Protein AF-0000000077557576 (afdb_homodimer)

Sequence (894 aa):
MRALGQLRPTSQTTLGKMSTVNHVEIIERLDRKVTVTQNYMETTKLAQELATAKNLNENDNPFFVVNISDLIDRFNEWKAKLPRVQPFYAVKCNNDPVILWVLAHLGCGFDCASRAEMDMVLKKKMVKPENIVYANPCKTRSFVHHANQVGVRAMTFDNKEELAKIKEIHGNPHLLLRIGVSDTTAVCQLSTKYGCDPEKDGPKLLKLAKEMGLEVIGIAFHVGSGCRDPVSFRRALKAAKTLFDTGIEYGHNMGVLDIGGGFPGYDSEEITFDEIVNVINPALDEHFPASLNVKIIAEPGRFFATHPVSLVTNITSAVEVSAERITGKAEDAEKPGMMYYMNDGVYGSFNCIFFDHYHPKGAPLFEKKGELVDSTIWGPTCDGLDQVEVQTRLPRMAVGDWLLYHDMGAYTNVAASKFNGFEPPKTYYFVDKTKWALLSDNARFGAMRALGQLRPTSQTTLGKMSTVNHVEIIERLDRKVTVTQNYMETTKLAQELATAKNLNENDNPFFVVNISDLIDRFNEWKAKLPRVQPFYAVKCNNDPVILWVLAHLGCGFDCASRAEMDMVLKKKMVKPENIVYANPCKTRSFVHHANQVGVRAMTFDNKEELAKIKEIHGNPHLLLRIGVSDTTAVCQLSTKYGCDPEKDGPKLLKLAKEMGLEVIGIAFHVGSGCRDPVSFRRALKAAKTLFDTGIEYGHNMGVLDIGGGFPGYDSEEITFDEIVNVINPALDEHFPASLNVKIIAEPGRFFATHPVSLVTNITSAVEVSAERITGKAEDAEKPGMMYYMNDGVYGSFNCIFFDHYHPKGAPLFEKKGELVDSTIWGPTCDGLDQVEVQTRLPRMAVGDWLLYHDMGAYTNVAASKFNGFEPPKTYYFVDKTKWALLSDNARFGA

Nearest PDB structures (foldseek):
  2oo0-assembly1_B  TM=9.712E-01  e=9.604E-51  Homo sapiens
  4zgy-assembly1_A  TM=9.493E-01  e=2.221E-45  Homo sapiens
  1njj-assembly1_B  TM=9.639E-01  e=1.746E-42  Trypanosoma brucei gambiense
  1njj-assembly1_A  TM=9.562E-01  e=6.182E-43  Trypanosoma brucei gambiense
  1njj-assembly2_D  TM=9.560E-01  e=1.329E-42  Trypanosoma brucei gambiense

Secondary structure (DSSP, 8-state):
----------------------S--BTTBTTTTEEEESS---HHHHHHHHHHHHHHTT----EEEEEHHHHHHHHHHHHHH-TTEEEEEEGGG---HHHHHHHHHHT-EEEE-SHHHHHHHHGGG-S-GGGEEE--SS--HHHHHHHHHHT--EEEE-SHHHHHHHHHH-SS-EEEEEE----TT-SB--TTTS-B-TTTTHHHHHHHHHHTTPEEEEEEE---BT---THHHHHHHHHHHHHHHHHHHHT----EEE------SS--SS--HHHHHHHHHHHHHHHS-GGG--EEEE--SHHHHSTTEEEEEEEEEEEEEETHHHH--GGGTTSEEEEEEES--TTTGGGHHHHT------EESS---S-EEEEEEE-SSS-TT-EEEEEEEEEPP-TT-EEEE-S--TTSGGG---GGGPPPPEEEEEEEHHHHHHHHHHHHH--/-------------------------BTTBTTTTEEEESS---HHHHHHHHHHHHHHTT----EEEEEHHHHHHHHHHHHHH-TTEEEEEEGGG---HHHHHHHHHHT-EEEE-SHHHHHHHHGGG-S-GGGEEE--SS--HHHHHHHHHHT--EEEE-SHHHHHHHHHH-SS-EEEEEE----TT-SB--TTTS-B-TTTTHHHHHHHHHHTTPEEEEEEE---BT---THHHHHHHHHHHHHHHHHHHHT----EEE------SS--SS--HHHHHHHHHHHHHHHS-GGG--EEEE--SHHHHSTTEEEEEEEEEEEEEETHHHH--GGGTTSEEEEEEES--TTTGGGHHHHT------EESS---S-EEEEEEE-SSS-TT-EEEEEEEEEPP-TT-EEEE-S--TTSGGG---GGGPPPPEEEEEEEHHHHHHHHHHHHH--

Organism: Bursaphelenchus xylophilus (NCBI:txid6326)

Foldseek 3Di:
DPDDDDPDDPDDDCPDDPDDLPPCPVCVVVVVFAAAAADDDDQLVVVVVVLVVCVVVVHFFKEKEFEVAVLVVLVVVCCVLPVQAAEAAECLFFVPLVSLLLCLLVPHAHEYAFQVSVCSCPPPPSDQLQSYENEHQDYDLVRLLSCQVRVNAHYEHADPVSLVSNLVRHDAHAYAYEAAQEQPQALFHDNVPDHYHLPPCLLVNLLVCVVSVHAHAAYAYAHHAQGLDLVSLLVVLVSRLVSLVSNVVSPHNHAEYESEEHAALADDPRDHNNVNSVSNVVSCCVRPNCVNNHRHYYHYHSNNFFFRMKMKKFWADKDKAQLCVQPVDPVRRPPIEIETEIAAFCLAQLVCCVVRVDQWDKAFSDDDDDFWHWYWYAYDDPDPVGTRGSTDIYGDDDGGTMIMTGRSGTPGRSNHDCPPNRDYHYYHHYYYPVVVVVSVVSVVVVD/DCDDDDPDDDDDDDDDAPDDPDDVDLVDVVPVQAAAAADDDDQLVVVVVVLVVCVVVVHFFKEKEFEVAVLVVLVVVCCVLPVQAAEAAECLFFVPLVSLLLCLLVPHAHEYAFQVSVCSCPPPPSDQLQSYENEHQDYDLVRLLSCQVRVNAHYEHADPVSLVSNLVRHDAHAYAYEAAQEQPQALFHDNVPDHYHLPPCLLVNLLVCVVSVHAHAAYAYAHHAQGLDLVSLLVVLQSRLVSLVSNVVSPHNHAEYESEEHAALADDPRDHNNVNSVRNVVSCCVRPNCVNNHRHYYHYHSNNFFFRMKMKKFWADKDKAQLCQQPVDPVRRPPIEIETEIAAFCLAQLVCCVVRVDQWDKAFSDDDDDFWHWYWYAYDAPDPVGTRGSTDIYGDDDGGTMIMTGRSGTPGRSNHDCPPNRDYHYYHHYYYPVVVVVSVVSVVVVD

Structure (mmCIF, N/CA/C/O backbone):
data_AF-0000000077557576-model_v1
#
loop_
_entity.id
_entity.type
_entity.pdbx_description
1 polymer 'ornithine decarboxylase'
#
loop_
_atom_site.group_PDB
_atom_site.id
_atom_site.type_symbol
_atom_site.label_atom_id
_atom_site.label_alt_id
_atom_site.label_comp_id
_atom_site.label_asym_id
_atom_site.label_entity_id
_atom_site.label_seq_id
_atom_site.pdbx_PDB_ins_code
_atom_site.Cartn_x
_atom_site.Cartn_y
_atom_site.Cartn_z
_atom_site.occupancy
_atom_site.B_iso_or_equiv
_atom_site.auth_seq_id
_atom_site.auth_comp_id
_atom_site.auth_asym_id
_atom_site.auth_atom_id
_atom_site.pdbx_PDB_model_num
ATOM 1 N N . MET A 1 1 ? -69.5 -10.938 -43.312 1 17.66 1 MET A N 1
ATOM 2 C CA . MET A 1 1 ? -68.5 -10.078 -44 1 17.66 1 MET A CA 1
ATOM 3 C C . MET A 1 1 ? -67.938 -9.047 -43.062 1 17.66 1 MET A C 1
ATOM 5 O O . MET A 1 1 ? -66.812 -8.594 -43.25 1 17.66 1 MET A O 1
ATOM 9 N N . ARG A 1 2 ? -68.562 -8.07 -42.312 1 17.7 2 ARG A N 1
ATOM 10 C CA . ARG A 1 2 ? -68.125 -6.703 -42.5 1 17.7 2 ARG A CA 1
ATOM 11 C C . ARG A 1 2 ? -66.75 -6.488 -41.781 1 17.7 2 ARG A C 1
ATOM 13 O O . ARG A 1 2 ? -66.688 -6.602 -40.562 1 17.7 2 ARG A O 1
ATOM 20 N N . ALA A 1 3 ? -65.5 -6.617 -42.406 1 19.47 3 ALA A N 1
ATOM 21 C CA . ALA A 1 3 ? -64 -6.719 -42.344 1 19.47 3 ALA A CA 1
ATOM 22 C C . ALA A 1 3 ? -63.438 -5.559 -41.562 1 19.47 3 ALA A C 1
ATOM 24 O O . ALA A 1 3 ? -62.625 -5.77 -40.625 1 19.47 3 ALA A O 1
ATOM 25 N N . LEU A 1 4 ? -63.281 -4.293 -42.219 1 19.95 4 LEU A N 1
ATOM 26 C CA . LEU A 1 4 ? -61.969 -3.627 -42.281 1 19.95 4 LEU A CA 1
ATOM 27 C C . LEU A 1 4 ? -61.656 -2.928 -40.938 1 19.95 4 LEU A C 1
ATOM 29 O O . LEU A 1 4 ? -62.469 -2.973 -40 1 19.95 4 LEU A O 1
ATOM 33 N N . GLY A 1 5 ? -61.406 -1.481 -40.875 1 19.38 5 GLY A N 1
ATOM 34 C CA . GLY A 1 5 ? -60.188 -0.689 -40.938 1 19.38 5 GLY A CA 1
ATOM 35 C C . GLY A 1 5 ? -59.906 0.035 -39.656 1 19.38 5 GLY A C 1
ATOM 36 O O . GLY A 1 5 ? -58.844 0.661 -39.531 1 19.38 5 GLY A O 1
ATOM 37 N N . GLN A 1 6 ? -60.812 0.302 -38.625 1 20.66 6 GLN A N 1
ATOM 38 C CA . GLN A 1 6 ? -60.781 1.647 -38.062 1 20.66 6 GLN A CA 1
ATOM 39 C C . GLN A 1 6 ? -59.625 1.774 -37.031 1 20.66 6 GLN A C 1
ATOM 41 O O . GLN A 1 6 ? -59.656 1.128 -36 1 20.66 6 GLN A O 1
ATOM 46 N N . LEU A 1 7 ? -58.25 2.146 -37.5 1 21.91 7 LEU A N 1
ATOM 47 C CA . LEU A 1 7 ? -56.906 2.365 -36.938 1 21.91 7 LEU A CA 1
ATOM 48 C C . LEU A 1 7 ? -56.938 3.49 -35.906 1 21.91 7 LEU A C 1
ATOM 50 O O . LEU A 1 7 ? -55.875 3.867 -35.375 1 21.91 7 LEU A O 1
ATOM 54 N N . ARG A 1 8 ? -58.094 4.141 -35.5 1 19.78 8 ARG A N 1
ATOM 55 C CA . ARG A 1 8 ? -57.781 5.551 -35.281 1 19.78 8 ARG A CA 1
ATOM 56 C C . ARG A 1 8 ? -56.812 5.73 -34.156 1 19.78 8 ARG A C 1
ATOM 58 O O . ARG A 1 8 ? -56 6.68 -34.125 1 19.78 8 ARG A O 1
ATOM 65 N N . PRO A 1 9 ? -56.719 5.008 -32.938 1 24.11 9 PRO A N 1
ATOM 66 C CA . PRO A 1 9 ? -56.812 5.996 -31.875 1 24.11 9 PRO A CA 1
ATOM 67 C C . PRO A 1 9 ? -55.5 6.676 -31.562 1 24.11 9 PRO A C 1
ATOM 69 O O . PRO A 1 9 ? -54.531 6.012 -31.188 1 24.11 9 PRO A O 1
ATOM 72 N N . THR A 1 10 ? -54.938 7.664 -32.438 1 24.23 10 THR A N 1
ATOM 73 C CA . THR A 1 10 ? -53.594 8.227 -32.469 1 24.23 10 THR A CA 1
ATOM 74 C C . THR A 1 10 ? -53.281 8.938 -31.141 1 24.23 10 THR A C 1
ATOM 76 O O . THR A 1 10 ? -52.344 9.734 -31.062 1 24.23 10 THR A O 1
ATOM 79 N N . SER A 1 11 ? -54.25 8.68 -30.125 1 19.44 11 SER A N 1
ATOM 80 C CA . SER A 1 11 ? -54.344 9.742 -29.125 1 19.44 11 SER A CA 1
ATOM 81 C C . SER A 1 11 ? -52.938 10.203 -28.703 1 19.44 11 SER A C 1
ATOM 83 O O . SER A 1 11 ? -51.938 9.586 -29.078 1 19.44 11 SER A O 1
ATOM 85 N N . GLN A 1 12 ? -52.719 10.266 -27.406 1 19.16 12 GLN A N 1
ATOM 86 C CA . GLN A 1 12 ? -52.562 11.328 -26.422 1 19.16 12 GLN A CA 1
ATOM 87 C C . GLN A 1 12 ? -51.094 11.656 -26.188 1 19.16 12 GLN A C 1
ATOM 89 O O . GLN A 1 12 ? -50.719 12.82 -26.047 1 19.16 12 GLN A O 1
ATOM 94 N N . THR A 1 13 ? -50.281 10.648 -25.688 1 22.19 13 THR A N 1
ATOM 95 C CA . THR A 1 13 ? -49.656 11.047 -24.438 1 22.19 13 THR A CA 1
ATOM 96 C C . THR A 1 13 ? -48.406 11.898 -24.703 1 22.19 13 THR A C 1
ATOM 98 O O . THR A 1 13 ? -47.438 11.414 -25.266 1 22.19 13 THR A O 1
ATOM 101 N N . THR A 1 14 ? -48.625 13 -25.234 1 19.62 14 THR A N 1
ATOM 102 C CA . THR A 1 14 ? -47.531 13.914 -25.562 1 19.62 14 THR A CA 1
ATOM 103 C C . THR A 1 14 ? -46.531 13.984 -24.422 1 19.62 14 THR A C 1
ATOM 105 O O . THR A 1 14 ? -46.875 14.414 -23.312 1 19.62 14 THR A O 1
ATOM 108 N N . LEU A 1 15 ? -45.75 13 -24.266 1 23.97 15 LEU A N 1
ATOM 109 C CA . LEU A 1 15 ? -44.625 13.031 -23.328 1 23.97 15 LEU A CA 1
ATOM 110 C C . LEU A 1 15 ? -43.875 14.344 -23.453 1 23.97 15 LEU A C 1
ATOM 112 O O . LEU A 1 15 ? -43.125 14.555 -24.406 1 23.97 15 LEU A O 1
ATOM 116 N N . GLY A 1 16 ? -44.688 15.445 -23.406 1 19.92 16 GLY A N 1
ATOM 117 C CA . GLY A 1 16 ? -44.125 16.734 -23.734 1 19.92 16 GLY A CA 1
ATOM 118 C C . GLY A 1 16 ? -42.688 16.891 -23.281 1 19.92 16 GLY A C 1
ATOM 119 O O . GLY A 1 16 ? -42.156 16.016 -22.625 1 19.92 16 GLY A O 1
ATOM 120 N N . LYS A 1 17 ? -42.438 18.062 -22.625 1 23.02 17 LYS A N 1
ATOM 121 C CA . LYS A 1 17 ? -41.562 19.219 -22.734 1 23.02 17 LYS A CA 1
ATOM 122 C C . LYS A 1 17 ? -40.312 19.047 -21.891 1 23.02 17 LYS A C 1
ATOM 124 O O . LYS A 1 17 ? -39.562 20 -21.656 1 23.02 17 LYS A O 1
ATOM 129 N N . MET A 1 18 ? -40.281 18.062 -20.938 1 23.72 18 MET A N 1
ATOM 130 C CA . MET A 1 18 ? -39.375 18.531 -19.906 1 23.72 18 MET A CA 1
ATOM 131 C C . MET A 1 18 ? -38.031 18.938 -20.5 1 23.72 18 MET A C 1
ATOM 133 O O . MET A 1 18 ? -37.25 18.094 -20.969 1 23.72 18 MET A O 1
ATOM 137 N N . SER A 1 19 ? -38 20.047 -21.219 1 22.58 19 SER A N 1
ATOM 138 C CA . SER A 1 19 ? -37 20.75 -22.031 1 22.58 19 SER A CA 1
ATOM 139 C C . SER A 1 19 ? -35.656 20.797 -21.344 1 22.58 19 SER A C 1
ATOM 141 O O . SER A 1 19 ? -34.625 20.406 -21.922 1 22.58 19 SER A O 1
ATOM 143 N N . THR A 1 20 ? -35.469 21.906 -20.578 1 22.12 20 THR A N 1
ATOM 144 C CA . THR A 1 20 ? -34.406 22.891 -20.375 1 22.12 20 THR A CA 1
ATOM 145 C C . THR A 1 20 ? -33.344 22.328 -19.453 1 22.12 20 THR A C 1
ATOM 147 O O . THR A 1 20 ? -33.562 22.203 -18.25 1 22.12 20 THR A O 1
ATOM 150 N N . VAL A 1 21 ? -32.562 21.516 -19.797 1 27.12 21 VAL A N 1
ATOM 151 C CA . VAL A 1 21 ? -31.422 20.859 -19.156 1 27.12 21 VAL A CA 1
ATOM 152 C C . VAL A 1 21 ? -30.469 21.922 -18.609 1 27.12 21 VAL A C 1
ATOM 154 O O . VAL A 1 21 ? -29.672 22.484 -19.359 1 27.12 21 VAL A O 1
ATOM 157 N N . ASN A 1 22 ? -30.969 23.109 -17.906 1 22.44 22 ASN A N 1
ATOM 158 C CA . ASN A 1 22 ? -30.266 24.328 -17.5 1 22.44 22 ASN A CA 1
ATOM 159 C C . ASN A 1 22 ? -28.875 24.016 -16.953 1 22.44 22 ASN A C 1
ATOM 161 O O . ASN A 1 22 ? -28.594 22.875 -16.562 1 22.44 22 ASN A O 1
ATOM 165 N N . HIS A 1 23 ? -27.938 25.062 -16.594 1 23.05 23 HIS A N 1
ATOM 166 C CA . HIS A 1 23 ? -26.609 25.406 -16.109 1 23.05 23 HIS A CA 1
ATOM 167 C C . HIS A 1 23 ? -26.234 24.594 -14.875 1 23.05 23 HIS A C 1
ATOM 169 O O . HIS A 1 23 ? -25.234 24.859 -14.219 1 23.05 23 HIS A O 1
ATOM 175 N N . VAL A 1 24 ? -27.078 23.938 -14.234 1 26.28 24 VAL A N 1
ATOM 176 C CA . VAL A 1 24 ? -27.172 22.797 -13.328 1 26.28 24 VAL A CA 1
ATOM 177 C C . VAL A 1 24 ? -26.359 21.625 -13.891 1 26.28 24 VAL A C 1
ATOM 179 O O . VAL A 1 24 ? -26.375 20.531 -13.328 1 26.28 24 VAL A O 1
ATOM 182 N N . GLU A 1 25 ? -25.672 21.922 -15.031 1 26.38 25 GLU A N 1
ATOM 183 C CA . GLU A 1 25 ? -25.062 20.781 -15.734 1 26.38 25 GLU A CA 1
ATOM 184 C C . GLU A 1 25 ? -23.781 20.328 -15.039 1 26.38 25 GLU A C 1
ATOM 186 O O . GLU A 1 25 ? -23.531 19.125 -14.922 1 26.38 25 GLU A O 1
ATOM 191 N N . ILE A 1 26 ? -22.656 21.281 -14.727 1 25.31 26 ILE A N 1
ATOM 192 C CA . ILE A 1 26 ? -21.375 20.688 -14.367 1 25.31 26 ILE A CA 1
ATOM 193 C C . ILE A 1 26 ? -21.344 20.391 -12.867 1 25.31 26 ILE A C 1
ATOM 195 O O . ILE A 1 26 ? -20.312 20 -12.328 1 25.31 26 ILE A O 1
ATOM 199 N N . ILE A 1 27 ? -22.594 20.375 -12.344 1 29.09 27 ILE A N 1
ATOM 200 C CA . ILE A 1 27 ? -23.891 19.734 -12.547 1 29.09 27 ILE A CA 1
ATOM 201 C C . ILE A 1 27 ? -24.016 19.281 -14 1 29.09 27 ILE A C 1
ATOM 203 O O . ILE A 1 27 ? -24.578 18.219 -14.266 1 29.09 27 ILE A O 1
ATOM 207 N N . GLU A 1 28 ? -22.875 19.781 -14.914 1 31 28 GLU A N 1
ATOM 208 C CA . GLU A 1 28 ? -22.516 18.969 -16.062 1 31 28 GLU A CA 1
ATOM 209 C C . GLU A 1 28 ? -21.375 18 -15.727 1 31 28 GLU A C 1
ATOM 211 O O . GLU A 1 28 ? -21.484 16.797 -15.977 1 31 28 GLU A O 1
ATOM 216 N N . ARG A 1 29 ? -19.844 18.203 -15.945 1 32.72 29 ARG A N 1
ATOM 217 C CA . ARG A 1 29 ? -18.594 17.453 -15.812 1 32.72 29 ARG A CA 1
ATOM 218 C C . ARG A 1 29 ? -18.109 17.453 -14.367 1 32.72 29 ARG A C 1
ATOM 220 O O . ARG A 1 29 ? -17.172 16.719 -14.016 1 32.72 29 ARG A O 1
ATOM 227 N N . LEU A 1 30 ? -17.766 18.078 -13.422 1 39.72 30 LEU A N 1
ATOM 228 C CA . LEU A 1 30 ? -17.812 17.641 -12.023 1 39.72 30 LEU A CA 1
ATOM 229 C C . LEU A 1 30 ? -19.219 17.188 -11.641 1 39.72 30 LEU A C 1
ATOM 231 O O . LEU A 1 30 ? -19.375 16.406 -10.703 1 39.72 30 LEU A O 1
ATOM 235 N N . ASP A 1 31 ? -20.344 17.797 -11.992 1 44.16 31 ASP A N 1
ATOM 236 C CA . ASP A 1 31 ? -21.734 17.484 -11.641 1 44.16 31 ASP A CA 1
ATOM 237 C C . ASP A 1 31 ? -22.078 16.047 -11.992 1 44.16 31 ASP A C 1
ATOM 239 O O . ASP A 1 31 ? -23.062 15.5 -11.5 1 44.16 31 ASP A O 1
ATOM 243 N N . ARG A 1 32 ? -21.547 15.602 -13.062 1 52.28 32 ARG A N 1
ATOM 244 C CA . ARG A 1 32 ? -21.953 14.297 -13.578 1 52.28 32 ARG A CA 1
ATOM 245 C C . ARG A 1 32 ? -21.391 13.172 -12.719 1 52.28 32 ARG A C 1
ATOM 247 O O . ARG A 1 32 ? -21.922 12.062 -12.711 1 52.28 32 ARG A O 1
ATOM 254 N N . LYS A 1 33 ? -20.656 13.836 -11.586 1 76.5 33 LYS A N 1
ATOM 255 C CA . LYS A 1 33 ? -20.094 12.797 -10.734 1 76.5 33 LYS A CA 1
ATOM 256 C C . LYS A 1 33 ? -20.875 12.656 -9.438 1 76.5 33 LYS A C 1
ATOM 258 O O . LYS A 1 33 ? -20.953 11.57 -8.852 1 76.5 33 LYS A O 1
ATOM 263 N N . VAL A 1 34 ? -21.672 13.953 -9.086 1 88.31 34 VAL A N 1
ATOM 264 C CA . VAL A 1 34 ? -22.375 13.961 -7.812 1 88.31 34 VAL A CA 1
ATOM 265 C C . VAL A 1 34 ? -23.875 13.781 -8.047 1 88.31 34 VAL A C 1
ATOM 267 O O . VAL A 1 34 ? -24.453 14.453 -8.898 1 88.31 34 VAL A O 1
ATOM 270 N N . THR A 1 35 ? -24.469 12.922 -7.391 1 91.81 35 THR A N 1
ATOM 271 C CA . THR A 1 35 ? -25.906 12.703 -7.438 1 91.81 35 THR A CA 1
ATOM 272 C C . THR A 1 35 ? -26.625 13.516 -6.355 1 91.81 35 THR A C 1
ATOM 274 O O . THR A 1 35 ? -26.312 13.383 -5.168 1 91.81 35 THR A O 1
ATOM 277 N N . VAL A 1 36 ? -27.609 14.367 -6.785 1 92.56 36 VAL A N 1
ATOM 278 C CA . VAL A 1 36 ? -28.359 15.195 -5.852 1 92.56 36 VAL A CA 1
ATOM 279 C C . VAL A 1 36 ? -29.703 14.539 -5.547 1 92.56 36 VAL A C 1
ATOM 281 O O . VAL A 1 36 ? -30.5 14.266 -6.461 1 92.56 36 VAL A O 1
ATOM 284 N N . THR A 1 37 ? -29.953 14.273 -4.281 1 93.25 37 THR A N 1
ATOM 285 C CA . THR A 1 37 ? -31.219 13.703 -3.85 1 93.25 37 THR A CA 1
ATOM 286 C C . THR A 1 37 ? -32.156 14.789 -3.35 1 93.25 37 THR A C 1
ATOM 288 O O . THR A 1 37 ? -31.719 15.852 -2.91 1 93.25 37 THR A O 1
ATOM 291 N N . GLN A 1 38 ? -33.438 14.508 -3.447 1 93.56 38 GLN A N 1
ATOM 292 C CA . GLN A 1 38 ? -34.438 15.484 -3.002 1 93.56 38 GLN A CA 1
ATOM 293 C C . GLN A 1 38 ? -34.312 15.734 -1.501 1 93.56 38 GLN A C 1
ATOM 295 O O . GLN A 1 38 ? -34.406 16.875 -1.046 1 93.56 38 GLN A O 1
ATOM 300 N N . ASN A 1 39 ? -34.219 14.609 -0.784 1 94.75 39 ASN A N 1
ATOM 301 C CA . ASN A 1 39 ? -34.062 14.672 0.666 1 94.75 39 ASN A CA 1
ATOM 302 C C . ASN A 1 39 ? -32.812 13.93 1.122 1 94.75 39 ASN A C 1
ATOM 304 O O . ASN A 1 39 ? -32.188 13.195 0.344 1 94.75 39 ASN A O 1
ATOM 308 N N . TYR A 1 40 ? -32.5 14.273 2.32 1 95.69 40 TYR A N 1
ATOM 309 C CA . TYR A 1 40 ? -31.359 13.547 2.91 1 95.69 40 TYR A CA 1
ATOM 310 C C . TYR A 1 40 ? -31.641 12.047 2.943 1 95.69 40 TYR A C 1
ATOM 312 O O . TYR A 1 40 ? -32.781 11.625 3.238 1 95.69 40 TYR A O 1
ATOM 320 N N . MET A 1 41 ? -30.625 11.305 2.541 1 95.44 41 MET A N 1
ATOM 321 C CA . MET A 1 41 ? -30.672 9.844 2.643 1 95.44 41 MET A CA 1
ATOM 322 C C . MET A 1 41 ? -29.453 9.312 3.406 1 95.44 41 MET A C 1
ATOM 324 O O . MET A 1 41 ? -28.328 9.75 3.17 1 95.44 41 MET A O 1
ATOM 328 N N . GLU A 1 42 ? -29.781 8.391 4.289 1 97.25 42 GLU A N 1
ATOM 329 C CA . GLU A 1 42 ? -28.688 7.738 5.012 1 97.25 42 GLU A CA 1
ATOM 330 C C . GLU A 1 42 ? -27.797 6.934 4.062 1 97.25 42 GLU A C 1
ATOM 332 O O . GLU A 1 42 ? -28.281 6.383 3.07 1 97.25 42 GLU A O 1
ATOM 337 N N . THR A 1 43 ? -26.531 6.871 4.434 1 97.56 43 THR A N 1
ATOM 338 C CA . THR A 1 43 ? -25.531 6.242 3.582 1 97.56 43 THR A CA 1
ATOM 339 C C . THR A 1 43 ? -25.922 4.797 3.271 1 97.56 43 THR A C 1
ATOM 341 O O . THR A 1 43 ? -25.703 4.32 2.156 1 97.56 43 THR A O 1
ATOM 344 N N . THR A 1 44 ? -26.438 4.086 4.23 1 98.38 44 THR A N 1
ATOM 345 C CA . THR A 1 44 ? -26.844 2.701 4.023 1 98.38 44 THR A CA 1
ATOM 346 C C . THR A 1 44 ? -27.875 2.602 2.902 1 98.38 44 THR A C 1
ATOM 348 O O . THR A 1 44 ? -27.797 1.714 2.051 1 98.38 44 THR A O 1
ATOM 351 N N . LYS A 1 45 ? -28.797 3.461 2.951 1 97.88 45 LYS A N 1
ATOM 352 C CA . LYS A 1 45 ? -29.828 3.459 1.925 1 97.88 45 LYS A CA 1
ATOM 353 C C . LYS A 1 45 ? -29.25 3.779 0.552 1 97.88 45 LYS A C 1
ATOM 355 O O . LYS A 1 45 ? -29.625 3.172 -0.45 1 97.88 45 LYS A O 1
ATOM 360 N N . LEU A 1 46 ? -28.391 4.762 0.484 1 97.06 46 LEU A N 1
ATOM 361 C CA . LEU A 1 46 ? -27.703 5.102 -0.758 1 97.06 46 LEU A CA 1
ATOM 362 C C . LEU A 1 46 ? -26.953 3.896 -1.302 1 97.06 46 LEU A C 1
ATOM 364 O O . LEU A 1 46 ? -27.016 3.6 -2.496 1 97.06 46 LEU A O 1
ATOM 368 N N . ALA A 1 47 ? -26.25 3.205 -0.419 1 98.19 47 ALA A N 1
ATOM 369 C CA . ALA A 1 47 ? -25.484 2.016 -0.786 1 98.19 47 ALA A CA 1
ATOM 370 C C . ALA A 1 47 ? -26.406 0.919 -1.323 1 98.19 47 ALA A C 1
ATOM 372 O O . ALA A 1 47 ? -26.078 0.243 -2.299 1 98.19 47 ALA A O 1
ATOM 373 N N . GLN A 1 48 ? -27.516 0.737 -0.657 1 98.25 48 GLN A N 1
ATOM 374 C CA . GLN A 1 48 ? -28.484 -0.28 -1.082 1 98.25 48 GLN A CA 1
ATOM 375 C C . GLN A 1 48 ? -29 0.013 -2.484 1 98.25 48 GLN A C 1
ATOM 377 O O . GLN A 1 48 ? -29.125 -0.896 -3.309 1 98.25 48 GLN A O 1
ATOM 382 N N . GLU A 1 49 ? -29.297 1.23 -2.721 1 96.38 49 GLU A N 1
ATOM 383 C CA . GLU A 1 49 ? -29.781 1.618 -4.043 1 96.38 49 GLU A CA 1
ATOM 384 C C . GLU A 1 49 ? -28.734 1.36 -5.117 1 96.38 49 GLU A C 1
ATOM 386 O O . GLU A 1 49 ? -29.047 0.821 -6.18 1 96.38 49 GLU A O 1
ATOM 391 N N . LEU A 1 50 ? -27.562 1.739 -4.84 1 96.75 50 LEU A N 1
ATOM 392 C CA . LEU A 1 50 ? -26.469 1.547 -5.793 1 96.75 50 LEU A CA 1
ATOM 393 C C . LEU A 1 50 ? -26.203 0.062 -6.023 1 96.75 50 LEU A C 1
ATOM 395 O O . LEU A 1 50 ? -26.016 -0.369 -7.164 1 96.75 50 LEU A O 1
ATOM 399 N N . ALA A 1 51 ? -26.141 -0.67 -4.969 1 97.5 51 ALA A N 1
ATOM 400 C CA . ALA A 1 51 ? -25.906 -2.107 -5.074 1 97.5 51 ALA A CA 1
ATOM 401 C C . ALA A 1 51 ? -27 -2.781 -5.898 1 97.5 51 ALA A C 1
ATOM 403 O O . ALA A 1 51 ? -26.719 -3.678 -6.695 1 97.5 51 ALA A O 1
ATOM 404 N N . THR A 1 52 ? -28.234 -2.393 -5.656 1 97.12 52 THR A N 1
ATOM 405 C CA . THR A 1 52 ? -29.359 -2.932 -6.426 1 97.12 52 THR A CA 1
ATOM 406 C C . THR A 1 52 ? -29.172 -2.637 -7.914 1 97.12 52 THR A C 1
ATOM 408 O O . THR A 1 52 ? -29.375 -3.516 -8.758 1 97.12 52 THR A O 1
ATOM 411 N N . ALA A 1 53 ? -28.812 -1.42 -8.211 1 95.56 53 ALA A N 1
ATOM 412 C CA . ALA A 1 53 ? -28.562 -1.041 -9.594 1 95.56 53 ALA A CA 1
ATOM 413 C C . ALA A 1 53 ? -27.422 -1.868 -10.188 1 95.56 53 ALA A C 1
ATOM 415 O O . ALA A 1 53 ? -27.484 -2.285 -11.344 1 95.56 53 ALA A O 1
ATOM 416 N N . LYS A 1 54 ? -26.406 -2.092 -9.453 1 94.56 54 LYS A N 1
ATOM 417 C CA . LYS A 1 54 ? -25.25 -2.875 -9.898 1 94.56 54 LYS A CA 1
ATOM 418 C C . LYS A 1 54 ? -25.641 -4.328 -10.148 1 94.56 54 LYS A C 1
ATOM 420 O O . LYS A 1 54 ? -25.203 -4.934 -11.133 1 94.56 54 LYS A O 1
ATOM 425 N N . ASN A 1 55 ? -26.453 -4.828 -9.258 1 93.81 55 ASN A N 1
ATOM 426 C CA . ASN A 1 55 ? -26.938 -6.184 -9.469 1 93.81 55 ASN A CA 1
ATOM 427 C C . ASN A 1 55 ? -27.688 -6.305 -10.797 1 93.81 55 ASN A C 1
ATOM 429 O O . ASN A 1 55 ? -27.5 -7.273 -11.531 1 93.81 55 ASN A O 1
ATOM 433 N N . LEU A 1 56 ? -28.5 -5.355 -11.086 1 93.19 56 LEU A N 1
ATOM 434 C CA . LEU A 1 56 ? -29.297 -5.363 -12.312 1 93.19 56 LEU A CA 1
ATOM 435 C C . LEU A 1 56 ? -28.391 -5.34 -13.539 1 93.19 56 LEU A C 1
ATOM 437 O O . LEU A 1 56 ? -28.75 -5.863 -14.594 1 93.19 56 LEU A O 1
ATOM 441 N N . ASN A 1 57 ? -27.25 -4.828 -13.406 1 92.12 57 ASN A N 1
ATOM 442 C CA . ASN A 1 57 ? -26.312 -4.703 -14.523 1 92.12 57 ASN A CA 1
ATOM 443 C C . ASN A 1 57 ? -25.203 -5.746 -14.438 1 92.12 57 ASN A C 1
ATOM 445 O O . ASN A 1 57 ? -24.172 -5.613 -15.102 1 92.12 57 ASN A O 1
ATOM 449 N N . GLU A 1 58 ? -25.281 -6.699 -13.531 1 89.62 58 GLU A N 1
ATOM 450 C CA . GLU A 1 58 ? -24.312 -7.777 -13.344 1 89.62 58 GLU A CA 1
ATOM 451 C C . GLU A 1 58 ? -22.922 -7.227 -13.086 1 89.62 58 GLU A C 1
ATOM 453 O O . GLU A 1 58 ? -21.938 -7.699 -13.664 1 89.62 58 GLU A O 1
ATOM 458 N N . ASN A 1 59 ? -22.922 -6.141 -12.367 1 92.38 59 ASN A N 1
ATOM 459 C CA . ASN A 1 59 ? -21.688 -5.5 -11.938 1 92.38 59 ASN A CA 1
ATOM 460 C C . ASN A 1 59 ? -21.391 -5.766 -10.461 1 92.38 59 ASN A C 1
ATOM 462 O O . ASN A 1 59 ? -22.078 -5.238 -9.586 1 92.38 59 ASN A O 1
ATOM 466 N N . ASP A 1 60 ? -20.375 -6.488 -10.188 1 92.69 60 ASP A N 1
ATOM 467 C CA . ASP A 1 60 ? -20.078 -6.871 -8.812 1 92.69 60 ASP A CA 1
ATOM 468 C C . ASP A 1 60 ? -18.891 -6.094 -8.266 1 92.69 60 ASP A C 1
ATOM 470 O O . ASP A 1 60 ? -18.344 -6.438 -7.211 1 92.69 60 ASP A O 1
ATOM 474 N N . ASN A 1 61 ? -18.469 -5.066 -8.945 1 94.81 61 ASN A N 1
ATOM 475 C CA . ASN A 1 61 ? -17.328 -4.289 -8.492 1 94.81 61 ASN A CA 1
ATOM 476 C C . ASN A 1 61 ? -17.625 -3.578 -7.172 1 94.81 61 ASN A C 1
ATOM 478 O O . ASN A 1 61 ? -18.734 -3.078 -6.969 1 94.81 61 ASN A O 1
ATOM 482 N N . PRO A 1 62 ? -16.641 -3.598 -6.27 1 97.62 62 PRO A N 1
ATOM 483 C CA . PRO A 1 62 ? -16.828 -2.812 -5.047 1 97.62 62 PRO A CA 1
ATOM 484 C C . PRO A 1 62 ? -16.922 -1.312 -5.316 1 97.62 62 PRO A C 1
ATOM 486 O O . PRO A 1 62 ? -16.562 -0.854 -6.406 1 97.62 62 PRO A O 1
ATOM 489 N N . PHE A 1 63 ? -17.422 -0.562 -4.316 1 97.81 63 PHE A N 1
ATOM 490 C CA . PHE A 1 63 ? -17.547 0.875 -4.531 1 97.81 63 PHE A CA 1
ATOM 491 C C . PHE A 1 63 ? -17.578 1.622 -3.205 1 97.81 63 PHE A C 1
ATOM 493 O O . PHE A 1 63 ? -17.969 1.058 -2.18 1 97.81 63 PHE A O 1
ATOM 500 N N . PHE A 1 64 ? -17.156 2.881 -3.273 1 98.44 64 PHE A N 1
ATOM 501 C CA . PHE A 1 64 ? -17.297 3.814 -2.162 1 98.44 64 PHE A CA 1
ATOM 502 C C . PHE A 1 64 ? -18.562 4.66 -2.326 1 98.44 64 PHE A C 1
ATOM 504 O O . PHE A 1 64 ? -18.938 5.004 -3.447 1 98.44 64 PHE A O 1
ATOM 511 N N . VAL A 1 65 ? -19.141 4.945 -1.203 1 98.06 65 VAL A N 1
ATOM 512 C CA . VAL A 1 65 ? -20.219 5.938 -1.136 1 98.06 65 VAL A CA 1
ATOM 513 C C . VAL A 1 65 ? -19.766 7.129 -0.294 1 98.06 65 VAL A C 1
ATOM 515 O O . VAL A 1 65 ? -19.406 6.969 0.875 1 98.06 65 VAL A O 1
ATOM 518 N N . VAL A 1 66 ? -19.766 8.25 -0.906 1 98.19 66 VAL A N 1
ATOM 519 C CA . VAL A 1 66 ? -19.453 9.477 -0.181 1 98.19 66 VAL A CA 1
ATOM 520 C C . VAL A 1 66 ? -20.734 10.273 0.042 1 98.19 66 VAL A C 1
ATOM 522 O O . VAL A 1 66 ? -21.375 10.719 -0.917 1 98.19 66 VAL A O 1
ATOM 525 N N . ASN A 1 67 ? -21.094 10.43 1.256 1 98.12 67 ASN A N 1
ATOM 526 C CA . ASN A 1 67 ? -22.219 11.281 1.634 1 98.12 67 ASN A CA 1
ATOM 527 C C . ASN A 1 67 ? -21.781 12.711 1.921 1 98.12 67 ASN A C 1
ATOM 529 O O . ASN A 1 67 ? -21.422 13.039 3.055 1 98.12 67 ASN A O 1
ATOM 533 N N . ILE A 1 68 ? -21.891 13.516 0.973 1 97.25 68 ILE A N 1
ATOM 534 C CA . ILE A 1 68 ? -21.406 14.891 1.035 1 97.25 68 ILE A CA 1
ATOM 535 C C . ILE A 1 68 ? -22.219 15.672 2.072 1 97.25 68 ILE A C 1
ATOM 537 O O . ILE A 1 68 ? -21.688 16.547 2.752 1 97.25 68 ILE A O 1
ATOM 541 N N . SER A 1 69 ? -23.469 15.344 2.26 1 97.44 69 SER A N 1
ATOM 542 C CA . SER A 1 69 ? -24.297 16 3.279 1 97.44 69 SER A CA 1
ATOM 543 C C . SER A 1 69 ? -23.688 15.828 4.668 1 97.44 69 SER A C 1
ATOM 545 O O . SER A 1 69 ? -23.656 16.766 5.461 1 97.44 69 SER A O 1
ATOM 547 N N . ASP A 1 70 ? -23.203 14.664 4.906 1 97.88 70 ASP A N 1
ATOM 548 C CA . ASP A 1 70 ? -22.547 14.398 6.184 1 97.88 70 ASP A CA 1
ATOM 549 C C . ASP A 1 70 ? -21.266 15.203 6.324 1 97.88 70 ASP A C 1
ATOM 551 O O . ASP A 1 70 ? -20.906 15.641 7.422 1 97.88 70 ASP A O 1
ATOM 555 N N . LEU A 1 71 ? -20.547 15.359 5.262 1 98 71 LEU A N 1
ATOM 556 C CA . LEU A 1 71 ? -19.328 16.156 5.262 1 98 71 LEU A CA 1
ATOM 557 C C . LEU A 1 71 ? -19.609 17.609 5.609 1 98 71 LEU A C 1
ATOM 559 O O . LEU A 1 71 ? -18.906 18.203 6.414 1 98 71 LEU A O 1
ATOM 563 N N . ILE A 1 72 ? -20.625 18.156 5.047 1 97.38 72 ILE A N 1
ATOM 564 C CA . ILE A 1 72 ? -21.031 19.531 5.312 1 97.38 72 ILE A CA 1
ATOM 565 C C . ILE A 1 72 ? -21.438 19.672 6.777 1 97.38 72 ILE A C 1
ATOM 567 O O . ILE A 1 72 ? -21.094 20.656 7.434 1 97.38 72 ILE A O 1
ATOM 571 N N . ASP A 1 73 ? -22.125 18.641 7.254 1 97.38 73 ASP A N 1
ATOM 572 C CA . ASP A 1 73 ? -22.516 18.656 8.656 1 97.38 73 ASP A CA 1
ATOM 573 C C . ASP A 1 73 ? -21.297 18.672 9.57 1 97.38 73 ASP A C 1
ATOM 575 O O . ASP A 1 73 ? -21.297 19.344 10.602 1 97.38 73 ASP A O 1
ATOM 579 N N . ARG A 1 74 ? -20.297 17.953 9.227 1 98 74 ARG A N 1
ATOM 580 C CA . ARG A 1 74 ? -19.062 17.922 10.008 1 98 74 ARG A CA 1
ATOM 581 C C . ARG A 1 74 ? -18.391 19.297 10.016 1 98 74 ARG A C 1
ATOM 583 O O . ARG A 1 74 ? -17.859 19.734 11.039 1 98 74 ARG A O 1
ATOM 590 N N . PHE A 1 75 ? -18.406 19.938 8.906 1 97.88 75 PHE A N 1
ATOM 591 C CA . PHE A 1 75 ? -17.844 21.266 8.828 1 97.88 75 PHE A CA 1
ATOM 592 C C . PHE A 1 75 ? -18.594 22.234 9.742 1 97.88 75 PHE A C 1
ATOM 594 O O . PHE A 1 75 ? -17.969 23.016 10.461 1 97.88 75 PHE A O 1
ATOM 601 N N . ASN A 1 76 ? -19.859 22.125 9.695 1 97.5 76 ASN A N 1
ATOM 602 C CA . ASN A 1 76 ? -20.688 22.984 10.555 1 97.5 76 ASN A CA 1
ATOM 603 C C . ASN A 1 76 ? -20.422 22.703 12.031 1 97.5 76 ASN A C 1
ATOM 605 O O . ASN A 1 76 ? -20.375 23.641 12.836 1 97.5 76 ASN A O 1
ATOM 609 N N . GLU A 1 77 ? -20.266 21.484 12.305 1 98.12 77 GLU A N 1
ATOM 610 C CA . GLU A 1 77 ? -19.938 21.109 13.688 1 98.12 77 GLU A CA 1
ATOM 611 C C . GLU A 1 77 ? -18.609 21.703 14.125 1 98.12 77 GLU A C 1
ATOM 613 O O . GLU A 1 77 ? -18.484 22.234 15.234 1 98.12 77 GLU A O 1
ATOM 618 N N . TRP A 1 78 ? -17.625 21.625 13.305 1 98.62 78 TRP A N 1
ATOM 619 C CA . TRP A 1 78 ? -16.312 22.188 13.594 1 98.62 78 TRP A CA 1
ATOM 620 C C . TRP A 1 78 ? -16.422 23.688 13.883 1 98.62 78 TRP A C 1
ATOM 622 O O . TRP A 1 78 ? -15.922 24.172 14.898 1 98.62 78 TRP A O 1
ATOM 632 N N . LYS A 1 79 ? -17.125 24.375 13.047 1 97.88 79 LYS A N 1
ATOM 633 C CA . LYS A 1 79 ? -17.266 25.828 13.172 1 97.88 79 LYS A CA 1
ATOM 634 C C . LYS A 1 79 ? -17.969 26.203 14.469 1 97.88 79 LYS A C 1
ATOM 636 O O . LYS A 1 79 ? -17.625 27.188 15.109 1 97.88 79 LYS A O 1
ATOM 641 N N . ALA A 1 80 ? -18.859 25.406 14.781 1 98.44 80 ALA A N 1
ATOM 642 C CA . ALA A 1 80 ? -19.625 25.688 15.984 1 98.44 80 ALA A CA 1
ATOM 643 C C . ALA A 1 80 ? -18.797 25.438 17.25 1 98.44 80 ALA A C 1
ATOM 645 O O . ALA A 1 80 ? -18.891 26.188 18.219 1 98.44 80 ALA A O 1
ATOM 646 N N . LYS A 1 81 ? -17.984 24.438 17.25 1 98.56 81 LYS A N 1
ATOM 647 C CA . LYS A 1 81 ? -17.328 23.984 18.469 1 98.56 81 LYS A CA 1
ATOM 648 C C . LYS A 1 81 ? -15.922 24.562 18.594 1 98.56 81 LYS A C 1
ATOM 650 O O . LYS A 1 81 ? -15.406 24.734 19.703 1 98.56 81 LYS A O 1
ATOM 655 N N . LEU A 1 82 ? -15.344 24.859 17.5 1 98.56 82 LEU A N 1
ATOM 656 C CA . LEU A 1 82 ? -14.031 25.5 17.453 1 98.56 82 LEU A CA 1
ATOM 657 C C . LEU A 1 82 ? -14.062 26.75 16.562 1 98.56 82 LEU A C 1
ATOM 659 O O . LEU A 1 82 ? -13.344 26.812 15.57 1 98.56 82 LEU A O 1
ATOM 663 N N . PRO A 1 83 ? -14.758 27.734 16.969 1 97.75 83 PRO A N 1
ATOM 664 C CA . PRO A 1 83 ? -14.992 28.891 16.094 1 97.75 83 PRO A CA 1
ATOM 665 C C . PRO A 1 83 ? -13.734 29.703 15.836 1 97.75 83 PRO A C 1
ATOM 667 O O . PRO A 1 83 ? -13.641 30.406 14.82 1 97.75 83 PRO A O 1
ATOM 670 N N . ARG A 1 84 ? -12.719 29.578 16.672 1 98.31 84 ARG A N 1
ATOM 671 C CA . ARG A 1 84 ? -11.508 30.375 16.516 1 98.31 84 ARG A CA 1
ATOM 672 C C . ARG A 1 84 ? -10.469 29.625 15.688 1 98.31 84 ARG A C 1
ATOM 674 O O . ARG A 1 84 ? -9.414 30.188 15.367 1 98.31 84 ARG A O 1
ATOM 681 N N . VAL A 1 85 ? -10.742 28.422 15.414 1 98.81 85 VAL A N 1
ATOM 682 C CA . VAL A 1 85 ? -9.75 27.578 14.758 1 98.81 85 VAL A CA 1
ATOM 683 C C . VAL A 1 85 ? -10.172 27.297 13.32 1 98.81 85 VAL A C 1
ATOM 685 O O . VAL A 1 85 ? -11.156 26.594 13.078 1 98.81 85 VAL A O 1
ATOM 688 N N . GLN A 1 86 ? -9.469 27.797 12.367 1 98.62 86 GLN A N 1
ATOM 689 C CA . GLN A 1 86 ? -9.742 27.516 10.961 1 98.62 86 GLN A CA 1
ATOM 690 C C . GLN A 1 86 ? -9.18 26.156 10.562 1 98.62 86 GLN A C 1
ATOM 692 O O . GLN A 1 86 ? -8.008 25.859 10.805 1 98.62 86 GLN A O 1
ATOM 697 N N . PRO A 1 87 ? -10 25.328 9.969 1 98.75 87 PRO A N 1
ATOM 698 C CA . PRO A 1 87 ? -9.477 24.016 9.555 1 98.75 87 PRO A CA 1
ATOM 699 C C . PRO A 1 87 ? -8.656 24.094 8.266 1 98.75 87 PRO A C 1
ATOM 701 O O . PRO A 1 87 ? -9.125 24.641 7.262 1 98.75 87 PRO A O 1
ATOM 704 N N . PHE A 1 88 ? -7.5 23.641 8.281 1 98.81 88 PHE A N 1
ATOM 705 C CA . PHE A 1 88 ? -6.66 23.281 7.145 1 98.81 88 PHE A CA 1
ATOM 706 C C . PHE A 1 88 ? -6.602 21.766 6.965 1 98.81 88 PHE A C 1
ATOM 708 O O . PHE A 1 88 ? -5.754 21.094 7.559 1 98.81 88 PHE A O 1
ATOM 715 N N . TYR A 1 89 ? -7.438 21.312 6.109 1 98.75 89 TYR A N 1
ATOM 716 C CA . TYR A 1 89 ? -7.637 19.875 5.934 1 98.75 89 TYR A CA 1
ATOM 717 C C . TYR A 1 89 ? -6.344 19.188 5.496 1 98.75 89 TYR A C 1
ATOM 719 O O . TYR A 1 89 ? -5.672 19.656 4.57 1 98.75 89 TYR A O 1
ATOM 727 N N . ALA A 1 90 ? -5.984 18.078 6.246 1 98.19 90 ALA A N 1
ATOM 728 C CA . ALA A 1 90 ? -4.82 17.281 5.863 1 98.19 90 ALA A CA 1
ATOM 729 C C . ALA A 1 90 ? -5.113 16.453 4.621 1 98.19 90 ALA A C 1
ATOM 731 O O . ALA A 1 90 ? -5.762 15.406 4.707 1 98.19 90 ALA A O 1
ATOM 732 N N . VAL A 1 91 ? -4.492 16.75 3.512 1 97.94 91 VAL A N 1
ATOM 733 C CA . VAL A 1 91 ? -4.801 16.141 2.223 1 97.94 91 VAL A CA 1
ATOM 734 C C . VAL A 1 91 ? -4.434 14.656 2.25 1 97.94 91 VAL A C 1
ATOM 736 O O . VAL A 1 91 ? -5.105 13.828 1.621 1 97.94 91 VAL A O 1
ATOM 739 N N . LYS A 1 92 ? -3.451 14.281 3.031 1 96.25 92 LYS A N 1
ATOM 740 C CA . LYS A 1 92 ? -2.943 12.914 3.084 1 96.25 92 LYS A CA 1
ATOM 741 C C . LYS A 1 92 ? -4.012 11.953 3.594 1 96.25 92 LYS A C 1
ATOM 743 O O . LYS A 1 92 ? -3.91 10.742 3.389 1 96.25 92 LYS A O 1
ATOM 748 N N . CYS A 1 93 ? -4.949 12.453 4.324 1 97.31 93 CYS A N 1
ATOM 749 C CA . CYS A 1 93 ? -5.969 11.617 4.949 1 97.31 93 CYS A CA 1
ATOM 750 C C . CYS A 1 93 ? -6.883 10.992 3.896 1 97.31 93 CYS A C 1
ATOM 752 O O . CYS A 1 93 ? -7.207 9.805 3.975 1 97.31 93 CYS A O 1
ATOM 754 N N . ASN A 1 94 ? -7.309 11.719 3.033 1 98.25 94 ASN A N 1
ATOM 755 C CA . ASN A 1 94 ? -8.141 11.391 1.881 1 98.25 94 ASN A CA 1
ATOM 756 C C . ASN A 1 94 ? -8.07 12.477 0.81 1 98.25 94 ASN A C 1
ATOM 758 O O . ASN A 1 94 ? -8.555 13.594 1.014 1 98.25 94 ASN A O 1
ATOM 762 N N . ASN A 1 95 ? -7.504 12.195 -0.323 1 97.31 95 ASN A N 1
ATOM 763 C CA . ASN A 1 95 ? -7.246 13.211 -1.34 1 97.31 95 ASN A CA 1
ATOM 764 C C . ASN A 1 95 ? -8.289 13.164 -2.457 1 97.31 95 ASN A C 1
ATOM 766 O O . ASN A 1 95 ? -8 13.547 -3.592 1 97.31 95 ASN A O 1
ATOM 770 N N . ASP A 1 96 ? -9.445 12.578 -2.154 1 96.12 96 ASP A N 1
ATOM 771 C CA . ASP A 1 96 ? -10.531 12.57 -3.129 1 96.12 96 ASP A CA 1
ATOM 772 C C . ASP A 1 96 ? -10.836 13.977 -3.629 1 96.12 96 ASP A C 1
ATOM 774 O O . ASP A 1 96 ? -11.047 14.891 -2.828 1 96.12 96 ASP A O 1
ATOM 778 N N . PRO A 1 97 ? -10.93 14.156 -4.91 1 93.62 97 PRO A N 1
ATOM 779 C CA . PRO A 1 97 ? -11.062 15.508 -5.453 1 93.62 97 PRO A CA 1
ATOM 780 C C . PRO A 1 97 ? -12.383 16.172 -5.066 1 93.62 97 PRO A C 1
ATOM 782 O O . PRO A 1 97 ? -12.445 17.391 -4.902 1 93.62 97 PRO A O 1
ATOM 785 N N . VAL A 1 98 ? -13.445 15.391 -4.914 1 94.31 98 VAL A N 1
ATOM 786 C CA . VAL A 1 98 ? -14.742 15.961 -4.559 1 94.31 98 VAL A CA 1
ATOM 787 C C . VAL A 1 98 ? -14.727 16.406 -3.098 1 94.31 98 VAL A C 1
ATOM 789 O O . VAL A 1 98 ? -15.242 17.469 -2.764 1 94.31 98 VAL A O 1
ATOM 792 N N . ILE A 1 99 ? -14.148 15.648 -2.242 1 96.38 99 ILE A N 1
ATOM 793 C CA . ILE A 1 99 ? -14.008 16.016 -0.836 1 96.38 99 ILE A CA 1
ATOM 794 C C . ILE A 1 99 ? -13.188 17.297 -0.714 1 96.38 99 ILE A C 1
ATOM 796 O O . ILE A 1 99 ? -13.586 18.219 -0.007 1 96.38 99 ILE A O 1
ATOM 800 N N . LEU A 1 100 ? -12.086 17.359 -1.454 1 96.69 100 LEU A N 1
ATOM 801 C CA . LEU A 1 100 ? -11.234 18.531 -1.423 1 96.69 100 LEU A CA 1
ATOM 802 C C . LEU A 1 100 ? -11.992 19.766 -1.92 1 96.69 100 LEU A C 1
ATOM 804 O O . LEU A 1 100 ? -11.914 20.844 -1.315 1 96.69 100 LEU A O 1
ATOM 808 N N . TRP A 1 101 ? -12.75 19.562 -2.938 1 93.69 101 TRP A N 1
ATOM 809 C CA . TRP A 1 101 ? -13.508 20.656 -3.523 1 93.69 101 TRP A CA 1
ATOM 810 C C . TRP A 1 101 ? -14.562 21.172 -2.551 1 93.69 101 TRP A C 1
ATOM 812 O O . TRP A 1 101 ? -14.711 22.375 -2.359 1 93.69 101 TRP A O 1
ATOM 822 N N . VAL A 1 102 ? -15.289 20.297 -1.943 1 94.62 102 VAL A N 1
ATOM 823 C CA . VAL A 1 102 ? -16.344 20.672 -1.004 1 94.62 102 VAL A CA 1
ATOM 824 C C . VAL A 1 102 ? -15.734 21.438 0.17 1 94.62 102 VAL A C 1
ATOM 826 O O . VAL A 1 102 ? -16.234 22.516 0.542 1 94.62 102 VAL A O 1
ATOM 829 N N . LEU A 1 103 ? -14.695 20.969 0.699 1 97 103 LEU A N 1
ATOM 830 C CA . LEU A 1 103 ? -14.07 21.594 1.86 1 97 103 LEU A CA 1
ATOM 831 C C . LEU A 1 103 ? -13.5 22.953 1.499 1 97 103 LEU A C 1
ATOM 833 O O . LEU A 1 103 ? -13.602 23.906 2.281 1 97 103 LEU A O 1
ATOM 837 N N . ALA A 1 104 ? -12.898 23.047 0.36 1 95.31 104 ALA A N 1
ATOM 838 C CA . ALA A 1 104 ? -12.406 24.328 -0.106 1 95.31 104 ALA A CA 1
ATOM 839 C C . ALA A 1 104 ? -13.539 25.359 -0.193 1 95.31 104 ALA A C 1
ATOM 841 O O . ALA A 1 104 ? -13.391 26.5 0.255 1 95.31 104 ALA A O 1
ATOM 842 N N . HIS A 1 105 ? -14.602 24.938 -0.704 1 92.12 105 HIS A N 1
ATOM 843 C CA . HIS A 1 105 ? -15.742 25.812 -0.911 1 92.12 105 HIS A CA 1
ATOM 844 C C . HIS A 1 105 ? -16.375 26.234 0.417 1 92.12 105 HIS A C 1
ATOM 846 O O . HIS A 1 105 ? -16.984 27.281 0.515 1 92.12 105 HIS A O 1
ATOM 852 N N . LEU A 1 106 ? -16.203 25.391 1.33 1 94.75 106 LEU A N 1
ATOM 853 C CA . LEU A 1 106 ? -16.75 25.703 2.65 1 94.75 106 LEU A CA 1
ATOM 854 C C . LEU A 1 106 ? -15.805 26.625 3.416 1 94.75 106 LEU A C 1
ATOM 856 O O . LEU A 1 106 ? -16.172 27.156 4.465 1 94.75 106 LEU A O 1
ATOM 860 N N . GLY A 1 107 ? -14.516 26.781 2.904 1 94.56 107 GLY A N 1
ATOM 861 C CA . GLY A 1 107 ? -13.633 27.75 3.518 1 94.56 107 GLY A CA 1
ATOM 862 C C . GLY A 1 107 ? -12.422 27.109 4.188 1 94.56 107 GLY A C 1
ATOM 863 O O . GLY A 1 107 ? -11.641 27.797 4.852 1 94.56 107 GLY A O 1
ATOM 864 N N . CYS A 1 108 ? -12.195 25.891 3.973 1 97.31 108 CYS A N 1
ATOM 865 C CA . CYS A 1 108 ? -11.023 25.219 4.531 1 97.31 108 CYS A CA 1
ATOM 866 C C . CYS A 1 108 ? -9.758 25.641 3.781 1 97.31 108 CYS A C 1
ATOM 868 O O . CYS A 1 108 ? -9.812 25.938 2.588 1 97.31 108 CYS A O 1
ATOM 870 N N . GLY A 1 109 ? -8.656 25.734 4.516 1 98.25 109 GLY A N 1
ATOM 871 C CA . GLY A 1 109 ? -7.348 25.594 3.904 1 98.25 109 GLY A CA 1
ATOM 872 C C . GLY A 1 109 ? -6.875 24.156 3.822 1 98.25 109 GLY A C 1
ATOM 873 O O . GLY A 1 109 ? -7.641 23.219 4.098 1 98.25 109 GLY A O 1
ATOM 874 N N . PHE A 1 110 ? -5.598 24.062 3.395 1 98.69 110 PHE A N 1
ATOM 875 C CA . PHE A 1 110 ? -5.129 22.703 3.199 1 98.69 110 PHE A CA 1
ATOM 876 C C . PHE A 1 110 ? -3.707 22.531 3.719 1 98.69 110 PHE A C 1
ATOM 878 O O . PHE A 1 110 ? -2.867 23.422 3.545 1 98.69 110 PHE A O 1
ATOM 885 N N . ASP A 1 111 ? -3.541 21.484 4.438 1 98.31 111 ASP A N 1
ATOM 886 C CA . ASP A 1 111 ? -2.234 20.984 4.84 1 98.31 111 ASP A CA 1
ATOM 887 C C . ASP A 1 111 ? -1.697 19.969 3.822 1 98.31 111 ASP A C 1
ATOM 889 O O . ASP A 1 111 ? -2.299 18.922 3.605 1 98.31 111 ASP A O 1
ATOM 893 N N . CYS A 1 112 ? -0.578 20.297 3.189 1 98 112 CYS A N 1
ATOM 894 C CA . CYS A 1 112 ? -0.018 19.469 2.117 1 98 112 CYS A CA 1
ATOM 895 C C . CYS A 1 112 ? 1.378 18.984 2.479 1 98 112 CYS A C 1
ATOM 897 O O . CYS A 1 112 ? 2.154 19.703 3.102 1 98 112 CYS A O 1
ATOM 899 N N . ALA A 1 113 ? 1.679 17.812 2 1 95.19 113 ALA A N 1
ATOM 900 C CA . ALA A 1 113 ? 2.961 17.203 2.348 1 95.19 113 ALA A CA 1
ATOM 901 C C . ALA A 1 113 ? 3.9 17.172 1.146 1 95.19 113 ALA A C 1
ATOM 903 O O . ALA A 1 113 ? 5.105 16.969 1.297 1 95.19 113 ALA A O 1
ATOM 904 N N . SER A 1 114 ? 3.402 17.422 -0.034 1 96.38 114 SER A N 1
ATOM 905 C CA . SER A 1 114 ? 4.195 17.203 -1.238 1 96.38 114 SER A CA 1
ATOM 906 C C . SER A 1 114 ? 3.76 18.141 -2.363 1 96.38 114 SER A C 1
ATOM 908 O O . SER A 1 114 ? 2.744 18.828 -2.246 1 96.38 114 SER A O 1
ATOM 910 N N . ARG A 1 115 ? 4.586 18.109 -3.389 1 95.94 115 ARG A N 1
ATOM 911 C CA . ARG A 1 115 ? 4.262 18.828 -4.613 1 95.94 115 ARG A CA 1
ATOM 912 C C . ARG A 1 115 ? 2.91 18.391 -5.168 1 95.94 115 ARG A C 1
ATOM 914 O O . ARG A 1 115 ? 2.08 19.234 -5.523 1 95.94 115 ARG A O 1
ATOM 921 N N . ALA A 1 116 ? 2.719 17.141 -5.246 1 96.25 116 ALA A N 1
ATOM 922 C CA . ALA A 1 116 ? 1.49 16.609 -5.828 1 96.25 116 ALA A CA 1
ATOM 923 C C . ALA A 1 116 ? 0.264 17.078 -5.051 1 96.25 116 ALA A C 1
ATOM 925 O O . ALA A 1 116 ? -0.752 17.438 -5.645 1 96.25 116 ALA A O 1
ATOM 926 N N . GLU A 1 117 ? 0.334 17.062 -3.791 1 97.25 117 GLU A N 1
ATOM 927 C CA . GLU A 1 117 ? -0.799 17.5 -2.977 1 97.25 117 GLU A CA 1
ATOM 928 C C . GLU A 1 117 ? -1.069 18.984 -3.154 1 97.25 117 GLU A C 1
ATOM 930 O O . GLU A 1 117 ? -2.225 19.406 -3.236 1 97.25 117 GLU A O 1
ATOM 935 N N . MET A 1 118 ? 0.006 19.797 -3.172 1 97.88 118 MET A N 1
ATOM 936 C CA . MET A 1 118 ? -0.184 21.219 -3.436 1 97.88 118 MET A CA 1
ATOM 937 C C . MET A 1 118 ? -0.873 21.438 -4.777 1 97.88 118 MET A C 1
ATOM 939 O O . MET A 1 118 ? -1.821 22.219 -4.875 1 97.88 118 MET A O 1
ATOM 943 N N . ASP A 1 119 ? -0.435 20.656 -5.73 1 96.88 119 ASP A N 1
ATOM 944 C CA . ASP A 1 119 ? -1.001 20.797 -7.066 1 96.88 119 ASP A CA 1
ATOM 945 C C . ASP A 1 119 ? -2.477 20.406 -7.082 1 96.88 119 ASP A C 1
ATOM 947 O O . ASP A 1 119 ? -3.283 21.031 -7.773 1 96.88 119 ASP A O 1
ATOM 951 N N . MET A 1 120 ? -2.83 19.438 -6.348 1 95.69 120 MET A N 1
ATOM 952 C CA . MET A 1 120 ? -4.207 18.953 -6.297 1 95.69 120 MET A CA 1
ATOM 953 C C . MET A 1 120 ? -5.148 20.047 -5.816 1 95.69 120 MET A C 1
ATOM 955 O O . MET A 1 120 ? -6.254 20.203 -6.34 1 95.69 120 MET A O 1
ATOM 959 N N . VAL A 1 121 ? -4.691 20.797 -4.832 1 96.5 121 VAL A N 1
ATOM 960 C CA . VAL A 1 121 ? -5.609 21.766 -4.227 1 96.5 121 VAL A CA 1
ATOM 961 C C . VAL A 1 121 ? -5.477 23.109 -4.914 1 96.5 121 VAL A C 1
ATOM 963 O O . VAL A 1 121 ? -6.336 23.984 -4.762 1 96.5 121 VAL A O 1
ATOM 966 N N . LEU A 1 122 ? -4.414 23.297 -5.656 1 96.12 122 LEU A N 1
ATOM 967 C CA . LEU A 1 122 ? -4.254 24.531 -6.422 1 96.12 122 LEU A CA 1
ATOM 968 C C . LEU A 1 122 ? -4.961 24.438 -7.77 1 96.12 122 LEU A C 1
ATOM 970 O O . LEU A 1 122 ? -5.211 25.453 -8.422 1 96.12 122 LEU A O 1
ATOM 974 N N . LYS A 1 123 ? -5.195 23.203 -8.117 1 88.62 123 LYS A N 1
ATOM 975 C CA . LYS A 1 123 ? -5.809 22.969 -9.422 1 88.62 123 LYS A CA 1
ATOM 976 C C . LYS A 1 123 ? -7.117 23.734 -9.57 1 88.62 123 LYS A C 1
ATOM 978 O O . LYS A 1 123 ? -7.898 23.828 -8.617 1 88.62 123 LYS A O 1
ATOM 983 N N . LYS A 1 124 ? -7.355 24.328 -10.734 1 77.81 124 LYS A N 1
ATOM 984 C CA . LYS A 1 124 ? -8.555 25.078 -11.086 1 77.81 124 LYS A CA 1
ATOM 985 C C . LYS A 1 124 ? -8.828 26.188 -10.062 1 77.81 124 LYS A C 1
ATOM 987 O O . LYS A 1 124 ? -9.984 26.5 -9.773 1 77.81 124 LYS A O 1
ATOM 992 N N . LYS A 1 125 ? -7.801 26.562 -9.398 1 81.19 125 LYS A N 1
ATOM 993 C CA . LYS A 1 125 ? -7.855 27.672 -8.445 1 81.19 125 LYS A CA 1
ATOM 994 C C . LYS A 1 125 ? -8.828 27.359 -7.309 1 81.19 125 LYS A C 1
ATOM 996 O O . LYS A 1 125 ? -9.578 28.234 -6.879 1 81.19 125 LYS A O 1
ATOM 1001 N N . MET A 1 126 ? -8.875 26.156 -6.883 1 86.38 126 MET A N 1
ATOM 1002 C CA . MET A 1 126 ? -9.75 25.734 -5.801 1 86.38 126 MET A CA 1
ATOM 1003 C C . MET A 1 126 ? -9.469 26.516 -4.52 1 86.38 126 MET A C 1
ATOM 1005 O O . MET A 1 126 ? -10.391 26.875 -3.787 1 86.38 126 MET A O 1
ATOM 1009 N N . VAL A 1 127 ? -8.18 26.75 -4.27 1 93.44 127 VAL A N 1
ATOM 1010 C CA . VAL A 1 127 ? -7.773 27.516 -3.09 1 93.44 127 VAL A CA 1
ATOM 1011 C C . VAL A 1 127 ? -6.602 28.422 -3.438 1 93.44 127 VAL A C 1
ATOM 1013 O O . VAL A 1 127 ? -5.875 28.172 -4.402 1 93.44 127 VAL A O 1
ATOM 1016 N N . LYS A 1 128 ? -6.531 29.484 -2.711 1 96.12 128 LYS A N 1
ATOM 1017 C CA . LYS A 1 128 ? -5.383 30.375 -2.855 1 96.12 128 LYS A CA 1
ATOM 1018 C C . LYS A 1 128 ? -4.156 29.812 -2.137 1 96.12 128 LYS A C 1
ATOM 1020 O O . LYS A 1 128 ? -4.285 29.141 -1.11 1 96.12 128 LYS A O 1
ATOM 1025 N N . PRO A 1 129 ? -2.939 30.125 -2.678 1 97.56 129 PRO A N 1
ATOM 1026 C CA . PRO A 1 129 ? -1.714 29.609 -2.064 1 97.56 129 PRO A CA 1
ATOM 1027 C C . PRO A 1 129 ? -1.576 30 -0.596 1 97.56 129 PRO A C 1
ATOM 1029 O O . PRO A 1 129 ? -0.98 29.266 0.194 1 97.56 129 PRO A O 1
ATOM 1032 N N . GLU A 1 130 ? -2.184 31.125 -0.215 1 97 130 GLU A N 1
ATOM 1033 C CA . GLU A 1 130 ? -2.08 31.594 1.159 1 97 130 GLU A CA 1
ATOM 1034 C C . GLU A 1 130 ? -2.836 30.688 2.121 1 97 130 GLU A C 1
ATOM 1036 O O . GLU A 1 130 ? -2.643 30.766 3.336 1 97 130 GLU A O 1
ATOM 1041 N N . ASN A 1 131 ? -3.727 29.875 1.554 1 97.88 131 ASN A N 1
ATOM 1042 C CA . ASN A 1 131 ? -4.492 28.938 2.369 1 97.88 131 ASN A CA 1
ATOM 1043 C C . ASN A 1 131 ? -3.914 27.531 2.301 1 97.88 131 ASN A C 1
ATOM 1045 O O . ASN A 1 131 ? -4.637 26.547 2.49 1 97.88 131 ASN A O 1
ATOM 1049 N N . ILE A 1 132 ? -2.617 27.453 2.006 1 98.56 132 ILE A N 1
ATOM 1050 C CA . ILE A 1 132 ? -1.908 26.188 1.975 1 98.56 132 ILE A CA 1
ATOM 1051 C C . ILE A 1 132 ? -0.708 26.234 2.918 1 98.56 132 ILE A C 1
ATOM 1053 O O . ILE A 1 132 ? 0.023 27.234 2.945 1 98.56 132 ILE A O 1
ATOM 1057 N N . VAL A 1 133 ? -0.572 25.266 3.713 1 98.69 133 VAL A N 1
ATOM 1058 C CA . VAL A 1 133 ? 0.652 25.062 4.48 1 98.69 133 VAL A CA 1
ATOM 1059 C C . VAL A 1 133 ? 1.394 23.828 3.943 1 98.69 133 VAL A C 1
ATOM 1061 O O . VAL A 1 133 ? 0.824 22.75 3.854 1 98.69 133 VAL A O 1
ATOM 1064 N N . TYR A 1 134 ? 2.613 24.047 3.453 1 98.31 134 TYR A N 1
ATOM 1065 C CA . TYR A 1 134 ? 3.486 22.922 3.131 1 98.31 134 TYR A CA 1
ATOM 1066 C C . TYR A 1 134 ? 4.121 22.344 4.391 1 98.31 134 TYR A C 1
ATOM 1068 O O . TYR A 1 134 ? 5.164 22.812 4.84 1 98.31 134 TYR A O 1
ATOM 1076 N N . ALA A 1 135 ? 3.576 21.25 4.859 1 96.88 135 ALA A N 1
ATOM 1077 C CA . ALA A 1 135 ? 3.742 20.891 6.266 1 96.88 135 ALA A CA 1
ATOM 1078 C C . ALA A 1 135 ? 4.773 19.781 6.43 1 96.88 135 ALA A C 1
ATOM 1080 O O . ALA A 1 135 ? 4.977 19.281 7.535 1 96.88 135 ALA A O 1
ATOM 1081 N N . ASN A 1 136 ? 5.484 19.344 5.418 1 96.12 136 ASN A N 1
ATOM 1082 C CA . ASN A 1 136 ? 6.57 18.375 5.57 1 96.12 136 ASN A CA 1
ATOM 1083 C C . ASN A 1 136 ? 7.82 19.031 6.156 1 96.12 136 ASN A C 1
ATOM 1085 O O . ASN A 1 136 ? 8.414 19.906 5.531 1 96.12 136 ASN A O 1
ATOM 1089 N N . PRO A 1 137 ? 8.258 18.594 7.32 1 95.81 137 PRO A N 1
ATOM 1090 C CA . PRO A 1 137 ? 9.398 19.266 7.945 1 95.81 137 PRO A CA 1
ATOM 1091 C C . PRO A 1 137 ? 10.719 18.969 7.246 1 95.81 137 PRO A C 1
ATOM 1093 O O . PRO A 1 137 ? 11.719 19.672 7.469 1 95.81 137 PRO A O 1
ATOM 1096 N N . CYS A 1 138 ? 10.781 17.891 6.516 1 95.62 138 CYS A N 1
ATOM 1097 C CA . CYS A 1 138 ? 11.953 17.516 5.727 1 95.62 138 CYS A CA 1
ATOM 1098 C C . CYS A 1 138 ? 11.594 17.391 4.25 1 95.62 138 CYS A C 1
ATOM 1100 O O . CYS A 1 138 ? 11.258 16.297 3.781 1 95.62 138 CYS A O 1
ATOM 1102 N N . LYS A 1 139 ? 11.781 18.469 3.557 1 95.62 139 LYS A N 1
ATOM 1103 C CA . LYS A 1 139 ? 11.219 18.609 2.219 1 95.62 139 LYS A CA 1
ATOM 1104 C C . LYS A 1 139 ? 12.242 18.266 1.147 1 95.62 139 LYS A C 1
ATOM 1106 O O . LYS A 1 139 ? 13.445 18.438 1.355 1 95.62 139 LYS A O 1
ATOM 1111 N N . THR A 1 140 ? 11.719 17.781 0.083 1 92.44 140 THR A N 1
ATOM 1112 C CA . THR A 1 140 ? 12.523 17.625 -1.122 1 92.44 140 THR A CA 1
ATOM 1113 C C . THR A 1 140 ? 12.836 18.969 -1.758 1 92.44 140 THR A C 1
ATOM 1115 O O . THR A 1 140 ? 11.953 19.828 -1.86 1 92.44 140 THR A O 1
ATOM 1118 N N . ARG A 1 141 ? 14.055 19.141 -2.195 1 93.19 141 ARG A N 1
ATOM 1119 C CA . ARG A 1 141 ? 14.492 20.422 -2.756 1 93.19 141 ARG A CA 1
ATOM 1120 C C . ARG A 1 141 ? 13.57 20.859 -3.887 1 93.19 141 ARG A C 1
ATOM 1122 O O . ARG A 1 141 ? 13.117 22.016 -3.91 1 93.19 141 ARG A O 1
ATOM 1129 N N . SER A 1 142 ? 13.281 19.953 -4.773 1 92.25 142 SER A N 1
ATOM 1130 C CA . SER A 1 142 ? 12.469 20.312 -5.93 1 92.25 142 SER A CA 1
ATOM 1131 C C . SER A 1 142 ? 11.055 20.703 -5.512 1 92.25 142 SER A C 1
ATOM 1133 O O . SER A 1 142 ? 10.406 21.5 -6.184 1 92.25 142 SER A O 1
ATOM 1135 N N . PHE A 1 143 ? 10.617 20.172 -4.418 1 95.56 143 PHE A N 1
ATOM 1136 C CA . PHE A 1 143 ? 9.289 20.516 -3.938 1 95.56 143 PHE A CA 1
ATOM 1137 C C . PHE A 1 143 ? 9.281 21.906 -3.318 1 95.56 143 PHE A C 1
ATOM 1139 O O . PHE A 1 143 ? 8.289 22.625 -3.42 1 95.56 143 PHE A O 1
ATOM 1146 N N . VAL A 1 144 ? 10.391 22.297 -2.699 1 96.81 144 VAL A N 1
ATOM 1147 C CA . VAL A 1 144 ? 10.523 23.656 -2.172 1 96.81 144 VAL A CA 1
ATOM 1148 C C . VAL A 1 144 ? 10.547 24.656 -3.322 1 96.81 144 VAL A C 1
ATOM 1150 O O . VAL A 1 144 ? 9.898 25.703 -3.256 1 96.81 144 VAL A O 1
ATOM 1153 N N . HIS A 1 145 ? 11.266 24.266 -4.359 1 96.44 145 HIS A N 1
ATOM 1154 C CA . HIS A 1 145 ? 11.273 25.094 -5.559 1 96.44 145 HIS A CA 1
ATOM 1155 C C . HIS A 1 145 ? 9.867 25.281 -6.113 1 96.44 145 HIS A C 1
ATOM 1157 O O . HIS A 1 145 ? 9.477 26.391 -6.477 1 96.44 145 HIS A O 1
ATOM 1163 N N . HIS A 1 146 ? 9.188 24.234 -6.117 1 96.81 146 HIS A N 1
ATOM 1164 C CA . HIS A 1 146 ? 7.82 24.266 -6.629 1 96.81 146 HIS A CA 1
ATOM 1165 C C . HIS A 1 146 ? 6.926 25.156 -5.762 1 96.81 146 HIS A C 1
ATOM 1167 O O . HIS A 1 146 ? 6.133 25.938 -6.281 1 96.81 146 HIS A O 1
ATOM 1173 N N . ALA A 1 147 ? 7.02 25 -4.484 1 98.19 147 ALA A N 1
ATOM 1174 C CA . ALA A 1 147 ? 6.258 25.828 -3.564 1 98.19 147 ALA A CA 1
ATOM 1175 C C . ALA A 1 147 ? 6.5 27.312 -3.842 1 98.19 147 ALA A C 1
ATOM 1177 O O . ALA A 1 147 ? 5.559 28.109 -3.875 1 98.19 147 ALA A O 1
ATOM 1178 N N . ASN A 1 148 ? 7.738 27.641 -4.051 1 98.38 148 ASN A N 1
ATOM 1179 C CA . ASN A 1 148 ? 8.102 29.016 -4.395 1 98.38 148 ASN A CA 1
ATOM 1180 C C . ASN A 1 148 ? 7.43 29.469 -5.691 1 98.38 148 ASN A C 1
ATOM 1182 O O . ASN A 1 148 ? 6.875 30.562 -5.762 1 98.38 148 ASN A O 1
ATOM 1186 N N . GLN A 1 149 ? 7.418 28.594 -6.652 1 97.88 149 GLN A N 1
ATOM 1187 C CA . GLN A 1 149 ? 6.898 28.922 -7.977 1 97.88 149 GLN A CA 1
ATOM 1188 C C . GLN A 1 149 ? 5.387 29.141 -7.938 1 97.88 149 GLN A C 1
ATOM 1190 O O . GLN A 1 149 ? 4.859 30 -8.641 1 97.88 149 GLN A O 1
ATOM 1195 N N . VAL A 1 150 ? 4.73 28.406 -7.109 1 97.25 150 VAL A N 1
ATOM 1196 C CA . VAL A 1 150 ? 3.271 28.453 -7.141 1 97.25 150 VAL A CA 1
ATOM 1197 C C . VAL A 1 150 ? 2.768 29.406 -6.051 1 97.25 150 VAL A C 1
ATOM 1199 O O . VAL A 1 150 ? 1.559 29.578 -5.883 1 97.25 150 VAL A O 1
ATOM 1202 N N . GLY A 1 151 ? 3.633 29.906 -5.219 1 97.81 151 GLY A N 1
ATOM 1203 C CA . GLY A 1 151 ? 3.281 30.969 -4.285 1 97.81 151 GLY A CA 1
ATOM 1204 C C . GLY A 1 151 ? 2.938 30.453 -2.902 1 97.81 151 GLY A C 1
ATOM 1205 O O . GLY A 1 151 ? 2.395 31.188 -2.076 1 97.81 151 GLY A O 1
ATOM 1206 N N . VAL A 1 152 ? 3.203 29.25 -2.631 1 98.5 152 VAL A N 1
ATOM 1207 C CA . VAL A 1 152 ? 3.014 28.719 -1.286 1 98.5 152 VAL A CA 1
ATOM 1208 C C . VAL A 1 152 ? 4.176 29.141 -0.392 1 98.5 152 VAL A C 1
ATOM 1210 O O . VAL A 1 152 ? 5.316 28.734 -0.61 1 98.5 152 VAL A O 1
ATOM 1213 N N . ARG A 1 153 ? 3.861 29.891 0.629 1 98.38 153 ARG A N 1
ATOM 1214 C CA . ARG A 1 153 ? 4.93 30.469 1.434 1 98.38 153 ARG A CA 1
ATOM 1215 C C . ARG A 1 153 ? 4.996 29.812 2.811 1 98.38 153 ARG A C 1
ATOM 1217 O O . ARG A 1 153 ? 6.078 29.672 3.381 1 98.38 153 ARG A O 1
ATOM 1224 N N . ALA A 1 154 ? 3.846 29.516 3.355 1 98.56 154 ALA A N 1
ATOM 1225 C CA . ALA A 1 154 ? 3.82 28.906 4.688 1 98.56 154 ALA A CA 1
ATOM 1226 C C . ALA A 1 154 ? 4.383 27.484 4.66 1 98.56 154 ALA A C 1
ATOM 1228 O O . ALA A 1 154 ? 3.904 26.641 3.908 1 98.56 154 ALA A O 1
ATOM 1229 N N . MET A 1 155 ? 5.441 27.266 5.441 1 98.12 155 MET A N 1
ATOM 1230 C CA . MET A 1 155 ? 6.078 25.953 5.484 1 98.12 155 MET A CA 1
ATOM 1231 C C . MET A 1 155 ? 6.574 25.625 6.891 1 98.12 155 MET A C 1
ATOM 1233 O O . MET A 1 155 ? 7.02 26.531 7.613 1 98.12 155 MET A O 1
ATOM 1237 N N . THR A 1 156 ? 6.602 24.359 7.219 1 98.44 156 THR A N 1
ATOM 1238 C CA . THR A 1 156 ? 7.117 23.953 8.523 1 98.44 156 THR A CA 1
ATOM 1239 C C . THR A 1 156 ? 8.602 23.609 8.438 1 98.44 156 THR A C 1
ATOM 1241 O O . THR A 1 156 ? 9.117 23.312 7.355 1 98.44 156 THR A O 1
ATOM 1244 N N . PHE A 1 157 ? 9.281 23.703 9.531 1 98.19 157 PHE A N 1
ATOM 1245 C CA . PHE A 1 157 ? 10.648 23.234 9.734 1 98.19 157 PHE A CA 1
ATOM 1246 C C . PHE A 1 157 ? 10.875 22.812 11.188 1 98.19 157 PHE A C 1
ATOM 1248 O O . PHE A 1 157 ? 10.141 23.25 12.078 1 98.19 157 PHE A O 1
ATOM 1255 N N . ASP A 1 158 ? 11.891 21.938 11.453 1 97.75 158 ASP A N 1
ATOM 1256 C CA . ASP A 1 158 ? 12.141 21.547 12.844 1 97.75 158 ASP A CA 1
ATOM 1257 C C . ASP A 1 158 ? 13.625 21.297 13.078 1 97.75 158 ASP A C 1
ATOM 1259 O O . ASP A 1 158 ? 14.008 20.703 14.094 1 97.75 158 ASP A O 1
ATOM 1263 N N . ASN A 1 159 ? 14.469 21.719 12.086 1 95.88 159 ASN A N 1
ATOM 1264 C CA . ASN A 1 159 ? 15.914 21.531 12.227 1 95.88 159 ASN A CA 1
ATOM 1265 C C . ASN A 1 159 ? 16.688 22.562 11.398 1 95.88 159 ASN A C 1
ATOM 1267 O O . ASN A 1 159 ? 16.125 23.219 10.531 1 95.88 159 ASN A O 1
ATOM 1271 N N . LYS A 1 160 ? 17.953 22.688 11.75 1 96.56 160 LYS A N 1
ATOM 1272 C CA . LYS A 1 160 ? 18.766 23.719 11.133 1 96.56 160 LYS A CA 1
ATOM 1273 C C . LYS A 1 160 ? 19.047 23.422 9.664 1 96.56 160 LYS A C 1
ATOM 1275 O O . LYS A 1 160 ? 19.156 24.328 8.844 1 96.56 160 LYS A O 1
ATOM 1280 N N . GLU A 1 161 ? 19.094 22.156 9.289 1 94.88 161 GLU A N 1
ATOM 1281 C CA . GLU A 1 161 ? 19.344 21.781 7.898 1 94.88 161 GLU A CA 1
ATOM 1282 C C . GLU A 1 161 ? 18.203 22.203 6.988 1 94.88 161 GLU A C 1
ATOM 1284 O O . GLU A 1 161 ? 18.422 22.656 5.867 1 94.88 161 GLU A O 1
ATOM 1289 N N . GLU A 1 162 ? 17.047 22.047 7.496 1 96.81 162 GLU A N 1
ATOM 1290 C CA . GLU A 1 162 ? 15.875 22.453 6.727 1 96.81 162 GLU A CA 1
ATOM 1291 C C . GLU A 1 162 ? 15.844 23.969 6.539 1 96.81 162 GLU A C 1
ATOM 1293 O O . GLU A 1 162 ? 15.477 24.469 5.469 1 96.81 162 GLU A O 1
ATOM 1298 N N . LEU A 1 163 ? 16.234 24.703 7.57 1 97.31 163 LEU A N 1
ATOM 1299 C CA . LEU A 1 163 ? 16.328 26.156 7.461 1 97.31 163 LEU A CA 1
ATOM 1300 C C . LEU A 1 163 ? 17.281 26.562 6.332 1 97.31 163 LEU A C 1
ATOM 1302 O O . LEU A 1 163 ? 16.938 27.422 5.508 1 97.31 163 LEU A O 1
ATOM 1306 N N . ALA A 1 164 ? 18.391 25.922 6.367 1 96.38 164 ALA A N 1
ATOM 1307 C CA . ALA A 1 164 ? 19.391 26.234 5.352 1 96.38 164 ALA A CA 1
ATOM 1308 C C . ALA A 1 164 ? 18.859 25.922 3.951 1 96.38 164 ALA A C 1
ATOM 1310 O O . ALA A 1 164 ? 19.078 26.703 3.018 1 96.38 164 ALA A O 1
ATOM 1311 N N . LYS A 1 165 ? 18.203 24.859 3.803 1 95.38 165 LYS A N 1
ATOM 1312 C CA . LYS A 1 165 ? 17.641 24.438 2.525 1 95.38 165 LYS A CA 1
ATOM 1313 C C . LYS A 1 165 ? 16.594 25.422 2.031 1 95.38 165 LYS A C 1
ATOM 1315 O O . LYS A 1 165 ? 16.609 25.828 0.868 1 95.38 165 LYS A O 1
ATOM 1320 N N . ILE A 1 166 ? 15.727 25.797 2.898 1 97.38 166 ILE A N 1
ATOM 1321 C CA . ILE A 1 166 ? 14.656 26.719 2.539 1 97.38 166 ILE A CA 1
ATOM 1322 C C . ILE A 1 166 ? 15.25 28.078 2.164 1 97.38 166 ILE A C 1
ATOM 1324 O O . ILE A 1 166 ? 14.844 28.688 1.173 1 97.38 166 ILE A O 1
ATOM 1328 N N . LYS A 1 167 ? 16.203 28.547 2.938 1 97.81 167 LYS A N 1
ATOM 1329 C CA . LYS A 1 167 ? 16.859 29.828 2.666 1 97.81 167 LYS A CA 1
ATOM 1330 C C . LYS A 1 167 ? 17.469 29.844 1.267 1 97.81 167 LYS A C 1
ATOM 1332 O O . LYS A 1 167 ? 17.375 30.844 0.555 1 97.81 167 LYS A O 1
ATOM 1337 N N . GLU A 1 168 ? 18.016 28.75 0.953 1 96.38 168 GLU A N 1
ATOM 1338 C CA . GLU A 1 168 ? 18.703 28.641 -0.328 1 96.38 168 GLU A CA 1
ATOM 1339 C C . GLU A 1 168 ? 17.719 28.656 -1.491 1 96.38 168 GLU A C 1
ATOM 1341 O O . GLU A 1 168 ? 18.031 29.172 -2.57 1 96.38 168 GLU A O 1
ATOM 1346 N N . ILE A 1 169 ? 16.531 28.219 -1.315 1 96.25 169 ILE A N 1
ATOM 1347 C CA . ILE A 1 169 ? 15.703 27.859 -2.461 1 96.25 169 ILE A CA 1
ATOM 1348 C C . ILE A 1 169 ? 14.5 28.797 -2.541 1 96.25 169 ILE A C 1
ATOM 1350 O O . ILE A 1 169 ? 14.117 29.234 -3.629 1 96.25 169 ILE A O 1
ATOM 1354 N N . HIS A 1 170 ? 13.883 29.125 -1.476 1 97.81 170 HIS A N 1
ATOM 1355 C CA . HIS A 1 170 ? 12.625 29.875 -1.473 1 97.81 170 HIS A CA 1
ATOM 1356 C C . HIS A 1 170 ? 12.867 31.359 -1.288 1 97.81 170 HIS A C 1
ATOM 1358 O O . HIS A 1 170 ? 13.594 31.766 -0.381 1 97.81 170 HIS A O 1
ATOM 1364 N N . GLY A 1 171 ? 12.188 32.188 -2.021 1 97.38 171 GLY A N 1
ATOM 1365 C CA . GLY A 1 171 ? 12.445 33.625 -2.047 1 97.38 171 GLY A CA 1
ATO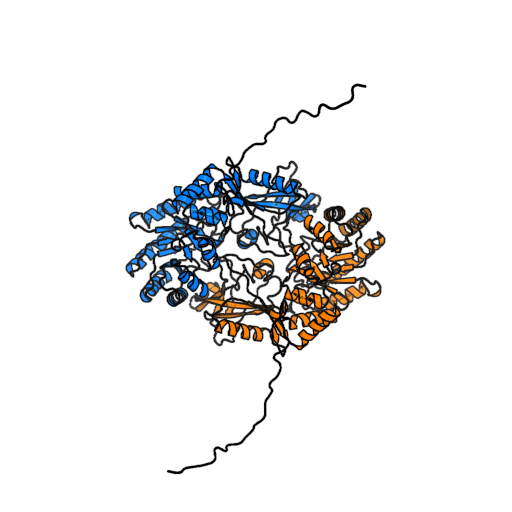M 1366 C C . GLY A 1 171 ? 11.812 34.375 -0.884 1 97.38 171 GLY A C 1
ATOM 1367 O O . GLY A 1 171 ? 12.312 35.406 -0.455 1 97.38 171 GLY A O 1
ATOM 1368 N N . ASN A 1 172 ? 10.672 33.938 -0.45 1 97.25 172 ASN A N 1
ATOM 1369 C CA . ASN A 1 172 ? 9.945 34.625 0.625 1 97.25 172 ASN A CA 1
ATOM 1370 C C . ASN A 1 172 ? 9.164 33.625 1.48 1 97.25 172 ASN A C 1
ATOM 1372 O O . ASN A 1 172 ? 7.938 33.688 1.556 1 97.25 172 ASN A O 1
ATOM 1376 N N . PRO A 1 173 ? 9.844 32.812 2.221 1 98.06 173 PRO A N 1
ATOM 1377 C CA . PRO A 1 173 ? 9.164 31.797 3.039 1 98.06 173 PRO A CA 1
ATOM 1378 C C . PRO A 1 173 ? 8.586 32.375 4.324 1 98.06 173 PRO A C 1
ATOM 1380 O O . PRO A 1 173 ? 9.156 33.312 4.902 1 98.06 173 PRO A O 1
ATOM 1383 N N . HIS A 1 174 ? 7.434 31.906 4.75 1 98.38 174 HIS A N 1
ATOM 1384 C CA . HIS A 1 174 ? 6.824 32.125 6.059 1 98.38 174 HIS A CA 1
ATOM 1385 C C . HIS A 1 174 ? 6.867 30.844 6.891 1 98.38 174 HIS A C 1
ATOM 1387 O O . HIS A 1 174 ? 6.059 29.938 6.688 1 98.38 174 HIS A O 1
ATOM 1393 N N . LEU A 1 175 ? 7.719 30.828 7.883 1 98.75 175 LEU A N 1
ATOM 1394 C CA . LEU A 1 175 ? 8.094 29.562 8.484 1 98.75 175 LEU A CA 1
ATOM 1395 C C . LEU A 1 175 ? 7.293 29.297 9.758 1 98.75 175 LEU A C 1
ATOM 1397 O O . LEU A 1 175 ? 7.039 30.234 10.531 1 98.75 175 LEU A O 1
ATOM 1401 N N . LEU A 1 176 ? 6.863 28.094 9.93 1 98.88 176 LEU A N 1
ATOM 1402 C CA . LEU A 1 176 ? 6.266 27.578 11.156 1 98.88 176 LEU A CA 1
ATOM 1403 C C . LEU A 1 176 ? 7.191 26.578 11.836 1 98.88 176 LEU A C 1
ATOM 1405 O O . LEU A 1 176 ? 7.555 25.562 11.234 1 98.88 176 LEU A O 1
ATOM 1409 N N . LEU A 1 177 ? 7.555 26.844 13.055 1 98.88 177 LEU A N 1
ATOM 1410 C CA . LEU A 1 177 ? 8.398 25.906 13.797 1 98.88 177 LEU A CA 1
ATOM 1411 C C . LEU A 1 177 ? 7.574 24.734 14.32 1 98.88 177 LEU A C 1
ATOM 1413 O O . LEU A 1 177 ? 6.645 24.922 15.109 1 98.88 177 LEU A O 1
ATOM 1417 N N . ARG A 1 178 ? 7.906 23.562 13.836 1 98.25 178 ARG A N 1
ATOM 1418 C CA . ARG A 1 178 ? 7.242 22.344 14.273 1 98.25 178 ARG A CA 1
ATOM 1419 C C . ARG A 1 178 ? 7.902 21.781 15.523 1 98.25 178 ARG A C 1
ATOM 1421 O O . ARG A 1 178 ? 9.094 21.453 15.516 1 98.25 178 ARG A O 1
ATOM 1428 N N . ILE A 1 179 ? 7.125 21.625 16.578 1 97.19 179 ILE A N 1
ATOM 1429 C CA . ILE A 1 179 ? 7.68 21.125 17.828 1 97.19 179 ILE A CA 1
ATOM 1430 C C . ILE A 1 179 ? 7.129 19.719 18.109 1 97.19 179 ILE A C 1
ATOM 1432 O O . ILE A 1 179 ? 6.059 19.359 17.609 1 97.19 179 ILE A O 1
ATOM 1436 N N . GLY A 1 180 ? 7.914 18.969 18.812 1 92.12 180 GLY A N 1
ATOM 1437 C CA . GLY A 1 180 ? 7.496 17.625 19.203 1 92.12 180 GLY A CA 1
ATOM 1438 C C . GLY A 1 180 ? 6.691 17.594 20.484 1 92.12 180 GLY A C 1
ATOM 1439 O O . GLY A 1 180 ? 7.012 18.312 21.438 1 92.12 180 GLY A O 1
ATOM 1440 N N . VAL A 1 181 ? 5.566 16.922 20.359 1 85.06 181 VAL A N 1
ATOM 1441 C CA . VAL A 1 181 ? 4.734 16.672 21.547 1 85.06 181 VAL A CA 1
ATOM 1442 C C . VAL A 1 181 ? 4.449 15.188 21.672 1 85.06 181 VAL A C 1
ATOM 1444 O O . VAL A 1 181 ? 4.105 14.523 20.688 1 85.06 181 VAL A O 1
ATOM 1447 N N . SER A 1 182 ? 4.922 14.648 22.75 1 72.44 182 SER A N 1
ATOM 1448 C CA . SER A 1 182 ? 4.766 13.203 22.891 1 72.44 182 SER A CA 1
ATOM 1449 C C . SER A 1 182 ? 3.385 12.852 23.422 1 72.44 182 SER A C 1
ATOM 1451 O O . SER A 1 182 ? 2.908 13.453 24.391 1 72.44 182 SER A O 1
ATOM 1453 N N . ASP A 1 183 ? 2.654 12.18 22.641 1 70.69 183 ASP A N 1
ATOM 1454 C CA . ASP A 1 183 ? 1.477 11.453 23.094 1 70.69 183 ASP A CA 1
ATOM 1455 C C . ASP A 1 183 ? 1.625 9.953 22.844 1 70.69 183 ASP A C 1
ATOM 1457 O O . ASP A 1 183 ? 1.379 9.477 21.734 1 70.69 183 ASP A O 1
ATOM 1461 N N . THR A 1 184 ? 1.866 9.273 23.922 1 72.31 184 THR A N 1
ATOM 1462 C CA . THR A 1 184 ? 2.145 7.844 23.781 1 72.31 184 THR A CA 1
ATOM 1463 C C . THR A 1 184 ? 0.86 7.066 23.516 1 72.31 184 THR A C 1
ATOM 1465 O O . THR A 1 184 ? 0.906 5.898 23.125 1 72.31 184 THR A O 1
ATOM 1468 N N . THR A 1 185 ? -0.277 7.801 23.578 1 70.12 185 THR A N 1
ATOM 1469 C CA . THR A 1 185 ? -1.544 7.109 23.359 1 70.12 185 THR A CA 1
ATOM 1470 C C . THR A 1 185 ? -1.949 7.16 21.891 1 70.12 185 THR A C 1
ATOM 1472 O O . THR A 1 185 ? -2.844 6.43 21.469 1 70.12 185 THR A O 1
ATOM 1475 N N . ALA A 1 186 ? -1.263 7.98 21.172 1 75.25 186 ALA A N 1
ATOM 1476 C CA . ALA A 1 186 ? -1.65 8.148 19.781 1 75.25 186 ALA A CA 1
ATOM 1477 C C . ALA A 1 186 ? -1.42 6.863 18.984 1 75.25 186 ALA A C 1
ATOM 1479 O O . ALA A 1 186 ? -0.419 6.176 19.188 1 75.25 186 ALA A O 1
ATOM 1480 N N . VAL A 1 187 ? -2.391 6.582 18.109 1 69.31 187 VAL A N 1
ATOM 1481 C CA . VAL A 1 187 ? -2.287 5.422 17.234 1 69.31 187 VAL A CA 1
ATOM 1482 C C . VAL A 1 187 ? -1.048 5.555 16.359 1 69.31 187 VAL A C 1
ATOM 1484 O O . VAL A 1 187 ? -0.302 4.594 16.172 1 69.31 187 VAL A O 1
ATOM 1487 N N . CYS A 1 188 ? -0.892 6.719 15.82 1 75.25 188 CYS A N 1
ATOM 1488 C CA . CYS A 1 188 ? 0.272 7.039 15.008 1 75.25 188 CYS A CA 1
ATOM 1489 C C . CYS A 1 188 ? 1.082 8.172 15.625 1 75.25 188 CYS A C 1
ATOM 1491 O O . CYS A 1 188 ? 0.698 9.336 15.539 1 75.25 188 CYS A O 1
ATOM 1493 N N . GLN A 1 189 ? 2.248 7.777 16.172 1 75.81 189 GLN A N 1
ATOM 1494 C CA . GLN A 1 189 ? 3.129 8.75 16.812 1 75.81 189 GLN A CA 1
ATOM 1495 C C . GLN A 1 189 ? 4.02 9.438 15.781 1 75.81 189 GLN A C 1
ATOM 1497 O O . GLN A 1 189 ? 4.645 8.781 14.953 1 75.81 189 GLN A O 1
ATOM 1502 N N . LEU A 1 190 ? 4.035 10.688 15.859 1 77.56 190 LEU A N 1
ATOM 1503 C CA . LEU A 1 190 ? 4.746 11.477 14.859 1 77.56 190 LEU A CA 1
ATOM 1504 C C . LEU A 1 190 ? 6.035 12.055 15.438 1 77.56 190 LEU A C 1
ATOM 1506 O O . LEU A 1 190 ? 6.934 12.453 14.688 1 77.56 190 LEU A O 1
ATOM 1510 N N . SER A 1 191 ? 6.172 12.07 16.703 1 75.75 191 SER A N 1
ATOM 1511 C CA . SER A 1 191 ? 7.273 12.797 17.328 1 75.75 191 SER A CA 1
ATOM 1512 C C . SER A 1 191 ? 8.586 12.023 17.203 1 75.75 191 SER A C 1
ATOM 1514 O O . SER A 1 191 ? 9.664 12.586 17.422 1 75.75 191 SER A O 1
ATOM 1516 N N . THR A 1 192 ? 8.445 10.859 16.797 1 80.25 192 THR A N 1
ATOM 1517 C CA . THR A 1 192 ? 9.656 10.078 16.578 1 80.25 192 THR A CA 1
ATOM 1518 C C . THR A 1 192 ? 10.359 10.523 15.297 1 80.25 192 THR A C 1
ATOM 1520 O O . THR A 1 192 ? 11.594 10.477 15.211 1 80.25 192 THR A O 1
ATOM 1523 N N . LYS A 1 193 ? 9.609 10.977 14.414 1 89.5 193 LYS A N 1
ATOM 1524 C CA . LYS A 1 193 ? 10.125 11.312 13.086 1 89.5 193 LYS A CA 1
ATOM 1525 C C . LYS A 1 193 ? 10.352 12.812 12.945 1 89.5 193 LYS A C 1
ATOM 1527 O O . LYS A 1 193 ? 11.328 13.242 12.328 1 89.5 193 LYS A O 1
ATOM 1532 N N . TYR A 1 194 ? 9.375 13.594 13.555 1 93.31 194 TYR A N 1
ATOM 1533 C CA . TYR A 1 194 ? 9.398 15.031 13.328 1 93.31 194 TYR A CA 1
ATOM 1534 C C . TYR A 1 194 ? 9.195 15.789 14.633 1 93.31 194 TYR A C 1
ATOM 1536 O O . TYR A 1 194 ? 8.719 15.234 15.625 1 93.31 194 TYR A O 1
ATOM 1544 N N . GLY A 1 195 ? 9.562 17.094 14.586 1 94.56 195 GLY A N 1
ATOM 1545 C CA . GLY A 1 195 ? 9.344 18 15.703 1 94.56 195 GLY A CA 1
ATOM 1546 C C . GLY A 1 195 ? 10.562 18.172 16.594 1 94.56 195 GLY A C 1
ATOM 1547 O O . GLY A 1 195 ? 11.094 17.188 17.109 1 94.56 195 GLY A O 1
ATOM 1548 N N . CYS A 1 196 ? 10.977 19.344 16.828 1 94.62 196 CYS A N 1
ATOM 1549 C CA . CYS A 1 196 ? 12.117 19.609 17.703 1 94.62 196 CYS A CA 1
ATOM 1550 C C . CYS A 1 196 ? 11.688 19.688 19.156 1 94.62 196 CYS A C 1
ATOM 1552 O O . CYS A 1 196 ? 10.508 19.906 19.453 1 94.62 196 CYS A O 1
ATOM 1554 N N . ASP A 1 197 ? 12.602 19.5 20 1 92.88 197 ASP A N 1
ATOM 1555 C CA . ASP A 1 197 ? 12.352 19.719 21.422 1 92.88 197 ASP A CA 1
ATOM 1556 C C . ASP A 1 197 ? 12.023 21.172 21.719 1 92.88 197 ASP A C 1
ATOM 1558 O O . ASP A 1 197 ? 12.836 22.062 21.453 1 92.88 197 ASP A O 1
ATOM 1562 N N . PRO A 1 198 ? 10.883 21.422 22.281 1 96 198 PRO A N 1
ATOM 1563 C CA . PRO A 1 198 ? 10.453 22.812 22.438 1 96 198 PRO A CA 1
ATOM 1564 C C . PRO A 1 198 ? 11.336 23.578 23.422 1 96 198 PRO A C 1
ATOM 1566 O O . PRO A 1 198 ? 11.453 24.812 23.328 1 96 198 PRO A O 1
ATOM 1569 N N . GLU A 1 199 ? 11.922 22.922 24.359 1 95 199 GLU A N 1
ATOM 1570 C CA . GLU A 1 199 ? 12.695 23.609 25.391 1 95 199 GLU A CA 1
ATOM 1571 C C . GLU A 1 199 ? 14.156 23.75 24.984 1 95 199 GLU A C 1
ATOM 1573 O O . GLU A 1 199 ? 14.742 24.828 25.109 1 95 199 GLU A O 1
ATOM 1578 N N . LYS A 1 200 ? 14.672 22.719 24.422 1 92.94 200 LYS A N 1
ATOM 1579 C CA . LYS A 1 200 ? 16.109 22.703 24.141 1 92.94 200 LYS A CA 1
ATOM 1580 C C . LYS A 1 200 ? 16.406 23.266 22.75 1 92.94 200 LYS A C 1
ATOM 1582 O O . LYS A 1 200 ? 17.312 24.094 22.609 1 92.94 200 LYS A O 1
ATOM 1587 N N . ASP A 1 201 ? 15.664 22.891 21.781 1 95.12 201 ASP A N 1
ATOM 1588 C CA . ASP A 1 201 ? 16.016 23.188 20.406 1 95.12 201 ASP A CA 1
ATOM 1589 C C . ASP A 1 201 ? 15.18 24.344 19.859 1 95.12 201 ASP A C 1
ATOM 1591 O O . ASP A 1 201 ? 15.641 25.109 19.016 1 95.12 201 ASP A O 1
ATOM 1595 N N . GLY A 1 202 ? 14.016 24.516 20.344 1 97.81 202 GLY A N 1
ATOM 1596 C CA . GLY A 1 202 ? 13.102 25.547 19.844 1 97.81 202 GLY A CA 1
ATOM 1597 C C . GLY A 1 202 ? 13.703 26.938 19.844 1 97.81 202 GLY A C 1
ATOM 1598 O O . GLY A 1 202 ? 13.82 27.562 18.797 1 97.81 202 GLY A O 1
ATOM 1599 N N . PRO A 1 203 ? 14.125 27.344 21 1 98.5 203 PRO A N 1
ATOM 1600 C CA . PRO A 1 203 ? 14.719 28.672 21.078 1 98.5 203 PRO A CA 1
ATOM 1601 C C . PRO A 1 203 ? 15.953 28.828 20.188 1 98.5 203 PRO A C 1
ATOM 1603 O O . PRO A 1 203 ? 16.141 29.875 19.562 1 98.5 203 PRO A O 1
ATOM 1606 N N . LYS A 1 204 ? 16.719 27.781 20.078 1 98.25 204 LYS A N 1
ATOM 1607 C CA . LYS A 1 204 ? 17.922 27.828 19.25 1 98.25 204 LYS A CA 1
ATOM 1608 C C . LYS A 1 204 ? 17.562 28 17.766 1 98.25 204 LYS A C 1
ATOM 1610 O O . LYS A 1 204 ? 18.219 28.734 17.047 1 98.25 204 LYS A O 1
ATOM 1615 N N . LEU A 1 205 ? 16.578 27.328 17.391 1 98.5 205 LEU A N 1
ATOM 1616 C CA . LEU A 1 205 ? 16.156 27.375 15.992 1 98.5 205 LEU A CA 1
ATOM 1617 C C . LEU A 1 205 ? 15.539 28.734 15.656 1 98.5 205 LEU A C 1
ATOM 1619 O O . LEU A 1 205 ? 15.75 29.266 14.555 1 98.5 205 LEU A O 1
ATOM 1623 N N . LEU A 1 206 ? 14.797 29.281 16.578 1 98.81 206 LEU A N 1
ATOM 1624 C CA . LEU A 1 206 ? 14.227 30.609 16.375 1 98.81 206 LEU A CA 1
ATOM 1625 C C . LEU A 1 206 ? 15.328 31.656 16.25 1 98.81 206 LEU A C 1
ATOM 1627 O O . LEU A 1 206 ? 15.258 32.531 15.383 1 98.81 206 LEU A O 1
ATOM 1631 N N . LYS A 1 207 ? 16.297 31.516 17.078 1 98.69 207 LYS A N 1
ATOM 1632 C CA . LYS A 1 207 ? 17.438 32.438 17 1 98.69 207 LYS A CA 1
ATOM 1633 C C . LYS A 1 207 ? 18.172 32.312 15.68 1 98.69 207 LYS A C 1
ATOM 1635 O O . LYS A 1 207 ? 18.484 33.312 15.031 1 98.69 207 LYS A O 1
ATOM 1640 N N . LEU A 1 208 ? 18.406 31.109 15.328 1 98.5 208 LEU A N 1
ATOM 1641 C CA . LEU A 1 208 ? 19.125 30.844 14.086 1 98.5 208 LEU A CA 1
ATOM 1642 C C . LEU A 1 208 ? 18.375 31.391 12.891 1 98.5 208 LEU A C 1
ATOM 1644 O O . LEU A 1 208 ? 18.969 31.969 11.977 1 98.5 208 LEU A O 1
ATOM 1648 N N . ALA A 1 209 ? 17.094 31.172 12.875 1 98.69 209 ALA A N 1
ATOM 1649 C CA . ALA A 1 209 ? 16.281 31.688 11.789 1 98.69 209 ALA A CA 1
ATOM 1650 C C . ALA A 1 209 ? 16.406 33.188 11.664 1 98.69 209 ALA A C 1
ATOM 1652 O O . ALA A 1 209 ? 16.547 33.719 10.555 1 98.69 209 ALA A O 1
ATOM 1653 N N . LYS A 1 210 ? 16.391 33.875 12.773 1 98.31 210 LYS A N 1
ATOM 1654 C CA . LYS A 1 210 ? 16.531 35.312 12.773 1 98.31 210 LYS A CA 1
ATOM 1655 C C . LYS A 1 210 ? 17.906 35.719 12.227 1 98.31 210 LYS A C 1
ATOM 1657 O O . LYS A 1 210 ? 17.984 36.656 11.406 1 98.31 210 LYS A O 1
ATOM 1662 N N . GLU A 1 211 ? 18.875 35.031 12.648 1 98.19 211 GLU A N 1
ATOM 1663 C CA . GLU A 1 211 ? 20.234 35.312 12.195 1 98.19 211 GLU A CA 1
ATOM 1664 C C . GLU A 1 211 ? 20.375 35.094 10.688 1 98.19 211 GLU A C 1
ATOM 1666 O O . GLU A 1 211 ? 21.141 35.781 10.023 1 98.19 211 GLU A O 1
ATOM 1671 N N . MET A 1 212 ? 19.609 34.25 10.18 1 97.88 212 MET A N 1
ATOM 1672 C CA . MET A 1 212 ? 19.656 33.906 8.766 1 97.88 212 MET A CA 1
ATOM 1673 C C . MET A 1 212 ? 18.766 34.812 7.945 1 97.88 212 MET A C 1
ATOM 1675 O O . MET A 1 212 ? 18.719 34.719 6.719 1 97.88 212 MET A O 1
ATOM 1679 N N . GLY A 1 213 ? 18 35.656 8.602 1 97.56 213 GLY A N 1
ATOM 1680 C CA . GLY A 1 213 ? 17.078 36.562 7.922 1 97.56 213 GLY A CA 1
ATOM 1681 C C . GLY A 1 213 ? 15.797 35.875 7.48 1 97.56 213 GLY A C 1
ATOM 1682 O O . GLY A 1 213 ? 15.133 36.344 6.547 1 97.56 213 GLY A O 1
ATOM 1683 N N . LEU A 1 214 ? 15.492 34.781 8.055 1 98.19 214 LEU A N 1
ATOM 1684 C CA . LEU A 1 214 ? 14.258 34.062 7.762 1 98.19 214 LEU A CA 1
ATOM 1685 C C . LEU A 1 214 ? 13.172 34.438 8.766 1 98.19 214 LEU A C 1
ATOM 1687 O O . LEU A 1 214 ? 13.445 34.562 9.961 1 98.19 214 LEU A O 1
ATOM 1691 N N . GLU A 1 215 ? 12 34.594 8.32 1 97.25 215 GLU A N 1
ATOM 1692 C CA . GLU A 1 215 ? 10.898 34.969 9.188 1 97.25 215 GLU A CA 1
ATOM 1693 C C . GLU A 1 215 ? 10.117 33.75 9.68 1 97.25 215 GLU A C 1
ATOM 1695 O O . GLU A 1 215 ? 9.562 33 8.883 1 97.25 215 GLU A O 1
ATOM 1700 N N . VAL A 1 216 ? 10.094 33.625 10.945 1 98.75 216 VAL A N 1
ATOM 1701 C CA . VAL A 1 216 ? 9.211 32.625 11.562 1 98.75 216 VAL A CA 1
ATOM 1702 C C . VAL A 1 216 ? 7.906 33.312 11.984 1 98.75 216 VAL A C 1
ATOM 1704 O O . VAL A 1 216 ? 7.918 34.281 12.75 1 98.75 216 VAL A O 1
ATOM 1707 N N . ILE A 1 217 ? 6.801 32.75 11.461 1 98.75 217 ILE A N 1
ATOM 1708 C CA . ILE A 1 217 ? 5.539 33.469 11.672 1 98.75 217 ILE A CA 1
ATOM 1709 C C . ILE A 1 217 ? 4.727 32.75 12.75 1 98.75 217 ILE A C 1
ATOM 1711 O O . ILE A 1 217 ? 3.672 33.25 13.164 1 98.75 217 ILE A O 1
ATOM 1715 N N . GLY A 1 218 ? 5.223 31.578 13.156 1 98.81 218 GLY A N 1
ATOM 1716 C CA . GLY A 1 218 ? 4.422 30.906 14.172 1 98.81 218 GLY A CA 1
ATOM 1717 C C . GLY A 1 218 ? 4.996 29.562 14.586 1 98.81 218 GLY A C 1
ATOM 1718 O O . GLY A 1 218 ? 6.16 29.266 14.312 1 98.81 218 GLY A O 1
ATOM 1719 N N . ILE A 1 219 ? 4.141 28.812 15.422 1 98.81 219 ILE A N 1
ATOM 1720 C CA . ILE A 1 219 ? 4.469 27.5 15.977 1 98.81 219 ILE A CA 1
ATOM 1721 C C . ILE A 1 219 ? 3.428 26.484 15.547 1 98.81 219 ILE A C 1
ATOM 1723 O O . ILE A 1 219 ? 2.234 26.781 15.492 1 98.81 219 ILE A O 1
ATOM 1727 N N . ALA A 1 220 ? 3.949 25.328 15.148 1 98.56 220 ALA A N 1
ATOM 1728 C CA . ALA A 1 220 ? 3.078 24.219 14.789 1 98.56 220 ALA A CA 1
ATOM 1729 C C . ALA A 1 220 ? 3.367 23 15.656 1 98.56 220 ALA A C 1
ATOM 1731 O O . ALA A 1 220 ? 4.52 22.734 16 1 98.56 220 ALA A O 1
ATOM 1732 N N . PHE A 1 221 ? 2.301 22.234 16 1 96.62 221 PHE A N 1
ATOM 1733 C CA . PHE A 1 221 ? 2.492 20.938 16.641 1 96.62 221 PHE A CA 1
ATOM 1734 C C . PHE A 1 221 ? 1.443 19.953 16.172 1 96.62 221 PHE A C 1
ATOM 1736 O O . PHE A 1 221 ? 0.489 20.312 15.484 1 96.62 221 PHE A O 1
ATOM 1743 N N . HIS A 1 222 ? 1.682 18.688 16.406 1 93.25 222 HIS A N 1
ATOM 1744 C CA . HIS A 1 222 ? 0.762 17.594 16.109 1 93.25 222 HIS A CA 1
ATOM 1745 C C . HIS A 1 222 ? 0.823 16.531 17.203 1 93.25 222 HIS A C 1
ATOM 1747 O O . HIS A 1 222 ? 1.892 15.977 17.484 1 93.25 222 HIS A O 1
ATOM 1753 N N . VAL A 1 223 ? -0.286 16.234 17.75 1 90.81 223 VAL A N 1
ATOM 1754 C CA . VAL A 1 223 ? -0.303 15.336 18.891 1 90.81 223 VAL A CA 1
ATOM 1755 C C . VAL A 1 223 ? -0.331 13.883 18.422 1 90.81 223 VAL A C 1
ATOM 1757 O O . VAL A 1 223 ? -0.212 12.961 19.234 1 90.81 223 VAL A O 1
ATOM 1760 N N . GLY A 1 224 ? -0.477 13.664 17.203 1 87.75 224 GLY A N 1
ATOM 1761 C CA . GLY A 1 224 ? -0.556 12.32 16.641 1 87.75 224 GLY A CA 1
ATOM 1762 C C . GLY A 1 224 ? -1.949 11.953 16.172 1 87.75 224 GLY A C 1
ATOM 1763 O O . GLY A 1 224 ? -2.943 12.445 16.703 1 87.75 224 GLY A O 1
ATOM 1764 N N . SER A 1 225 ? -1.987 11.07 15.18 1 85.88 225 SER A N 1
ATOM 1765 C CA . SER A 1 225 ? -3.273 10.609 14.672 1 85.88 225 SER A CA 1
ATOM 1766 C C . SER A 1 225 ? -3.926 9.625 15.641 1 85.88 225 SER A C 1
ATOM 1768 O O . SER A 1 225 ? -3.264 8.727 16.156 1 85.88 225 SER A O 1
ATOM 1770 N N . GLY A 1 226 ? -5.117 9.844 15.938 1 80.38 226 GLY A N 1
ATOM 1771 C CA . GLY A 1 226 ? -5.832 8.984 16.875 1 80.38 226 GLY A CA 1
ATOM 1772 C C . GLY A 1 226 ? -5.438 9.219 18.312 1 80.38 226 GLY A C 1
ATOM 1773 O O . GLY A 1 226 ? -5.211 8.266 19.062 1 80.38 226 GLY A O 1
ATOM 1774 N N . CYS A 1 227 ? -5.25 10.406 18.578 1 81.75 227 CYS A N 1
ATOM 1775 C CA . CYS A 1 227 ? -4.91 10.797 19.938 1 81.75 227 CYS A CA 1
ATOM 1776 C C . CYS A 1 227 ? -6.039 10.445 20.906 1 81.75 227 CYS A C 1
ATOM 1778 O O . CYS A 1 227 ? -7.211 10.695 20.625 1 81.75 227 CYS A O 1
ATOM 1780 N N . ARG A 1 228 ? -5.699 9.891 22.078 1 83.06 228 ARG A N 1
ATOM 1781 C CA . ARG A 1 228 ? -6.707 9.5 23.062 1 83.06 228 ARG A CA 1
ATOM 1782 C C . ARG A 1 228 ? -6.504 10.234 24.375 1 83.06 228 ARG A C 1
ATOM 1784 O O . ARG A 1 228 ? -7.203 9.969 25.359 1 83.06 228 ARG A O 1
ATOM 1791 N N . ASP A 1 229 ? -5.551 11.211 24.359 1 87.25 229 ASP A N 1
ATOM 1792 C CA . ASP A 1 229 ? -5.277 12.023 25.531 1 87.25 229 ASP A CA 1
ATOM 1793 C C . ASP A 1 229 ? -5.367 13.516 25.203 1 87.25 229 ASP A C 1
ATOM 1795 O O . ASP A 1 229 ? -4.367 14.141 24.844 1 87.25 229 ASP A O 1
ATOM 1799 N N . PRO A 1 230 ? -6.48 14.078 25.516 1 87.69 230 PRO A N 1
ATOM 1800 C CA . PRO A 1 230 ? -6.664 15.492 25.172 1 87.69 230 PRO A CA 1
ATOM 1801 C C . PRO A 1 230 ? -5.715 16.422 25.922 1 87.69 230 PRO A C 1
ATOM 1803 O O . PRO A 1 230 ? -5.469 17.547 25.5 1 87.69 230 PRO A O 1
ATOM 1806 N N . VAL A 1 231 ? -5.16 15.953 27 1 89.94 231 VAL A N 1
ATOM 1807 C CA . VAL A 1 231 ? -4.27 16.781 27.812 1 89.94 231 VAL A CA 1
ATOM 1808 C C . VAL A 1 231 ? 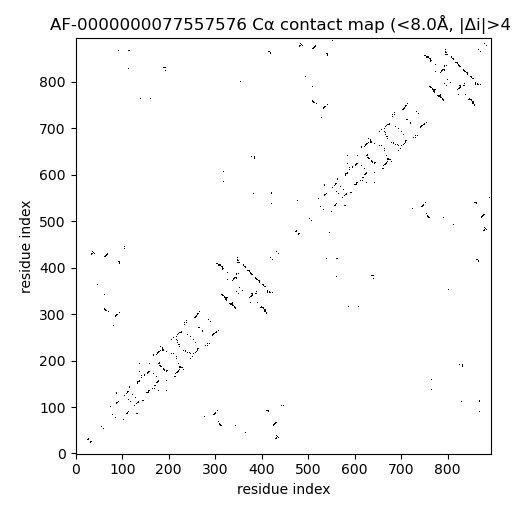-2.992 17.078 27.031 1 89.94 231 VAL A C 1
ATOM 1810 O O . VAL A 1 231 ? -2.309 18.078 27.312 1 89.94 231 VAL A O 1
ATOM 1813 N N . SER A 1 232 ? -2.73 16.266 26.094 1 91.38 232 SER A N 1
ATOM 1814 C CA . SER A 1 232 ? -1.578 16.5 25.234 1 91.38 232 SER A CA 1
ATOM 1815 C C . SER A 1 232 ? -1.709 17.828 24.484 1 91.38 232 SER A C 1
ATOM 1817 O O . SER A 1 232 ? -0.714 18.516 24.266 1 91.38 232 SER A O 1
ATOM 1819 N N . PHE A 1 233 ? -2.941 18.219 24.203 1 94.44 233 PHE A N 1
ATOM 1820 C CA . PHE A 1 233 ? -3.17 19.5 23.547 1 94.44 233 PHE A CA 1
ATOM 1821 C C . PHE A 1 233 ? -2.822 20.656 24.484 1 94.44 233 PHE A C 1
ATOM 1823 O O . PHE A 1 233 ? -2.203 21.625 24.062 1 94.44 233 PHE A O 1
ATOM 1830 N N . ARG A 1 234 ? -3.201 20.516 25.672 1 94.88 234 ARG A N 1
ATOM 1831 C CA . ARG A 1 234 ? -2.939 21.562 26.641 1 94.88 234 ARG A CA 1
ATOM 1832 C C . ARG A 1 234 ? -1.44 21.766 26.844 1 94.88 234 ARG A C 1
ATOM 1834 O O . ARG A 1 234 ? -0.96 22.906 26.859 1 94.88 234 ARG A O 1
ATOM 1841 N N . ARG A 1 235 ? -0.78 20.672 26.984 1 93.94 235 ARG A N 1
ATOM 1842 C CA . ARG A 1 235 ? 0.667 20.75 27.156 1 93.94 235 ARG A CA 1
ATOM 1843 C C . ARG A 1 235 ? 1.333 21.375 25.938 1 93.94 235 ARG A C 1
ATOM 1845 O O . ARG A 1 235 ? 2.234 22.203 26.078 1 93.94 235 ARG A O 1
ATOM 1852 N N . ALA A 1 236 ? 0.898 21 24.812 1 95.81 236 ALA A N 1
ATOM 1853 C CA . ALA A 1 236 ? 1.462 21.516 23.578 1 95.81 236 ALA A CA 1
ATOM 1854 C C . ALA A 1 236 ? 1.184 23 23.422 1 95.81 236 ALA A C 1
ATOM 1856 O O . ALA A 1 236 ? 2.049 23.766 22.969 1 95.81 236 ALA A O 1
ATOM 1857 N N . LEU A 1 237 ? 0.018 23.422 23.797 1 97.81 237 LEU A N 1
ATOM 1858 C CA . LEU A 1 237 ? -0.363 24.828 23.703 1 97.81 237 LEU A CA 1
ATOM 1859 C C . LEU A 1 237 ? 0.487 25.688 24.641 1 97.81 237 LEU A C 1
ATOM 1861 O O . LEU A 1 237 ? 0.898 26.797 24.266 1 97.81 237 LEU A O 1
ATOM 1865 N N . LYS A 1 238 ? 0.738 25.172 25.766 1 97.44 238 LYS A N 1
ATOM 1866 C CA . LYS A 1 238 ? 1.601 25.875 26.703 1 97.44 238 LYS A CA 1
ATOM 1867 C C . LYS A 1 238 ? 3.016 26.016 26.141 1 97.44 238 LYS A C 1
ATOM 1869 O O . LYS A 1 238 ? 3.602 27.109 26.203 1 97.44 238 LYS A O 1
ATOM 1874 N N . ALA A 1 239 ? 3.529 24.953 25.656 1 97 239 ALA A N 1
ATOM 1875 C CA . ALA A 1 239 ? 4.863 24.984 25.062 1 97 239 ALA A CA 1
ATOM 1876 C C . ALA A 1 239 ? 4.91 25.953 23.875 1 97 239 ALA A C 1
ATOM 1878 O O . ALA A 1 239 ? 5.883 26.703 23.719 1 97 239 ALA A O 1
ATOM 1879 N N . ALA A 1 240 ? 3.891 25.922 23.094 1 98.5 240 ALA A N 1
ATOM 1880 C CA . ALA A 1 240 ? 3.807 26.797 21.938 1 98.5 240 ALA A CA 1
ATOM 1881 C C . ALA A 1 240 ? 3.805 28.266 22.359 1 98.5 240 ALA A C 1
ATOM 1883 O O . ALA A 1 240 ? 4.457 29.109 21.734 1 98.5 240 ALA A O 1
ATOM 1884 N N . LYS A 1 241 ? 3.066 28.578 23.406 1 98.62 241 LYS A N 1
ATOM 1885 C CA . LYS A 1 241 ? 2.998 29.953 23.906 1 98.62 241 LYS A CA 1
ATOM 1886 C C . LYS A 1 241 ? 4.371 30.453 24.344 1 98.62 241 LYS A C 1
ATOM 1888 O O . LYS A 1 241 ? 4.758 31.578 24.047 1 98.62 241 LYS A O 1
ATOM 1893 N N . THR A 1 242 ? 5.043 29.609 25.016 1 98.38 242 THR A N 1
ATOM 1894 C CA . THR A 1 242 ? 6.387 29.969 25.453 1 98.38 242 THR A CA 1
ATOM 1895 C C . THR A 1 242 ? 7.285 30.297 24.266 1 98.38 242 THR A C 1
ATOM 1897 O O . THR A 1 242 ? 8 31.297 24.266 1 98.38 242 THR A O 1
ATOM 1900 N N . LEU A 1 243 ? 7.203 29.484 23.281 1 98.62 243 LEU A N 1
ATOM 1901 C CA . LEU A 1 243 ? 8.031 29.688 22.094 1 98.62 243 LEU A CA 1
ATOM 1902 C C . LEU A 1 243 ? 7.543 30.891 21.297 1 98.62 243 LEU A C 1
ATOM 1904 O O . LEU A 1 243 ? 8.344 31.609 20.688 1 98.62 243 LEU A O 1
ATOM 1908 N N . PHE A 1 244 ? 6.262 31.094 21.297 1 98.38 244 PHE A N 1
ATOM 1909 C CA . PHE A 1 244 ? 5.699 32.281 20.656 1 98.38 244 PHE A CA 1
ATOM 1910 C C . PHE A 1 244 ? 6.305 33.562 21.25 1 98.38 244 PHE A C 1
ATOM 1912 O O . PHE A 1 244 ? 6.73 34.438 20.5 1 98.38 244 PHE A O 1
ATOM 1919 N N . ASP A 1 245 ? 6.379 33.625 22.531 1 98.38 245 ASP A N 1
ATOM 1920 C CA . ASP A 1 245 ? 6.957 34.781 23.234 1 98.38 245 ASP A CA 1
ATOM 1921 C C . ASP A 1 245 ? 8.445 34.906 22.922 1 98.38 245 ASP A C 1
ATOM 1923 O O . ASP A 1 245 ? 8.938 36 22.688 1 98.38 245 ASP A O 1
ATOM 1927 N N . THR A 1 246 ? 9.109 33.812 22.875 1 98.56 246 THR A N 1
ATOM 1928 C CA . THR A 1 246 ? 10.531 33.812 22.531 1 98.56 246 THR A CA 1
ATOM 1929 C C . THR A 1 246 ? 10.742 34.344 21.125 1 98.56 246 THR A C 1
ATOM 1931 O O . THR A 1 246 ? 11.68 35.094 20.891 1 98.56 246 THR A O 1
ATOM 1934 N N . GLY A 1 247 ? 9.914 33.906 20.219 1 98.62 247 GLY A N 1
ATOM 1935 C CA . GLY A 1 247 ? 10 34.406 18.859 1 98.62 247 GLY A CA 1
ATOM 1936 C C . GLY A 1 247 ? 9.828 35.906 18.75 1 98.62 247 GLY A C 1
ATOM 1937 O O . GLY A 1 247 ? 10.586 36.562 18.047 1 98.62 247 GLY A O 1
ATOM 1938 N N . ILE A 1 248 ? 8.875 36.406 19.453 1 98.19 248 ILE A N 1
ATOM 1939 C CA . ILE A 1 248 ? 8.633 37.844 19.484 1 98.19 248 ILE A CA 1
ATOM 1940 C C . ILE A 1 248 ? 9.859 38.562 20.031 1 98.19 248 ILE A C 1
ATOM 1942 O O . ILE A 1 248 ? 10.297 39.594 19.484 1 98.19 248 ILE A O 1
ATOM 1946 N N . GLU A 1 249 ? 10.367 38.031 21.062 1 98.25 249 GLU A N 1
ATOM 1947 C CA . GLU A 1 249 ? 11.555 38.625 21.672 1 98.25 249 GLU A CA 1
ATOM 1948 C C . GLU A 1 249 ? 12.711 38.688 20.688 1 98.25 249 GLU A C 1
ATOM 1950 O O . GLU A 1 249 ? 13.5 39.625 20.703 1 98.25 249 GLU A O 1
ATOM 1955 N N . TYR A 1 250 ? 12.844 37.656 19.875 1 98.25 250 TYR A N 1
ATOM 1956 C CA . TYR A 1 250 ? 13.945 37.562 18.922 1 98.25 250 TYR A CA 1
ATOM 1957 C C . TYR A 1 250 ? 13.656 38.406 17.688 1 98.25 250 TYR A C 1
ATOM 1959 O O . TYR A 1 250 ? 14.523 38.594 16.828 1 98.25 250 TYR A O 1
ATOM 1967 N N . GLY A 1 251 ? 12.406 38.969 17.547 1 98.06 251 GLY A N 1
ATOM 1968 C CA . GLY A 1 251 ? 12.086 39.906 16.484 1 98.06 251 GLY A CA 1
ATOM 1969 C C . GLY A 1 251 ? 11.273 39.281 15.359 1 98.06 251 GLY A C 1
ATOM 1970 O O . GLY A 1 251 ? 11.109 39.875 14.297 1 98.06 251 GLY A O 1
ATOM 1971 N N . HIS A 1 252 ? 10.812 38.094 15.516 1 98.5 252 HIS A N 1
ATOM 1972 C CA . HIS A 1 252 ? 9.922 37.469 14.531 1 98.5 252 HIS A CA 1
ATOM 1973 C C . HIS A 1 252 ? 8.508 38.031 14.641 1 98.5 252 HIS A C 1
ATOM 1975 O O . HIS A 1 252 ? 8.086 38.438 15.719 1 98.5 252 HIS A O 1
ATOM 1981 N N . ASN A 1 253 ? 7.805 38.094 13.562 1 97.31 253 ASN A N 1
ATOM 1982 C CA . ASN A 1 253 ? 6.395 38.469 13.547 1 97.31 253 ASN A CA 1
ATOM 1983 C C . ASN A 1 253 ? 5.488 37.25 13.75 1 97.31 253 ASN A C 1
ATOM 1985 O O . ASN A 1 253 ? 4.801 36.812 12.82 1 97.31 253 ASN A O 1
ATOM 1989 N N . MET A 1 254 ? 5.402 36.844 14.992 1 98.38 254 MET A N 1
ATOM 1990 C CA . MET A 1 254 ? 4.621 35.656 15.336 1 98.38 254 MET A CA 1
ATOM 1991 C C . MET A 1 254 ? 3.127 35.969 15.234 1 98.38 254 MET A C 1
ATOM 1993 O O . MET A 1 254 ? 2.621 36.875 15.875 1 98.38 254 MET A O 1
ATOM 1997 N N . GLY A 1 255 ? 2.406 35.188 14.398 1 98.5 255 GLY A N 1
ATOM 1998 C CA . GLY A 1 255 ? 0.992 35.469 14.234 1 98.5 255 GLY A CA 1
ATOM 1999 C C . GLY A 1 255 ? 0.165 34.25 13.883 1 98.5 255 GLY A C 1
ATOM 2000 O O . GLY A 1 255 ? -1.056 34.344 13.734 1 98.5 255 GLY A O 1
ATOM 2001 N N . VAL A 1 256 ? 0.794 33.062 13.781 1 98.81 256 VAL A N 1
ATOM 2002 C CA . VAL A 1 256 ? 0.068 31.859 13.375 1 98.81 256 VAL A CA 1
ATOM 2003 C C . VAL A 1 256 ? 0.349 30.734 14.359 1 98.81 256 VAL A C 1
ATOM 2005 O O . VAL A 1 256 ? 1.501 30.5 14.734 1 98.81 256 VAL A O 1
ATOM 2008 N N . LEU A 1 257 ? -0.684 30.094 14.836 1 98.88 257 LEU A N 1
ATOM 2009 C CA . LEU A 1 257 ? -0.603 28.875 15.641 1 98.88 257 LEU A CA 1
ATOM 2010 C C . LEU A 1 257 ? -1.308 27.719 14.938 1 98.88 257 LEU A C 1
ATOM 2012 O O . LEU A 1 257 ? -2.504 27.797 14.648 1 98.88 257 LEU A O 1
ATOM 2016 N N . ASP A 1 258 ? -0.55 26.703 14.602 1 98.81 258 ASP A N 1
ATOM 2017 C CA . ASP A 1 258 ? -1.118 25.484 14.047 1 98.81 258 ASP A CA 1
ATOM 2018 C C . ASP A 1 258 ? -1.214 24.391 15.117 1 98.81 258 ASP A C 1
ATOM 2020 O O . ASP A 1 258 ? -0.194 23.859 15.562 1 98.81 258 ASP A O 1
ATOM 2024 N N . ILE A 1 259 ? -2.443 24.016 15.398 1 98.19 259 ILE A N 1
ATOM 2025 C CA . ILE A 1 259 ? -2.598 23.094 16.516 1 98.19 259 ILE A CA 1
ATOM 2026 C C . ILE A 1 259 ? -2.691 21.656 16 1 98.19 259 ILE A C 1
ATOM 2028 O O . ILE A 1 259 ? -3.09 20.75 16.734 1 98.19 259 ILE A O 1
ATOM 2032 N N . GLY A 1 260 ? -2.434 21.438 14.75 1 96.69 260 GLY A N 1
ATOM 2033 C CA . GLY A 1 260 ? -2.229 20.109 14.18 1 96.69 260 GLY A CA 1
ATOM 2034 C C . GLY A 1 260 ? -3.504 19.297 14.094 1 96.69 260 GLY A C 1
ATOM 2035 O O . GLY A 1 260 ? -4.574 19.828 13.805 1 96.69 260 GLY A O 1
ATOM 2036 N N . GLY A 1 261 ? -3.277 17.922 14.062 1 94.81 261 GLY A N 1
ATOM 2037 C CA . GLY A 1 261 ? -4.375 16.984 13.984 1 94.81 261 GLY A CA 1
ATOM 2038 C C . GLY A 1 261 ? -4.57 16.172 15.258 1 94.81 261 GLY A C 1
ATOM 2039 O O . GLY A 1 261 ? -4.211 16.641 16.344 1 94.81 261 GLY A O 1
ATOM 2040 N N . GLY A 1 262 ? -5.297 15.055 15.055 1 92.5 262 GLY A N 1
ATOM 2041 C CA . GLY A 1 262 ? -5.574 14.172 16.172 1 92.5 262 GLY A CA 1
ATOM 2042 C C . GLY A 1 262 ? -7.039 14.148 16.562 1 92.5 262 GLY A C 1
ATOM 2043 O O . GLY A 1 262 ? -7.414 13.508 17.547 1 92.5 262 GLY A O 1
ATOM 2044 N N . PHE A 1 263 ? -7.836 14.789 15.797 1 95.81 263 PHE A N 1
ATOM 2045 C CA . PHE A 1 263 ? -9.273 14.828 16.047 1 95.81 263 PHE A CA 1
ATOM 2046 C C . PHE A 1 263 ? -9.945 13.555 15.562 1 95.81 263 PHE A C 1
ATOM 2048 O O . PHE A 1 263 ? -9.648 13.07 14.469 1 95.81 263 PHE A O 1
ATOM 2055 N N . PRO A 1 264 ? -10.797 12.992 16.391 1 94.88 264 PRO A N 1
ATOM 2056 C CA . PRO A 1 264 ? -11.375 11.703 16.016 1 94.88 264 PRO A CA 1
ATOM 2057 C C . PRO A 1 264 ? -12.344 11.805 14.844 1 94.88 264 PRO A C 1
ATOM 2059 O O . PRO A 1 264 ? -13.039 12.812 14.695 1 94.88 264 PRO A O 1
ATOM 2062 N N . GLY A 1 265 ? -12.391 10.75 14.086 1 94.5 265 GLY A N 1
ATOM 2063 C CA . GLY A 1 265 ? -13.312 10.68 12.961 1 94.5 265 GLY A CA 1
ATOM 2064 C C . GLY A 1 265 ? -14.742 10.391 13.375 1 94.5 265 GLY A C 1
ATOM 2065 O O . GLY A 1 265 ? -15.68 10.664 12.617 1 94.5 265 GLY A O 1
ATOM 2066 N N . TYR A 1 266 ? -14.922 9.773 14.422 1 91.31 266 TYR A N 1
ATOM 2067 C CA . TYR A 1 266 ? -16.203 9.492 15.062 1 91.31 266 TYR A CA 1
ATOM 2068 C C . TYR A 1 266 ? -16.047 9.391 16.578 1 91.31 266 TYR A C 1
ATOM 2070 O O . TYR A 1 266 ? -14.938 9.219 17.078 1 91.31 266 TYR A O 1
ATOM 2078 N N . ASP A 1 267 ? -17.172 9.531 17.266 1 90.12 267 ASP A N 1
ATOM 2079 C CA . ASP A 1 267 ? -17.156 9.414 18.719 1 90.12 267 ASP A CA 1
ATOM 2080 C C . ASP A 1 267 ? -17.109 7.953 19.156 1 90.12 267 ASP A C 1
ATOM 2082 O O . ASP A 1 267 ? -17.922 7.141 18.703 1 90.12 267 ASP A O 1
ATOM 2086 N N . SER A 1 268 ? -16.031 7.715 19.859 1 86.25 268 SER A N 1
ATOM 2087 C CA . SER A 1 268 ? -15.898 6.379 20.438 1 86.25 268 SER A CA 1
ATOM 2088 C C . SER A 1 268 ? -15.93 6.422 21.953 1 86.25 268 SER A C 1
ATOM 2090 O O . SER A 1 268 ? -16.094 7.492 22.547 1 86.25 268 SER A O 1
ATOM 2092 N N . GLU A 1 269 ? -15.836 5.234 22.547 1 76.75 269 GLU A N 1
ATOM 2093 C CA . GLU A 1 269 ? -15.773 5.152 24 1 76.75 269 GLU A CA 1
ATOM 2094 C C . GLU A 1 269 ? -14.453 5.715 24.531 1 76.75 269 GLU A C 1
ATOM 2096 O O . GLU A 1 269 ? -14.398 6.234 25.641 1 76.75 269 GLU A O 1
ATOM 2101 N N . GLU A 1 270 ? -13.516 5.711 23.734 1 83.88 270 GLU A N 1
ATOM 2102 C CA . GLU A 1 270 ? -12.18 6.113 24.172 1 83.88 270 GLU A CA 1
ATOM 2103 C C . GLU A 1 270 ? -12.023 7.629 24.141 1 83.88 270 GLU A C 1
ATOM 2105 O O . GLU A 1 270 ? -11.367 8.211 25 1 83.88 270 GLU A O 1
ATOM 2110 N N . ILE A 1 271 ? -12.672 8.281 23.172 1 89.94 271 ILE A N 1
ATOM 2111 C CA . ILE A 1 271 ? -12.477 9.719 23 1 89.94 271 ILE A CA 1
ATOM 2112 C C . ILE A 1 271 ? -13.586 10.281 22.109 1 89.94 271 ILE A C 1
ATOM 2114 O O . ILE A 1 271 ? -14.008 9.633 21.156 1 89.94 271 ILE A O 1
ATOM 2118 N N . THR A 1 272 ? -14.078 11.398 22.469 1 94.5 272 THR A N 1
ATOM 2119 C CA . THR A 1 272 ? -15.031 12.125 21.641 1 94.5 272 THR A CA 1
ATOM 2120 C C . THR A 1 272 ? -14.461 13.477 21.219 1 94.5 272 THR A C 1
ATOM 2122 O O . THR A 1 272 ? -13.516 13.977 21.844 1 94.5 272 THR A O 1
ATOM 2125 N N . PHE A 1 273 ? -15.07 14.023 20.188 1 96.75 273 PHE A N 1
ATOM 2126 C CA . PHE A 1 273 ? -14.672 15.359 19.75 1 96.75 273 PHE A CA 1
ATOM 2127 C C . PHE A 1 273 ? -14.922 16.391 20.828 1 96.75 273 PHE A C 1
ATOM 2129 O O . PHE A 1 273 ? -14.086 17.266 21.062 1 96.75 273 PHE A O 1
ATOM 2136 N N . ASP A 1 274 ? -15.945 16.219 21.516 1 96.94 274 ASP A N 1
ATOM 2137 C CA . ASP A 1 274 ? -16.297 17.156 22.578 1 96.94 274 ASP A CA 1
ATOM 2138 C C . ASP A 1 274 ? -15.258 17.156 23.688 1 96.94 274 ASP A C 1
ATOM 2140 O O . ASP A 1 274 ? -14.945 18.203 24.266 1 96.94 274 ASP A O 1
ATOM 2144 N N . GLU A 1 275 ? -14.773 16.047 23.984 1 95.88 275 GLU A N 1
ATOM 2145 C CA . GLU A 1 275 ? -13.742 15.953 25.016 1 95.88 275 GLU A CA 1
ATOM 2146 C C . GLU A 1 275 ? -12.5 16.734 24.625 1 95.88 275 GLU A C 1
ATOM 2148 O O . GLU A 1 275 ? -11.875 17.391 25.484 1 95.88 275 GLU A O 1
ATOM 2153 N N . ILE A 1 276 ? -12.164 16.734 23.406 1 95.94 276 ILE A N 1
ATOM 2154 C CA . ILE A 1 276 ? -10.992 17.438 22.906 1 95.94 276 ILE A CA 1
ATOM 2155 C C . ILE A 1 276 ? -11.266 18.953 22.906 1 95.94 276 ILE A C 1
ATOM 2157 O O . ILE A 1 276 ? -10.438 19.734 23.359 1 95.94 276 ILE A O 1
ATOM 2161 N N . VAL A 1 277 ? -12.422 19.297 22.453 1 97.62 277 VAL A N 1
ATOM 2162 C CA . VAL A 1 277 ? -12.836 20.688 22.359 1 97.62 277 VAL A CA 1
ATOM 2163 C C . VAL A 1 277 ? -12.836 21.328 23.75 1 97.62 277 VAL A C 1
ATOM 2165 O O . VAL A 1 277 ? -12.414 22.469 23.906 1 97.62 277 VAL A O 1
ATOM 2168 N N . ASN A 1 278 ? -13.211 20.516 24.703 1 97.31 278 ASN A N 1
ATOM 2169 C CA . ASN A 1 278 ? -13.328 21.016 26.062 1 97.31 278 ASN A CA 1
ATOM 2170 C C . ASN A 1 278 ? -11.961 21.25 26.688 1 97.31 278 ASN A C 1
ATOM 2172 O O . ASN A 1 278 ? -11.844 21.969 27.688 1 97.31 278 ASN A O 1
ATOM 2176 N N . VAL A 1 279 ? -10.984 20.719 26.094 1 96.62 279 VAL A N 1
ATOM 2177 C CA . VAL A 1 279 ? -9.625 20.969 26.562 1 96.62 279 VAL A CA 1
ATOM 2178 C C . VAL A 1 279 ? -8.992 22.109 25.766 1 96.62 279 VAL A C 1
ATOM 2180 O O . VAL A 1 279 ? -8.336 22.984 26.328 1 96.62 279 VAL A O 1
ATOM 2183 N N . ILE A 1 280 ? -9.25 22.156 24.516 1 97.81 280 ILE A N 1
ATOM 2184 C CA . ILE A 1 280 ? -8.594 23.094 23.609 1 97.81 280 ILE A CA 1
ATOM 2185 C C . ILE A 1 280 ? -9.094 24.516 23.875 1 97.81 280 ILE A C 1
ATOM 2187 O O . ILE A 1 280 ? -8.297 25.438 24 1 97.81 280 ILE A O 1
ATOM 2191 N N . ASN A 1 281 ? -10.383 24.672 23.969 1 98.25 281 ASN A N 1
ATOM 2192 C CA . ASN A 1 281 ? -10.945 26.016 24.062 1 98.25 281 ASN A CA 1
ATOM 2193 C C . ASN A 1 281 ? -10.445 26.75 25.297 1 98.25 281 ASN A C 1
ATOM 2195 O O . ASN A 1 281 ? -9.922 27.859 25.203 1 98.25 281 ASN A O 1
ATOM 2199 N N . PRO A 1 282 ? -10.5 26.109 26.469 1 98.06 282 PRO A N 1
ATOM 2200 C CA . PRO A 1 282 ? -9.953 26.797 27.641 1 98.06 282 PRO A CA 1
ATOM 2201 C C . PRO A 1 282 ? -8.445 27.047 27.531 1 98.06 282 PRO A C 1
ATOM 2203 O O . PRO A 1 282 ? -7.949 28.078 28 1 98.06 282 PRO A O 1
ATOM 2206 N N . ALA A 1 283 ? -7.754 26.141 27.016 1 98 283 ALA A N 1
ATOM 2207 C CA . ALA A 1 283 ? -6.309 26.297 26.859 1 98 283 ALA A CA 1
ATOM 2208 C C . ALA A 1 283 ? -5.992 27.469 25.922 1 98 283 ALA A C 1
ATOM 2210 O O . ALA A 1 283 ? -5.043 28.219 26.156 1 98 283 ALA A O 1
ATOM 2211 N N . LEU A 1 284 ? -6.758 27.594 24.859 1 98.56 284 LEU A N 1
ATOM 2212 C CA . LEU A 1 284 ? -6.594 28.734 23.953 1 98.56 284 LEU A CA 1
ATOM 2213 C C . LEU A 1 284 ? -6.895 30.047 24.672 1 98.56 284 LEU A C 1
ATOM 2215 O O . LEU A 1 284 ? -6.188 31.031 24.484 1 98.56 284 LEU A O 1
ATOM 2219 N N . ASP A 1 285 ? -7.918 30.047 25.453 1 98.31 285 ASP A N 1
ATOM 2220 C CA . ASP A 1 285 ? -8.258 31.25 26.203 1 98.31 285 ASP A CA 1
ATOM 2221 C C . ASP A 1 285 ? -7.125 31.641 27.156 1 98.31 285 ASP A C 1
ATOM 2223 O O . ASP A 1 285 ? -6.852 32.812 27.344 1 98.31 285 ASP A O 1
ATOM 2227 N N . GLU A 1 286 ? -6.555 30.656 27.656 1 98.12 286 GLU A N 1
ATOM 2228 C CA . GLU A 1 286 ? -5.5 30.875 28.641 1 98.12 286 GLU A CA 1
ATOM 2229 C C . GLU A 1 286 ? -4.207 31.328 27.953 1 98.12 286 GLU A C 1
ATOM 2231 O O . GLU A 1 286 ? -3.584 32.312 28.391 1 98.12 286 GLU A O 1
ATOM 2236 N N . HIS A 1 287 ? -3.812 30.719 26.922 1 98.38 287 HIS A N 1
ATOM 2237 C CA . HIS A 1 287 ? -2.471 30.906 26.375 1 98.38 287 HIS A CA 1
ATOM 2238 C C . HIS A 1 287 ? -2.5 31.797 25.141 1 98.38 287 HIS A C 1
ATOM 2240 O O . HIS A 1 287 ? -1.522 32.5 24.828 1 98.38 287 HIS A O 1
ATOM 2246 N N . PHE A 1 288 ? -3.6 31.75 24.453 1 98.62 288 PHE A N 1
ATOM 2247 C CA . PHE A 1 288 ? -3.754 32.531 23.234 1 98.62 288 PHE A CA 1
ATOM 2248 C C . PHE A 1 288 ? -5.109 33.25 23.203 1 98.62 288 PHE A C 1
ATOM 2250 O O . PHE A 1 288 ? -5.906 33.031 22.297 1 98.62 288 PHE A O 1
ATOM 2257 N N . PRO A 1 289 ? -5.309 34.031 24.109 1 97.94 289 PRO A N 1
ATOM 2258 C CA . PRO A 1 289 ? -6.594 34.75 24.094 1 97.94 289 PRO A CA 1
ATOM 2259 C C . PRO A 1 289 ? -6.832 35.531 22.812 1 97.94 289 PRO A C 1
ATOM 2261 O O . PRO A 1 289 ? -5.879 35.906 22.125 1 97.94 289 PRO A O 1
ATOM 2264 N N . ALA A 1 290 ? -8.062 35.844 22.5 1 96.69 290 ALA A N 1
ATOM 2265 C CA . ALA A 1 290 ? -8.453 36.5 21.266 1 96.69 290 ALA A CA 1
ATOM 2266 C C . ALA A 1 290 ? -7.77 37.844 21.109 1 96.69 290 ALA A C 1
ATOM 2268 O O . ALA A 1 290 ? -7.484 38.281 19.984 1 96.69 290 ALA A O 1
ATOM 2269 N N . SER A 1 291 ? -7.426 38.438 22.141 1 96.31 291 SER A N 1
ATOM 2270 C CA . SER A 1 291 ? -6.84 39.781 22.125 1 96.31 291 SER A CA 1
ATOM 2271 C C . SER A 1 291 ? -5.449 39.75 21.5 1 96.31 291 SER A C 1
ATOM 2273 O O . SER A 1 291 ? -4.953 40.812 21.078 1 96.31 291 SER A O 1
ATOM 2275 N N . LEU A 1 292 ? -4.812 38.625 21.422 1 96.31 292 LEU A N 1
ATOM 2276 C CA . LEU A 1 292 ? -3.482 38.531 20.844 1 96.31 292 LEU A CA 1
ATOM 2277 C C . LEU A 1 292 ? -3.559 38.562 19.312 1 96.31 292 LEU A C 1
ATOM 2279 O O . LEU A 1 292 ? -2.541 38.719 18.641 1 96.31 292 LEU A O 1
ATOM 2283 N N . ASN A 1 293 ? -4.766 38.312 18.75 1 96.38 293 ASN A N 1
ATOM 2284 C CA . ASN A 1 293 ? -5.004 38.375 17.312 1 96.38 293 ASN A CA 1
ATOM 2285 C C . ASN A 1 293 ? -4.133 37.344 16.562 1 96.38 293 ASN A C 1
ATOM 2287 O O . ASN A 1 293 ? -3.518 37.688 15.547 1 96.38 293 ASN A O 1
ATOM 2291 N N . VAL A 1 294 ? -3.959 36.25 17.156 1 98.38 294 VAL A N 1
ATOM 2292 C CA . VAL A 1 294 ? -3.229 35.125 16.547 1 98.38 294 VAL A CA 1
ATOM 2293 C C . VAL A 1 294 ? -4.176 34.312 15.672 1 98.38 294 VAL A C 1
ATOM 2295 O O . VAL A 1 294 ? -5.293 34 16.094 1 98.38 294 VAL A O 1
ATOM 2298 N N . LYS A 1 295 ? -3.785 34.125 14.406 1 98.56 295 LYS A N 1
ATOM 2299 C CA . LYS A 1 295 ? -4.52 33.188 13.555 1 98.56 295 LYS A CA 1
ATOM 2300 C C . LYS A 1 295 ? -4.289 31.734 13.992 1 98.56 295 LYS A C 1
ATOM 2302 O O . LYS A 1 295 ? -3.15 31.25 14.008 1 98.56 295 LYS A O 1
ATOM 2307 N N . ILE A 1 296 ? -5.344 31.047 14.352 1 98.81 296 ILE A N 1
ATOM 2308 C CA . ILE A 1 296 ? -5.227 29.672 14.812 1 98.81 296 ILE A CA 1
ATOM 2309 C C . ILE A 1 296 ? -5.777 28.719 13.75 1 98.81 296 ILE A C 1
ATOM 2311 O O . ILE A 1 296 ? -6.895 28.906 13.266 1 98.81 296 ILE A O 1
ATOM 2315 N N . ILE A 1 297 ? -4.965 27.719 13.336 1 98.81 297 ILE A N 1
ATOM 2316 C CA . ILE A 1 297 ? -5.391 26.734 12.359 1 98.81 297 ILE A CA 1
ATOM 2317 C C . ILE A 1 297 ? -5.195 25.328 12.93 1 98.81 297 ILE A C 1
ATOM 2319 O O . ILE A 1 297 ? -4.527 25.141 13.945 1 98.81 297 ILE A O 1
ATOM 2323 N N . ALA A 1 298 ? -5.863 24.328 12.359 1 98.69 298 ALA A N 1
ATOM 2324 C CA . ALA A 1 298 ? -5.73 22.906 12.68 1 98.69 298 ALA A CA 1
ATOM 2325 C C . ALA A 1 298 ? -5.668 22.062 11.406 1 98.69 298 ALA A C 1
ATOM 2327 O O . ALA A 1 298 ? -5.828 22.578 10.305 1 98.69 298 ALA A O 1
ATOM 2328 N N . GLU A 1 299 ? -5.344 20.781 11.617 1 98.06 299 GLU A N 1
ATOM 2329 C CA . GLU A 1 299 ? -5.203 19.859 10.484 1 98.06 299 GLU A CA 1
ATOM 2330 C C . GLU A 1 299 ? -6.16 18.688 10.609 1 98.06 299 GLU A C 1
ATOM 2332 O O . GLU A 1 299 ? -5.734 17.531 10.594 1 98.06 299 GLU A O 1
ATOM 2337 N N . PRO A 1 300 ? -7.465 18.922 10.656 1 98.31 300 PRO A N 1
ATOM 2338 C CA . PRO A 1 300 ? -8.422 17.844 10.875 1 98.31 300 PRO A CA 1
ATOM 2339 C C . PRO A 1 300 ? -8.602 16.953 9.648 1 98.31 300 PRO A C 1
ATOM 2341 O O . PRO A 1 300 ? -9.438 17.234 8.789 1 98.31 300 PRO A O 1
ATOM 2344 N N . GLY A 1 301 ? -7.895 15.852 9.602 1 97.62 301 GLY A N 1
ATOM 2345 C CA . GLY A 1 301 ? -8.07 14.859 8.562 1 97.62 301 GLY A CA 1
ATOM 2346 C C . GLY A 1 301 ? -9.195 13.875 8.852 1 97.62 301 GLY A C 1
ATOM 2347 O O . GLY A 1 301 ? -10.305 14.031 8.336 1 97.62 301 GLY A O 1
ATOM 2348 N N . ARG A 1 302 ? -8.969 13.016 9.906 1 97.06 302 ARG A N 1
ATOM 2349 C CA . ARG A 1 302 ? -9.938 11.984 10.273 1 97.06 302 ARG A CA 1
ATOM 2350 C C . ARG A 1 302 ? -11.305 12.594 10.57 1 97.06 302 ARG A C 1
ATOM 2352 O O . ARG A 1 302 ? -12.336 12.008 10.234 1 97.06 302 ARG A O 1
ATOM 2359 N N . PHE A 1 303 ? -11.289 13.742 11.219 1 97.69 303 PHE A N 1
ATOM 2360 C CA . PHE A 1 303 ? -12.547 14.359 11.625 1 97.69 303 PHE A CA 1
ATOM 2361 C C . PHE A 1 303 ? -13.469 14.547 10.43 1 97.69 303 PHE A C 1
ATOM 2363 O O . PHE A 1 303 ? -14.664 14.25 10.508 1 97.69 303 PHE A O 1
ATOM 2370 N N . PHE A 1 304 ? -12.898 14.961 9.328 1 98.56 304 PHE A N 1
ATOM 2371 C CA . PHE A 1 304 ? -13.719 15.289 8.172 1 98.56 304 PHE A CA 1
ATOM 2372 C C . PHE A 1 304 ? -13.945 14.055 7.305 1 98.56 304 PHE A C 1
ATOM 2374 O O . PHE A 1 304 ? -15.047 13.844 6.789 1 98.56 304 PHE A O 1
ATOM 2381 N N . ALA A 1 305 ? -12.961 13.234 7.172 1 98.12 305 ALA A N 1
ATOM 2382 C CA . ALA A 1 305 ? -12.961 12.281 6.066 1 98.12 305 ALA A CA 1
ATOM 2383 C C . ALA A 1 305 ? -13.578 10.945 6.488 1 98.12 305 ALA A C 1
ATOM 2385 O O . ALA A 1 305 ? -14.109 10.211 5.656 1 98.12 305 ALA A O 1
ATOM 2386 N N . THR A 1 306 ? -13.555 10.57 7.723 1 97.75 306 THR A N 1
ATOM 2387 C CA . THR A 1 306 ? -13.836 9.203 8.156 1 97.75 306 THR A CA 1
ATOM 2388 C C . THR A 1 306 ? -15.305 8.852 7.914 1 97.75 306 THR A C 1
ATOM 2390 O O . THR A 1 306 ? -15.617 8.039 7.039 1 97.75 306 THR A O 1
ATOM 2393 N N . HIS A 1 307 ? -16.188 9.539 8.508 1 97.12 307 HIS A N 1
ATOM 2394 C CA . HIS A 1 307 ? -17.594 9.156 8.641 1 97.12 307 HIS A CA 1
ATOM 2395 C C . HIS A 1 307 ? -18.328 9.305 7.32 1 97.12 307 HIS A C 1
ATOM 2397 O O . HIS A 1 307 ? -19.172 8.461 6.973 1 97.12 307 HIS A O 1
ATOM 2403 N N . PRO A 1 308 ? -18.016 10.289 6.508 1 98.12 308 PRO A N 1
ATOM 2404 C CA . PRO A 1 308 ? -18.812 10.523 5.301 1 98.12 308 PRO A CA 1
ATOM 2405 C C . PRO A 1 308 ? -18.594 9.453 4.234 1 98.12 308 PRO A C 1
ATOM 2407 O O . PRO A 1 308 ? -19.328 9.406 3.242 1 98.12 308 PRO A O 1
ATOM 2410 N N . VAL A 1 309 ? -17.672 8.641 4.387 1 98.44 309 VAL A N 1
ATOM 2411 C CA . VAL A 1 309 ? -17.297 7.688 3.342 1 98.44 309 VAL A CA 1
ATOM 2412 C C . VAL A 1 309 ? -17.531 6.262 3.844 1 98.44 309 VAL A C 1
ATOM 2414 O O . VAL A 1 309 ? -17.062 5.898 4.926 1 98.44 309 VAL A O 1
ATOM 2417 N N . SER A 1 310 ? -18.219 5.469 3.088 1 98.69 310 SER A N 1
ATOM 2418 C CA . SER A 1 310 ? -18.406 4.043 3.348 1 98.69 310 SER A CA 1
ATOM 2419 C C . SER A 1 310 ? -17.969 3.203 2.15 1 98.69 310 SER A C 1
ATOM 2421 O O . SER A 1 310 ? -17.953 3.691 1.019 1 98.69 310 SER A O 1
ATOM 2423 N N . LEU A 1 311 ? -17.578 2 2.445 1 98.88 311 LEU A N 1
ATOM 2424 C CA . LEU A 1 311 ? -17.141 1.055 1.423 1 98.88 311 LEU A CA 1
ATOM 2425 C C . LEU A 1 311 ? -18.094 -0.126 1.332 1 98.88 311 LEU A C 1
ATOM 2427 O O . LEU A 1 311 ? -18.531 -0.66 2.355 1 98.88 311 LEU A O 1
ATOM 2431 N N . VAL A 1 312 ? -18.453 -0.481 0.103 1 98.81 312 VAL A N 1
ATOM 2432 C CA . VAL A 1 312 ? -19.297 -1.639 -0.159 1 98.81 312 VAL A CA 1
ATOM 2433 C C . VAL A 1 312 ? -18.547 -2.648 -1.02 1 98.81 312 VAL A C 1
ATOM 2435 O O . VAL A 1 312 ? -17.984 -2.293 -2.059 1 98.81 312 VAL A O 1
ATOM 2438 N N . THR A 1 313 ? -18.469 -3.859 -0.55 1 98.62 313 THR A N 1
ATOM 2439 C CA . THR A 1 313 ? -17.781 -4.926 -1.265 1 98.62 313 THR A CA 1
ATOM 2440 C C . THR A 1 313 ? -18.734 -6.074 -1.581 1 98.62 313 THR A C 1
ATOM 2442 O O . THR A 1 313 ? -19.844 -6.129 -1.051 1 98.62 313 THR A O 1
ATOM 2445 N N . ASN A 1 314 ? -18.25 -6.914 -2.471 1 97.69 314 ASN A N 1
ATOM 2446 C CA . ASN A 1 314 ? -19.062 -8.039 -2.93 1 97.69 314 ASN A CA 1
ATOM 2447 C C . ASN A 1 314 ? -18.375 -9.375 -2.629 1 97.69 314 ASN A C 1
ATOM 2449 O O . ASN A 1 314 ? -17.172 -9.516 -2.814 1 97.69 314 ASN A O 1
ATOM 2453 N N . ILE A 1 315 ? -19.203 -10.344 -2.15 1 97.69 315 ILE A N 1
ATOM 2454 C CA . ILE A 1 315 ? -18.656 -11.672 -1.884 1 97.69 315 ILE A CA 1
ATOM 2455 C C . ILE A 1 315 ? -18.469 -12.422 -3.199 1 97.69 315 ILE A C 1
ATOM 2457 O O . ILE A 1 315 ? -19.438 -12.656 -3.936 1 97.69 315 ILE A O 1
ATOM 2461 N N . THR A 1 316 ? -17.234 -12.812 -3.447 1 96.06 316 THR A N 1
ATOM 2462 C CA . THR A 1 316 ? -16.906 -13.484 -4.699 1 96.06 316 THR A CA 1
ATOM 2463 C C . THR A 1 316 ? -16.875 -15 -4.504 1 96.06 316 THR A C 1
ATOM 2465 O O . THR A 1 316 ? -17 -15.758 -5.465 1 96.06 316 THR A O 1
ATOM 2468 N N . SER A 1 317 ? -16.609 -15.406 -3.289 1 97 317 SER A N 1
ATOM 2469 C CA . SER A 1 317 ? -16.594 -16.828 -2.955 1 97 317 SER A CA 1
ATOM 2470 C C . SER A 1 317 ? -17.016 -17.062 -1.509 1 97 317 SER A C 1
ATOM 2472 O O . SER A 1 317 ? -16.766 -16.219 -0.641 1 97 317 SER A O 1
ATOM 2474 N N . ALA A 1 318 ? -17.688 -18.141 -1.272 1 96.75 318 ALA A N 1
ATOM 2475 C CA . ALA A 1 318 ? -18.125 -18.594 0.041 1 96.75 318 ALA A CA 1
ATOM 2476 C C . ALA A 1 318 ? -17.844 -20.078 0.223 1 96.75 318 ALA A C 1
ATOM 2478 O O . ALA A 1 318 ? -18.422 -20.922 -0.469 1 96.75 318 ALA A O 1
ATOM 2479 N N . VAL A 1 319 ? -16.969 -20.375 1.195 1 95.44 319 VAL A N 1
ATOM 2480 C CA . VAL A 1 319 ? -16.516 -21.75 1.362 1 95.44 319 VAL A CA 1
ATOM 2481 C C . VAL A 1 319 ? -16.812 -22.219 2.783 1 95.44 319 VAL A C 1
ATOM 2483 O O . VAL A 1 319 ? -16.406 -21.562 3.756 1 95.44 319 VAL A O 1
ATOM 2486 N N . GLU A 1 320 ? -17.484 -23.344 2.898 1 93.81 320 GLU A N 1
ATOM 2487 C CA . GLU A 1 320 ? -17.734 -23.922 4.211 1 93.81 320 GLU A CA 1
ATOM 2488 C C . GLU A 1 320 ? -16.531 -24.719 4.707 1 93.81 320 GLU A C 1
ATOM 2490 O O . GLU A 1 320 ? -15.93 -25.484 3.955 1 93.81 320 GLU A O 1
ATOM 2495 N N . VAL A 1 321 ? -16.141 -24.422 5.922 1 92.94 321 VAL A N 1
ATOM 2496 C CA . VAL A 1 321 ? -15.031 -25.109 6.586 1 92.94 321 VAL A CA 1
ATOM 2497 C C . VAL A 1 321 ? -15.43 -25.438 8.023 1 92.94 321 VAL A C 1
ATOM 2499 O O . VAL A 1 321 ? -16.516 -25.094 8.469 1 92.94 321 VAL A O 1
ATOM 2502 N N . SER A 1 322 ? -14.508 -26.219 8.664 1 92.69 322 SER A N 1
ATOM 2503 C CA . SER A 1 322 ? -14.711 -26.391 10.102 1 92.69 322 SER A CA 1
ATOM 2504 C C . SER A 1 322 ? -14.508 -25.078 10.852 1 92.69 322 SER A C 1
ATOM 2506 O O . SER A 1 322 ? -13.594 -24.312 10.547 1 92.69 322 SER A O 1
ATOM 2508 N N . ALA A 1 323 ? -15.352 -24.875 11.844 1 95.69 323 ALA A N 1
ATOM 2509 C CA . ALA A 1 323 ? -15.211 -23.672 12.648 1 95.69 323 ALA A CA 1
ATOM 2510 C C . ALA A 1 323 ? -13.859 -23.625 13.352 1 95.69 323 ALA A C 1
ATOM 2512 O O . ALA A 1 323 ? -13.367 -22.562 13.703 1 95.69 323 ALA A O 1
ATOM 2513 N N . GLU A 1 324 ? -13.273 -24.75 13.516 1 93.56 324 GLU A N 1
ATOM 2514 C CA . GLU A 1 324 ? -11.953 -24.828 14.117 1 93.56 324 GLU A CA 1
ATOM 2515 C C . GLU A 1 324 ? -10.922 -24.031 13.32 1 93.56 324 GLU A C 1
ATOM 2517 O O . GLU A 1 324 ? -10.016 -23.438 13.898 1 93.56 324 GLU A O 1
ATOM 2522 N N . ARG A 1 325 ? -11.102 -24 12.07 1 90.94 325 ARG A N 1
ATOM 2523 C CA . ARG A 1 325 ? -10.188 -23.266 11.188 1 90.94 325 ARG A CA 1
ATOM 2524 C C . ARG A 1 325 ? -10.258 -21.766 11.438 1 90.94 325 ARG A C 1
ATOM 2526 O O . ARG A 1 325 ? -9.305 -21.047 11.156 1 90.94 325 ARG A O 1
ATOM 2533 N N . ILE A 1 326 ? -11.32 -21.328 11.961 1 94.69 326 ILE A N 1
ATOM 2534 C CA . ILE A 1 326 ? -11.562 -19.906 12.164 1 94.69 326 ILE A CA 1
ATOM 2535 C C . ILE A 1 326 ? -11.219 -19.531 13.609 1 94.69 326 ILE A C 1
ATOM 2537 O O . ILE A 1 326 ? -10.492 -18.562 13.852 1 94.69 326 ILE A O 1
ATOM 2541 N N . THR A 1 327 ? -11.609 -20.375 14.57 1 95.25 327 THR A N 1
ATOM 2542 C CA . THR A 1 327 ? -11.523 -20.031 15.984 1 95.25 327 THR A CA 1
ATOM 2543 C C . THR A 1 327 ? -10.211 -20.516 16.578 1 95.25 327 THR A C 1
ATOM 2545 O O . THR A 1 327 ? -9.789 -20.062 17.641 1 95.25 327 THR A O 1
ATOM 2548 N N . GLY A 1 328 ? -9.625 -21.516 15.992 1 91.25 328 GLY A N 1
ATOM 2549 C CA . GLY A 1 328 ? -8.43 -22.141 16.531 1 91.25 328 GLY A CA 1
ATOM 2550 C C . GLY A 1 328 ? -8.711 -23.062 17.703 1 91.25 328 GLY A C 1
ATOM 2551 O O . GLY A 1 328 ? -7.781 -23.531 18.375 1 91.25 328 GLY A O 1
ATOM 2552 N N . LYS A 1 329 ? -9.992 -23.328 17.922 1 94.62 329 LYS A N 1
ATOM 2553 C CA . LYS A 1 329 ? -10.375 -24.156 19.062 1 94.62 329 LYS A CA 1
ATOM 2554 C C . LYS A 1 329 ? -10.789 -25.562 18.625 1 94.62 329 LYS A C 1
ATOM 2556 O O . LYS A 1 329 ? -11.695 -25.703 17.797 1 94.62 329 LYS A O 1
ATOM 2561 N N . ALA A 1 330 ? -10.242 -26.547 19.172 1 93 330 ALA A N 1
ATOM 2562 C CA . ALA A 1 330 ? -10.5 -27.938 18.828 1 93 330 ALA A CA 1
ATOM 2563 C C . ALA A 1 330 ? -11.961 -28.297 19.047 1 93 330 ALA A C 1
ATOM 2565 O O . ALA A 1 330 ? -12.531 -29.109 18.312 1 93 330 ALA A O 1
ATOM 2566 N N . GLU A 1 331 ? -12.586 -27.703 20 1 95 331 GLU A N 1
ATOM 2567 C CA . GLU A 1 331 ? -13.977 -28 20.344 1 95 331 GLU A CA 1
ATOM 2568 C C . GLU A 1 331 ? -14.93 -27.609 19.219 1 95 331 GLU A C 1
ATOM 2570 O O . GLU A 1 331 ? -16.078 -28.047 19.188 1 95 331 GLU A O 1
ATOM 2575 N N . ASP A 1 332 ? -14.398 -26.781 18.312 1 95.12 332 ASP A N 1
ATOM 2576 C CA . ASP A 1 332 ? -15.25 -26.281 17.234 1 95.12 332 ASP A CA 1
ATOM 2577 C C . ASP A 1 332 ? -15.078 -27.109 15.961 1 95.12 332 ASP A C 1
ATOM 2579 O O . ASP A 1 332 ? -15.578 -26.75 14.898 1 95.12 332 ASP A O 1
ATOM 2583 N N . ALA A 1 333 ? -14.461 -28.219 16.031 1 92.25 333 ALA A N 1
ATOM 2584 C CA . ALA A 1 333 ? -14.094 -29.031 14.867 1 92.25 333 ALA A CA 1
ATOM 2585 C C . ALA A 1 333 ? -15.336 -29.531 14.133 1 92.25 333 ALA A C 1
ATOM 2587 O O . ALA A 1 333 ? -15.328 -29.672 12.914 1 92.25 333 ALA A O 1
ATOM 2588 N N . GLU A 1 334 ? -16.422 -29.766 14.867 1 93 334 GLU A N 1
ATOM 2589 C CA . GLU A 1 334 ? -17.609 -30.344 14.25 1 93 334 GLU A CA 1
ATOM 2590 C C . GLU A 1 334 ? -18.641 -29.266 13.898 1 93 334 GLU A C 1
ATOM 2592 O O . GLU A 1 334 ? -19.703 -29.562 13.344 1 93 334 GLU A O 1
ATOM 2597 N N . LYS A 1 335 ? -18.312 -28.047 14.219 1 94.88 335 LYS A N 1
ATOM 2598 C CA . LYS A 1 335 ? -19.203 -26.938 13.891 1 94.88 335 LYS A CA 1
ATOM 2599 C C . LYS A 1 335 ? -18.844 -26.312 12.547 1 94.88 335 LYS A C 1
ATOM 2601 O O . LYS A 1 335 ? -17.656 -26.25 12.188 1 94.88 335 LYS A O 1
ATOM 2606 N N . PRO A 1 336 ? -19.875 -25.891 11.906 1 94.69 336 PRO A N 1
ATOM 2607 C CA . PRO A 1 336 ? -19.578 -25.266 10.609 1 94.69 336 PRO A CA 1
ATOM 2608 C C . PRO A 1 336 ? -19.031 -23.844 10.742 1 94.69 336 PRO A C 1
ATOM 2610 O O . PRO A 1 336 ? -19.453 -23.109 11.625 1 94.69 336 PRO A O 1
ATOM 2613 N N . GLY A 1 337 ? -18.094 -23.578 9.922 1 96.44 337 GLY A N 1
ATOM 2614 C CA . GLY A 1 337 ? -17.578 -22.234 9.711 1 96.44 337 GLY A CA 1
ATOM 2615 C C . GLY A 1 337 ? -17.594 -21.828 8.25 1 96.44 337 GLY A C 1
ATOM 2616 O O . GLY A 1 337 ? -17.844 -22.641 7.367 1 96.44 337 GLY A O 1
ATOM 2617 N N . MET A 1 338 ? -17.438 -20.484 8.062 1 97 338 MET A N 1
ATOM 2618 C CA . MET A 1 338 ? -17.453 -19.984 6.688 1 97 338 MET A CA 1
ATOM 2619 C C . MET A 1 338 ? -16.219 -19.125 6.406 1 97 338 MET A C 1
ATOM 2621 O O . MET A 1 338 ? -15.82 -18.312 7.246 1 97 338 MET A O 1
ATOM 2625 N N . MET A 1 339 ? -15.609 -19.359 5.289 1 97.5 339 MET A N 1
ATOM 2626 C CA . MET A 1 339 ? -14.633 -18.438 4.711 1 97.5 339 MET A CA 1
ATOM 2627 C C . MET A 1 339 ? -15.234 -17.672 3.537 1 97.5 339 MET A C 1
ATOM 2629 O O . MET A 1 339 ? -15.656 -18.281 2.545 1 97.5 339 MET A O 1
ATOM 2633 N N . TYR A 1 340 ? -15.289 -16.375 3.711 1 98.12 340 TYR A N 1
ATOM 2634 C CA . TYR A 1 340 ? -15.773 -15.523 2.633 1 98.12 340 TYR A CA 1
ATOM 2635 C C . TYR A 1 340 ? -14.625 -14.773 1.97 1 98.12 340 TYR A C 1
ATOM 2637 O O . TYR A 1 340 ? -13.711 -14.305 2.648 1 98.12 340 TYR A O 1
ATOM 2645 N N . TYR A 1 341 ? -14.68 -14.75 0.694 1 98.06 341 TYR A N 1
ATOM 2646 C CA . TYR A 1 341 ? -13.766 -13.961 -0.119 1 98.06 341 TYR A CA 1
ATOM 2647 C C . TYR A 1 341 ? -14.492 -12.797 -0.791 1 98.06 341 TYR A C 1
ATOM 2649 O O . TYR A 1 341 ? -15.562 -12.984 -1.37 1 98.06 341 TYR A O 1
ATOM 2657 N N . MET A 1 342 ? -13.867 -11.633 -0.66 1 97.81 342 MET A N 1
ATOM 2658 C CA . MET A 1 342 ? -14.492 -10.469 -1.277 1 97.81 342 MET A CA 1
ATOM 2659 C C . MET A 1 342 ? -13.516 -9.75 -2.197 1 97.81 342 MET A C 1
ATOM 2661 O O . MET A 1 342 ? -12.367 -10.172 -2.338 1 97.81 342 MET A O 1
ATOM 2665 N N . ASN A 1 343 ? -14 -8.734 -2.869 1 97.31 343 ASN A N 1
ATOM 2666 C CA . ASN A 1 343 ? -13.266 -8.188 -4.008 1 97.31 343 ASN A CA 1
ATOM 2667 C C . ASN A 1 343 ? -12.539 -6.898 -3.639 1 97.31 343 ASN A C 1
ATOM 2669 O O . ASN A 1 343 ? -12.297 -6.055 -4.5 1 97.31 343 ASN A O 1
ATOM 2673 N N . ASP A 1 344 ? -12.234 -6.598 -2.42 1 98.06 344 ASP A N 1
ATOM 2674 C CA . ASP A 1 344 ? -11.281 -5.625 -1.888 1 98.06 344 ASP A CA 1
ATOM 2675 C C . ASP A 1 344 ? -10.609 -6.152 -0.624 1 98.06 344 ASP A C 1
ATOM 2677 O O . ASP A 1 344 ? -11.164 -7.004 0.073 1 98.06 344 ASP A O 1
ATOM 2681 N N . GLY A 1 345 ? -9.359 -5.703 -0.373 1 98.19 345 GLY A N 1
ATOM 2682 C CA . GLY A 1 345 ? -8.617 -6.281 0.735 1 98.19 345 GLY A CA 1
ATOM 2683 C C . GLY A 1 345 ? -7.543 -5.363 1.278 1 98.19 345 GLY A C 1
ATOM 2684 O O . GLY A 1 345 ? -7.621 -4.145 1.12 1 98.19 345 GLY A O 1
ATOM 2685 N N . VAL A 1 346 ? -6.562 -5.965 1.95 1 97.69 346 VAL A N 1
ATOM 2686 C CA . VAL A 1 346 ? -5.59 -5.211 2.73 1 97.69 346 VAL A CA 1
ATOM 2687 C C . VAL A 1 346 ? -4.598 -4.523 1.793 1 97.69 346 VAL A C 1
ATOM 2689 O O . VAL A 1 346 ? -3.887 -3.602 2.197 1 97.69 346 VAL A O 1
ATOM 2692 N N . TYR A 1 347 ? -4.516 -4.953 0.521 1 97.44 347 TYR A N 1
ATOM 2693 C CA . TYR A 1 347 ? -3.676 -4.27 -0.452 1 97.44 347 TYR A CA 1
ATOM 2694 C C . TYR A 1 347 ? -4.43 -3.123 -1.117 1 97.44 347 TYR A C 1
ATOM 2696 O O . TYR A 1 347 ? -3.834 -2.303 -1.817 1 97.44 347 TYR A O 1
ATOM 2704 N N . GLY A 1 348 ? -5.742 -3.113 -0.961 1 97.81 348 GLY A N 1
ATOM 2705 C CA . GLY A 1 348 ? -6.602 -2.037 -1.428 1 97.81 348 GLY A CA 1
ATOM 2706 C C . GLY A 1 348 ? -7.055 -1.11 -0.315 1 97.81 348 GLY A C 1
ATOM 2707 O O . GLY A 1 348 ? -6.227 -0.562 0.419 1 97.81 348 GLY A O 1
ATOM 2708 N N . SER A 1 349 ? -8.391 -1.048 -0.141 1 98.44 349 SER A N 1
ATOM 2709 C CA . SER A 1 349 ? -8.977 -0.076 0.772 1 98.44 349 SER A CA 1
ATOM 2710 C C . SER A 1 349 ? -8.727 -0.456 2.227 1 98.44 349 SER A C 1
ATOM 2712 O O . SER A 1 349 ? -8.82 0.387 3.121 1 98.44 349 SER A O 1
ATOM 2714 N N . PHE A 1 350 ? -8.43 -1.681 2.512 1 98.44 350 PHE A N 1
ATOM 2715 C CA . PHE A 1 350 ? -8.289 -2.141 3.887 1 98.44 350 PHE A CA 1
ATOM 2716 C C . PHE A 1 350 ? -6.824 -2.1 4.32 1 98.44 350 PHE A C 1
ATOM 2718 O O . PHE A 1 350 ? -6.441 -2.75 5.293 1 98.44 350 PHE A O 1
ATOM 2725 N N . ASN A 1 351 ? -6.027 -1.354 3.59 1 97.31 351 ASN A N 1
ATOM 2726 C CA . ASN A 1 351 ? -4.633 -1.149 3.975 1 97.31 351 ASN A CA 1
ATOM 2727 C C . ASN A 1 351 ? -4.52 -0.529 5.363 1 97.31 351 ASN A C 1
ATOM 2729 O O . ASN A 1 351 ? -3.486 -0.652 6.023 1 97.31 351 ASN A O 1
ATOM 2733 N N . CYS A 1 352 ? -5.543 0.126 5.852 1 95.69 352 CYS A N 1
ATOM 2734 C CA . CYS A 1 352 ? -5.59 0.782 7.156 1 95.69 352 CYS A CA 1
ATOM 2735 C C . CYS A 1 352 ? -5.375 -0.223 8.281 1 95.69 352 CYS A C 1
ATOM 2737 O O . CYS A 1 352 ? -4.949 0.147 9.375 1 95.69 352 CYS A O 1
ATOM 2739 N N . ILE A 1 353 ? -5.602 -1.472 8.016 1 95.81 353 ILE A N 1
ATOM 2740 C CA . ILE A 1 353 ? -5.383 -2.512 9.016 1 95.81 353 ILE A CA 1
ATOM 2741 C C . ILE A 1 353 ? -3.9 -2.586 9.367 1 95.81 353 ILE A C 1
ATOM 2743 O O . ILE A 1 353 ? -3.541 -2.695 10.547 1 95.81 353 ILE A O 1
ATOM 2747 N N . PHE A 1 354 ? -3.064 -2.41 8.359 1 91.75 354 PHE A N 1
ATOM 2748 C CA . PHE A 1 354 ? -1.627 -2.521 8.578 1 91.75 354 PHE A CA 1
ATOM 2749 C C . PHE A 1 354 ? -1.019 -1.158 8.883 1 91.75 354 PHE A C 1
ATOM 2751 O O . PHE A 1 354 ? -0.189 -1.03 9.789 1 91.75 354 PHE A O 1
ATOM 2758 N N . PHE A 1 355 ? -1.481 -0.148 8.195 1 91.38 355 PHE A N 1
ATOM 2759 C CA . PHE A 1 355 ? -0.806 1.142 8.273 1 91.38 355 PHE A CA 1
ATOM 2760 C C . PHE A 1 355 ? -1.381 1.983 9.406 1 91.38 355 PHE A C 1
ATOM 2762 O O . PHE A 1 355 ? -0.676 2.805 10 1 91.38 355 PHE A O 1
ATOM 2769 N N . ASP A 1 356 ? -2.67 1.766 9.727 1 90.56 356 ASP A N 1
ATOM 2770 C CA . ASP A 1 356 ? -3.324 2.615 10.719 1 90.56 356 ASP A CA 1
ATOM 2771 C C . ASP A 1 356 ? -3.787 1.801 11.922 1 90.56 356 ASP A C 1
ATOM 2773 O O . ASP A 1 356 ? -4.293 2.357 12.898 1 90.56 356 ASP A O 1
ATOM 2777 N N . HIS A 1 357 ? -3.691 0.51 11.875 1 89.5 357 HIS A N 1
ATOM 2778 C CA . HIS A 1 357 ? -4.164 -0.383 12.93 1 89.5 357 HIS A CA 1
ATOM 2779 C C . HIS A 1 357 ? -5.656 -0.194 13.18 1 89.5 357 HIS A C 1
ATOM 2781 O O . HIS A 1 357 ? -6.105 -0.233 14.328 1 89.5 357 HIS A O 1
ATOM 2787 N N . TYR A 1 358 ? -6.301 0.201 12.156 1 92.38 358 TYR A N 1
ATOM 2788 C CA . TYR A 1 358 ? -7.758 0.299 12.148 1 92.38 358 TYR A CA 1
ATOM 2789 C C . TYR A 1 358 ? -8.391 -0.986 11.625 1 92.38 358 TYR A C 1
ATOM 2791 O O . TYR A 1 358 ? -8.039 -1.461 10.547 1 92.38 358 TYR A O 1
ATOM 2799 N N . HIS A 1 359 ? -9.312 -1.608 12.359 1 95.25 359 HIS A N 1
ATOM 2800 C CA . HIS A 1 359 ? -9.938 -2.875 12 1 95.25 359 HIS A CA 1
ATOM 2801 C C . HIS A 1 359 ? -11.43 -2.699 11.758 1 95.25 359 HIS A C 1
ATOM 2803 O O . HIS A 1 359 ? -12.242 -2.916 12.656 1 95.25 359 HIS A O 1
ATOM 2809 N N . PRO A 1 360 ? -11.781 -2.387 10.508 1 96.56 360 PRO A N 1
ATOM 2810 C CA . PRO A 1 360 ? -13.203 -2.197 10.203 1 96.56 360 PRO A CA 1
ATOM 2811 C C . PRO A 1 360 ? -14.016 -3.484 10.336 1 96.56 360 PRO A C 1
ATOM 2813 O O . PRO A 1 360 ? -13.492 -4.574 10.102 1 96.56 360 PRO A O 1
ATOM 2816 N N . LYS A 1 361 ? -15.234 -3.326 10.703 1 97 361 LYS A N 1
ATOM 2817 C CA . LYS A 1 361 ? -16.156 -4.449 10.773 1 97 361 LYS A CA 1
ATOM 2818 C C . LYS A 1 361 ? -17.297 -4.285 9.773 1 97 361 LYS A C 1
ATOM 2820 O O . LYS A 1 361 ? -17.969 -3.248 9.75 1 97 361 LYS A O 1
ATOM 2825 N N . GLY A 1 362 ? -17.438 -5.289 9 1 97.12 362 GLY A N 1
ATOM 2826 C CA . GLY A 1 362 ? -18.484 -5.27 7.984 1 97.12 362 GLY A CA 1
ATOM 2827 C C . GLY A 1 362 ? -19.781 -5.887 8.453 1 97.12 362 GLY A C 1
ATOM 2828 O O . GLY A 1 362 ? -19.828 -6.57 9.477 1 97.12 362 GLY A O 1
ATOM 2829 N N . ALA A 1 363 ? -20.859 -5.547 7.742 1 97.69 363 ALA A N 1
ATOM 2830 C CA . ALA A 1 363 ? -22.188 -6.145 7.906 1 97.69 363 ALA A CA 1
ATOM 2831 C C . ALA A 1 363 ? -22.875 -6.34 6.555 1 97.69 363 ALA A C 1
ATOM 2833 O O . ALA A 1 363 ? -22.516 -5.684 5.574 1 97.69 363 ALA A O 1
ATOM 2834 N N . PRO A 1 364 ? -23.828 -7.336 6.543 1 98.5 364 PRO A N 1
ATOM 2835 C CA . PRO A 1 364 ? -24.594 -7.445 5.297 1 98.5 364 PRO A CA 1
ATOM 2836 C C . PRO A 1 364 ? -25.266 -6.137 4.902 1 98.5 364 PRO A C 1
ATOM 2838 O O . PRO A 1 364 ? -25.891 -5.484 5.742 1 98.5 364 PRO A O 1
ATOM 2841 N N . LEU A 1 365 ? -25.078 -5.762 3.668 1 98.62 365 LEU A N 1
ATOM 2842 C CA . LEU A 1 365 ? -25.719 -4.535 3.203 1 98.62 365 LEU A CA 1
ATOM 2843 C C . LEU A 1 365 ? -27.234 -4.656 3.273 1 98.62 365 LEU A C 1
ATOM 2845 O O . LEU A 1 365 ? -27.922 -3.697 3.639 1 98.62 365 LEU A O 1
ATOM 2849 N N . PHE A 1 366 ? -27.688 -5.793 2.814 1 98 366 PHE A N 1
ATOM 2850 C CA . PHE A 1 366 ? -29.109 -6.113 2.908 1 98 366 PHE A CA 1
ATOM 2851 C C . PHE A 1 366 ? -29.359 -7.062 4.07 1 98 366 PHE A C 1
ATOM 2853 O O . PHE A 1 366 ? -28.641 -8.031 4.266 1 98 366 PHE A O 1
ATOM 2860 N N . GLU A 1 367 ? -30.375 -6.812 4.773 1 93.81 367 GLU A N 1
ATOM 2861 C CA . GLU A 1 367 ? -30.688 -7.617 5.953 1 93.81 367 GLU A CA 1
ATOM 2862 C C . GLU A 1 367 ? -30.828 -9.094 5.586 1 93.81 367 GLU A C 1
ATOM 2864 O O . GLU A 1 367 ? -31.469 -9.43 4.586 1 93.81 367 GLU A O 1
ATOM 2869 N N . LYS A 1 368 ? -30.109 -9.867 6.379 1 92.5 368 LYS A N 1
ATOM 2870 C CA . LYS A 1 368 ? -30.203 -11.312 6.234 1 92.5 368 LYS A CA 1
ATOM 2871 C C . LYS A 1 368 ? -30.594 -11.977 7.547 1 92.5 368 LYS A C 1
ATOM 2873 O O . LYS A 1 368 ? -30.094 -11.617 8.609 1 92.5 368 LYS A O 1
ATOM 2878 N N . LYS A 1 369 ? -31.547 -12.828 7.461 1 88.19 369 LYS A N 1
ATOM 2879 C CA . LYS A 1 369 ? -32 -13.562 8.641 1 88.19 369 LYS A CA 1
ATOM 2880 C C . LYS A 1 369 ? -31.25 -14.883 8.789 1 88.19 369 LYS A C 1
ATOM 2882 O O . LYS A 1 369 ? -30.703 -15.406 7.816 1 88.19 369 LYS A O 1
ATOM 2887 N N . GLY A 1 370 ? -31.094 -15.32 10.031 1 88.5 370 GLY A N 1
ATOM 2888 C CA . GLY A 1 370 ? -30.5 -16.625 10.266 1 88.5 370 GLY A CA 1
ATOM 2889 C C . GLY A 1 370 ? -29.469 -16.609 11.383 1 88.5 370 GLY A C 1
ATOM 2890 O O . GLY A 1 370 ? -29.125 -15.555 11.906 1 88.5 370 GLY A O 1
ATOM 2891 N N . GLU A 1 371 ? -29.062 -17.797 11.688 1 92.31 371 GLU A N 1
ATOM 2892 C CA . GLU A 1 371 ? -28.062 -17.984 12.734 1 92.31 371 GLU A CA 1
ATOM 2893 C C . GLU A 1 371 ? -26.688 -17.469 12.281 1 92.31 371 GLU A C 1
ATOM 2895 O O . GLU A 1 371 ? -26.312 -17.625 11.117 1 92.31 371 GLU A O 1
ATOM 2900 N N . LEU A 1 372 ? -26.047 -16.891 13.227 1 96.06 372 LEU A N 1
ATOM 2901 C CA . LEU A 1 372 ? -24.703 -16.406 12.945 1 96.06 372 LEU A CA 1
ATOM 2902 C C . LEU A 1 372 ? -23.703 -17.562 12.961 1 96.06 372 LEU A C 1
ATOM 2904 O O . LEU A 1 372 ? -23.797 -18.469 13.789 1 96.06 372 LEU A O 1
ATOM 2908 N N . VAL A 1 373 ? -22.875 -17.5 12.055 1 96.62 373 VAL A N 1
ATOM 2909 C CA . VAL A 1 373 ? -21.859 -18.531 11.93 1 96.62 373 VAL A CA 1
ATOM 2910 C C . VAL A 1 373 ? -20.469 -17.891 12.039 1 96.62 373 VAL A C 1
ATOM 2912 O O . VAL A 1 373 ? -20.25 -16.781 11.57 1 96.62 373 VAL A O 1
ATOM 2915 N N . ASP A 1 374 ? -19.516 -18.656 12.688 1 97.75 374 ASP A N 1
ATOM 2916 C CA . ASP A 1 374 ? -18.125 -18.203 12.734 1 97.75 374 ASP A CA 1
ATOM 2917 C C . ASP A 1 374 ? -17.547 -18.078 11.32 1 97.75 374 ASP A C 1
ATOM 2919 O O . ASP A 1 374 ? -17.609 -19.016 10.531 1 97.75 374 ASP A O 1
ATOM 2923 N N . SER A 1 375 ? -17 -16.875 11.055 1 98 375 SER A N 1
ATOM 2924 C CA . SER A 1 375 ? -16.578 -16.594 9.68 1 98 375 SER A CA 1
ATOM 2925 C C . SER A 1 375 ? -15.258 -15.82 9.648 1 98 375 SER A C 1
ATOM 2927 O O . SER A 1 375 ? -14.906 -15.148 10.617 1 98 375 SER A O 1
ATOM 2929 N N . THR A 1 376 ? -14.508 -16.047 8.641 1 97.94 376 THR A N 1
ATOM 2930 C CA . THR A 1 376 ? -13.375 -15.195 8.281 1 97.94 376 THR A CA 1
ATOM 2931 C C . THR A 1 376 ? -13.602 -14.539 6.922 1 97.94 376 THR A C 1
ATOM 2933 O O . THR A 1 376 ? -14.258 -15.117 6.051 1 97.94 376 THR A O 1
ATOM 2936 N N . ILE A 1 377 ? -13.141 -13.312 6.738 1 98.56 377 ILE A N 1
ATOM 2937 C CA . ILE A 1 377 ? -13.297 -12.602 5.477 1 98.56 377 ILE A CA 1
ATOM 2938 C C . ILE A 1 377 ? -11.93 -12.336 4.855 1 98.56 377 ILE A C 1
ATOM 2940 O O . ILE A 1 377 ? -11.07 -11.695 5.477 1 98.56 377 ILE A O 1
ATOM 2944 N N . TRP A 1 378 ? -11.773 -12.805 3.676 1 98.12 378 TRP A N 1
ATOM 2945 C CA . TRP A 1 378 ? -10.539 -12.664 2.918 1 98.12 378 TRP A CA 1
ATOM 2946 C C . TRP A 1 378 ? -10.695 -11.633 1.803 1 98.12 378 TRP A C 1
ATOM 2948 O O . TRP A 1 378 ? -11.789 -11.469 1.259 1 98.12 378 TRP A O 1
ATOM 2958 N N . GLY A 1 379 ? -9.531 -10.938 1.478 1 98 379 GLY A N 1
ATOM 2959 C CA . GLY A 1 379 ? -9.484 -10.133 0.27 1 98 379 GLY A CA 1
ATOM 2960 C C . GLY A 1 379 ? -9.25 -10.945 -0.987 1 98 379 GLY A C 1
ATOM 2961 O O . GLY A 1 379 ? -9.164 -12.18 -0.927 1 98 379 GLY A O 1
ATOM 2962 N N . PRO A 1 380 ? -9.086 -10.266 -2.09 1 97.12 380 PRO A N 1
ATOM 2963 C CA . PRO A 1 380 ? -9.148 -10.961 -3.381 1 97.12 380 PRO A CA 1
ATOM 2964 C C . PRO A 1 380 ? -7.785 -11.477 -3.836 1 97.12 380 PRO A C 1
ATOM 2966 O O . PRO A 1 380 ? -7.707 -12.266 -4.781 1 97.12 380 PRO A O 1
ATOM 2969 N N . THR A 1 381 ? -6.715 -11.031 -3.232 1 96.12 381 THR A N 1
ATOM 2970 C CA . THR A 1 381 ? -5.398 -11.375 -3.76 1 96.12 381 THR A CA 1
ATOM 2971 C C . THR A 1 381 ? -5.031 -12.812 -3.404 1 96.12 381 THR A C 1
ATOM 2973 O O . THR A 1 381 ? -5.738 -13.469 -2.635 1 96.12 381 THR A O 1
ATOM 2976 N N . CYS A 1 382 ? -3.943 -13.305 -3.961 1 92.88 382 CYS A N 1
ATOM 2977 C CA . CYS A 1 382 ? -3.49 -14.664 -3.701 1 92.88 382 CYS A CA 1
ATOM 2978 C C . CYS A 1 382 ? -2.607 -14.719 -2.459 1 92.88 382 CYS A C 1
ATOM 2980 O O . CYS A 1 382 ? -2.137 -15.789 -2.072 1 92.88 382 CYS A O 1
ATOM 2982 N N . ASP A 1 383 ? -2.475 -13.578 -1.824 1 93.06 383 ASP A N 1
ATOM 2983 C CA . ASP A 1 383 ? -1.582 -13.523 -0.67 1 93.06 383 ASP A CA 1
ATOM 2984 C C . ASP A 1 383 ? -2.326 -13.875 0.617 1 93.06 383 ASP A C 1
ATOM 2986 O O . ASP A 1 383 ? -3.426 -13.375 0.861 1 93.06 383 ASP A O 1
ATOM 2990 N N . GLY A 1 384 ? -1.673 -14.648 1.414 1 91.5 384 GLY A N 1
ATOM 2991 C CA . GLY A 1 384 ? -2.26 -15.07 2.676 1 91.5 384 GLY A CA 1
ATOM 2992 C C . GLY A 1 384 ? -2.393 -13.945 3.68 1 91.5 384 GLY A C 1
ATOM 2993 O O . GLY A 1 384 ? -3.117 -14.062 4.668 1 91.5 384 GLY A O 1
ATOM 2994 N N . LEU A 1 385 ? -1.751 -12.852 3.469 1 93.38 385 LEU A N 1
ATOM 2995 C CA . LEU A 1 385 ? -1.845 -11.68 4.336 1 93.38 385 LEU A CA 1
ATOM 2996 C C . LEU A 1 385 ? -3.156 -10.938 4.109 1 93.38 385 LEU A C 1
ATOM 2998 O O . LEU A 1 385 ? -3.551 -10.102 4.926 1 93.38 385 LEU A O 1
ATOM 3002 N N . ASP A 1 386 ? -3.764 -11.211 3.012 1 96.31 386 ASP A N 1
ATOM 3003 C CA . ASP A 1 386 ? -4.953 -10.461 2.613 1 96.31 386 ASP A CA 1
ATOM 3004 C C . ASP A 1 386 ? -6.188 -10.953 3.363 1 96.31 386 ASP A C 1
ATOM 3006 O O . ASP A 1 386 ? -7.148 -11.422 2.746 1 96.31 386 ASP A O 1
ATOM 3010 N N . GLN A 1 387 ? -6.172 -10.805 4.641 1 97.19 387 GLN A N 1
ATOM 3011 C CA . GLN A 1 387 ? -7.262 -11.148 5.547 1 97.19 387 GLN A CA 1
ATOM 3012 C C . GLN A 1 387 ? -7.855 -9.898 6.191 1 97.19 387 GLN A C 1
ATOM 3014 O O . GLN A 1 387 ? -7.176 -9.203 6.945 1 97.19 387 GLN A O 1
ATOM 3019 N N . VAL A 1 388 ? -9.094 -9.656 5.926 1 98.38 388 VAL A N 1
ATOM 3020 C CA . VAL A 1 388 ? -9.727 -8.406 6.352 1 98.38 388 VAL A CA 1
ATOM 3021 C C . VAL A 1 388 ? -10.305 -8.57 7.754 1 98.38 388 VAL A C 1
ATOM 3023 O O . VAL A 1 388 ? -10.094 -7.723 8.625 1 98.38 388 VAL A O 1
ATOM 3026 N N . GLU A 1 389 ? -11.062 -9.586 7.945 1 98.44 389 GLU A N 1
ATOM 3027 C CA . GLU A 1 389 ? -11.562 -9.945 9.266 1 98.44 389 GLU A CA 1
ATOM 3028 C C . GLU A 1 389 ? -11.133 -11.359 9.656 1 98.44 389 GLU A C 1
ATOM 3030 O O . GLU A 1 389 ? -11.609 -12.336 9.078 1 98.44 389 GLU A O 1
ATOM 3035 N N . VAL A 1 390 ? -10.344 -11.453 10.664 1 96.75 390 VAL A N 1
ATOM 3036 C CA . VAL A 1 390 ? -9.781 -12.727 11.078 1 96.75 390 VAL A CA 1
ATOM 3037 C C . VAL A 1 390 ? -10.875 -13.625 11.648 1 96.75 390 VAL A C 1
ATOM 3039 O O . VAL A 1 390 ? -10.953 -14.805 11.32 1 96.75 390 VAL A O 1
ATOM 3042 N N . GLN A 1 391 ? -11.625 -13.102 12.469 1 97.19 391 GLN A N 1
ATOM 3043 C CA . GLN A 1 391 ? -12.758 -13.797 13.07 1 97.19 391 GLN A CA 1
ATOM 3044 C C . GLN A 1 391 ? -13.953 -12.852 13.242 1 97.19 391 GLN A C 1
ATOM 3046 O O . GLN A 1 391 ? -13.805 -11.742 13.766 1 97.19 391 GLN A O 1
ATOM 3051 N N . THR A 1 392 ? -15.016 -13.242 12.734 1 97.69 392 THR A N 1
ATOM 3052 C CA . THR A 1 392 ? -16.281 -12.531 12.875 1 97.69 392 THR A CA 1
ATOM 3053 C C . THR A 1 392 ? -17.453 -13.508 12.852 1 97.69 392 THR A C 1
ATOM 3055 O O . THR A 1 392 ? -17.25 -14.719 12.82 1 97.69 392 THR A O 1
ATOM 3058 N N . ARG A 1 393 ? -18.641 -13.023 13.094 1 97.12 393 ARG A N 1
ATOM 3059 C CA . ARG A 1 393 ? -19.859 -13.805 12.992 1 97.12 393 ARG A CA 1
ATOM 3060 C C . ARG A 1 393 ? -20.859 -13.125 12.062 1 97.12 393 ARG A C 1
ATOM 3062 O O . ARG A 1 393 ? -21.172 -11.938 12.227 1 97.12 393 ARG A O 1
ATOM 3069 N N . LEU A 1 394 ? -21.25 -13.867 11.086 1 97.38 394 LEU A N 1
ATOM 3070 C CA . LEU A 1 394 ? -22.219 -13.391 10.094 1 97.38 394 LEU A CA 1
ATOM 3071 C C . LEU A 1 394 ? -23.297 -14.438 9.844 1 97.38 394 LEU A C 1
ATOM 3073 O O . LEU A 1 394 ? -23.094 -15.625 10.078 1 97.38 394 LEU A O 1
ATOM 3077 N N . PRO A 1 395 ? -24.516 -13.891 9.406 1 97 395 PRO A N 1
ATOM 3078 C CA . PRO A 1 395 ? -25.391 -14.883 8.797 1 97 395 PRO A CA 1
ATOM 3079 C C . PRO A 1 395 ? -24.766 -15.547 7.566 1 97 395 PRO A C 1
ATOM 3081 O O . PRO A 1 395 ? -23.797 -15.031 7.004 1 97 395 PRO A O 1
ATOM 3084 N N . ARG A 1 396 ? -25.25 -16.641 7.262 1 96 396 ARG A N 1
ATOM 3085 C CA . ARG A 1 396 ? -24.719 -17.281 6.066 1 96 396 ARG A CA 1
ATOM 3086 C C . ARG A 1 396 ? -24.922 -16.406 4.832 1 96 396 ARG A C 1
ATOM 3088 O O . ARG A 1 396 ? -26.047 -16.109 4.457 1 96 396 ARG A O 1
ATOM 3095 N N . MET A 1 397 ? -23.844 -16.047 4.297 1 96.5 397 MET A N 1
ATOM 3096 C CA . MET A 1 397 ? -23.812 -15.219 3.098 1 96.5 397 MET A CA 1
ATOM 3097 C C . MET A 1 397 ? -23.594 -16.062 1.852 1 96.5 397 MET A C 1
ATOM 3099 O O . MET A 1 397 ? -23.125 -17.203 1.946 1 96.5 397 MET A O 1
ATOM 3103 N N . ALA A 1 398 ? -23.969 -15.484 0.725 1 94.38 398 ALA A N 1
ATOM 3104 C CA . ALA A 1 398 ? -23.812 -16.172 -0.553 1 94.38 398 ALA A CA 1
ATOM 3105 C C . ALA A 1 398 ? -22.953 -15.344 -1.516 1 94.38 398 ALA A C 1
ATOM 3107 O O . ALA A 1 398 ? -22.797 -14.133 -1.325 1 94.38 398 ALA A O 1
ATOM 3108 N N . VAL A 1 399 ? -22.422 -16.016 -2.496 1 94.62 399 VAL A N 1
ATOM 3109 C CA . VAL A 1 399 ? -21.734 -15.312 -3.58 1 94.62 399 VAL A CA 1
ATOM 3110 C C . VAL A 1 399 ? -22.672 -14.273 -4.191 1 94.62 399 VAL A C 1
ATOM 3112 O O . VAL A 1 399 ? -23.828 -14.562 -4.477 1 94.62 399 VAL A O 1
ATOM 3115 N N . GLY A 1 400 ? -22.125 -13.055 -4.305 1 94 400 GLY A N 1
ATOM 3116 C CA . GLY A 1 400 ? -22.922 -11.984 -4.867 1 94 400 GLY A CA 1
ATOM 3117 C C . GLY A 1 400 ? -23.5 -11.055 -3.812 1 94 400 GLY A C 1
ATOM 3118 O O . GLY A 1 400 ? -23.938 -9.945 -4.125 1 94 400 GLY A O 1
ATOM 3119 N N . ASP A 1 401 ? -23.562 -11.547 -2.564 1 96.94 401 ASP A N 1
ATOM 3120 C CA . ASP A 1 401 ? -24.031 -10.68 -1.491 1 96.94 401 ASP A CA 1
ATOM 3121 C C . ASP A 1 401 ? -23.062 -9.523 -1.252 1 96.94 401 ASP A C 1
ATOM 3123 O O . ASP A 1 401 ? -21.859 -9.641 -1.535 1 96.94 401 ASP A O 1
ATOM 3127 N N . TRP A 1 402 ? -23.688 -8.469 -0.779 1 98.38 402 TRP A N 1
ATOM 3128 C CA . TRP A 1 402 ? -22.906 -7.254 -0.553 1 98.38 402 TRP A CA 1
ATOM 3129 C C . TRP A 1 402 ? -22.625 -7.055 0.934 1 98.38 402 TRP A C 1
ATOM 3131 O O . TRP A 1 402 ? -23.484 -7.336 1.775 1 98.38 402 TRP A O 1
ATOM 3141 N N . LEU A 1 403 ? -21.453 -6.559 1.247 1 98.75 403 LEU A N 1
ATOM 3142 C CA . LEU A 1 403 ? -21.062 -6.148 2.592 1 98.75 403 LEU A CA 1
ATOM 3143 C C . LEU A 1 403 ? -20.859 -4.637 2.666 1 98.75 403 LEU A C 1
ATOM 3145 O O . LEU A 1 403 ? -20.359 -4.023 1.721 1 98.75 403 LEU A O 1
ATOM 3149 N N . LEU A 1 404 ? -21.266 -4.078 3.795 1 98.81 404 LEU A N 1
ATOM 3150 C CA . LEU A 1 404 ? -21.125 -2.646 4.043 1 98.81 404 LEU A CA 1
ATOM 3151 C C . LEU A 1 404 ? -20.125 -2.387 5.176 1 98.81 404 LEU A C 1
ATOM 3153 O O . LEU A 1 404 ? -20.234 -2.988 6.246 1 98.81 404 LEU A O 1
ATOM 3157 N N . TYR A 1 405 ? -19.156 -1.546 4.926 1 98.75 405 TYR A N 1
ATOM 3158 C CA . TYR A 1 405 ? -18.219 -1.044 5.918 1 98.75 405 TYR A CA 1
ATOM 3159 C C . TYR A 1 405 ? -18.359 0.463 6.094 1 98.75 405 TYR A C 1
ATOM 3161 O O . TYR A 1 405 ? -18.047 1.233 5.184 1 98.75 405 TYR A O 1
ATOM 3169 N N . HIS A 1 406 ? -18.75 0.897 7.258 1 98.06 406 HIS A N 1
ATOM 3170 C CA . HIS A 1 406 ? -18.859 2.318 7.566 1 98.06 406 HIS A CA 1
ATOM 3171 C C . HIS A 1 406 ? -17.5 2.91 7.922 1 98.06 406 HIS A C 1
ATOM 3173 O O . HIS A 1 406 ? -16.547 2.174 8.18 1 98.06 406 HIS A O 1
ATOM 3179 N N . ASP A 1 407 ? -17.359 4.234 7.844 1 97.75 407 ASP A N 1
ATOM 3180 C CA . ASP A 1 407 ? -16.219 5.004 8.344 1 97.75 407 ASP A CA 1
ATOM 3181 C C . ASP A 1 407 ? -14.93 4.598 7.637 1 97.75 407 ASP A C 1
ATOM 3183 O O . ASP A 1 407 ? -13.914 4.332 8.289 1 97.75 407 ASP A O 1
ATOM 3187 N N . MET A 1 408 ? -15.008 4.523 6.316 1 98.38 408 MET A N 1
ATOM 3188 C CA . MET A 1 408 ? -13.883 4.031 5.52 1 98.38 408 MET A CA 1
ATOM 3189 C C . MET A 1 408 ? -13.258 5.164 4.711 1 98.38 408 MET A C 1
ATOM 3191 O O . MET A 1 408 ? -12.695 4.926 3.641 1 98.38 408 MET A O 1
ATOM 3195 N N . GLY A 1 409 ? -13.312 6.367 5.242 1 98.19 409 GLY A N 1
ATOM 3196 C CA . GLY A 1 409 ? -12.805 7.469 4.441 1 98.19 409 GLY A CA 1
ATOM 3197 C C . GLY A 1 409 ? -11.367 7.828 4.758 1 98.19 409 GLY A C 1
ATOM 3198 O O . GLY A 1 409 ? -10.633 8.297 3.887 1 98.19 409 GLY A O 1
ATOM 3199 N N . ALA A 1 410 ? -10.945 7.703 5.977 1 97.44 410 ALA A N 1
ATOM 3200 C CA . ALA A 1 410 ? -9.617 8.141 6.41 1 97.44 410 ALA A CA 1
ATOM 3201 C C . ALA A 1 410 ? -8.586 7.043 6.199 1 97.44 410 ALA A C 1
ATOM 3203 O O . ALA A 1 410 ? -8.703 5.953 6.762 1 97.44 410 ALA A O 1
ATOM 3204 N N . TYR A 1 411 ? -7.531 7.367 5.375 1 96.31 411 TYR A N 1
ATOM 3205 C CA . TYR A 1 411 ? -6.348 6.531 5.211 1 96.31 411 TYR A CA 1
ATOM 3206 C C . TYR A 1 411 ? -6.723 5.145 4.703 1 96.31 411 TYR A C 1
ATOM 3208 O O . TYR A 1 411 ? -6.25 4.137 5.227 1 96.31 411 TYR A O 1
ATOM 3216 N N . THR A 1 412 ? -7.617 5.078 3.807 1 97.31 412 THR A N 1
ATOM 3217 C CA . THR A 1 412 ? -8.016 3.838 3.15 1 97.31 412 THR A CA 1
ATOM 3218 C C . THR A 1 412 ? -7.621 3.855 1.677 1 97.31 412 THR A C 1
ATOM 3220 O O . THR A 1 412 ? -6.496 3.484 1.326 1 97.31 412 THR A O 1
ATOM 3223 N N . ASN A 1 413 ? -8.414 4.57 0.857 1 95.5 413 ASN A N 1
ATOM 3224 C CA . ASN A 1 413 ? -8.164 4.609 -0.579 1 95.5 413 ASN A CA 1
ATOM 3225 C C . ASN A 1 413 ? -6.852 5.32 -0.901 1 95.5 413 ASN A C 1
ATOM 3227 O O . ASN A 1 413 ? -6.188 4.996 -1.889 1 95.5 413 ASN A O 1
ATOM 3231 N N . VAL A 1 414 ? -6.449 6.215 -0.111 1 96.44 414 VAL A N 1
ATOM 3232 C CA . VAL A 1 414 ? -5.32 7.094 -0.395 1 96.44 414 VAL A CA 1
ATOM 3233 C C . VAL A 1 414 ? -4.023 6.281 -0.4 1 96.44 414 VAL A C 1
ATOM 3235 O O . VAL A 1 414 ? -3.041 6.672 -1.033 1 96.44 414 VAL A O 1
ATOM 3238 N N . ALA A 1 415 ? -3.996 5.16 0.276 1 96.5 415 ALA A N 1
ATOM 3239 C CA . ALA A 1 415 ? -2.805 4.32 0.356 1 96.5 415 ALA A CA 1
ATOM 3240 C C . ALA A 1 415 ? -3.035 2.973 -0.32 1 96.5 415 ALA A C 1
ATOM 3242 O O . ALA A 1 415 ? -2.291 2.018 -0.087 1 96.5 415 ALA A O 1
ATOM 3243 N N . ALA A 1 416 ? -4.051 2.852 -1.141 1 97.31 416 ALA A N 1
ATOM 3244 C CA . ALA A 1 416 ? -4.375 1.602 -1.822 1 97.31 416 ALA A CA 1
ATOM 3245 C C . ALA A 1 416 ? -3.381 1.314 -2.943 1 97.31 416 ALA A C 1
ATOM 3247 O O . ALA A 1 416 ? -2.975 2.225 -3.668 1 97.31 416 ALA A O 1
ATOM 3248 N N . SER A 1 417 ? -2.971 0.087 -3.051 1 96.69 417 SER A N 1
ATOM 3249 C CA . SER A 1 417 ? -2.164 -0.378 -4.176 1 96.69 417 SER A CA 1
ATOM 3250 C C . SER A 1 417 ? -3.01 -1.155 -5.18 1 96.69 417 SER A C 1
ATOM 3252 O O . SER A 1 417 ? -4.219 -1.311 -4.992 1 96.69 417 SER A O 1
ATOM 3254 N N . LYS A 1 418 ? -2.35 -1.584 -6.277 1 95.38 418 LYS A N 1
ATOM 3255 C CA . LYS A 1 418 ? -2.992 -2.398 -7.305 1 95.38 418 LYS A CA 1
ATOM 3256 C C . LYS A 1 418 ? -2.391 -3.801 -7.348 1 95.38 418 LYS A C 1
ATOM 3258 O O . LYS A 1 418 ? -2.32 -4.418 -8.414 1 95.38 418 LYS A O 1
ATOM 3263 N N . PHE A 1 419 ? -1.988 -4.258 -6.246 1 96.19 419 PHE A N 1
ATOM 3264 C CA . PHE A 1 419 ? -1.345 -5.562 -6.145 1 96.19 419 PHE A CA 1
ATOM 3265 C C . PHE A 1 419 ? -2.221 -6.648 -6.758 1 96.19 419 PHE A C 1
ATOM 3267 O O . PHE A 1 419 ? -3.441 -6.641 -6.582 1 96.19 419 PHE A O 1
ATOM 3274 N N . ASN A 1 420 ? -1.661 -7.621 -7.512 1 95 420 ASN A N 1
ATOM 3275 C CA . ASN A 1 420 ? -2.305 -8.734 -8.203 1 95 420 ASN A CA 1
ATOM 3276 C C . ASN A 1 420 ? -3.236 -8.25 -9.305 1 95 420 ASN A C 1
ATOM 3278 O O . ASN A 1 420 ? -4.02 -9.031 -9.852 1 95 420 ASN A O 1
ATOM 3282 N N . GLY A 1 421 ? -3.162 -6.941 -9.57 1 93.12 421 GLY A N 1
ATOM 3283 C CA . GLY A 1 421 ? -3.961 -6.406 -10.664 1 93.12 421 GLY A CA 1
ATOM 3284 C C . GLY A 1 421 ? -5.34 -5.957 -10.227 1 93.12 421 GLY A C 1
ATOM 3285 O O . GLY A 1 421 ? -6.211 -5.703 -11.062 1 93.12 421 GLY A O 1
ATOM 3286 N N . PHE A 1 422 ? -5.539 -5.832 -8.953 1 94.38 422 PHE A N 1
ATOM 3287 C CA . PHE A 1 422 ? -6.836 -5.406 -8.445 1 94.38 422 PHE A CA 1
ATOM 3288 C C . PHE A 1 422 ? -6.879 -3.893 -8.273 1 94.38 422 PHE A C 1
ATOM 3290 O O . PHE A 1 422 ? -6.055 -3.318 -7.559 1 94.38 422 PHE A O 1
ATOM 3297 N N . GLU A 1 423 ? -7.867 -3.293 -8.844 1 93.19 423 GLU A N 1
ATOM 3298 C CA . GLU A 1 423 ? -8.008 -1.839 -8.82 1 93.19 423 GLU A CA 1
ATOM 3299 C C . GLU A 1 423 ? -8.781 -1.377 -7.59 1 93.19 423 GLU A C 1
ATOM 3301 O O . GLU A 1 423 ? -9.672 -2.082 -7.113 1 93.19 423 GLU A O 1
ATOM 3306 N N . PRO A 1 424 ? -8.461 -0.18 -7.117 1 95.19 424 PRO A N 1
ATOM 3307 C CA . PRO A 1 424 ? -9.297 0.383 -6.059 1 95.19 424 PRO A CA 1
ATOM 3308 C C . PRO A 1 424 ? -10.742 0.62 -6.512 1 95.19 424 PRO A C 1
ATOM 3310 O O . PRO A 1 424 ? -10.992 0.822 -7.703 1 95.19 424 PRO A O 1
ATOM 3313 N N . PRO A 1 425 ? -11.672 0.656 -5.578 1 97.44 425 PRO A N 1
ATOM 3314 C CA . PRO A 1 425 ? -13.086 0.84 -5.914 1 97.44 425 PRO A CA 1
ATOM 3315 C C . PRO A 1 425 ? -13.383 2.23 -6.469 1 97.44 425 PRO A C 1
ATOM 3317 O O . PRO A 1 425 ? -12.703 3.199 -6.117 1 97.44 425 PRO A O 1
ATOM 3320 N N . LYS A 1 426 ? -14.406 2.268 -7.289 1 95.94 426 LYS A N 1
ATOM 3321 C CA . LYS A 1 426 ? -14.938 3.553 -7.738 1 95.94 426 LYS A CA 1
ATOM 3322 C C . LYS A 1 426 ? -15.695 4.258 -6.617 1 95.94 426 LYS A C 1
ATOM 3324 O O . LYS A 1 426 ? -16.266 3.604 -5.738 1 95.94 426 LYS A O 1
ATOM 3329 N N . THR A 1 427 ? -15.734 5.551 -6.711 1 97.19 427 THR A N 1
ATOM 3330 C CA . THR A 1 427 ? -16.422 6.344 -5.699 1 97.19 427 THR A CA 1
ATOM 3331 C C . THR A 1 427 ? -17.672 7 -6.281 1 97.19 427 THR A C 1
ATOM 3333 O O . THR A 1 427 ? -17.641 7.543 -7.387 1 97.19 427 THR A O 1
ATOM 3336 N N . TYR A 1 428 ? -18.75 6.883 -5.559 1 96.88 428 TYR A N 1
ATOM 3337 C CA . TYR A 1 428 ? -20 7.555 -5.91 1 96.88 428 TYR A CA 1
ATOM 3338 C C . TYR A 1 428 ? -20.359 8.609 -4.867 1 96.88 428 TYR A C 1
ATOM 3340 O O . TYR A 1 428 ? -20.188 8.383 -3.666 1 96.88 428 TYR A O 1
ATOM 3348 N N . TYR A 1 429 ? -20.875 9.758 -5.324 1 97.25 429 TYR A N 1
ATOM 3349 C CA . TYR A 1 429 ? -21.078 10.914 -4.465 1 97.25 429 TYR A CA 1
ATOM 3350 C C . TYR A 1 429 ? -22.547 11.305 -4.41 1 97.25 429 TYR A C 1
ATOM 3352 O O . TYR A 1 429 ? -23.219 11.375 -5.441 1 97.25 429 TYR A O 1
ATOM 3360 N N . PHE A 1 430 ? -23 11.617 -3.146 1 96.06 430 PHE A N 1
ATOM 3361 C CA . PHE A 1 430 ? -24.406 11.977 -2.961 1 96.06 430 PHE A CA 1
ATOM 3362 C C . PHE A 1 430 ? -24.531 13.195 -2.047 1 96.06 430 PHE A C 1
ATOM 3364 O O . PHE A 1 430 ? -23.781 13.328 -1.082 1 96.06 430 PHE A O 1
ATOM 3371 N N . VAL A 1 431 ? -25.5 14.047 -2.344 1 96.12 431 VAL A N 1
ATOM 3372 C CA . VAL A 1 431 ? -25.828 15.195 -1.506 1 96.12 431 VAL A CA 1
ATOM 3373 C C . VAL A 1 431 ? -27.312 15.523 -1.628 1 96.12 431 VAL A C 1
ATOM 3375 O O . VAL A 1 431 ? -27.922 15.305 -2.68 1 96.12 431 VAL A O 1
ATOM 3378 N N . ASP A 1 432 ? -27.891 15.969 -0.552 1 94.88 432 ASP A N 1
ATOM 3379 C CA . ASP A 1 432 ? -29.281 16.375 -0.665 1 94.88 432 ASP A CA 1
ATOM 3380 C C . ASP A 1 432 ? -29.406 17.781 -1.241 1 94.88 432 ASP A C 1
ATOM 3382 O O . ASP A 1 432 ? -28.484 18.594 -1.1 1 94.88 432 ASP A O 1
ATOM 3386 N N . LYS A 1 433 ? -30.5 18.078 -1.774 1 92.31 433 LYS A N 1
ATOM 3387 C CA . LYS A 1 433 ? -30.75 19.312 -2.518 1 92.31 433 LYS A CA 1
ATOM 3388 C C . LYS A 1 433 ? -30.516 20.547 -1.641 1 92.31 433 LYS A C 1
ATOM 3390 O O . LYS A 1 433 ? -29.969 21.547 -2.102 1 92.31 433 LYS A O 1
ATOM 3395 N N . THR A 1 434 ? -30.922 20.516 -0.475 1 93.19 434 THR A N 1
ATOM 3396 C CA . THR A 1 434 ? -30.812 21.641 0.431 1 93.19 434 THR A CA 1
ATOM 3397 C C . THR A 1 434 ? -29.344 22.016 0.664 1 93.19 434 THR A C 1
ATOM 3399 O O . THR A 1 434 ? -28.969 23.172 0.543 1 93.19 434 THR A O 1
ATOM 3402 N N . LYS A 1 435 ? -28.578 21.094 0.92 1 92.56 435 LYS A N 1
ATOM 3403 C CA . LYS A 1 435 ? -27.156 21.328 1.193 1 92.56 435 LYS A CA 1
ATOM 3404 C C . LYS A 1 435 ? -26.391 21.641 -0.091 1 92.56 435 LYS A C 1
ATOM 3406 O O . LYS A 1 435 ? -25.438 22.406 -0.081 1 92.56 435 LYS A O 1
ATOM 3411 N N . TRP A 1 436 ? -26.859 21.078 -1.107 1 88.94 436 TRP A N 1
ATOM 3412 C CA . TRP A 1 436 ? -26.266 21.375 -2.404 1 88.94 436 TRP A CA 1
ATOM 3413 C C . TRP A 1 436 ? -26.422 22.859 -2.738 1 88.94 436 TRP A C 1
ATOM 3415 O O . TRP A 1 436 ? -25.484 23.484 -3.262 1 88.94 436 TRP A O 1
ATOM 3425 N N . ALA A 1 437 ? -27.469 23.344 -2.457 1 86.31 437 ALA A N 1
ATOM 3426 C CA . ALA A 1 437 ? -27.75 24.75 -2.729 1 86.31 437 ALA A CA 1
ATOM 3427 C C . ALA A 1 437 ? -26.828 25.672 -1.917 1 86.31 437 ALA A C 1
ATOM 3429 O O . ALA A 1 437 ? -26.469 26.75 -2.373 1 86.31 437 ALA A O 1
ATOM 3430 N N . LEU A 1 438 ? -26.5 25.203 -0.812 1 83.12 438 LEU A N 1
ATOM 3431 C CA . LEU A 1 438 ? -25.594 25.969 0.04 1 83.12 438 LEU A CA 1
ATOM 3432 C C . LEU A 1 438 ? -24.203 26.047 -0.574 1 83.12 438 LEU A C 1
ATOM 3434 O O . LEU A 1 438 ? -23.516 27.062 -0.419 1 83.12 438 LEU A O 1
ATOM 3438 N N . LEU A 1 439 ? -23.781 25.031 -1.201 1 82.62 439 LEU A N 1
ATOM 3439 C CA . LEU A 1 439 ? -22.453 24.984 -1.817 1 82.62 439 LEU A CA 1
ATOM 3440 C C . LEU A 1 439 ? -22.422 25.828 -3.086 1 82.62 439 LEU A C 1
ATOM 3442 O O . LEU A 1 439 ? -21.406 26.453 -3.393 1 82.62 439 LEU A O 1
ATOM 3446 N N . SER A 1 440 ? -23.484 25.75 -3.898 1 67.56 440 SER A N 1
ATOM 3447 C CA . SER A 1 440 ? -23.562 26.516 -5.141 1 67.56 440 SER A CA 1
ATOM 3448 C C . SER A 1 440 ? -23.594 28.016 -4.871 1 67.56 440 SER A C 1
ATOM 3450 O O . SER A 1 440 ? -22.984 28.797 -5.613 1 67.56 440 SER A O 1
ATOM 3452 N N . ASP A 1 441 ? -24.234 28.312 -3.826 1 56.94 441 ASP A N 1
ATOM 3453 C CA . ASP A 1 441 ? -24.312 29.719 -3.453 1 56.94 441 ASP A CA 1
ATOM 3454 C C . ASP A 1 441 ? -22.969 30.219 -2.912 1 56.94 441 ASP A C 1
ATOM 3456 O O . ASP A 1 441 ? -22.578 31.359 -3.189 1 56.94 441 ASP A O 1
ATOM 3460 N N . ASN A 1 442 ? -22.453 29.344 -2.211 1 49.78 442 ASN A N 1
ATOM 3461 C CA . ASN A 1 442 ? -21.156 29.734 -1.684 1 49.78 442 ASN A CA 1
ATOM 3462 C C . ASN A 1 442 ? -20.094 29.75 -2.775 1 49.78 442 ASN A C 1
ATOM 3464 O O . ASN A 1 442 ? -19.141 30.516 -2.703 1 49.78 442 ASN A O 1
ATOM 3468 N N . ALA A 1 443 ? -20.172 28.812 -3.621 1 47.38 443 ALA A N 1
ATOM 3469 C CA . ALA A 1 443 ? -19.266 28.828 -4.773 1 47.38 443 ALA A CA 1
ATOM 3470 C C . ALA A 1 443 ? -19.469 30.094 -5.602 1 47.38 443 ALA A C 1
ATOM 3472 O O . ALA A 1 443 ? -18.531 30.578 -6.242 1 47.38 443 ALA A O 1
ATOM 3473 N N . ARG A 1 444 ? -20.609 30.625 -5.609 1 38.88 444 ARG A N 1
ATOM 3474 C CA . ARG A 1 444 ? -20.891 31.906 -6.234 1 38.88 444 ARG A CA 1
ATOM 3475 C C . ARG A 1 444 ? -20.281 33.062 -5.422 1 38.88 444 ARG A C 1
ATOM 3477 O O . ARG A 1 444 ? -19.844 34.062 -5.984 1 38.88 444 ARG A O 1
ATOM 3484 N N . PHE A 1 445 ? -20.359 32.969 -4.168 1 34.69 445 PHE A N 1
ATOM 3485 C CA . PHE A 1 445 ? -19.859 34.094 -3.398 1 34.69 445 PHE A CA 1
ATOM 3486 C C . PHE A 1 445 ? -18.344 34.094 -3.328 1 34.69 445 PHE A C 1
ATOM 3488 O O . PHE A 1 445 ? -17.719 35.125 -3.123 1 34.69 445 PHE A O 1
ATOM 3495 N N . GLY A 1 446 ? -17.766 32.969 -3.217 1 33.38 446 GLY A N 1
ATOM 3496 C CA . GLY A 1 446 ? -16.328 33.094 -3.197 1 33.38 446 GLY A CA 1
ATOM 3497 C C . GLY A 1 446 ? -15.742 33.469 -4.547 1 33.38 446 GLY A C 1
ATOM 3498 O O . GLY A 1 446 ? -14.523 33.531 -4.707 1 33.38 446 GLY A O 1
ATOM 3499 N N . ALA A 1 447 ? -16.5 33.344 -5.598 1 27.8 447 ALA A N 1
ATOM 3500 C CA . ALA A 1 447 ? -15.922 34 -6.766 1 27.8 447 ALA A CA 1
ATOM 3501 C C . ALA A 1 447 ? -16.109 35.5 -6.68 1 27.8 447 ALA A C 1
ATOM 3503 O O . ALA A 1 447 ? -17.125 36 -6.176 1 27.8 447 ALA A O 1
ATOM 3504 N N . MET B 1 1 ? 60.406 44.812 -49.625 1 18.89 1 MET B N 1
ATOM 3505 C CA . MET B 1 1 ? 58.938 44.719 -49.688 1 18.89 1 MET B CA 1
ATOM 3506 C C . MET B 1 1 ? 58.5 43.344 -50.125 1 18.89 1 MET B C 1
ATOM 3508 O O . MET B 1 1 ? 57.281 43.031 -50.062 1 18.89 1 MET B O 1
ATOM 3512 N N . ARG B 1 2 ? 59.188 42.594 -51 1 16.69 2 ARG B N 1
ATOM 3513 C CA . ARG B 1 2 ? 58.594 41.781 -52.062 1 16.69 2 ARG B CA 1
ATOM 3514 C C . ARG B 1 2 ? 57.938 40.531 -51.5 1 16.69 2 ARG B C 1
ATOM 3516 O O . ARG B 1 2 ? 57.562 39.625 -52.25 1 16.69 2 ARG B O 1
ATOM 3523 N N . ALA B 1 3 ? 58.031 40.219 -50.094 1 19.91 3 ALA B N 1
ATOM 3524 C CA . ALA B 1 3 ? 58.438 38.875 -49.625 1 19.91 3 ALA B CA 1
ATOM 3525 C C . ALA B 1 3 ? 57.312 37.875 -49.906 1 19.91 3 ALA B C 1
ATOM 3527 O O . ALA B 1 3 ? 56.188 38 -49.406 1 19.91 3 ALA B O 1
ATOM 3528 N N . LEU B 1 4 ? 57.5 36.969 -50.781 1 19.2 4 LEU B N 1
ATOM 3529 C CA . LEU B 1 4 ? 56.906 35.969 -51.688 1 19.2 4 LEU B CA 1
ATOM 3530 C C . LEU B 1 4 ? 56.188 34.875 -50.906 1 19.2 4 LEU B C 1
ATOM 3532 O O . LEU B 1 4 ? 55.031 34.562 -51.188 1 19.2 4 LEU B O 1
ATOM 3536 N N . GLY B 1 5 ? 56.938 34.031 -50.125 1 19.7 5 GLY B N 1
ATOM 3537 C CA . GLY B 1 5 ? 57.031 32.656 -50.594 1 19.7 5 GLY B CA 1
ATOM 3538 C C . GLY B 1 5 ? 55.844 31.828 -50.188 1 19.7 5 GLY B C 1
ATOM 3539 O O . GLY B 1 5 ? 55.031 32.25 -49.375 1 19.7 5 GLY B O 1
ATOM 3540 N N . GLN B 1 6 ? 56.031 30.406 -50.094 1 20.25 6 GLN B N 1
ATOM 3541 C CA . GLN B 1 6 ? 55.562 29.047 -50.406 1 20.25 6 GLN B CA 1
ATOM 3542 C C . GLN B 1 6 ? 54.719 28.484 -49.25 1 20.25 6 GLN B C 1
ATOM 3544 O O . GLN B 1 6 ? 55.219 28.344 -48.125 1 20.25 6 GLN B O 1
ATOM 3549 N N . LEU B 1 7 ? 53.438 28.672 -49.219 1 21.59 7 LEU B N 1
ATOM 3550 C CA . LEU B 1 7 ? 52.438 28.234 -48.281 1 21.59 7 LEU B CA 1
ATOM 3551 C C . LEU B 1 7 ? 52.344 26.703 -48.219 1 21.59 7 LEU B C 1
ATOM 3553 O O . LEU B 1 7 ? 51.5 26.094 -48.875 1 21.59 7 LEU B O 1
ATOM 3557 N N . ARG B 1 8 ? 53.562 26.062 -48.281 1 19.19 8 ARG B N 1
ATOM 3558 C CA . ARG B 1 8 ? 53.344 24.688 -48.719 1 19.19 8 ARG B CA 1
ATOM 3559 C C . ARG B 1 8 ? 52.469 23.938 -47.75 1 19.19 8 ARG B C 1
ATOM 3561 O O . ARG B 1 8 ? 51.875 22.891 -48.094 1 19.19 8 ARG B O 1
ATOM 3568 N N . PRO B 1 9 ? 52.531 24.25 -46.469 1 21.25 9 PRO B N 1
ATOM 3569 C CA . PRO B 1 9 ? 52.75 22.953 -45.812 1 21.25 9 PRO B CA 1
ATOM 3570 C C . PRO B 1 9 ? 51.656 21.938 -46.125 1 21.25 9 PRO B C 1
ATOM 3572 O O . PRO B 1 9 ? 50.531 22.328 -46.406 1 21.25 9 PRO B O 1
ATOM 3575 N N . THR B 1 10 ? 51.938 20.625 -46.406 1 19.2 10 THR B N 1
ATOM 3576 C CA . THR B 1 10 ? 51.781 19.25 -46.844 1 19.2 10 THR B CA 1
ATOM 3577 C C . THR B 1 10 ? 50.594 18.578 -46.156 1 19.2 10 THR B C 1
ATOM 3579 O O . THR B 1 10 ? 49.75 17.969 -46.781 1 19.2 10 THR B O 1
ATOM 3582 N N . SER B 1 11 ? 51 17.969 -45.094 1 19.16 11 SER B N 1
ATOM 3583 C CA . SER B 1 11 ? 50.781 16.531 -44.906 1 19.16 11 SER B CA 1
ATOM 3584 C C . SER B 1 11 ? 49.312 16.234 -44.688 1 19.16 11 SER B C 1
ATOM 3586 O O . SER B 1 11 ? 48.594 17.016 -44 1 19.16 11 SER B O 1
ATOM 3588 N N . GLN B 1 12 ? 48.719 15.25 -45.406 1 19.02 12 GLN B N 1
ATOM 3589 C CA . GLN B 1 12 ? 47.531 14.453 -45.781 1 19.02 12 GLN B CA 1
ATOM 3590 C C . GLN B 1 12 ? 46.844 13.891 -44.531 1 19.02 12 GLN B C 1
ATOM 3592 O O . GLN B 1 12 ? 45.812 13.234 -44.656 1 19.02 12 GLN B O 1
ATOM 3597 N N . THR B 1 13 ? 47.469 13.859 -43.406 1 20.08 13 THR B N 1
ATOM 3598 C CA . THR B 1 13 ? 47.219 12.531 -42.875 1 20.08 13 THR B CA 1
ATOM 3599 C C . THR B 1 13 ? 45.719 12.211 -42.969 1 20.08 13 THR B C 1
ATOM 3601 O O . THR B 1 13 ? 44.875 13.086 -42.781 1 20.08 13 THR B O 1
ATOM 3604 N N . THR B 1 14 ? 45.312 10.914 -43.25 1 18.83 14 THR B N 1
ATOM 3605 C CA 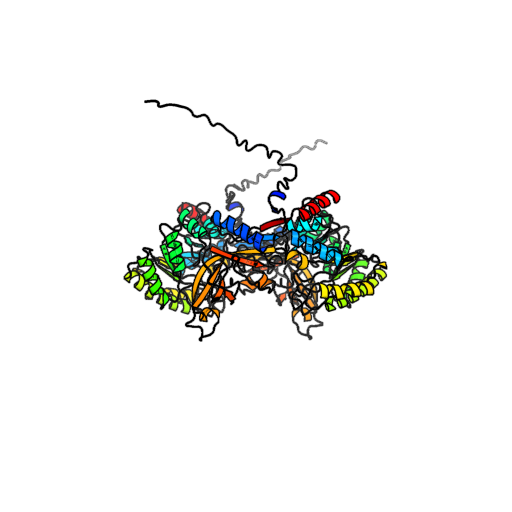. THR B 1 14 ? 44.344 9.898 -43.656 1 18.83 14 THR B CA 1
ATOM 3606 C C . THR B 1 14 ? 43.094 10.008 -42.812 1 18.83 14 THR B C 1
ATOM 3608 O O . THR B 1 14 ? 41.969 9.859 -43.344 1 18.83 14 THR B O 1
ATOM 3611 N N . LEU B 1 15 ? 43.219 9.531 -41.531 1 20.61 15 LEU B N 1
ATOM 3612 C CA . LEU B 1 15 ? 42.281 8.5 -41.031 1 20.61 15 LEU B CA 1
ATOM 3613 C C . LEU B 1 15 ? 40.875 9.047 -40.969 1 20.61 15 LEU B C 1
ATOM 3615 O O . LEU B 1 15 ? 40.594 9.961 -40.188 1 20.61 15 LEU B O 1
ATOM 3619 N N . GLY B 1 16 ? 40.031 9.078 -41.938 1 19.91 16 GLY B N 1
ATOM 3620 C CA . GLY B 1 16 ? 38.688 9.414 -42.438 1 19.91 16 GLY B CA 1
ATOM 3621 C C . GLY B 1 16 ? 37.625 9.203 -41.375 1 19.91 16 GLY B C 1
ATOM 3622 O O . GLY B 1 16 ? 36.812 10.109 -41.125 1 19.91 16 GLY B O 1
ATOM 3623 N N . LYS B 1 17 ? 37 7.887 -41.406 1 21.12 17 LYS B N 1
ATOM 3624 C CA . LYS B 1 17 ? 35.719 7.223 -41.625 1 21.12 17 LYS B CA 1
ATOM 3625 C C . LYS B 1 17 ? 34.938 7.117 -40.312 1 21.12 17 LYS B C 1
ATOM 3627 O O . LYS B 1 17 ? 34.125 6.195 -40.125 1 21.12 17 LYS B O 1
ATOM 3632 N N . MET B 1 18 ? 35.312 7.473 -39.25 1 20.36 18 MET B N 1
ATOM 3633 C CA . MET B 1 18 ? 34.594 6.719 -38.219 1 20.36 18 MET B CA 1
ATOM 3634 C C . MET B 1 18 ? 33.094 6.699 -38.531 1 20.36 18 MET B C 1
ATOM 3636 O O . MET B 1 18 ? 32.469 7.75 -38.719 1 20.36 18 MET B O 1
ATOM 3640 N N . SER B 1 19 ? 32.406 5.5 -38.844 1 20.89 19 SER B N 1
ATOM 3641 C CA . SER B 1 19 ? 31.234 4.703 -39.219 1 20.89 19 SER B CA 1
ATOM 3642 C C . SER B 1 19 ? 29.953 5.289 -38.656 1 20.89 19 SER B C 1
ATOM 3644 O O . SER B 1 19 ? 29.984 6.102 -37.719 1 20.89 19 SER B O 1
ATOM 3646 N N . THR B 1 20 ? 28.75 4.543 -39 1 21.28 20 THR B N 1
ATOM 3647 C CA . THR B 1 20 ? 27.328 4.227 -39.156 1 21.28 20 THR B CA 1
ATOM 3648 C C . THR B 1 20 ? 26.609 4.191 -37.812 1 21.28 20 THR B C 1
ATOM 3650 O O . THR B 1 20 ? 26.828 3.277 -37.031 1 21.28 20 THR B O 1
ATOM 3653 N N . VAL B 1 21 ? 26.359 5.102 -37.281 1 25.72 21 VAL B N 1
ATOM 3654 C CA . VAL B 1 21 ? 25.516 5.344 -36.094 1 25.72 21 VAL B CA 1
ATOM 3655 C C . VAL B 1 21 ? 24.156 4.664 -36.312 1 25.72 21 VAL B C 1
ATOM 3657 O O . VAL B 1 21 ? 23.109 5.316 -36.25 1 25.72 21 VAL B O 1
ATOM 3660 N N . ASN B 1 22 ? 23.922 3.504 -37.375 1 22.16 22 ASN B N 1
ATOM 3661 C CA . ASN B 1 22 ? 22.656 3.066 -37.938 1 22.16 22 ASN B CA 1
ATOM 3662 C C . ASN B 1 22 ? 21.609 2.814 -36.875 1 22.16 22 ASN B C 1
ATOM 3664 O O . ASN B 1 22 ? 20.5 3.34 -36.938 1 22.16 22 ASN B O 1
ATOM 3668 N N . HIS B 1 23 ? 21.25 1.484 -36.719 1 21.27 23 HIS B N 1
ATOM 3669 C CA . HIS B 1 23 ? 20.141 0.604 -36.375 1 21.27 23 HIS B CA 1
ATOM 3670 C C . HIS B 1 23 ? 19.75 0.749 -34.906 1 21.27 23 HIS B C 1
ATOM 3672 O O . HIS B 1 23 ? 18.875 0.043 -34.406 1 21.27 23 HIS B O 1
ATOM 3678 N N . VAL B 1 24 ? 20.484 0.882 -33.969 1 27.2 24 VAL B N 1
ATOM 3679 C CA . VAL B 1 24 ? 19.859 0.396 -32.75 1 27.2 24 VAL B CA 1
ATOM 3680 C C . VAL B 1 24 ? 18.625 1.242 -32.406 1 27.2 24 VAL B C 1
ATOM 3682 O O . VAL B 1 24 ? 18.75 2.377 -31.953 1 27.2 24 VAL B O 1
ATOM 3685 N N . GLU B 1 25 ? 17.594 1.271 -33.375 1 24.78 25 GLU B N 1
ATOM 3686 C CA . GLU B 1 25 ? 16.266 1.865 -33.438 1 24.78 25 GLU B CA 1
ATOM 3687 C C . GLU B 1 25 ? 15.438 1.497 -32.219 1 24.78 25 GLU B C 1
ATOM 3689 O O . GLU B 1 25 ? 15.562 0.392 -31.672 1 24.78 25 GLU B O 1
ATOM 3694 N N . ILE B 1 26 ? 14.211 2.096 -31.75 1 26.83 26 ILE B N 1
ATOM 3695 C CA . ILE B 1 26 ? 13.422 2.289 -30.531 1 26.83 26 ILE B CA 1
ATOM 3696 C C . ILE B 1 26 ? 12.578 1.047 -30.266 1 26.83 26 ILE B C 1
ATOM 3698 O O . ILE B 1 26 ? 11.609 1.104 -29.5 1 26.83 26 ILE B O 1
ATOM 3702 N N . ILE B 1 27 ? 12.836 -0.432 -30.5 1 27.84 27 ILE B N 1
ATOM 3703 C CA . ILE B 1 27 ? 14.055 -1.057 -29.984 1 27.84 27 ILE B CA 1
ATOM 3704 C C . ILE B 1 27 ? 15.203 -0.051 -30.016 1 27.84 27 ILE B C 1
ATOM 3706 O O . ILE B 1 27 ? 16.078 -0.076 -29.156 1 27.84 27 ILE B O 1
ATOM 3710 N N . GLU B 1 28 ? 14.352 0.934 -30.422 1 29.59 28 GLU B N 1
ATOM 3711 C CA . GLU B 1 28 ? 13.273 1.904 -30.578 1 29.59 28 GLU B CA 1
ATOM 3712 C C . GLU B 1 28 ? 12.234 1.762 -29.469 1 29.59 28 GLU B C 1
ATOM 3714 O O . GLU B 1 28 ? 12.133 2.623 -28.594 1 29.59 28 GLU B O 1
ATOM 3719 N N . ARG B 1 29 ? 10.469 1.42 -29.75 1 33.78 29 ARG B N 1
ATOM 3720 C CA . ARG B 1 29 ? 9.297 1.501 -28.875 1 33.78 29 ARG B CA 1
ATOM 3721 C C . ARG B 1 29 ? 9.367 0.46 -27.766 1 33.78 29 ARG B C 1
ATOM 3723 O O . ARG B 1 29 ? 8.719 0.609 -26.719 1 33.78 29 ARG B O 1
ATOM 3730 N N . LEU B 1 30 ? 9.055 -0.629 -27.516 1 39.44 30 LEU B N 1
ATOM 3731 C CA . LEU B 1 30 ? 9.703 -1.272 -26.375 1 39.44 30 LEU B CA 1
ATOM 3732 C C . LEU B 1 30 ? 11.188 -0.927 -26.328 1 39.44 30 LEU B C 1
ATOM 3734 O O . LEU B 1 30 ? 11.836 -1.103 -25.281 1 39.44 30 LEU B O 1
ATOM 3738 N N . ASP B 1 31 ? 11.961 -0.766 -27.375 1 42.84 31 ASP B N 1
ATOM 3739 C CA . ASP B 1 31 ? 13.414 -0.574 -27.359 1 42.84 31 ASP B CA 1
ATOM 3740 C C . ASP B 1 31 ? 13.781 0.734 -26.656 1 42.84 31 ASP B C 1
ATOM 3742 O O . ASP B 1 31 ? 14.961 1.034 -26.484 1 42.84 31 ASP B O 1
ATOM 3746 N N . ARG B 1 32 ? 13.156 1.846 -26.891 1 51.59 32 ARG B N 1
ATOM 3747 C CA . ARG B 1 32 ? 13.672 3.135 -26.438 1 51.59 32 ARG B CA 1
ATOM 3748 C C . ARG B 1 32 ? 13.648 3.227 -24.922 1 51.59 32 ARG B C 1
ATOM 3750 O O . ARG B 1 32 ? 14.336 4.062 -24.328 1 51.59 32 ARG B O 1
ATOM 3757 N N . LYS B 1 33 ? 13.18 1.985 -24.422 1 75.5 33 LYS B N 1
ATOM 3758 C CA . LYS B 1 33 ? 13.148 2.02 -22.953 1 75.5 33 LYS B CA 1
ATOM 3759 C C . LYS B 1 33 ? 14.359 1.309 -22.359 1 75.5 33 LYS B C 1
ATOM 3761 O O . LYS B 1 33 ? 14.805 1.644 -21.266 1 75.5 33 LYS B O 1
ATOM 3766 N N . VAL B 1 34 ? 15.039 0.353 -23.406 1 88.25 34 VAL B N 1
ATOM 3767 C CA . VAL B 1 34 ? 16.141 -0.464 -22.906 1 88.25 34 VAL B CA 1
ATOM 3768 C C . VAL B 1 34 ? 17.469 0.071 -23.438 1 88.25 34 VAL B C 1
ATOM 3770 O O . VAL B 1 34 ? 17.609 0.321 -24.625 1 88.25 34 VAL B O 1
ATOM 3773 N N . THR B 1 35 ? 18.391 0.271 -22.641 1 91.69 35 THR B N 1
ATOM 3774 C CA . THR B 1 35 ? 19.75 0.685 -23.016 1 91.69 35 THR B CA 1
ATOM 3775 C C . THR B 1 35 ? 20.641 -0.529 -23.219 1 91.69 35 THR B C 1
ATOM 3777 O O . THR B 1 35 ? 20.797 -1.356 -22.312 1 91.69 35 THR B O 1
ATOM 3780 N N . VAL B 1 36 ? 21.266 -0.626 -24.438 1 92.31 36 VAL B N 1
ATOM 3781 C CA . VAL B 1 36 ? 22.156 -1.733 -24.766 1 92.31 36 VAL B CA 1
ATOM 3782 C C . VAL B 1 36 ? 23.609 -1.298 -24.562 1 92.31 36 VAL B C 1
ATOM 3784 O O . VAL B 1 36 ? 24.062 -0.329 -25.188 1 92.31 36 VAL B O 1
ATOM 3787 N N . THR B 1 37 ? 24.312 -2.014 -23.703 1 93.25 37 THR B N 1
ATOM 3788 C CA . THR B 1 37 ? 25.719 -1.741 -23.484 1 93.25 37 THR B CA 1
ATOM 3789 C C . THR B 1 37 ? 26.594 -2.68 -24.312 1 93.25 37 THR B C 1
ATOM 3791 O O . THR B 1 37 ? 26.172 -3.779 -24.672 1 93.25 37 THR B O 1
ATOM 3794 N N . GLN B 1 38 ? 27.781 -2.215 -24.609 1 93.5 38 GLN B N 1
ATOM 3795 C CA . GLN B 1 38 ? 28.703 -3.029 -25.391 1 93.5 38 GLN B CA 1
ATOM 3796 C C . GLN B 1 38 ? 29.078 -4.309 -24.656 1 93.5 38 GLN B C 1
ATOM 3798 O O . GLN B 1 38 ? 29.156 -5.379 -25.266 1 93.5 38 GLN B O 1
ATOM 3803 N N . ASN B 1 39 ? 29.422 -4.094 -23.391 1 94.88 39 ASN B N 1
ATOM 3804 C CA . ASN B 1 39 ? 29.781 -5.215 -22.531 1 94.88 39 ASN B CA 1
ATOM 3805 C C . ASN B 1 39 ? 28.891 -5.258 -21.281 1 94.88 39 ASN B C 1
ATOM 3807 O O . ASN B 1 39 ? 28.172 -4.301 -20.984 1 94.88 39 ASN B O 1
ATOM 3811 N N . TYR B 1 40 ? 28.969 -6.414 -20.719 1 95.75 40 TYR B N 1
ATOM 3812 C CA . TYR B 1 40 ? 28.25 -6.539 -19.453 1 95.75 40 TYR B CA 1
ATOM 3813 C C . TYR B 1 40 ? 28.766 -5.52 -18.438 1 95.75 40 TYR B C 1
ATOM 3815 O O . TYR B 1 40 ? 29.969 -5.273 -18.344 1 95.75 40 TYR B O 1
ATOM 3823 N N . MET B 1 41 ? 27.797 -4.887 -17.766 1 95.5 41 MET B N 1
ATOM 3824 C CA . MET B 1 41 ? 28.109 -3.986 -16.656 1 95.5 41 MET B CA 1
ATOM 3825 C C . MET B 1 41 ? 27.344 -4.391 -15.406 1 95.5 41 MET B C 1
ATOM 3827 O O . MET B 1 41 ? 26.141 -4.688 -15.469 1 95.5 41 MET B O 1
ATOM 3831 N N . GLU B 1 42 ? 28.094 -4.379 -14.32 1 97.19 42 GLU B N 1
ATOM 3832 C CA . GLU B 1 42 ? 27.453 -4.648 -13.047 1 97.19 42 GLU B CA 1
ATOM 3833 C C . GLU B 1 42 ? 26.422 -3.564 -12.711 1 97.19 42 GLU B C 1
ATOM 3835 O O . GLU B 1 42 ? 26.609 -2.398 -13.062 1 97.19 42 GLU B O 1
ATOM 3840 N N . THR B 1 43 ? 25.391 -3.988 -12 1 97.56 43 THR B N 1
ATOM 3841 C CA . THR B 1 43 ? 24.266 -3.109 -11.688 1 97.56 43 THR B CA 1
ATOM 3842 C C . THR B 1 43 ? 24.75 -1.863 -10.953 1 97.56 43 THR B C 1
ATOM 3844 O O . THR B 1 43 ? 24.234 -0.764 -11.18 1 97.56 43 THR B O 1
ATOM 3847 N N . THR B 1 44 ? 25.688 -2.01 -10.055 1 98.38 44 THR B N 1
ATOM 3848 C CA . THR B 1 44 ? 26.203 -0.872 -9.305 1 98.38 44 THR B CA 1
ATOM 3849 C C . THR B 1 44 ? 26.781 0.177 -10.25 1 98.38 44 THR B C 1
ATOM 3851 O O . THR B 1 44 ? 26.547 1.375 -10.07 1 98.38 44 THR B O 1
ATOM 3854 N N . LYS B 1 45 ? 27.5 -0.287 -11.164 1 97.88 45 LYS B N 1
ATOM 3855 C CA . LYS B 1 45 ? 28.094 0.63 -12.125 1 97.88 45 LYS B CA 1
ATOM 3856 C C . LYS B 1 45 ? 27.031 1.327 -12.961 1 97.88 45 LYS B C 1
ATOM 3858 O O . LYS B 1 45 ? 27.141 2.525 -13.234 1 97.88 45 LYS B O 1
ATOM 3863 N N . LEU B 1 46 ? 26.078 0.585 -13.422 1 97.06 46 LEU B N 1
ATOM 3864 C CA . LEU B 1 46 ? 24.953 1.16 -14.164 1 97.06 46 LEU B CA 1
ATOM 3865 C C . LEU B 1 46 ? 24.25 2.236 -13.336 1 97.06 46 LEU B C 1
ATOM 3867 O O . LEU B 1 46 ? 23.953 3.316 -13.852 1 97.06 46 LEU B O 1
ATOM 3871 N N . ALA B 1 47 ? 24.031 1.946 -12.07 1 98.19 47 ALA B N 1
ATOM 3872 C CA . ALA B 1 47 ? 23.391 2.881 -11.148 1 98.19 47 ALA B CA 1
ATOM 3873 C C . ALA B 1 47 ? 24.219 4.148 -10.984 1 98.19 47 ALA B C 1
ATOM 3875 O O . ALA B 1 47 ? 23.672 5.254 -10.945 1 98.19 47 ALA B O 1
ATOM 3876 N N . GLN B 1 48 ? 25.5 3.961 -10.859 1 98.25 48 GLN B N 1
ATOM 3877 C CA . GLN B 1 48 ? 26.406 5.102 -10.703 1 98.25 48 GLN B CA 1
ATOM 3878 C C . GLN B 1 48 ? 26.359 6.012 -11.922 1 98.25 48 GLN B C 1
ATOM 3880 O O . GLN B 1 48 ? 26.328 7.238 -11.789 1 98.25 48 GLN B O 1
ATOM 3885 N N . GLU B 1 49 ? 26.344 5.418 -13.055 1 96.31 49 GLU B N 1
ATOM 3886 C CA . GLU B 1 49 ? 26.266 6.199 -14.281 1 96.31 49 GLU B CA 1
ATOM 3887 C C . GLU B 1 49 ? 24.969 6.988 -14.359 1 96.31 49 GLU B C 1
ATOM 3889 O O . GLU B 1 49 ? 24.969 8.172 -14.695 1 96.31 49 GLU B O 1
ATOM 3894 N N . LEU B 1 50 ? 23.922 6.344 -14.055 1 96.69 50 LEU B N 1
ATOM 3895 C CA . LEU B 1 50 ? 22.609 6.996 -14.094 1 96.69 50 LEU B CA 1
ATOM 3896 C C . LEU B 1 50 ? 22.531 8.109 -13.055 1 96.69 50 LEU B C 1
ATOM 3898 O O . LEU B 1 50 ? 22.016 9.195 -13.344 1 96.69 50 LEU B O 1
ATOM 3902 N N . ALA B 1 51 ? 22.969 7.82 -11.875 1 97.56 51 ALA B N 1
ATOM 3903 C CA . ALA B 1 51 ? 22.953 8.812 -10.812 1 97.56 51 ALA B CA 1
ATOM 3904 C C . ALA B 1 51 ? 23.781 10.039 -11.18 1 97.56 51 ALA B C 1
ATOM 3906 O O . ALA B 1 51 ? 23.375 11.172 -10.898 1 97.56 51 ALA B O 1
ATOM 3907 N N . THR B 1 52 ? 24.922 9.805 -11.75 1 97.12 52 THR B N 1
ATOM 3908 C CA . THR B 1 52 ? 25.781 10.906 -12.203 1 97.12 52 THR B CA 1
ATOM 3909 C C . THR B 1 52 ? 25.047 11.766 -13.234 1 97.12 52 THR B C 1
ATOM 3911 O O . THR B 1 52 ? 25.078 12.992 -13.156 1 97.12 52 THR B O 1
ATOM 3914 N N . ALA B 1 53 ? 24.422 11.109 -14.172 1 95.62 53 ALA B N 1
ATOM 3915 C CA . ALA B 1 53 ? 23.641 11.828 -15.18 1 95.62 53 ALA B CA 1
ATOM 3916 C C . ALA B 1 53 ? 22.516 12.625 -14.531 1 95.62 53 ALA B C 1
ATOM 3918 O O . ALA B 1 53 ? 22.234 13.758 -14.93 1 95.62 53 ALA B O 1
ATOM 3919 N N . LYS B 1 54 ? 21.859 12.07 -13.57 1 94.62 54 LYS B N 1
ATOM 3920 C CA . LYS B 1 54 ? 20.766 12.727 -12.867 1 94.62 54 LYS B CA 1
ATOM 3921 C C . LYS B 1 54 ? 21.266 13.945 -12.086 1 94.62 54 LYS B C 1
ATOM 3923 O O . LYS B 1 54 ? 20.609 14.984 -12.07 1 94.62 54 LYS B O 1
ATOM 3928 N N . ASN B 1 55 ? 22.391 13.766 -11.484 1 93.75 55 ASN B N 1
ATOM 3929 C CA . ASN B 1 55 ? 23 14.906 -10.797 1 93.75 55 ASN B CA 1
ATOM 3930 C C . ASN B 1 55 ? 23.234 16.078 -11.742 1 93.75 55 ASN B C 1
ATOM 3932 O O . ASN B 1 55 ? 22.953 17.234 -11.406 1 93.75 55 ASN B O 1
ATOM 3936 N N . LEU B 1 56 ? 23.719 15.773 -12.891 1 93.12 56 LEU B N 1
ATOM 3937 C CA . LEU B 1 56 ? 24.016 16.797 -13.875 1 93.12 56 LEU B CA 1
ATOM 3938 C C . LEU B 1 56 ? 22.75 17.531 -14.305 1 93.12 56 LEU B C 1
ATOM 3940 O O . LEU B 1 56 ? 22.812 18.703 -14.68 1 93.12 56 LEU B O 1
ATOM 3944 N N . ASN B 1 57 ? 21.672 16.922 -14.195 1 92 57 ASN B N 1
ATOM 3945 C CA . ASN B 1 57 ? 20.391 17.5 -14.617 1 92 57 ASN B CA 1
ATOM 3946 C C . ASN B 1 57 ? 19.562 17.953 -13.414 1 92 57 ASN B C 1
ATOM 3948 O O . ASN B 1 57 ? 18.359 18.172 -13.539 1 92 57 ASN B O 1
ATOM 3952 N N . GLU B 1 58 ? 20.109 17.922 -12.227 1 89.31 58 GLU B N 1
ATOM 3953 C CA . GLU B 1 58 ? 19.453 18.344 -10.992 1 89.31 58 GLU B CA 1
ATOM 3954 C C . GLU B 1 58 ? 18.172 17.562 -10.758 1 89.31 58 GLU B C 1
ATOM 3956 O O . GLU B 1 58 ? 17.141 18.141 -10.414 1 89.31 58 GLU B O 1
ATOM 3961 N N . ASN B 1 59 ? 18.266 16.312 -11.117 1 92.44 59 ASN B N 1
ATOM 3962 C CA . ASN B 1 59 ? 17.172 15.367 -10.906 1 92.44 59 ASN B CA 1
ATOM 3963 C C . ASN B 1 59 ? 17.469 14.43 -9.742 1 92.44 59 ASN B C 1
ATOM 3965 O O . ASN B 1 59 ? 18.312 13.547 -9.852 1 92.44 59 ASN B O 1
ATOM 3969 N N . ASP B 1 60 ? 16.734 14.555 -8.703 1 92.62 60 ASP B N 1
ATOM 3970 C CA . ASP B 1 60 ? 17.016 13.758 -7.512 1 92.62 60 ASP B CA 1
ATOM 3971 C C . ASP B 1 60 ? 15.977 12.648 -7.332 1 92.62 60 ASP B C 1
ATOM 3973 O O . ASP B 1 60 ? 15.906 12.023 -6.273 1 92.62 60 ASP B O 1
ATOM 3977 N N . ASN B 1 61 ? 15.18 12.391 -8.328 1 94.81 61 ASN B N 1
ATOM 3978 C CA . ASN B 1 61 ? 14.156 11.359 -8.227 1 94.81 61 ASN B CA 1
ATOM 3979 C C . ASN B 1 61 ? 14.781 9.969 -8.07 1 94.81 61 ASN B C 1
ATOM 3981 O O . ASN B 1 61 ? 15.797 9.664 -8.703 1 94.81 61 ASN B O 1
ATOM 3985 N N . PRO B 1 62 ? 14.195 9.18 -7.188 1 97.62 62 PRO B N 1
ATOM 3986 C CA . PRO B 1 62 ? 14.664 7.793 -7.105 1 97.62 62 PRO B CA 1
ATOM 3987 C C . PRO B 1 62 ? 14.422 7.008 -8.391 1 97.62 62 PRO B C 1
ATOM 3989 O O . PRO B 1 62 ? 13.641 7.445 -9.25 1 97.62 62 PRO B O 1
ATOM 3992 N N . PHE B 1 63 ? 15.125 5.867 -8.531 1 97.81 63 PHE B N 1
ATOM 3993 C CA . PHE B 1 63 ? 14.93 5.09 -9.75 1 97.81 63 PHE B CA 1
ATOM 3994 C C . PHE B 1 63 ? 15.305 3.629 -9.523 1 97.81 63 PHE B C 1
ATOM 3996 O O . PHE B 1 63 ? 16.109 3.316 -8.648 1 97.81 63 PHE B O 1
ATOM 4003 N N . PHE B 1 64 ? 14.688 2.771 -10.336 1 98.44 64 PHE B N 1
ATOM 4004 C CA . PHE B 1 64 ? 15.055 1.363 -10.422 1 98.44 64 PHE B CA 1
ATOM 4005 C C . PHE B 1 64 ? 16.016 1.123 -11.57 1 98.44 64 PHE B C 1
ATOM 4007 O O . PHE B 1 64 ? 15.93 1.773 -12.617 1 98.44 64 PHE B O 1
ATOM 4014 N N . VAL B 1 65 ? 16.906 0.213 -11.32 1 98 65 VAL B N 1
ATOM 4015 C CA . VAL B 1 65 ? 17.766 -0.325 -12.375 1 98 65 VAL B CA 1
ATOM 4016 C C . VAL B 1 65 ? 17.438 -1.803 -12.594 1 98 65 VAL B C 1
ATOM 4018 O O . VAL B 1 65 ? 17.547 -2.607 -11.664 1 98 65 VAL B O 1
ATOM 4021 N N . VAL B 1 66 ? 17.047 -2.104 -13.773 1 98.06 66 VAL B N 1
ATOM 4022 C CA . VAL B 1 66 ? 16.828 -3.498 -14.141 1 98.06 66 VAL B CA 1
ATOM 4023 C C . VAL B 1 66 ? 17.953 -3.984 -15.039 1 98.06 66 VAL B C 1
ATOM 4025 O O . VAL B 1 66 ? 18.141 -3.477 -16.141 1 98.06 66 VAL B O 1
ATOM 4028 N N . ASN B 1 67 ? 18.703 -4.91 -14.57 1 98.06 67 ASN B N 1
ATOM 4029 C CA . ASN B 1 67 ? 19.734 -5.566 -15.359 1 98.06 67 ASN B CA 1
ATOM 4030 C C . ASN B 1 67 ? 19.188 -6.801 -16.078 1 98.06 67 ASN B C 1
ATOM 4032 O O . ASN B 1 67 ? 19.203 -7.902 -15.523 1 98.06 67 ASN B O 1
ATOM 4036 N N . ILE B 1 68 ? 18.844 -6.621 -17.25 1 97.06 68 ILE B N 1
ATOM 4037 C CA . ILE B 1 68 ? 18.203 -7.66 -18.047 1 97.06 68 ILE B CA 1
ATOM 4038 C C . ILE B 1 68 ? 19.188 -8.805 -18.297 1 97.06 68 ILE B C 1
ATOM 4040 O O . ILE B 1 68 ? 18.781 -9.977 -18.344 1 97.06 68 ILE B O 1
ATOM 4044 N N . SER B 1 69 ? 20.469 -8.531 -18.391 1 97.31 69 SER B N 1
ATOM 4045 C CA . SER B 1 69 ? 21.469 -9.578 -18.547 1 97.31 69 SER B CA 1
ATOM 4046 C C . SER B 1 69 ? 21.406 -10.578 -17.391 1 97.31 69 SER B C 1
ATOM 4048 O O . SER B 1 69 ? 21.516 -11.781 -17.609 1 97.31 69 SER B O 1
ATOM 4050 N N . ASP B 1 70 ? 21.234 -10.047 -16.234 1 97.81 70 ASP B N 1
ATOM 4051 C CA . ASP B 1 70 ? 21.125 -10.906 -15.062 1 97.81 70 ASP B CA 1
ATOM 4052 C C . ASP B 1 70 ? 19.844 -11.758 -15.117 1 97.81 70 ASP B C 1
ATOM 4054 O O . ASP B 1 70 ? 19.844 -12.898 -14.672 1 97.81 70 ASP B O 1
ATOM 4058 N N . LEU B 1 71 ? 18.797 -11.203 -15.609 1 97.88 71 LEU B N 1
ATOM 4059 C CA . LEU B 1 71 ? 17.531 -11.922 -15.758 1 97.88 71 LEU B CA 1
ATOM 4060 C C . LEU B 1 71 ? 17.688 -13.094 -16.719 1 97.88 71 LEU B C 1
ATOM 4062 O O . LEU B 1 71 ? 17.219 -14.203 -16.438 1 97.88 71 LEU B O 1
ATOM 4066 N N . ILE B 1 72 ? 18.344 -12.883 -17.812 1 97.12 72 ILE B N 1
ATOM 4067 C CA . ILE B 1 72 ? 18.594 -13.93 -18.797 1 97.12 72 ILE B CA 1
ATOM 4068 C C . ILE B 1 72 ? 19.453 -15.023 -18.188 1 97.12 72 ILE B C 1
ATOM 4070 O O . ILE B 1 72 ? 19.203 -16.219 -18.391 1 97.12 72 ILE B O 1
ATOM 4074 N N . ASP B 1 73 ? 20.438 -14.578 -17.391 1 97.31 73 ASP B N 1
ATOM 4075 C CA . ASP B 1 73 ? 21.281 -15.547 -16.703 1 97.31 73 ASP B CA 1
ATOM 4076 C C . ASP B 1 73 ? 20.469 -16.422 -15.758 1 97.31 73 ASP B C 1
ATOM 4078 O O . ASP B 1 73 ? 20.719 -17.625 -15.633 1 97.31 73 ASP B O 1
ATOM 4082 N N . ARG B 1 74 ? 19.531 -15.852 -15.086 1 97.94 74 ARG B N 1
ATOM 4083 C CA . ARG B 1 74 ? 18.672 -16.609 -14.18 1 97.94 74 ARG B CA 1
ATOM 4084 C C . ARG B 1 74 ? 17.844 -17.625 -14.938 1 97.94 74 ARG B C 1
ATOM 4086 O O . ARG B 1 74 ? 17.641 -18.75 -14.477 1 97.94 74 ARG B O 1
ATOM 4093 N N . PHE B 1 75 ? 17.375 -17.234 -16.062 1 97.75 75 PHE B N 1
ATOM 4094 C CA . PHE B 1 75 ? 16.609 -18.156 -16.891 1 97.75 75 PHE B CA 1
ATOM 4095 C C . PHE B 1 75 ? 17.469 -19.344 -17.312 1 97.75 75 PHE B C 1
ATOM 4097 O O . PHE B 1 75 ? 17.016 -20.5 -17.25 1 97.75 75 PHE B O 1
ATOM 4104 N N . ASN B 1 76 ? 18.625 -19.031 -17.703 1 97.44 76 ASN B N 1
ATOM 4105 C CA . ASN B 1 76 ? 19.547 -20.094 -18.109 1 97.44 76 ASN B CA 1
ATOM 4106 C C . ASN B 1 76 ? 19.859 -21.031 -16.953 1 97.44 76 ASN B C 1
ATOM 4108 O O . ASN B 1 76 ? 19.969 -22.25 -17.141 1 97.44 76 ASN B O 1
ATOM 4112 N N . GLU B 1 77 ? 20.031 -20.453 -15.836 1 98.12 77 GLU B N 1
ATOM 4113 C CA . GLU B 1 77 ? 20.281 -21.266 -14.648 1 98.12 77 GLU B CA 1
ATOM 4114 C C . GLU B 1 77 ? 19.109 -22.188 -14.359 1 98.12 77 GLU B C 1
ATOM 4116 O O . GLU B 1 77 ? 19.297 -23.375 -14.047 1 98.12 77 GLU B O 1
ATOM 4121 N N . TRP B 1 78 ? 17.922 -21.703 -14.43 1 98.62 78 TRP B N 1
ATOM 4122 C CA . TRP B 1 78 ? 16.719 -22.5 -14.219 1 98.62 78 TRP B CA 1
ATOM 4123 C C . TRP B 1 78 ? 16.688 -23.688 -15.18 1 98.62 78 TRP B C 1
ATOM 4125 O O . TRP B 1 78 ? 16.5 -24.828 -14.75 1 98.62 78 TRP B O 1
ATOM 4135 N N . LYS B 1 79 ? 16.922 -23.422 -16.422 1 97.81 79 LYS B N 1
ATOM 4136 C CA . LYS B 1 79 ? 16.859 -24.453 -17.453 1 97.81 79 LYS B CA 1
ATOM 4137 C C . LYS B 1 79 ? 17.922 -25.531 -17.203 1 97.81 79 LYS B C 1
ATOM 4139 O O . LYS B 1 79 ? 17.656 -26.719 -17.438 1 97.81 79 LYS B O 1
ATOM 4144 N N . ALA B 1 80 ? 18.969 -25.094 -16.75 1 98.38 80 ALA B N 1
ATOM 4145 C CA . ALA B 1 80 ? 20.062 -26.031 -16.516 1 98.38 80 ALA B CA 1
ATOM 4146 C C . ALA B 1 80 ? 19.766 -26.906 -15.312 1 98.38 80 ALA B C 1
ATOM 4148 O O . ALA B 1 80 ? 20.078 -28.109 -15.32 1 98.38 80 ALA B O 1
ATOM 4149 N N . LYS B 1 81 ? 19.172 -26.375 -14.297 1 98.56 81 LYS B N 1
ATOM 4150 C CA . LYS B 1 81 ? 19.078 -27.078 -13.016 1 98.56 81 LYS B CA 1
ATOM 4151 C C . LYS B 1 81 ? 17.719 -27.781 -12.883 1 98.56 81 LYS B C 1
ATOM 4153 O O . LYS B 1 81 ? 17.609 -28.781 -12.172 1 98.56 81 LYS B O 1
ATOM 4158 N N . LEU B 1 82 ? 16.766 -27.281 -13.539 1 98.56 82 LEU B N 1
ATOM 4159 C CA . LEU B 1 82 ? 15.438 -27.875 -13.578 1 98.56 82 LEU B CA 1
ATOM 4160 C C . LEU B 1 82 ? 14.953 -28.047 -15.016 1 98.56 82 LEU B C 1
ATOM 4162 O O . LEU B 1 82 ? 13.93 -27.484 -15.406 1 98.56 82 LEU B O 1
ATOM 4166 N N . PRO B 1 83 ? 15.57 -28.891 -15.742 1 97.75 83 PRO B N 1
ATOM 4167 C CA . PRO B 1 83 ? 15.297 -28.984 -17.188 1 97.75 83 PRO B CA 1
ATOM 4168 C C . PRO B 1 83 ? 13.906 -29.531 -17.484 1 97.75 83 PRO B C 1
ATOM 4170 O O . PRO B 1 83 ? 13.359 -29.266 -18.562 1 97.75 83 PRO B O 1
ATOM 4173 N N . ARG B 1 84 ? 13.297 -30.234 -16.547 1 98.31 84 ARG B N 1
ATOM 4174 C CA . ARG B 1 84 ? 11.992 -30.844 -16.797 1 98.31 84 ARG B CA 1
ATOM 4175 C C . ARG B 1 84 ? 10.859 -29.906 -16.375 1 98.31 84 ARG B C 1
ATOM 4177 O O . ARG B 1 84 ? 9.688 -30.219 -16.609 1 98.31 84 ARG B O 1
ATOM 4184 N N . VAL B 1 85 ? 11.203 -28.859 -15.75 1 98.81 85 VAL B N 1
ATOM 4185 C CA . VAL B 1 85 ? 10.195 -27.984 -15.172 1 98.81 85 VAL B CA 1
ATOM 4186 C C . VAL B 1 85 ? 10.125 -26.688 -15.969 1 98.81 85 VAL B C 1
ATOM 4188 O O . VAL B 1 85 ? 11.07 -25.891 -15.953 1 98.81 85 VAL B O 1
ATOM 4191 N N . GLN B 1 86 ? 9.055 -26.438 -16.641 1 98.62 86 GLN B N 1
ATOM 4192 C CA . GLN B 1 86 ? 8.859 -25.172 -17.344 1 98.62 86 GLN B CA 1
ATOM 4193 C C . GLN B 1 86 ? 8.422 -24.062 -16.391 1 98.62 86 GLN B C 1
ATOM 4195 O O . GLN B 1 86 ? 7.469 -24.234 -15.633 1 98.62 86 GLN B O 1
ATOM 4200 N N . PRO B 1 87 ? 9.109 -22.953 -16.438 1 98.75 87 PRO B N 1
ATOM 4201 C CA . PRO B 1 87 ? 8.688 -21.875 -15.539 1 98.75 87 PRO B CA 1
ATOM 4202 C C . PRO B 1 87 ? 7.473 -21.109 -16.062 1 98.75 87 PRO B C 1
ATOM 4204 O O . PRO B 1 87 ? 7.469 -20.672 -17.219 1 98.75 87 PRO B O 1
ATOM 4207 N N . PHE B 1 88 ? 6.484 -21.016 -15.32 1 98.81 88 PHE B N 1
ATOM 4208 C CA . PHE B 1 88 ? 5.367 -20.078 -15.43 1 98.81 88 PHE B CA 1
ATOM 4209 C C . PHE B 1 88 ? 5.492 -18.953 -14.414 1 98.81 88 PHE B C 1
ATOM 4211 O O . PHE B 1 88 ? 5.023 -19.078 -13.281 1 98.81 88 PHE B O 1
ATOM 4218 N N . TYR B 1 89 ? 6.043 -17.891 -14.867 1 98.69 89 TYR B N 1
ATOM 4219 C CA . TYR B 1 89 ? 6.395 -16.781 -13.992 1 98.69 89 TYR B CA 1
ATOM 4220 C C . TYR B 1 89 ? 5.16 -16.203 -13.297 1 98.69 89 TYR B C 1
ATOM 4222 O O . TYR B 1 89 ? 4.145 -15.953 -13.945 1 98.69 89 TYR B O 1
ATOM 4230 N N . ALA B 1 90 ? 5.266 -16.078 -11.93 1 98.19 90 ALA B N 1
ATOM 4231 C CA . ALA B 1 90 ? 4.188 -15.453 -11.172 1 98.19 90 ALA B CA 1
ATOM 4232 C C . ALA B 1 90 ? 4.156 -13.945 -11.391 1 98.19 90 ALA B C 1
ATOM 4234 O O . ALA B 1 90 ? 4.949 -13.203 -10.805 1 98.19 90 ALA B O 1
ATOM 4235 N N . VAL B 1 91 ? 3.15 -13.438 -12.039 1 97.88 91 VAL B N 1
ATOM 4236 C CA . VAL B 1 91 ? 3.084 -12.039 -12.461 1 97.88 91 VAL B CA 1
ATOM 4237 C C . VAL B 1 91 ? 2.996 -11.133 -11.234 1 97.88 91 VAL B C 1
ATOM 4239 O O . VAL B 1 91 ? 3.529 -10.023 -11.242 1 97.88 91 VAL B O 1
ATOM 4242 N N . LYS B 1 92 ? 2.422 -11.617 -10.164 1 96.19 92 LYS B N 1
ATOM 4243 C CA . LYS B 1 92 ? 2.191 -10.828 -8.953 1 96.19 92 LYS B CA 1
ATOM 4244 C C . LYS B 1 92 ? 3.51 -10.391 -8.328 1 96.19 92 LYS B C 1
ATOM 4246 O O . LYS B 1 92 ? 3.541 -9.453 -7.527 1 96.19 92 LYS B O 1
ATOM 4251 N N . CYS B 1 93 ? 4.551 -11.094 -8.594 1 97.31 93 CYS B N 1
ATOM 4252 C CA . CYS B 1 93 ? 5.844 -10.828 -7.973 1 97.31 93 CYS B CA 1
ATOM 4253 C C . CYS B 1 93 ? 6.422 -9.5 -8.453 1 97.31 93 CYS B C 1
ATOM 4255 O O . CYS B 1 93 ? 6.938 -8.719 -7.656 1 97.31 93 CYS B O 1
ATOM 4257 N N . ASN B 1 94 ? 6.395 -9.281 -9.641 1 98.25 94 ASN B N 1
ATOM 4258 C CA . ASN B 1 94 ? 6.816 -8.094 -10.375 1 98.25 94 ASN B CA 1
ATOM 4259 C C . ASN B 1 94 ? 6.199 -8.047 -11.766 1 98.25 94 ASN B C 1
ATOM 4261 O O . ASN B 1 94 ? 6.539 -8.859 -12.625 1 98.25 94 ASN B O 1
ATOM 4265 N N . ASN B 1 95 ? 5.328 -7.129 -12.031 1 97.12 95 ASN B N 1
ATOM 4266 C CA . ASN B 1 95 ? 4.57 -7.102 -13.281 1 97.12 95 ASN B CA 1
ATOM 4267 C C . ASN B 1 95 ? 5.148 -6.09 -14.266 1 97.12 95 ASN B C 1
ATOM 4269 O O . ASN B 1 95 ? 4.426 -5.562 -15.109 1 97.12 95 ASN B O 1
ATOM 4273 N N . ASP B 1 96 ? 6.414 -5.727 -14.062 1 95.88 96 ASP B N 1
ATOM 4274 C CA . ASP B 1 96 ? 7.074 -4.832 -15.008 1 95.88 96 ASP B CA 1
ATOM 4275 C C . ASP B 1 96 ? 6.953 -5.359 -16.438 1 95.88 96 ASP B C 1
ATOM 4277 O O . ASP B 1 96 ? 7.285 -6.516 -16.703 1 95.88 96 ASP B O 1
ATOM 4281 N N . PRO B 1 97 ? 6.562 -4.523 -17.359 1 93.19 97 PRO B N 1
ATOM 4282 C CA . PRO B 1 97 ? 6.281 -5.008 -18.703 1 93.19 97 PRO B CA 1
ATOM 4283 C C . PRO B 1 97 ? 7.527 -5.52 -19.422 1 93.19 97 PRO B C 1
ATOM 4285 O O . PRO B 1 97 ? 7.441 -6.441 -20.234 1 93.19 97 PRO B O 1
ATOM 4288 N N . VAL B 1 98 ? 8.688 -4.941 -19.141 1 93.94 98 VAL B N 1
ATOM 4289 C CA . VAL B 1 98 ? 9.914 -5.371 -19.812 1 93.94 98 VAL B CA 1
ATOM 4290 C C . VAL B 1 98 ? 10.344 -6.73 -19.266 1 93.94 98 VAL B C 1
ATOM 4292 O O . VAL B 1 98 ? 10.766 -7.605 -20.031 1 93.94 98 VAL B O 1
ATOM 4295 N N . ILE B 1 99 ? 10.227 -6.945 -18 1 96.06 99 ILE B N 1
ATOM 4296 C CA . ILE B 1 99 ? 10.539 -8.234 -17.391 1 96.06 99 ILE B CA 1
ATOM 4297 C C . ILE B 1 99 ? 9.617 -9.305 -17.969 1 96.06 99 ILE B C 1
ATOM 4299 O O . ILE B 1 99 ? 10.078 -10.383 -18.359 1 96.06 99 ILE B O 1
ATOM 4303 N N . LEU B 1 100 ? 8.328 -8.984 -18.062 1 96.5 100 LEU B N 1
ATOM 4304 C CA . LEU B 1 100 ? 7.367 -9.93 -18.609 1 96.5 100 LEU B CA 1
ATOM 4305 C C . LEU B 1 100 ? 7.695 -10.266 -20.062 1 96.5 100 LEU B C 1
ATOM 4307 O O . LEU B 1 100 ? 7.66 -11.43 -20.453 1 96.5 100 LEU B O 1
ATOM 4311 N N . TRP B 1 101 ? 8.07 -9.266 -20.766 1 93.19 101 TRP B N 1
ATOM 4312 C CA . TRP B 1 101 ? 8.383 -9.445 -22.188 1 93.19 101 TRP B CA 1
ATOM 4313 C C . TRP B 1 101 ? 9.617 -10.32 -22.359 1 93.19 101 TRP B C 1
ATOM 4315 O O . TRP B 1 101 ? 9.617 -11.242 -23.172 1 93.19 101 TRP B O 1
ATOM 4325 N N . VAL B 1 102 ? 10.648 -10.078 -21.609 1 94.25 102 VAL B N 1
ATOM 4326 C CA . VAL B 1 102 ? 11.883 -10.844 -21.703 1 94.25 102 VAL B CA 1
ATOM 4327 C C . VAL B 1 102 ? 11.609 -12.305 -21.359 1 94.25 102 VAL B C 1
ATOM 4329 O O . VAL B 1 102 ? 12.023 -13.203 -22.094 1 94.25 102 VAL B O 1
ATOM 4332 N N . LEU B 1 103 ? 10.898 -12.547 -20.328 1 96.81 103 LEU B N 1
ATOM 4333 C CA . LEU B 1 103 ? 10.625 -13.906 -19.891 1 96.81 103 LEU B CA 1
ATOM 4334 C C . LEU B 1 103 ? 9.75 -14.641 -20.906 1 96.81 103 LEU B C 1
ATOM 4336 O O . LEU B 1 103 ? 9.969 -15.828 -21.172 1 96.81 103 LEU B O 1
ATOM 4340 N N . ALA B 1 104 ? 8.797 -13.969 -21.422 1 94.94 104 ALA B N 1
ATOM 4341 C CA . ALA B 1 104 ? 7.973 -14.562 -22.469 1 94.94 104 ALA B CA 1
ATOM 4342 C C . ALA B 1 104 ? 8.828 -15 -23.656 1 94.94 104 ALA B C 1
ATOM 4344 O O . ALA B 1 104 ? 8.664 -16.109 -24.172 1 94.94 104 ALA B O 1
ATOM 4345 N N . HIS B 1 105 ? 9.695 -14.172 -24.031 1 91.62 105 HIS B N 1
ATOM 4346 C CA . HIS B 1 105 ? 10.531 -14.43 -25.188 1 91.62 105 HIS B CA 1
ATOM 4347 C C . HIS B 1 105 ? 11.508 -15.57 -24.922 1 91.62 105 HIS B C 1
ATOM 4349 O O . HIS B 1 105 ? 11.938 -16.25 -25.859 1 91.62 105 HIS B O 1
ATOM 4355 N N . LEU B 1 106 ? 11.812 -15.711 -23.719 1 94.44 106 LEU B N 1
ATOM 4356 C CA . LEU B 1 106 ? 12.719 -16.797 -23.359 1 94.44 106 LEU B CA 1
ATOM 4357 C C . LEU B 1 106 ? 11.969 -18.109 -23.25 1 94.44 106 LEU B C 1
ATOM 4359 O O . LEU B 1 106 ? 12.578 -19.172 -23.156 1 94.44 106 LEU B O 1
ATOM 4363 N N . GLY B 1 107 ? 10.578 -18.047 -23.219 1 94.31 107 GLY B N 1
ATOM 4364 C CA . GLY B 1 107 ? 9.812 -19.281 -23.25 1 94.31 107 GLY B CA 1
ATOM 4365 C C . GLY B 1 107 ? 9.039 -19.547 -21.969 1 94.31 107 GLY B C 1
ATOM 4366 O O . GLY B 1 107 ? 8.438 -20.609 -21.812 1 94.31 107 GLY B O 1
ATOM 4367 N N . CYS B 1 108 ? 8.953 -18.609 -21.125 1 97.12 108 CYS B N 1
ATOM 4368 C CA . CYS B 1 108 ? 8.172 -18.766 -19.906 1 97.12 108 CYS B CA 1
ATOM 4369 C C . CYS B 1 108 ? 6.676 -18.688 -20.203 1 97.12 108 CYS B C 1
ATOM 4371 O O . CYS B 1 108 ? 6.258 -18.016 -21.141 1 97.12 108 CYS B O 1
ATOM 4373 N N . GLY B 1 109 ? 5.91 -19.469 -19.453 1 98.25 109 GLY B N 1
ATOM 4374 C CA . GLY B 1 109 ? 4.508 -19.141 -19.266 1 98.25 109 GLY B CA 1
ATOM 4375 C C . GLY B 1 109 ? 4.273 -18.203 -18.094 1 98.25 109 GLY B C 1
ATOM 4376 O O . GLY B 1 109 ? 5.227 -17.672 -17.516 1 98.25 109 GLY B O 1
ATOM 4377 N N . PHE B 1 110 ? 2.957 -18.047 -17.844 1 98.62 110 PHE B N 1
ATOM 4378 C CA . PHE B 1 110 ? 2.68 -17.062 -16.797 1 98.62 110 PHE B CA 1
ATOM 4379 C C . PHE B 1 110 ? 1.576 -17.562 -15.867 1 98.62 110 PHE B C 1
ATOM 4381 O O . PHE B 1 110 ? 0.599 -18.156 -16.328 1 98.62 110 PHE B O 1
ATOM 4388 N N . ASP B 1 111 ? 1.839 -17.406 -14.617 1 98.38 111 ASP B N 1
ATOM 4389 C CA . ASP B 1 111 ? 0.855 -17.578 -13.555 1 98.38 111 ASP B CA 1
ATOM 4390 C C . ASP B 1 111 ? 0.165 -16.266 -13.227 1 98.38 111 ASP B C 1
ATOM 4392 O O . ASP B 1 111 ? 0.812 -15.305 -12.797 1 98.38 111 ASP B O 1
ATOM 4396 N N . CYS B 1 112 ? -1.141 -16.188 -13.438 1 98.06 112 CYS B N 1
ATOM 4397 C CA . CYS B 1 112 ? -1.9 -14.953 -13.281 1 98.06 112 CYS B CA 1
ATOM 4398 C C . CYS B 1 112 ? -2.984 -15.109 -12.219 1 98.06 112 CYS B C 1
ATOM 4400 O O . CYS B 1 112 ? -3.598 -16.172 -12.109 1 98.06 112 CYS B O 1
ATOM 4402 N N . ALA B 1 113 ? -3.24 -14.023 -11.539 1 95.19 113 ALA B N 1
ATOM 4403 C CA . ALA B 1 113 ? -4.203 -14.078 -10.445 1 95.19 113 ALA B CA 1
ATOM 4404 C C . ALA B 1 113 ? -5.492 -13.344 -10.812 1 95.19 113 ALA B C 1
ATOM 4406 O O . ALA B 1 113 ? -6.516 -13.508 -10.141 1 95.19 113 ALA B O 1
ATOM 4407 N N . SER B 1 114 ? -5.492 -12.57 -11.859 1 96.44 114 SER B N 1
ATOM 4408 C CA . SER B 1 114 ? -6.617 -11.68 -12.133 1 96.44 114 SER B CA 1
ATOM 4409 C C . SER B 1 114 ? -6.754 -11.414 -13.625 1 96.44 114 SER B C 1
ATOM 4411 O O . SER B 1 114 ? -5.883 -11.789 -14.414 1 96.44 114 SER B O 1
ATOM 4413 N N . ARG B 1 115 ? -7.863 -10.773 -13.906 1 96 115 ARG B N 1
ATOM 4414 C CA . ARG B 1 115 ? -8.109 -10.312 -15.273 1 96 115 ARG B CA 1
ATOM 4415 C C . ARG B 1 115 ? -6.988 -9.398 -15.75 1 96 115 ARG B C 1
ATOM 4417 O O . ARG B 1 115 ? -6.48 -9.555 -16.859 1 96 115 ARG B O 1
ATOM 4424 N N . ALA B 1 116 ? -6.637 -8.469 -14.953 1 96.19 116 ALA B N 1
ATOM 4425 C CA . ALA B 1 116 ? -5.625 -7.492 -15.336 1 96.19 116 ALA B CA 1
ATOM 4426 C C . ALA B 1 116 ? -4.293 -8.172 -15.648 1 96.19 116 ALA B C 1
ATOM 4428 O O . ALA B 1 116 ? -3.627 -7.82 -16.625 1 96.19 116 ALA B O 1
ATOM 4429 N N . GLU B 1 117 ? -3.922 -9.102 -14.875 1 97.25 117 GLU B N 1
ATOM 4430 C CA . GLU B 1 117 ? -2.658 -9.797 -15.102 1 97.25 117 GLU B CA 1
ATOM 4431 C C . GLU B 1 117 ? -2.707 -10.617 -16.391 1 97.25 117 GLU B C 1
ATOM 4433 O O . GLU B 1 117 ? -1.737 -10.648 -17.141 1 97.25 117 GLU B O 1
ATOM 4438 N N . MET B 1 118 ? -3.832 -11.305 -16.625 1 97.88 118 MET B N 1
ATOM 4439 C CA . MET B 1 118 ? -3.975 -12.031 -17.875 1 97.88 118 MET B CA 1
ATOM 4440 C C . MET B 1 118 ? -3.842 -11.086 -19.062 1 97.88 118 MET B C 1
ATOM 4442 O O . MET B 1 118 ? -3.125 -11.383 -20.031 1 97.88 118 MET B O 1
ATOM 4446 N N . ASP B 1 119 ? -4.453 -9.953 -18.906 1 96.75 119 ASP B N 1
ATOM 4447 C CA . ASP B 1 119 ? -4.422 -8.977 -20 1 96.75 119 ASP B CA 1
ATOM 4448 C C . ASP B 1 119 ? -3.002 -8.469 -20.234 1 96.75 119 ASP B C 1
ATOM 4450 O O . ASP B 1 119 ? -2.6 -8.25 -21.375 1 96.75 119 ASP B O 1
ATOM 4454 N N . MET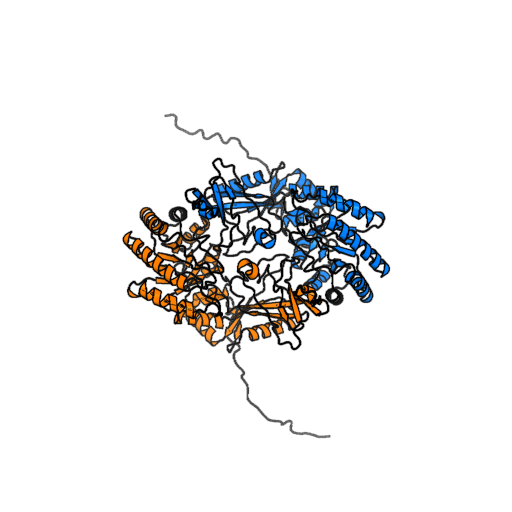 B 1 120 ? -2.256 -8.297 -19.203 1 95.5 120 MET B N 1
ATOM 4455 C CA . MET B 1 120 ? -0.889 -7.797 -19.312 1 95.5 120 MET B CA 1
ATOM 4456 C C . MET B 1 120 ? -0.031 -8.727 -20.172 1 95.5 120 MET B C 1
ATOM 4458 O O . MET B 1 120 ? 0.78 -8.266 -20.969 1 95.5 120 MET B O 1
ATOM 4462 N N . VAL B 1 121 ? -0.229 -10.016 -19.969 1 96.25 121 VAL B N 1
ATOM 4463 C CA . VAL B 1 121 ? 0.677 -10.945 -20.641 1 96.25 121 VAL B CA 1
ATOM 4464 C C . VAL B 1 121 ? 0.091 -11.367 -21.984 1 96.25 121 VAL B C 1
ATOM 4466 O O . VAL B 1 121 ? 0.797 -11.914 -22.828 1 96.25 121 VAL B O 1
ATOM 4469 N N . LEU B 1 122 ? -1.176 -11.117 -22.188 1 95.94 122 LEU B N 1
ATOM 4470 C CA . LEU B 1 122 ? -1.789 -11.406 -23.484 1 95.94 122 LEU B CA 1
ATOM 4471 C C . LEU B 1 122 ? -1.593 -10.242 -24.453 1 95.94 122 LEU B C 1
ATOM 4473 O O . LEU B 1 122 ? -1.752 -10.398 -25.656 1 95.94 122 LEU B O 1
ATOM 4477 N N . LYS B 1 123 ? -1.312 -9.125 -23.844 1 88.31 123 LYS B N 1
ATOM 4478 C CA . LYS B 1 123 ? -1.169 -7.918 -24.641 1 88.31 123 LYS B CA 1
ATOM 4479 C C . LYS B 1 123 ? -0.13 -8.109 -25.75 1 88.31 123 LYS B C 1
ATOM 4481 O O . LYS B 1 123 ? 0.915 -8.727 -25.516 1 88.31 123 LYS B O 1
ATOM 4486 N N . LYS B 1 124 ? -0.398 -7.609 -26.953 1 77.44 124 LYS B N 1
ATOM 4487 C CA . LYS B 1 124 ? 0.472 -7.66 -28.109 1 77.44 124 LYS B CA 1
ATOM 4488 C C . LYS B 1 124 ? 0.897 -9.094 -28.422 1 77.44 124 LYS B C 1
ATOM 4490 O O . LYS B 1 124 ? 2.012 -9.328 -28.891 1 77.44 124 LYS B O 1
ATOM 4495 N N . LYS B 1 125 ? 0.118 -10.008 -27.953 1 80.81 125 LYS B N 1
ATOM 4496 C CA . LYS B 1 125 ? 0.325 -11.422 -28.219 1 80.81 125 LYS B CA 1
ATOM 4497 C C . LYS B 1 125 ? 1.667 -11.898 -27.656 1 80.81 125 LYS B C 1
ATOM 4499 O O . LYS B 1 125 ? 2.369 -12.68 -28.312 1 80.81 125 LYS B O 1
ATOM 4504 N N . MET B 1 126 ? 2.057 -11.398 -26.547 1 85.88 126 MET B N 1
ATOM 4505 C CA . MET B 1 126 ? 3.316 -11.766 -25.906 1 85.88 126 MET B CA 1
ATOM 4506 C C . MET B 1 126 ? 3.371 -13.258 -25.609 1 85.88 126 MET B C 1
ATOM 4508 O O . MET B 1 126 ? 4.422 -13.883 -25.766 1 85.88 126 MET B O 1
ATOM 4512 N N . VAL B 1 127 ? 2.225 -13.828 -25.188 1 93.19 127 VAL B N 1
ATOM 4513 C CA . VAL B 1 127 ? 2.143 -15.258 -24.906 1 93.19 127 VAL B CA 1
ATOM 4514 C C . VAL B 1 127 ? 0.795 -15.797 -25.375 1 93.19 127 VAL B C 1
ATOM 4516 O O . VAL B 1 127 ? -0.173 -15.047 -25.516 1 93.19 127 VAL B O 1
ATOM 4519 N N . LYS B 1 128 ? 0.809 -17.031 -25.703 1 96 128 LYS B N 1
ATOM 4520 C CA . LYS B 1 128 ? -0.443 -17.703 -26.031 1 96 128 LYS B CA 1
ATOM 4521 C C . LYS B 1 128 ? -1.232 -18.062 -24.781 1 96 128 LYS B C 1
ATOM 4523 O O . LYS B 1 128 ? -0.648 -18.344 -23.734 1 96 128 LYS B O 1
ATOM 4528 N N . PRO B 1 129 ? -2.596 -18.062 -24.906 1 97.5 129 PRO B N 1
ATOM 4529 C CA . PRO B 1 129 ? -3.43 -18.375 -23.734 1 97.5 129 PRO B CA 1
ATOM 4530 C C . PRO B 1 129 ? -3.107 -19.719 -23.109 1 97.5 129 PRO B C 1
ATOM 4532 O O . PRO B 1 129 ? -3.262 -19.906 -21.906 1 97.5 129 PRO B O 1
ATOM 4535 N N . GLU B 1 130 ? -2.594 -20.641 -23.906 1 97 130 GLU B N 1
ATOM 4536 C CA . GLU B 1 130 ? -2.285 -21.984 -23.406 1 97 130 GLU B CA 1
ATOM 4537 C C . GLU B 1 130 ? -1.103 -21.953 -22.453 1 97 130 GLU B C 1
ATOM 4539 O O . GLU B 1 130 ? -0.863 -22.922 -21.719 1 97 130 GLU B O 1
ATOM 4544 N N . ASN B 1 131 ? -0.348 -20.859 -22.5 1 97.88 131 ASN B N 1
ATOM 4545 C CA . ASN B 1 131 ? 0.797 -20.703 -21.609 1 97.88 131 ASN B CA 1
ATOM 4546 C C . ASN B 1 131 ? 0.466 -19.812 -20.422 1 97.88 131 ASN B C 1
ATOM 4548 O O . ASN B 1 131 ? 1.354 -19.172 -19.844 1 97.88 131 ASN B O 1
ATOM 4552 N N . ILE B 1 132 ? -0.824 -19.766 -20.078 1 98.56 132 ILE B N 1
ATOM 4553 C CA . ILE B 1 132 ? -1.282 -19 -18.922 1 98.56 132 ILE B CA 1
ATOM 4554 C C . ILE B 1 132 ? -2.068 -19.922 -17.984 1 98.56 132 ILE B C 1
ATOM 4556 O O . ILE B 1 132 ? -2.893 -20.719 -18.438 1 98.56 132 ILE B O 1
ATOM 4560 N N . VAL B 1 133 ? -1.757 -19.875 -16.766 1 98.75 133 VAL B N 1
ATOM 4561 C CA . VAL B 1 133 ? -2.582 -20.5 -15.734 1 98.75 133 VAL B CA 1
ATOM 4562 C C . VAL B 1 133 ? -3.26 -19.406 -14.906 1 98.75 133 VAL B C 1
ATOM 4564 O O . VAL B 1 133 ? -2.594 -18.531 -14.359 1 98.75 133 VAL B O 1
ATOM 4567 N N . TYR B 1 134 ? -4.594 -19.391 -14.914 1 98.38 134 TYR B N 1
ATOM 4568 C CA . TYR B 1 134 ? -5.336 -18.547 -13.984 1 98.38 134 TYR B CA 1
ATOM 4569 C C . TYR B 1 134 ? -5.391 -19.188 -12.594 1 98.38 134 TYR B C 1
ATOM 4571 O O . TYR B 1 134 ? -6.27 -20 -12.32 1 98.38 134 TYR B O 1
ATOM 4579 N N . ALA B 1 135 ? -4.555 -18.719 -11.711 1 97 135 ALA B N 1
ATOM 4580 C CA . ALA B 1 135 ? -4.156 -19.531 -10.57 1 97 135 ALA B CA 1
ATOM 4581 C C . ALA B 1 135 ? -4.867 -19.078 -9.297 1 97 135 ALA B C 1
ATOM 4583 O O . ALA B 1 135 ? -4.578 -19.562 -8.203 1 97 135 ALA B O 1
ATOM 4584 N N . ASN B 1 136 ? -5.812 -18.141 -9.328 1 96.25 136 ASN B N 1
ATOM 4585 C CA . ASN B 1 136 ? -6.602 -17.797 -8.156 1 96.25 136 ASN B CA 1
ATOM 4586 C C . ASN B 1 136 ? -7.656 -18.859 -7.848 1 96.25 136 ASN B C 1
ATOM 4588 O O . ASN B 1 136 ? -8.562 -19.078 -8.648 1 96.25 136 ASN B O 1
ATOM 4592 N N . PRO B 1 137 ? -7.582 -19.484 -6.691 1 95.94 137 PRO B N 1
ATOM 4593 C CA . PRO B 1 137 ? -8.523 -20.578 -6.414 1 95.94 137 PRO B CA 1
ATOM 4594 C C . PRO B 1 137 ? -9.938 -20.078 -6.145 1 95.94 137 PRO B C 1
ATOM 4596 O O . PRO B 1 137 ? -10.891 -20.859 -6.176 1 95.94 137 PRO B O 1
ATOM 4599 N N . CYS B 1 138 ? -10.078 -18.844 -5.77 1 95.81 138 CYS B N 1
ATOM 4600 C CA . CYS B 1 138 ? -11.375 -18.203 -5.551 1 95.81 138 CYS B CA 1
ATOM 4601 C C . CYS B 1 138 ? -11.539 -16.984 -6.449 1 95.81 138 CYS B C 1
ATOM 4603 O O . CYS B 1 138 ? -11.203 -15.867 -6.059 1 95.81 138 CYS B O 1
ATOM 4605 N N . LYS B 1 139 ? -12.133 -17.234 -7.582 1 95.75 139 LYS B N 1
ATOM 4606 C CA . LYS B 1 139 ? -12.109 -16.25 -8.672 1 95.75 139 LYS B CA 1
ATOM 4607 C C . LYS B 1 139 ? -13.375 -15.406 -8.68 1 95.75 139 LYS B C 1
ATOM 4609 O O . LYS B 1 139 ? -14.438 -15.859 -8.258 1 95.75 139 LYS B O 1
ATOM 4614 N N . THR B 1 140 ? -13.18 -14.227 -9.148 1 92.56 140 THR B N 1
ATOM 4615 C CA . THR B 1 140 ? -14.32 -13.367 -9.453 1 92.56 140 THR B CA 1
ATOM 4616 C C . THR B 1 140 ? -15.039 -13.852 -10.703 1 92.56 140 THR B C 1
ATOM 4618 O O . THR B 1 140 ? -14.406 -14.203 -11.695 1 92.56 140 THR B O 1
ATOM 4621 N N . ARG B 1 141 ? -16.344 -13.852 -10.656 1 93.19 141 ARG B N 1
ATOM 4622 C CA . ARG B 1 141 ? -17.156 -14.359 -11.758 1 93.19 141 ARG B CA 1
ATOM 4623 C C . ARG B 1 141 ? -16.781 -13.68 -13.07 1 93.19 141 ARG B C 1
ATOM 4625 O O . ARG B 1 141 ? -16.547 -14.352 -14.078 1 93.19 141 ARG B O 1
ATOM 4632 N N . SER B 1 142 ? -16.672 -12.383 -13.023 1 92.25 142 SER B N 1
ATOM 4633 C CA . SER B 1 142 ? -16.391 -11.641 -14.25 1 92.25 142 SER B CA 1
ATOM 4634 C C . SER B 1 142 ? -15 -11.984 -14.789 1 92.25 142 SER B C 1
ATOM 4636 O O . SER B 1 142 ? -14.758 -11.922 -15.992 1 92.25 142 SER B O 1
ATOM 4638 N N . PHE B 1 143 ? -14.125 -12.359 -13.914 1 95.69 143 PHE B N 1
ATOM 4639 C CA . PHE B 1 143 ? -12.781 -12.719 -14.352 1 95.69 143 PHE B CA 1
ATOM 4640 C C . PHE B 1 143 ? -12.781 -14.102 -15.008 1 95.69 143 PHE B C 1
ATOM 4642 O O . PHE B 1 143 ? -12.016 -14.344 -15.945 1 95.69 143 PHE B O 1
ATOM 4649 N N . VAL B 1 144 ? -13.648 -14.984 -14.539 1 96.88 144 VAL B N 1
ATOM 4650 C CA . VAL B 1 144 ? -13.805 -16.297 -15.164 1 96.88 144 VAL B CA 1
ATOM 4651 C C . VAL B 1 144 ? -14.391 -16.125 -16.562 1 96.88 144 VAL B C 1
ATOM 4653 O O . VAL B 1 144 ? -13.938 -16.766 -17.516 1 96.88 144 VAL B O 1
ATOM 4656 N N . HIS B 1 145 ? -15.359 -15.234 -16.641 1 96.44 145 HIS B N 1
ATOM 4657 C CA . HIS B 1 145 ? -15.922 -14.914 -17.953 1 96.44 145 HIS B CA 1
ATOM 4658 C C . HIS B 1 145 ? -14.844 -14.398 -18.906 1 96.44 145 HIS B C 1
ATOM 4660 O O . HIS B 1 145 ? -14.781 -14.812 -20.062 1 96.44 145 HIS B O 1
ATOM 4666 N N . HIS B 1 146 ? -14.047 -13.586 -18.375 1 96.81 146 HIS B N 1
ATOM 4667 C CA . HIS B 1 146 ? -12.977 -13.016 -19.188 1 96.81 146 HIS B CA 1
ATOM 4668 C C . HIS B 1 146 ? -11.992 -14.094 -19.625 1 96.81 146 HIS B C 1
ATOM 4670 O O . HIS B 1 146 ? -11.562 -14.109 -20.781 1 96.81 146 HIS B O 1
ATOM 4676 N N . ALA B 1 147 ? -11.602 -14.938 -18.734 1 98.25 147 ALA B N 1
ATOM 4677 C CA . ALA B 1 147 ? -10.703 -16.047 -19.078 1 98.25 147 ALA B CA 1
ATOM 4678 C C . ALA B 1 147 ? -11.266 -16.859 -20.234 1 98.25 147 ALA B C 1
ATOM 4680 O O . ALA B 1 147 ? -10.531 -17.219 -21.156 1 98.25 147 ALA B O 1
ATOM 4681 N N . ASN B 1 148 ? -12.531 -17.125 -20.156 1 98.38 148 ASN B N 1
ATOM 4682 C CA . ASN B 1 148 ? -13.203 -17.844 -21.234 1 98.38 148 ASN B CA 1
ATOM 4683 C C . ASN B 1 148 ? -13.109 -17.094 -22.562 1 98.38 148 ASN B C 1
ATOM 4685 O O . ASN B 1 148 ? -12.789 -17.688 -23.594 1 98.38 148 ASN B O 1
ATOM 4689 N N . GLN B 1 149 ? -13.312 -15.82 -22.5 1 97.88 149 GLN B N 1
ATOM 4690 C CA . GLN B 1 149 ? -13.352 -14.977 -23.688 1 97.88 149 GLN B CA 1
ATOM 4691 C C . GLN B 1 149 ? -11.977 -14.906 -24.359 1 97.88 149 GLN B C 1
ATOM 4693 O O . GLN B 1 149 ? -11.875 -14.883 -25.578 1 97.88 149 GLN B O 1
ATOM 4698 N N . VAL B 1 150 ? -10.953 -14.914 -23.562 1 97.25 150 VAL B N 1
ATOM 4699 C CA . VAL B 1 150 ? -9.625 -14.688 -24.125 1 97.25 150 VAL B CA 1
ATOM 4700 C C . VAL B 1 150 ? -8.93 -16.031 -24.359 1 97.25 150 VAL B C 1
ATOM 4702 O O . VAL B 1 150 ? -7.789 -16.078 -24.812 1 97.25 150 VAL B O 1
ATOM 4705 N N . GLY B 1 151 ? -9.516 -17.109 -23.938 1 97.81 151 GLY B N 1
ATOM 4706 C CA . GLY B 1 151 ? -9.039 -18.438 -24.281 1 97.81 151 GLY B CA 1
ATOM 4707 C C . GLY B 1 151 ? -8.156 -19.062 -23.219 1 97.81 151 GLY B C 1
ATOM 4708 O O . GLY B 1 151 ? -7.484 -20.062 -23.453 1 97.81 151 GLY B O 1
ATOM 4709 N N . VAL B 1 152 ? -8.102 -18.5 -22.078 1 98.5 152 VAL B N 1
ATOM 4710 C CA . VAL B 1 152 ? -7.371 -19.094 -20.969 1 98.5 152 VAL B CA 1
ATOM 4711 C C . VAL B 1 152 ? -8.203 -20.219 -20.359 1 98.5 152 VAL B C 1
ATOM 4713 O O . VAL B 1 152 ? -9.273 -19.969 -19.797 1 98.5 152 VAL B O 1
ATOM 4716 N N . ARG B 1 153 ? -7.676 -21.406 -20.406 1 98.31 153 ARG B N 1
ATOM 4717 C CA . ARG B 1 153 ? -8.477 -22.562 -19.984 1 98.31 153 ARG B CA 1
ATOM 4718 C C . ARG B 1 153 ? -7.949 -23.141 -18.672 1 98.31 153 ARG B C 1
ATOM 4720 O O . ARG B 1 153 ? -8.727 -23.625 -17.844 1 98.31 153 ARG B O 1
ATOM 4727 N N . ALA B 1 154 ? -6.648 -23.141 -18.531 1 98.56 154 ALA B N 1
ATOM 4728 C CA . ALA B 1 154 ? -6.062 -23.719 -17.312 1 98.56 154 ALA B CA 1
ATOM 4729 C C . ALA B 1 154 ? -6.363 -22.844 -16.094 1 98.56 154 ALA B C 1
ATOM 4731 O O . ALA B 1 154 ? -6.043 -21.656 -16.094 1 98.56 154 ALA B O 1
ATOM 4732 N N . MET B 1 155 ? -7.035 -23.438 -15.102 1 98.12 155 MET B N 1
ATOM 4733 C CA . MET B 1 155 ? -7.398 -22.688 -13.891 1 98.12 155 MET B CA 1
ATOM 4734 C C . MET B 1 155 ? -7.309 -23.594 -12.656 1 98.12 155 MET B C 1
ATOM 4736 O O . MET B 1 155 ? -7.605 -24.781 -12.734 1 98.12 155 MET B O 1
ATOM 4740 N N . THR B 1 156 ? -7.008 -22.984 -11.531 1 98.5 156 THR B N 1
ATOM 4741 C CA . THR B 1 156 ? -6.957 -23.75 -10.289 1 98.5 156 THR B CA 1
ATOM 4742 C C . THR B 1 156 ? -8.305 -23.688 -9.57 1 98.5 156 THR B C 1
ATOM 4744 O O . THR B 1 156 ? -9.109 -22.797 -9.812 1 98.5 156 THR B O 1
ATOM 4747 N N . PHE B 1 157 ? -8.562 -24.672 -8.758 1 98.25 157 PHE B N 1
ATOM 4748 C CA . PHE B 1 157 ? -9.68 -24.719 -7.824 1 98.25 157 PHE B CA 1
ATOM 4749 C C . PHE B 1 157 ? -9.312 -25.531 -6.59 1 98.25 157 PHE B C 1
ATOM 4751 O O . PHE B 1 157 ? -8.391 -26.344 -6.629 1 98.25 157 PHE B O 1
ATOM 4758 N N . ASP B 1 158 ? -10.016 -25.312 -5.43 1 97.81 158 ASP B N 1
ATOM 4759 C CA . ASP B 1 158 ? -9.703 -26.109 -4.242 1 97.81 158 ASP B CA 1
ATOM 4760 C C . ASP B 1 158 ? -10.945 -26.344 -3.395 1 97.81 158 ASP B C 1
ATOM 4762 O O . ASP B 1 158 ? -10.852 -26.75 -2.234 1 97.81 158 ASP B O 1
ATOM 4766 N N . ASN B 1 159 ? -12.148 -26.047 -3.996 1 96.06 159 ASN B N 1
ATOM 4767 C CA . ASN B 1 159 ? -13.398 -26.266 -3.275 1 96.06 159 ASN B CA 1
ATOM 4768 C C . ASN B 1 159 ? -14.57 -26.469 -4.23 1 96.06 159 ASN B C 1
ATOM 4770 O O . ASN B 1 159 ? -14.453 -26.188 -5.426 1 96.06 159 ASN B O 1
ATOM 4774 N N . LYS B 1 160 ? -15.625 -27 -3.68 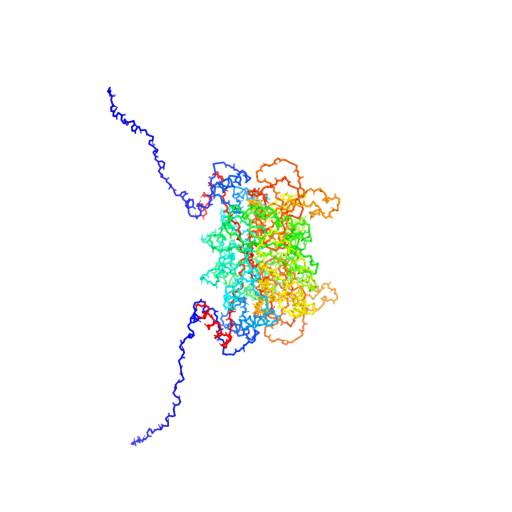1 96.69 160 LYS B N 1
ATOM 4775 C CA . LYS B 1 160 ? -16.766 -27.391 -4.508 1 96.69 160 LYS B CA 1
ATOM 4776 C C . LYS B 1 160 ? -17.484 -26.156 -5.051 1 96.69 160 LYS B C 1
ATOM 4778 O O . LYS B 1 160 ? -18.031 -26.188 -6.156 1 96.69 160 LYS B O 1
ATOM 4783 N N . GLU B 1 161 ? -17.469 -25.047 -4.34 1 95.12 161 GLU B N 1
ATOM 4784 C CA . GLU B 1 161 ? -18.125 -23.828 -4.789 1 95.12 161 GLU B CA 1
ATOM 4785 C C . GLU B 1 161 ? -17.453 -23.266 -6.035 1 95.12 161 GLU B C 1
ATOM 4787 O O . GLU B 1 161 ? -18.125 -22.781 -6.949 1 95.12 161 GLU B O 1
ATOM 4792 N N . GLU B 1 162 ? -16.188 -23.328 -6.035 1 97 162 GLU B N 1
ATOM 4793 C CA . GLU B 1 162 ? -15.438 -22.859 -7.199 1 97 162 GLU B CA 1
ATOM 4794 C C . GLU B 1 162 ? -15.719 -23.719 -8.422 1 97 162 GLU B C 1
ATOM 4796 O O . GLU B 1 162 ? -15.836 -23.219 -9.539 1 97 162 GLU B O 1
ATOM 4801 N N . LEU B 1 163 ? -15.836 -25.031 -8.219 1 97.38 163 LEU B N 1
ATOM 4802 C CA . LEU B 1 163 ? -16.203 -25.938 -9.305 1 97.38 163 LEU B CA 1
ATOM 4803 C C . LEU B 1 163 ? -17.531 -25.531 -9.922 1 97.38 163 LEU B C 1
ATOM 4805 O O . LEU B 1 163 ? -17.641 -25.438 -11.148 1 97.38 163 LEU B O 1
ATOM 4809 N N . ALA B 1 164 ? -18.438 -25.312 -9.055 1 96.5 164 ALA B N 1
ATOM 4810 C CA . ALA B 1 164 ? -19.781 -24.938 -9.523 1 96.5 164 ALA B CA 1
ATOM 4811 C C . ALA B 1 164 ? -19.734 -23.625 -10.305 1 96.5 164 ALA B C 1
ATOM 4813 O O . ALA B 1 164 ? -20.375 -23.5 -11.352 1 96.5 164 ALA B O 1
ATOM 4814 N N . LYS B 1 165 ? -19 -22.703 -9.844 1 95.62 165 LYS B N 1
ATOM 4815 C CA . LYS B 1 165 ? -18.859 -21.391 -10.484 1 95.62 165 LYS B CA 1
ATOM 4816 C C . LYS B 1 165 ? -18.219 -21.531 -11.867 1 95.62 165 LYS B C 1
ATOM 4818 O O . LYS B 1 165 ? -18.719 -20.953 -12.836 1 95.62 165 LYS B O 1
ATOM 4823 N N . ILE B 1 166 ? -17.172 -22.266 -11.93 1 97.44 166 ILE B N 1
ATOM 4824 C CA . ILE B 1 166 ? -16.453 -22.438 -13.195 1 97.44 166 ILE B CA 1
ATOM 4825 C C . ILE B 1 166 ? -17.359 -23.172 -14.195 1 97.44 166 ILE B C 1
ATOM 4827 O O . ILE B 1 166 ? -17.422 -22.781 -15.367 1 97.44 166 ILE B O 1
ATOM 4831 N N . LYS B 1 167 ? -18.047 -24.188 -13.742 1 97.88 167 LYS B N 1
ATOM 4832 C CA . LYS B 1 167 ? -18.953 -24.938 -14.602 1 97.88 167 LYS B CA 1
ATOM 4833 C C . LYS B 1 167 ? -20 -24.031 -15.227 1 97.88 167 LYS B C 1
ATOM 4835 O O . LYS B 1 167 ? -20.328 -24.172 -16.406 1 97.88 167 LYS B O 1
ATOM 4840 N N . GLU B 1 168 ? -20.438 -23.172 -14.43 1 96.5 168 GLU B N 1
ATOM 4841 C CA . GLU B 1 168 ? -21.516 -22.281 -14.859 1 96.5 168 GLU B CA 1
ATOM 4842 C C . GLU B 1 168 ? -21.016 -21.281 -15.898 1 96.5 168 GLU B C 1
ATOM 4844 O O . GLU B 1 168 ? -21.766 -20.891 -16.797 1 96.5 168 GLU B O 1
ATOM 4849 N N . ILE B 1 169 ? -19.781 -20.922 -15.883 1 96.31 169 ILE B N 1
ATOM 4850 C CA . ILE B 1 169 ? -19.359 -19.719 -16.578 1 96.31 169 ILE B CA 1
ATOM 4851 C C . ILE B 1 169 ? -18.422 -20.094 -17.734 1 96.31 169 ILE B C 1
ATOM 4853 O O . ILE B 1 169 ? -18.531 -19.531 -18.828 1 96.31 169 ILE B O 1
ATOM 4857 N N . HIS B 1 170 ? -17.531 -21 -17.578 1 97.81 170 HIS B N 1
ATOM 4858 C CA . HIS B 1 170 ? -16.5 -21.281 -18.547 1 97.81 170 HIS B CA 1
ATOM 4859 C C . HIS B 1 170 ? -16.891 -22.453 -19.453 1 97.81 170 HIS B C 1
ATOM 4861 O O . HIS B 1 170 ? -17.312 -23.5 -18.953 1 97.81 170 HIS B O 1
ATOM 4867 N N . GLY B 1 171 ? -16.656 -22.359 -20.734 1 97.31 171 GLY B N 1
ATOM 4868 C CA . GLY B 1 171 ? -17.125 -23.344 -21.703 1 97.31 171 GLY B CA 1
ATOM 4869 C C . GLY B 1 171 ? -16.25 -24.578 -21.781 1 97.31 171 GLY B C 1
ATOM 4870 O O . GLY B 1 171 ? -16.734 -25.656 -22.109 1 97.31 171 GLY B O 1
ATOM 4871 N N . ASN B 1 172 ? -14.984 -24.438 -21.609 1 97.19 172 ASN B N 1
ATOM 4872 C CA . ASN B 1 172 ? -14.047 -25.547 -21.719 1 97.19 172 ASN B CA 1
ATOM 4873 C C . ASN B 1 172 ? -12.867 -25.391 -20.766 1 97.19 172 ASN B C 1
ATOM 4875 O O . ASN B 1 172 ? -11.719 -25.281 -21.203 1 97.19 172 ASN B O 1
ATOM 4879 N N . PRO B 1 173 ? -13.117 -25.484 -19.5 1 98 173 PRO B N 1
ATOM 4880 C CA . PRO B 1 173 ? -12.039 -25.312 -18.531 1 98 173 PRO B CA 1
ATOM 4881 C C . PRO B 1 173 ? -11.148 -26.531 -18.406 1 98 173 PRO B C 1
ATOM 4883 O O . PRO B 1 173 ? -11.617 -27.672 -18.531 1 98 173 PRO B O 1
ATOM 4886 N N . HIS B 1 174 ? -9.852 -26.344 -18.203 1 98.31 174 HIS B N 1
ATOM 4887 C CA . HIS B 1 174 ? -8.867 -27.328 -17.797 1 98.31 174 HIS B CA 1
ATOM 4888 C C . HIS B 1 174 ? -8.414 -27.094 -16.359 1 98.31 174 HIS B C 1
ATOM 4890 O O . HIS B 1 174 ? -7.598 -26.203 -16.094 1 98.31 174 HIS B O 1
ATOM 4896 N N . LEU B 1 175 ? -8.844 -27.953 -15.477 1 98.75 175 LEU B N 1
ATOM 4897 C CA . LEU B 1 175 ? -8.773 -27.609 -14.062 1 98.75 175 LEU B CA 1
ATOM 4898 C C . LEU B 1 175 ? -7.551 -28.234 -13.406 1 98.75 175 LEU B C 1
ATOM 4900 O O . LEU B 1 175 ? -7.191 -29.375 -13.711 1 98.75 175 LEU B O 1
ATOM 4904 N N . LEU B 1 176 ? -6.898 -27.484 -12.57 1 98.88 176 LEU B N 1
ATOM 4905 C CA . LEU B 1 176 ? -5.832 -27.938 -11.68 1 98.88 176 LEU B CA 1
ATOM 4906 C C . LEU B 1 176 ? -6.289 -27.906 -10.227 1 98.88 176 LEU B C 1
ATOM 4908 O O . LEU B 1 176 ? -6.672 -26.859 -9.711 1 98.88 176 LEU B O 1
ATOM 4912 N N . LEU B 1 177 ? -6.242 -29.047 -9.578 1 98.88 177 LEU B N 1
ATOM 4913 C CA . LEU B 1 177 ? -6.605 -29.094 -8.164 1 98.88 177 LEU B CA 1
ATOM 4914 C C . LEU B 1 177 ? -5.477 -28.562 -7.289 1 98.88 177 LEU B C 1
ATOM 4916 O O . LEU B 1 177 ? -4.375 -29.109 -7.293 1 98.88 177 LEU B O 1
ATOM 4920 N N . ARG B 1 178 ? -5.773 -27.484 -6.605 1 98.31 178 ARG B N 1
ATOM 4921 C CA . ARG B 1 178 ? -4.809 -26.891 -5.691 1 98.31 178 ARG B CA 1
ATOM 4922 C C . ARG B 1 178 ? -4.891 -27.531 -4.309 1 98.31 178 ARG B C 1
ATOM 4924 O O . ARG B 1 178 ? -5.938 -27.5 -3.662 1 98.31 178 ARG B O 1
ATOM 4931 N N . ILE B 1 179 ? -3.773 -28.078 -3.857 1 97.25 179 ILE B N 1
ATOM 4932 C CA . ILE B 1 179 ? -3.764 -28.734 -2.557 1 97.25 179 ILE B CA 1
ATOM 4933 C C . ILE B 1 179 ? -2.938 -27.922 -1.568 1 97.25 179 ILE B C 1
ATOM 4935 O O . ILE B 1 179 ? -2.062 -27.141 -1.97 1 97.25 179 ILE B O 1
ATOM 4939 N N . GLY B 1 180 ? -3.297 -28.062 -0.328 1 92.12 180 GLY B N 1
ATOM 4940 C CA . GLY B 1 180 ? -2.562 -27.375 0.729 1 92.12 180 GLY B CA 1
ATOM 4941 C C . GLY B 1 180 ? -1.367 -28.172 1.225 1 92.12 180 GLY B C 1
ATOM 4942 O O . GLY B 1 180 ? -1.446 -29.391 1.384 1 92.12 180 GLY B O 1
ATOM 4943 N N . VAL B 1 181 ? -0.259 -27.453 1.259 1 85.31 181 VAL B N 1
ATOM 4944 C CA . VAL B 1 181 ? 0.958 -28.016 1.833 1 85.31 181 VAL B CA 1
ATOM 4945 C C . VAL B 1 181 ? 1.503 -27.078 2.91 1 85.31 181 VAL B C 1
ATOM 4947 O O . VAL B 1 181 ? 1.575 -25.875 2.707 1 85.31 181 VAL B O 1
ATOM 4950 N N . SER B 1 182 ? 1.536 -27.594 4.098 1 72.75 182 SER B N 1
ATOM 4951 C CA . SER B 1 182 ? 1.956 -26.719 5.184 1 72.75 182 SER B CA 1
ATOM 4952 C C . SER B 1 182 ? 3.477 -26.641 5.281 1 72.75 182 SER B C 1
ATOM 4954 O O . SER B 1 182 ? 4.156 -27.672 5.242 1 72.75 182 SER B O 1
ATOM 4956 N N . ASP B 1 183 ? 3.99 -25.516 5.059 1 71.12 183 ASP B N 1
ATOM 4957 C CA . ASP B 1 183 ? 5.355 -25.188 5.449 1 71.12 183 ASP B CA 1
ATOM 4958 C C . ASP B 1 183 ? 5.367 -24.016 6.441 1 71.12 183 ASP B C 1
ATOM 4960 O O . ASP B 1 183 ? 5.281 -22.859 6.047 1 71.12 183 ASP B O 1
ATOM 4964 N N . THR B 1 184 ? 5.617 -24.375 7.66 1 72.31 184 THR B N 1
ATOM 4965 C CA . THR B 1 184 ? 5.531 -23.375 8.711 1 72.31 184 THR B CA 1
ATOM 4966 C C . THR B 1 184 ? 6.75 -22.453 8.68 1 72.31 184 THR B C 1
ATOM 4968 O O . THR B 1 184 ? 6.75 -21.391 9.305 1 72.31 184 THR B O 1
ATOM 4971 N N . THR B 1 185 ? 7.715 -22.797 7.77 1 70.31 185 THR B N 1
ATOM 4972 C CA . THR B 1 185 ? 8.922 -21.969 7.707 1 70.31 185 THR B CA 1
ATOM 4973 C C . THR B 1 185 ? 8.766 -20.875 6.66 1 70.31 185 THR B C 1
ATOM 4975 O O . THR B 1 185 ? 9.555 -19.922 6.629 1 70.31 185 THR B O 1
ATOM 4978 N N . ALA B 1 186 ? 7.75 -21 5.879 1 75.19 186 ALA B N 1
ATOM 4979 C CA . ALA B 1 186 ? 7.59 -20.047 4.797 1 75.19 186 ALA B CA 1
ATOM 4980 C C . ALA B 1 186 ? 7.305 -18.641 5.34 1 75.19 186 ALA B C 1
ATOM 4982 O O . ALA B 1 186 ? 6.555 -18.5 6.309 1 75.19 186 ALA B O 1
ATOM 4983 N N . VAL B 1 187 ? 7.938 -17.656 4.703 1 69.19 187 VAL B N 1
ATOM 4984 C CA . VAL B 1 187 ? 7.719 -16.266 5.062 1 69.19 187 VAL B CA 1
ATOM 4985 C C . VAL B 1 187 ? 6.246 -15.906 4.875 1 69.19 187 VAL B C 1
ATOM 4987 O O . VAL B 1 187 ? 5.648 -15.25 5.73 1 69.19 187 VAL B O 1
ATOM 4990 N N . CYS B 1 188 ? 5.734 -16.312 3.771 1 75.06 188 CYS B N 1
ATOM 4991 C CA . CYS B 1 188 ? 4.32 -16.125 3.465 1 75.06 188 CYS B CA 1
ATOM 4992 C C . CYS B 1 188 ? 3.611 -17.453 3.289 1 75.06 188 CYS B C 1
ATOM 4994 O O . CYS B 1 188 ? 3.752 -18.109 2.252 1 75.06 188 CYS B O 1
ATOM 4996 N N . GLN B 1 189 ? 2.795 -17.781 4.309 1 75.88 189 GLN B N 1
ATOM 4997 C CA . GLN B 1 189 ? 2.051 -19.047 4.281 1 75.88 189 GLN B CA 1
ATOM 4998 C C . GLN B 1 189 ? 0.759 -18.891 3.484 1 75.88 189 GLN B C 1
ATOM 5000 O O . GLN B 1 189 ? 0 -17.953 3.688 1 75.88 189 GLN B O 1
ATOM 5005 N N . LEU B 1 190 ? 0.578 -19.797 2.617 1 77.44 190 LEU B N 1
ATOM 5006 C CA . LEU B 1 190 ? -0.555 -19.719 1.702 1 77.44 190 LEU B CA 1
ATOM 5007 C C . LEU B 1 190 ? -1.636 -20.719 2.076 1 77.44 190 LEU B C 1
ATOM 5009 O O . LEU B 1 190 ? -2.789 -20.578 1.661 1 77.44 190 LEU B O 1
ATOM 5013 N N . SER B 1 191 ? -1.332 -21.688 2.863 1 75.69 191 SER B N 1
ATOM 5014 C CA . SER B 1 191 ? -2.248 -22.797 3.086 1 75.69 191 SER B CA 1
ATOM 5015 C C . SER B 1 191 ? -3.375 -22.406 4.035 1 75.69 191 SER B C 1
ATOM 5017 O O . SER B 1 191 ? -4.387 -23.094 4.133 1 75.69 191 SER B O 1
ATOM 5019 N N . THR B 1 192 ? -3.201 -21.297 4.602 1 80.38 192 THR B N 1
ATOM 5020 C CA . THR B 1 192 ? -4.273 -20.812 5.465 1 80.38 192 THR B CA 1
ATOM 5021 C C . THR B 1 192 ? -5.438 -20.281 4.633 1 80.38 192 THR B C 1
ATOM 5023 O O . THR B 1 192 ? -6.598 -20.391 5.039 1 80.38 192 THR B O 1
ATOM 5026 N N . LYS B 1 193 ? -5.117 -19.828 3.512 1 89.69 193 LYS B N 1
ATOM 5027 C CA . LYS B 1 193 ? -6.113 -19.172 2.674 1 89.69 193 LYS B CA 1
ATOM 5028 C C . LYS B 1 193 ? -6.609 -20.094 1.571 1 89.69 193 LYS B C 1
ATOM 5030 O O . LYS B 1 193 ? -7.797 -20.094 1.237 1 89.69 193 LYS B O 1
ATOM 5035 N N . TYR B 1 194 ? -5.621 -20.891 1.018 1 93.44 194 TYR B N 1
ATOM 5036 C CA . TYR B 1 194 ? -5.957 -21.688 -0.16 1 93.44 194 TYR B CA 1
ATOM 5037 C C . TYR B 1 194 ? -5.434 -23.109 -0.022 1 93.44 194 TYR B C 1
ATOM 5039 O O . TYR B 1 194 ? -4.551 -23.375 0.795 1 93.44 194 TYR B O 1
ATOM 5047 N N . GLY B 1 195 ? -6.004 -24 -0.878 1 94.75 195 GLY B N 1
ATOM 5048 C CA . GLY B 1 195 ? -5.559 -25.391 -0.958 1 94.75 195 GLY B CA 1
ATOM 5049 C C . GLY B 1 195 ? -6.406 -26.328 -0.125 1 94.75 195 GLY B C 1
ATOM 5050 O O . GLY B 1 195 ? -6.551 -26.141 1.084 1 94.75 195 GLY B O 1
ATOM 5051 N N . CYS B 1 196 ? -6.887 -27.375 -0.703 1 94.69 196 CYS B N 1
ATOM 5052 C CA . CYS B 1 196 ? -7.676 -28.359 0.017 1 94.69 196 CYS B CA 1
ATOM 5053 C C . CYS B 1 196 ? -6.781 -29.406 0.667 1 94.69 196 CYS B C 1
ATOM 5055 O O . CYS B 1 196 ? -5.621 -29.562 0.276 1 94.69 196 CYS B O 1
ATOM 5057 N N . ASP B 1 197 ? -7.297 -30.047 1.623 1 92.81 197 ASP B N 1
ATOM 5058 C CA . ASP B 1 197 ? -6.598 -31.172 2.221 1 92.81 197 ASP B CA 1
ATOM 5059 C C . ASP B 1 197 ? -6.426 -32.312 1.211 1 92.81 197 ASP B C 1
ATOM 5061 O O . ASP B 1 197 ? -7.41 -32.844 0.702 1 92.81 197 ASP B O 1
ATOM 5065 N N . PRO B 1 198 ? -5.207 -32.688 0.961 1 96.06 198 PRO B N 1
ATOM 5066 C CA . PRO B 1 198 ? -4.984 -33.688 -0.108 1 96.06 198 PRO B CA 1
ATOM 5067 C C . PRO B 1 198 ? -5.57 -35.062 0.215 1 96.06 198 PRO B C 1
ATOM 5069 O O . PRO B 1 198 ? -5.922 -35.812 -0.696 1 96.06 198 PRO B O 1
ATOM 5072 N N . GLU B 1 199 ? -5.676 -35.406 1.448 1 95.06 199 GLU B N 1
ATOM 5073 C CA . GLU B 1 199 ? -6.141 -36.719 1.821 1 95.06 199 GLU B CA 1
ATOM 5074 C C . GLU B 1 199 ? -7.656 -36.75 1.99 1 95.06 199 GLU B C 1
ATOM 5076 O O . GLU B 1 199 ? -8.328 -37.656 1.487 1 95.06 199 GLU B O 1
ATOM 5081 N N . LYS B 1 200 ? -8.164 -35.75 2.594 1 92.88 200 LYS B N 1
ATOM 5082 C CA . LYS B 1 200 ? -9.578 -35.75 2.951 1 92.88 200 LYS B CA 1
ATOM 5083 C C . LYS B 1 200 ? -10.438 -35.188 1.827 1 92.88 200 LYS B C 1
ATOM 5085 O O . LYS B 1 200 ? -11.445 -35.75 1.445 1 92.88 200 LYS B O 1
ATOM 5090 N N . ASP B 1 201 ? -10.031 -34.094 1.275 1 95.19 201 ASP B N 1
ATOM 5091 C CA . ASP B 1 201 ? -10.891 -33.344 0.365 1 95.19 201 ASP B CA 1
ATOM 5092 C C . ASP B 1 201 ? -10.492 -33.594 -1.09 1 95.19 201 ASP B C 1
ATOM 5094 O O . ASP B 1 201 ? -11.336 -33.562 -1.984 1 95.19 201 ASP B O 1
ATOM 5098 N N . GLY B 1 202 ? -9.273 -33.844 -1.353 1 97.81 202 GLY B N 1
ATOM 5099 C CA . GLY B 1 202 ? -8.773 -34.031 -2.705 1 97.81 202 GLY B CA 1
ATOM 5100 C C . GLY B 1 202 ? -9.555 -35.062 -3.512 1 97.81 202 GLY B C 1
ATOM 5101 O O . GLY B 1 202 ? -10.133 -34.719 -4.551 1 97.81 202 GLY B O 1
ATOM 5102 N N . PRO B 1 203 ? -9.602 -36.219 -2.971 1 98.5 203 PRO B N 1
ATOM 5103 C CA . PRO B 1 203 ? -10.336 -37.25 -3.701 1 98.5 203 PRO B CA 1
ATOM 5104 C C . PRO B 1 203 ? -11.812 -36.906 -3.902 1 98.5 203 PRO B C 1
ATOM 5106 O O . PRO B 1 203 ? -12.375 -37.188 -4.965 1 98.5 203 PRO B O 1
ATOM 5109 N N . LYS B 1 204 ? -12.391 -36.281 -2.943 1 98.31 204 LYS B N 1
ATOM 5110 C CA . LYS B 1 204 ? -13.797 -35.875 -3.045 1 98.31 204 LYS B CA 1
ATOM 5111 C C . LYS B 1 204 ? -14.008 -34.875 -4.156 1 98.31 204 LYS B C 1
ATOM 5113 O O . LYS B 1 204 ? -14.992 -34.938 -4.898 1 98.31 204 LYS B O 1
ATOM 5118 N N . LEU B 1 205 ? -13.133 -33.969 -4.234 1 98.5 205 LEU B N 1
ATOM 5119 C CA . LEU B 1 205 ? -13.242 -32.938 -5.234 1 98.5 205 LEU B CA 1
ATOM 5120 C C . LEU B 1 205 ? -13.008 -33.469 -6.637 1 98.5 205 LEU B C 1
ATOM 5122 O O . LEU B 1 205 ? -13.672 -33.062 -7.594 1 98.5 205 LEU B O 1
ATOM 5126 N N . LEU B 1 206 ? -12.078 -34.406 -6.754 1 98.81 206 LEU B N 1
ATOM 5127 C CA . LEU B 1 206 ? -11.836 -35.062 -8.039 1 98.81 206 LEU B CA 1
ATOM 5128 C C . LEU B 1 206 ? -13.07 -35.812 -8.5 1 98.81 206 LEU B C 1
ATOM 5130 O O . LEU B 1 206 ? -13.445 -35.75 -9.672 1 98.81 206 LEU B O 1
ATOM 5134 N N . LYS B 1 207 ? -13.656 -36.5 -7.574 1 98.69 207 LYS B N 1
ATOM 5135 C CA . LYS B 1 207 ? -14.867 -37.25 -7.887 1 98.69 207 LYS B CA 1
ATOM 5136 C C . LYS B 1 207 ? -16 -36.312 -8.305 1 98.69 207 LYS B C 1
ATOM 5138 O O . LYS B 1 207 ? -16.672 -36.562 -9.312 1 98.69 207 LYS B O 1
ATOM 5143 N N . LEU B 1 208 ? -16.156 -35.281 -7.566 1 98.5 208 LEU B N 1
ATOM 5144 C CA . LEU B 1 208 ? -17.203 -34.312 -7.848 1 98.5 208 LEU B CA 1
ATOM 5145 C C . LEU B 1 208 ? -17.016 -33.688 -9.219 1 98.5 208 LEU B C 1
ATOM 5147 O O . LEU B 1 208 ? -17.969 -33.5 -9.961 1 98.5 208 LEU B O 1
ATOM 5151 N N . ALA B 1 209 ? -15.805 -33.312 -9.508 1 98.69 209 ALA B N 1
ATOM 5152 C CA . ALA B 1 209 ? -15.516 -32.75 -10.812 1 98.69 209 ALA B CA 1
ATOM 5153 C C . ALA B 1 209 ? -15.93 -33.688 -11.945 1 98.69 209 ALA B C 1
ATOM 5155 O O . ALA B 1 209 ? -16.516 -33.25 -12.93 1 98.69 209 ALA B O 1
ATOM 5156 N N . LYS B 1 210 ? -15.625 -34.938 -11.789 1 98.31 210 LYS B N 1
ATOM 5157 C CA . LYS B 1 210 ? -15.992 -35.938 -12.797 1 98.31 210 LYS B CA 1
ATOM 5158 C C . LYS B 1 210 ? -17.5 -36.031 -12.953 1 98.31 210 LYS B C 1
ATOM 5160 O O . LYS B 1 210 ? -18.016 -36.031 -14.07 1 98.31 210 LYS B O 1
ATOM 5165 N N . GLU B 1 211 ? -18.141 -36.031 -11.852 1 98.19 211 GLU B N 1
ATOM 5166 C CA . GLU B 1 211 ? -19.609 -36.094 -11.852 1 98.19 211 GLU B CA 1
ATOM 5167 C C . GLU B 1 211 ? -20.219 -34.875 -12.516 1 98.19 211 GLU B C 1
ATOM 5169 O O . GLU B 1 211 ? -21.281 -34.969 -13.133 1 98.19 211 GLU B O 1
ATOM 5174 N N . MET B 1 212 ? -19.562 -33.812 -12.453 1 97.88 212 MET B N 1
ATOM 5175 C CA . MET B 1 212 ? -20.047 -32.562 -13.016 1 97.88 212 MET B CA 1
ATOM 5176 C C . MET B 1 212 ? -19.656 -32.438 -14.484 1 97.88 212 MET B C 1
ATOM 5178 O O . MET B 1 212 ? -20.031 -31.453 -15.148 1 97.88 212 MET B O 1
ATOM 5182 N N . GLY B 1 213 ? -18.859 -33.344 -14.977 1 97.56 213 GLY B N 1
ATOM 5183 C CA . GLY B 1 213 ? -18.406 -33.281 -16.359 1 97.56 213 GLY B CA 1
ATOM 5184 C C . GLY B 1 213 ? -17.25 -32.312 -16.578 1 97.56 213 GLY B C 1
ATOM 5185 O O . GLY B 1 213 ? -17.047 -31.828 -17.688 1 97.56 213 GLY B O 1
ATOM 5186 N N . LEU B 1 214 ? -16.609 -31.969 -15.539 1 98.19 214 LEU B N 1
ATOM 5187 C CA . LEU B 1 214 ? -15.461 -31.078 -15.625 1 98.19 214 LEU B CA 1
ATOM 5188 C C . LEU B 1 214 ? -14.156 -31.875 -15.68 1 98.19 214 LEU B C 1
ATOM 5190 O O . LEU B 1 214 ? -14.016 -32.875 -14.992 1 98.19 214 LEU B O 1
ATOM 5194 N N . GLU B 1 215 ? -13.25 -31.453 -16.453 1 97.25 215 GLU B N 1
ATOM 5195 C CA . GLU B 1 215 ? -11.992 -32.156 -16.625 1 97.25 215 GLU B CA 1
ATOM 5196 C C . GLU B 1 215 ? -10.906 -31.594 -15.719 1 97.25 215 GLU B C 1
ATOM 5198 O O . GLU B 1 215 ? -10.539 -30.422 -15.844 1 97.25 215 GLU B O 1
ATOM 5203 N N . VAL B 1 216 ? -10.414 -32.406 -14.875 1 98.75 216 VAL B N 1
ATOM 5204 C CA . VAL B 1 216 ? -9.227 -32.062 -14.102 1 98.75 216 VAL B CA 1
ATOM 5205 C C . VAL B 1 216 ? -7.984 -32.625 -14.797 1 98.75 216 VAL B C 1
ATOM 5207 O O . VAL B 1 216 ? -7.883 -33.812 -15.047 1 98.75 216 VAL B O 1
ATOM 5210 N N . ILE B 1 217 ? -7.059 -31.688 -15.102 1 98.75 217 ILE B N 1
ATOM 5211 C CA . ILE B 1 217 ? -5.934 -32.094 -15.93 1 98.75 217 ILE B CA 1
ATOM 5212 C C . ILE B 1 217 ? -4.691 -32.281 -15.062 1 98.75 217 ILE B C 1
ATOM 5214 O O . ILE B 1 217 ? -3.648 -32.75 -15.547 1 98.75 217 ILE B O 1
ATOM 5218 N N . GLY B 1 218 ? -4.82 -31.891 -13.789 1 98.81 218 GLY B N 1
ATOM 5219 C CA . GLY B 1 218 ? -3.621 -32.031 -12.984 1 98.81 218 GLY B CA 1
ATOM 5220 C C . GLY B 1 218 ? -3.789 -31.547 -11.562 1 98.81 218 GLY B C 1
ATOM 5221 O O . GLY B 1 218 ? -4.914 -31.344 -11.102 1 98.81 218 GLY B O 1
ATOM 5222 N N . ILE B 1 219 ? -2.59 -31.516 -10.828 1 98.81 219 ILE B N 1
ATOM 5223 C CA . ILE B 1 219 ? -2.486 -31.125 -9.43 1 98.81 219 ILE B CA 1
ATOM 5224 C C . ILE B 1 219 ? -1.512 -29.953 -9.297 1 98.81 219 ILE B C 1
ATOM 5226 O O . ILE B 1 219 ? -0.477 -29.922 -9.969 1 98.81 219 ILE B O 1
ATOM 5230 N N . ALA B 1 220 ? -1.949 -28.984 -8.516 1 98.56 220 ALA B N 1
ATOM 5231 C CA . ALA B 1 220 ? -1.09 -27.844 -8.219 1 98.56 220 ALA B CA 1
ATOM 5232 C C . ALA B 1 220 ? -0.854 -27.719 -6.719 1 98.56 220 ALA B C 1
ATOM 5234 O O . ALA B 1 220 ? -1.753 -27.969 -5.918 1 98.56 220 ALA B O 1
ATOM 5235 N N . PHE B 1 221 ? 0.374 -27.297 -6.328 1 96.69 221 PHE B N 1
ATOM 5236 C CA . PHE B 1 221 ? 0.63 -26.938 -4.938 1 96.69 221 PHE B CA 1
ATOM 5237 C C . PHE B 1 221 ? 1.594 -25.75 -4.859 1 96.69 221 PHE B C 1
ATOM 5239 O O . PHE B 1 221 ? 2.18 -25.359 -5.867 1 96.69 221 PHE B O 1
ATOM 5246 N N . HIS B 1 222 ? 1.655 -25.125 -3.732 1 93.38 222 HIS B N 1
ATOM 5247 C CA . HIS B 1 222 ? 2.582 -24.031 -3.42 1 93.38 222 HIS B CA 1
ATOM 5248 C C . HIS B 1 222 ? 3.076 -24.125 -1.981 1 93.38 222 HIS B C 1
ATOM 5250 O O . HIS B 1 222 ? 2.275 -24.141 -1.045 1 93.38 222 HIS B O 1
ATOM 5256 N N . VAL B 1 223 ? 4.336 -24.141 -1.831 1 90.94 223 VAL B N 1
ATOM 5257 C CA . VAL B 1 223 ? 4.898 -24.391 -0.507 1 90.94 223 VAL B CA 1
ATOM 5258 C C . VAL B 1 223 ? 4.992 -23.078 0.27 1 90.94 223 VAL B C 1
ATOM 5260 O O . VAL B 1 223 ? 5.34 -23.078 1.454 1 90.94 223 VAL B O 1
ATOM 5263 N N . GLY B 1 224 ? 4.707 -22.016 -0.33 1 87.81 224 GLY B N 1
ATOM 5264 C CA . GLY B 1 224 ? 4.801 -20.703 0.291 1 87.81 224 GLY B CA 1
ATOM 5265 C C . GLY B 1 224 ? 5.98 -19.891 -0.21 1 87.81 224 GLY B C 1
ATOM 5266 O O . GLY B 1 224 ? 7.004 -20.453 -0.612 1 87.81 224 GLY B O 1
ATOM 5267 N N . SER B 1 225 ? 5.824 -18.578 -0.151 1 85.94 225 SER B N 1
ATOM 5268 C CA . SER B 1 225 ? 6.91 -17.703 -0.562 1 85.94 225 SER B CA 1
ATOM 5269 C C . SER B 1 225 ? 8.008 -17.656 0.49 1 85.94 225 SER B C 1
ATOM 5271 O O . SER B 1 225 ? 7.73 -17.531 1.686 1 85.94 225 SER B O 1
ATOM 5273 N N . GLY B 1 226 ? 9.172 -17.812 0.079 1 80.31 226 GLY B N 1
ATOM 5274 C CA . GLY B 1 226 ? 10.297 -17.812 0.998 1 80.31 226 GLY B CA 1
ATOM 5275 C C . GLY B 1 226 ? 10.398 -19.078 1.824 1 80.31 226 GLY B C 1
ATOM 5276 O O . GLY B 1 226 ? 10.57 -19.016 3.045 1 80.31 226 GLY B O 1
ATOM 5277 N N . CYS B 1 227 ? 10.133 -20.109 1.174 1 81.44 227 CYS B N 1
ATOM 5278 C CA . CYS B 1 227 ? 10.234 -21.406 1.81 1 81.44 227 CYS B CA 1
ATOM 5279 C C . CYS B 1 227 ? 11.672 -21.703 2.242 1 81.44 227 CYS B C 1
ATOM 5281 O O . CYS B 1 227 ? 12.609 -21.469 1.478 1 81.44 227 CYS B O 1
ATOM 5283 N N . ARG B 1 228 ? 11.859 -22.219 3.455 1 82.94 228 ARG B N 1
ATOM 5284 C CA . ARG B 1 228 ? 13.195 -22.5 3.961 1 82.94 228 ARG B CA 1
ATOM 5285 C C . ARG B 1 228 ? 13.359 -24 4.266 1 82.94 228 ARG B C 1
ATOM 5287 O O . ARG B 1 228 ? 14.398 -24.422 4.777 1 82.94 228 ARG B O 1
ATOM 5294 N N . ASP B 1 229 ? 12.312 -24.781 3.891 1 87.25 229 ASP B N 1
ATOM 5295 C CA . ASP B 1 229 ? 12.359 -26.234 4.078 1 87.25 229 ASP B CA 1
ATOM 5296 C C . ASP B 1 229 ? 12.078 -26.953 2.764 1 87.25 229 ASP B C 1
ATOM 5298 O O . ASP B 1 229 ? 10.93 -27.266 2.445 1 87.25 229 ASP B O 1
ATOM 5302 N N . PRO B 1 230 ? 13.125 -27.391 2.139 1 87.69 230 PRO B N 1
ATOM 5303 C CA . PRO B 1 230 ? 12.938 -28.047 0.839 1 87.69 230 PRO B CA 1
ATOM 5304 C C . PRO B 1 230 ? 12.18 -29.359 0.94 1 87.69 230 PRO B C 1
ATOM 5306 O O . PRO B 1 230 ? 11.633 -29.844 -0.055 1 87.69 230 PRO B O 1
ATOM 5309 N N . VAL B 1 231 ? 12.117 -29.922 2.115 1 89.81 231 VAL B N 1
ATOM 5310 C CA . VAL B 1 231 ? 11.445 -31.219 2.297 1 89.81 231 VAL B CA 1
ATOM 5311 C C . VAL B 1 231 ? 9.945 -31.047 2.064 1 89.81 231 VAL B C 1
ATOM 5313 O O . VAL B 1 231 ? 9.258 -32.031 1.745 1 89.81 231 VAL B O 1
ATOM 5316 N N . SER B 1 232 ? 9.508 -29.875 2.203 1 91.44 232 SER B N 1
ATOM 5317 C CA . SER B 1 232 ? 8.102 -29.594 1.927 1 91.44 232 SER B CA 1
ATOM 5318 C C . SER B 1 232 ? 7.754 -29.906 0.477 1 91.44 232 SER B C 1
ATOM 5320 O O . SER B 1 232 ? 6.645 -30.359 0.187 1 91.44 232 SER B O 1
ATOM 5322 N N . PHE B 1 233 ? 8.719 -29.75 -0.404 1 94.44 233 PHE B N 1
ATOM 5323 C CA . PHE B 1 233 ? 8.492 -30.094 -1.805 1 94.44 233 PHE B CA 1
ATOM 5324 C C . PHE B 1 233 ? 8.32 -31.594 -1.975 1 94.44 233 PHE B C 1
ATOM 5326 O O . PHE B 1 233 ? 7.441 -32.031 -2.717 1 94.44 233 PHE B O 1
ATOM 5333 N N . ARG B 1 234 ? 9.109 -32.312 -1.309 1 94.88 234 ARG B N 1
ATOM 5334 C CA . ARG B 1 234 ? 9.039 -33.75 -1.414 1 94.88 234 ARG B CA 1
ATOM 5335 C C . ARG B 1 234 ? 7.695 -34.281 -0.921 1 94.88 234 ARG B C 1
ATOM 5337 O O . ARG B 1 234 ? 7.082 -35.125 -1.565 1 94.88 234 ARG B O 1
ATOM 5344 N N . ARG B 1 235 ? 7.305 -33.75 0.189 1 93.94 235 ARG B N 1
ATOM 5345 C CA . ARG B 1 235 ? 6.016 -34.156 0.746 1 93.94 235 ARG B CA 1
ATOM 5346 C C . ARG B 1 235 ? 4.875 -33.781 -0.202 1 93.94 235 ARG B C 1
ATOM 5348 O O . ARG B 1 235 ? 3.963 -34.594 -0.41 1 93.94 235 ARG B O 1
ATOM 5355 N N . ALA B 1 236 ? 4.953 -32.656 -0.731 1 95.81 236 ALA B N 1
ATOM 5356 C CA . ALA B 1 236 ? 3.914 -32.188 -1.642 1 95.81 236 ALA B CA 1
ATOM 5357 C C . ALA B 1 236 ? 3.881 -33.031 -2.918 1 95.81 236 ALA B C 1
ATOM 5359 O O . ALA B 1 236 ? 2.805 -33.344 -3.432 1 95.81 236 ALA B O 1
ATOM 5360 N N . LEU B 1 237 ? 5.027 -33.406 -3.418 1 97.81 237 LEU B N 1
ATOM 5361 C CA . LEU B 1 237 ? 5.117 -34.188 -4.633 1 97.81 237 LEU B CA 1
ATOM 5362 C C . LEU B 1 237 ? 4.52 -35.594 -4.418 1 97.81 237 LEU B C 1
ATOM 5364 O O . LEU B 1 237 ? 3.832 -36.125 -5.293 1 97.81 237 LEU B O 1
ATOM 5368 N N . LYS B 1 238 ? 4.766 -36.094 -3.281 1 97.5 238 LYS B N 1
ATOM 5369 C CA . LYS B 1 238 ? 4.184 -37.406 -2.945 1 97.5 238 LYS B CA 1
ATOM 5370 C C . LYS B 1 238 ? 2.66 -37.312 -2.883 1 97.5 238 LYS B C 1
ATOM 5372 O O . LYS B 1 238 ? 1.964 -38.188 -3.434 1 97.5 238 LYS B O 1
ATOM 5377 N N . ALA B 1 239 ? 2.182 -36.344 -2.211 1 97.06 239 ALA B N 1
ATOM 5378 C CA . ALA B 1 239 ? 0.738 -36.125 -2.119 1 97.06 239 ALA B CA 1
ATOM 5379 C C . ALA B 1 239 ? 0.125 -35.906 -3.5 1 97.06 239 ALA B C 1
ATOM 5381 O O . ALA B 1 239 ? -0.945 -36.469 -3.799 1 97.06 239 ALA B O 1
ATOM 5382 N N . ALA B 1 240 ? 0.801 -35.156 -4.297 1 98.56 240 ALA B N 1
ATOM 5383 C CA . ALA B 1 240 ? 0.332 -34.906 -5.652 1 98.56 240 ALA B CA 1
ATOM 5384 C C . ALA B 1 240 ? 0.249 -36.188 -6.469 1 98.56 240 ALA B C 1
ATOM 5386 O O . ALA B 1 240 ? -0.708 -36.406 -7.219 1 98.56 240 ALA B O 1
ATOM 5387 N N . LYS B 1 241 ? 1.251 -37.031 -6.336 1 98.62 241 LYS B N 1
ATOM 5388 C CA . LYS B 1 241 ? 1.263 -38.281 -7.078 1 98.62 241 LYS B CA 1
ATOM 5389 C C . LYS B 1 241 ? 0.073 -39.156 -6.691 1 98.62 241 LYS B C 1
ATOM 5391 O O . LYS B 1 241 ? -0.57 -39.781 -7.559 1 98.62 241 LYS B O 1
ATOM 5396 N N . THR B 1 242 ? -0.182 -39.219 -5.457 1 98.38 242 THR B N 1
ATOM 5397 C CA . THR B 1 242 ? -1.324 -39.969 -4.984 1 98.38 242 THR B CA 1
ATOM 5398 C C . THR B 1 242 ? -2.619 -39.469 -5.609 1 98.38 242 THR B C 1
ATOM 5400 O O . THR B 1 242 ? -3.436 -40.25 -6.09 1 98.38 242 THR B O 1
ATOM 5403 N N . LEU B 1 243 ? -2.762 -38.219 -5.625 1 98.62 243 LEU B N 1
ATOM 5404 C CA . LEU B 1 243 ? -3.973 -37.625 -6.18 1 98.62 243 LEU B CA 1
ATOM 5405 C C . LEU B 1 243 ? -4 -37.75 -7.699 1 98.62 243 LEU B C 1
ATOM 5407 O O . LEU B 1 243 ? -5.07 -37.906 -8.289 1 98.62 243 LEU B O 1
ATOM 5411 N N . PHE B 1 244 ? -2.848 -37.688 -8.297 1 98.38 244 PHE B N 1
ATOM 5412 C CA . PHE B 1 244 ? -2.746 -37.906 -9.734 1 98.38 244 PHE B CA 1
ATOM 5413 C C . PHE B 1 244 ? -3.301 -39.281 -10.109 1 98.38 244 PHE B C 1
ATOM 5415 O O . PHE B 1 244 ? -4.102 -39.406 -11.039 1 98.38 244 PHE B O 1
ATOM 5422 N N . ASP B 1 245 ? -2.922 -40.281 -9.375 1 98.38 245 ASP B N 1
ATOM 5423 C CA . ASP B 1 245 ? -3.398 -41.656 -9.602 1 98.38 245 ASP B CA 1
ATOM 5424 C C . ASP B 1 245 ? -4.902 -41.75 -9.359 1 98.38 245 ASP B C 1
ATOM 5426 O O . ASP B 1 245 ? -5.617 -42.406 -10.125 1 98.38 245 ASP B O 1
ATOM 5430 N N . THR B 1 246 ? -5.363 -41.094 -8.352 1 98.56 246 THR B N 1
ATOM 5431 C CA . THR B 1 246 ? -6.789 -41.062 -8.047 1 98.56 246 THR B CA 1
ATOM 5432 C C . THR B 1 246 ? -7.57 -40.438 -9.195 1 98.56 246 THR B C 1
ATOM 5434 O O . THR B 1 246 ? -8.641 -40.938 -9.57 1 98.56 246 THR B O 1
ATOM 5437 N N . GLY B 1 247 ? -7.043 -39.344 -9.688 1 98.62 247 GLY B N 1
ATOM 5438 C CA . GLY B 1 247 ? -7.68 -38.688 -10.812 1 98.62 247 GLY B CA 1
ATOM 5439 C C . GLY B 1 247 ? -7.797 -39.594 -12.039 1 98.62 247 GLY B C 1
ATOM 5440 O O . GLY B 1 247 ? -8.852 -39.656 -12.672 1 98.62 247 GLY B O 1
ATOM 5441 N N . ILE B 1 248 ? -6.758 -40.281 -12.344 1 98.19 248 ILE B N 1
ATOM 5442 C CA . ILE B 1 248 ? -6.754 -41.219 -13.461 1 98.19 248 ILE B CA 1
ATOM 5443 C C . ILE B 1 248 ? -7.805 -42.312 -13.234 1 98.19 248 ILE B C 1
ATOM 5445 O O . ILE B 1 248 ? -8.57 -42.656 -14.141 1 98.19 248 ILE B O 1
ATOM 5449 N N . GLU B 1 249 ? -7.828 -42.781 -12.062 1 98.25 249 GLU B N 1
ATOM 5450 C CA . GLU B 1 249 ? -8.797 -43.812 -11.703 1 98.25 249 GLU B CA 1
ATOM 5451 C C . GLU B 1 249 ? -10.227 -43.312 -11.922 1 98.25 249 GLU B C 1
ATOM 5453 O O . GLU B 1 249 ? -11.102 -44.094 -12.328 1 98.25 249 GLU B O 1
ATOM 5458 N N . TYR B 1 250 ? -10.469 -42.062 -11.609 1 98.25 250 TYR B N 1
ATOM 5459 C CA . TYR B 1 250 ? -11.805 -41.5 -11.727 1 98.25 250 TYR B CA 1
ATOM 5460 C C . TYR B 1 250 ? -12.109 -41.094 -13.172 1 98.25 250 TYR B C 1
ATOM 5462 O O . TYR B 1 250 ? -13.234 -40.719 -13.492 1 98.25 250 TYR B O 1
ATOM 5470 N N . GLY B 1 251 ? -11.094 -41.156 -14.086 1 98 251 GLY B N 1
ATOM 5471 C CA . GLY B 1 251 ? -11.328 -40.969 -15.508 1 98 251 GLY B CA 1
ATOM 5472 C C . GLY B 1 251 ? -10.875 -39.594 -15.992 1 98 251 GLY B C 1
ATOM 5473 O O . GLY B 1 251 ? -11.188 -39.188 -17.109 1 98 251 GLY B O 1
ATOM 5474 N N . HIS B 1 252 ? -10.195 -38.844 -15.195 1 98.5 252 HIS B N 1
ATOM 5475 C CA . HIS B 1 252 ? -9.625 -37.562 -15.641 1 98.5 252 HIS B CA 1
ATOM 5476 C C . HIS B 1 252 ? -8.375 -37.781 -16.484 1 98.5 252 HIS B C 1
ATOM 5478 O O . HIS B 1 252 ? -7.668 -38.781 -16.297 1 98.5 252 HIS B O 1
ATOM 5484 N N . ASN B 1 253 ? -8.109 -36.938 -17.406 1 97.31 253 ASN B N 1
ATOM 5485 C CA . ASN B 1 253 ? -6.875 -36.938 -18.188 1 97.31 253 ASN B CA 1
ATOM 5486 C C . ASN B 1 253 ? -5.773 -36.156 -17.5 1 97.31 253 ASN B C 1
ATOM 5488 O O . ASN B 1 253 ? -5.395 -35.062 -17.969 1 97.31 253 ASN B O 1
ATOM 5492 N N . MET B 1 254 ? -5.195 -36.75 -16.5 1 98.38 254 MET B N 1
ATOM 5493 C CA . MET B 1 254 ? -4.16 -36.094 -15.703 1 98.38 254 MET B CA 1
ATOM 5494 C C . MET B 1 254 ? -2.863 -35.969 -16.5 1 98.38 254 MET B C 1
ATOM 5496 O O . MET B 1 254 ? -2.326 -36.969 -16.969 1 98.38 254 MET B O 1
ATOM 5500 N N . GLY B 1 255 ? -2.367 -34.75 -16.688 1 98.5 255 GLY B N 1
ATOM 5501 C CA . GLY B 1 255 ? -1.169 -34.594 -17.5 1 98.5 255 GLY B CA 1
ATOM 5502 C C . GLY B 1 255 ? -0.33 -33.406 -17.094 1 98.5 255 GLY B C 1
ATOM 5503 O O . GLY B 1 255 ? 0.726 -33.156 -17.688 1 98.5 255 GLY B O 1
ATOM 5504 N N . VAL B 1 256 ? -0.758 -32.625 -16.062 1 98.81 256 VAL B N 1
ATOM 5505 C CA . VAL B 1 256 ? -0.036 -31.422 -15.68 1 98.81 256 VAL B CA 1
ATOM 5506 C C . VAL B 1 256 ? 0.23 -31.422 -14.18 1 98.81 256 VAL B C 1
ATOM 5508 O O . VAL B 1 256 ? -0.666 -31.719 -13.383 1 98.81 256 VAL B O 1
ATOM 5511 N N . LEU B 1 257 ? 1.459 -31.172 -13.789 1 98.88 257 LEU B N 1
ATOM 5512 C CA . LEU B 1 257 ? 1.859 -30.969 -12.398 1 98.88 257 LEU B CA 1
ATOM 5513 C C . LEU B 1 257 ? 2.451 -29.578 -12.211 1 98.88 257 LEU B C 1
ATOM 5515 O O . LEU B 1 257 ? 3.443 -29.219 -12.852 1 98.88 257 LEU B O 1
ATOM 5519 N N . ASP B 1 258 ? 1.79 -28.781 -11.414 1 98.81 258 ASP B N 1
ATOM 5520 C CA . ASP B 1 258 ? 2.32 -27.469 -11.039 1 98.81 258 ASP B CA 1
ATOM 5521 C C . ASP B 1 258 ? 2.957 -27.516 -9.656 1 98.81 258 ASP B C 1
ATOM 5523 O O . ASP B 1 258 ? 2.256 -27.641 -8.648 1 98.81 258 ASP B O 1
ATOM 5527 N N . ILE B 1 259 ? 4.262 -27.281 -9.641 1 98.25 259 ILE B N 1
ATOM 5528 C CA . ILE B 1 259 ? 4.945 -27.453 -8.359 1 98.25 259 ILE B CA 1
ATOM 5529 C C . ILE B 1 259 ? 5.078 -26.109 -7.656 1 98.25 259 ILE B C 1
ATOM 5531 O O . ILE B 1 259 ? 5.848 -25.969 -6.703 1 98.25 259 ILE B O 1
ATOM 5535 N N . GLY B 1 260 ? 4.43 -25.094 -8.125 1 96.62 260 GLY B N 1
ATOM 5536 C CA . GLY B 1 260 ? 4.254 -23.828 -7.434 1 96.62 260 GLY B CA 1
ATOM 5537 C C . GLY B 1 260 ? 5.531 -23.016 -7.332 1 96.62 260 GLY B C 1
ATOM 5538 O O . GLY B 1 260 ? 6.336 -22.984 -8.266 1 96.62 260 GLY B O 1
ATOM 5539 N N . GLY B 1 261 ? 5.535 -22.109 -6.266 1 94.75 261 GLY B N 1
ATOM 5540 C CA . GLY B 1 261 ? 6.676 -21.25 -6.008 1 94.75 261 GLY B CA 1
ATOM 5541 C C . GLY B 1 261 ? 7.43 -21.609 -4.742 1 94.75 261 GLY B C 1
ATOM 5542 O O . GLY B 1 261 ? 7.406 -22.766 -4.309 1 94.75 261 GLY B O 1
ATOM 5543 N N . GLY B 1 262 ? 8.195 -20.594 -4.297 1 92.38 262 GLY B N 1
ATOM 5544 C CA . GLY B 1 262 ? 8.984 -20.781 -3.088 1 92.38 262 GLY B CA 1
ATOM 5545 C C . GLY B 1 262 ? 10.477 -20.812 -3.354 1 92.38 262 GLY B C 1
ATOM 5546 O O . GLY B 1 262 ? 11.273 -21.062 -2.441 1 92.38 262 GLY B O 1
ATOM 5547 N N . PHE B 1 263 ? 10.852 -20.547 -4.562 1 95.75 263 PHE B N 1
ATOM 5548 C CA . PHE B 1 263 ? 12.258 -20.531 -4.941 1 95.75 263 PHE B CA 1
ATOM 5549 C C . PHE B 1 263 ? 12.914 -19.219 -4.527 1 95.75 263 PHE B C 1
ATOM 5551 O O . PHE B 1 263 ? 12.336 -18.141 -4.715 1 95.75 263 PHE B O 1
ATOM 5558 N N . PRO B 1 264 ? 14.078 -19.312 -3.936 1 94.88 264 PRO B N 1
ATOM 5559 C CA . PRO B 1 264 ? 14.688 -18.094 -3.414 1 94.88 264 PRO B CA 1
ATOM 5560 C C . PRO B 1 264 ? 15.156 -17.141 -4.52 1 94.88 264 PRO B C 1
ATOM 5562 O O . PRO B 1 264 ? 15.578 -17.594 -5.586 1 94.88 264 PRO B O 1
ATOM 5565 N N . GLY B 1 265 ? 15.094 -15.883 -4.227 1 94.44 265 GLY B N 1
ATOM 5566 C CA . GLY B 1 265 ? 15.562 -14.859 -5.156 1 94.44 265 GLY B CA 1
ATOM 5567 C C . GLY B 1 265 ? 17.078 -14.742 -5.203 1 94.44 265 GLY B C 1
ATOM 5568 O O . GLY B 1 265 ? 17.625 -14.219 -6.168 1 94.44 265 GLY B O 1
ATOM 5569 N N . TYR B 1 266 ? 17.703 -15.07 -4.191 1 91.12 266 TYR B N 1
ATOM 5570 C CA . TYR B 1 266 ? 19.156 -15.141 -4.062 1 91.12 266 TYR B CA 1
ATOM 5571 C C . TYR B 1 266 ? 19.562 -16.203 -3.041 1 91.12 266 TYR B C 1
ATOM 5573 O O . TYR B 1 266 ? 18.734 -16.625 -2.225 1 91.12 266 TYR B O 1
ATOM 5581 N N . ASP B 1 267 ? 20.828 -16.609 -3.141 1 90.06 267 ASP B N 1
ATOM 5582 C CA . ASP B 1 267 ? 21.328 -17.594 -2.193 1 90.06 267 ASP B CA 1
ATOM 5583 C C . ASP B 1 267 ? 21.672 -16.953 -0.854 1 90.06 267 ASP B C 1
ATOM 5585 O O . ASP B 1 267 ? 22.391 -15.953 -0.807 1 90.06 267 ASP B O 1
ATOM 5589 N N . SER B 1 268 ? 20.969 -17.484 0.115 1 85.88 268 SER B N 1
ATOM 5590 C CA . SER B 1 268 ? 21.266 -17.031 1.47 1 85.88 268 SER B CA 1
ATOM 5591 C C . SER B 1 268 ? 21.812 -18.172 2.32 1 85.88 268 SER B C 1
ATOM 5593 O O . SER B 1 268 ? 22 -19.297 1.831 1 85.88 268 SER B O 1
ATOM 5595 N N . GLU B 1 269 ? 22.125 -17.828 3.561 1 76.56 269 GLU B N 1
ATOM 5596 C CA . GLU B 1 269 ? 22.594 -18.844 4.496 1 76.56 269 GLU B CA 1
ATOM 5597 C C . GLU B 1 269 ? 21.469 -19.812 4.859 1 76.56 269 GLU B C 1
ATOM 5599 O O . GLU B 1 269 ? 21.734 -20.984 5.164 1 76.56 269 GLU B O 1
ATOM 5604 N N . GLU B 1 270 ? 20.328 -19.391 4.734 1 83.5 270 GLU B N 1
ATOM 5605 C CA . GLU B 1 270 ? 19.188 -20.188 5.16 1 83.5 270 GLU B CA 1
ATOM 5606 C C . GLU B 1 270 ? 18.781 -21.203 4.09 1 83.5 270 GLU B C 1
ATOM 5608 O O . GLU B 1 270 ? 18.391 -22.328 4.402 1 83.5 270 GLU B O 1
ATOM 5613 N N . ILE B 1 271 ? 18.922 -20.828 2.836 1 89.94 271 ILE B N 1
ATOM 5614 C CA . ILE B 1 271 ? 18.469 -21.688 1.757 1 89.94 271 ILE B CA 1
ATOM 5615 C C . ILE B 1 271 ? 19.078 -21.234 0.434 1 89.94 271 ILE B C 1
ATOM 5617 O O . ILE B 1 271 ? 19.234 -20.031 0.193 1 89.94 271 ILE B O 1
ATOM 5621 N N . THR B 1 272 ? 19.484 -22.156 -0.358 1 94.44 272 THR B N 1
ATOM 5622 C CA . THR B 1 272 ? 19.953 -21.891 -1.711 1 94.44 272 THR B CA 1
ATOM 5623 C C . THR B 1 272 ? 19.062 -22.578 -2.744 1 94.44 272 THR B C 1
ATOM 5625 O O . THR B 1 272 ? 18.328 -23.5 -2.414 1 94.44 272 THR B O 1
ATOM 5628 N N . PHE B 1 273 ? 19.156 -22.078 -3.965 1 96.56 273 PHE B N 1
ATOM 5629 C CA . PHE B 1 273 ? 18.438 -22.703 -5.059 1 96.56 273 PHE B CA 1
ATOM 5630 C C . PHE B 1 273 ? 18.875 -24.141 -5.262 1 96.56 273 PHE B C 1
ATOM 5632 O O . PHE B 1 273 ? 18.047 -25.031 -5.469 1 96.56 273 PHE B O 1
ATOM 5639 N N . ASP B 1 274 ? 20.109 -24.359 -5.09 1 96.88 274 ASP B N 1
ATOM 5640 C CA . ASP B 1 274 ? 20.656 -25.703 -5.277 1 96.88 274 ASP B CA 1
ATOM 5641 C C . ASP B 1 274 ? 20.094 -26.672 -4.254 1 96.88 274 ASP B C 1
ATOM 5643 O O . ASP B 1 274 ? 19.844 -27.844 -4.574 1 96.88 274 ASP B O 1
ATOM 5647 N N . GLU B 1 275 ? 19.906 -26.234 -3.094 1 95.81 275 GLU B N 1
ATOM 5648 C CA . GLU B 1 275 ? 19.344 -27.094 -2.062 1 95.81 275 GLU B CA 1
ATOM 5649 C C . GLU B 1 275 ? 17.922 -27.547 -2.432 1 95.81 275 GLU B C 1
ATOM 5651 O O . GLU B 1 275 ? 17.547 -28.688 -2.189 1 95.81 275 GLU B O 1
ATOM 5656 N N . ILE B 1 276 ? 17.188 -26.703 -3.018 1 95.94 276 ILE B N 1
ATOM 5657 C CA . ILE B 1 276 ? 15.812 -27 -3.424 1 95.94 276 ILE B CA 1
ATOM 5658 C C . ILE B 1 276 ? 15.828 -27.953 -4.621 1 95.94 276 ILE B C 1
ATOM 5660 O O . ILE B 1 276 ? 15.094 -28.938 -4.645 1 95.94 276 ILE B O 1
ATOM 5664 N N . VAL B 1 277 ? 16.688 -27.656 -5.535 1 97.56 277 VAL B N 1
ATOM 5665 C CA . VAL B 1 277 ? 16.812 -28.453 -6.758 1 97.56 277 VAL B CA 1
ATOM 5666 C C . VAL B 1 277 ? 17.203 -29.875 -6.406 1 97.56 277 VAL B C 1
ATOM 5668 O O . VAL B 1 277 ? 16.672 -30.828 -7 1 97.56 277 VAL B O 1
ATOM 5671 N N . ASN B 1 278 ? 18.016 -29.984 -5.398 1 97.31 278 ASN B N 1
ATOM 5672 C CA . ASN B 1 278 ? 18.516 -31.281 -4.992 1 97.31 278 ASN B CA 1
ATOM 5673 C C . ASN B 1 278 ? 17.438 -32.125 -4.324 1 97.31 278 ASN B C 1
ATOM 5675 O O . ASN B 1 278 ? 17.562 -33.344 -4.227 1 97.31 278 ASN B O 1
ATOM 5679 N N . VAL B 1 279 ? 16.391 -31.484 -3.949 1 96.62 279 VAL B N 1
ATOM 5680 C CA . VAL B 1 279 ? 15.266 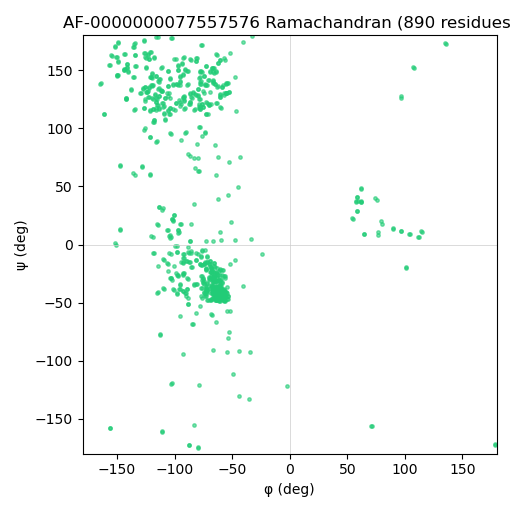-32.219 -3.375 1 96.62 279 VAL B CA 1
ATOM 5681 C C . VAL B 1 279 ? 14.227 -32.5 -4.457 1 96.62 279 VAL B C 1
ATOM 5683 O O . VAL B 1 279 ? 13.68 -33.594 -4.527 1 96.62 279 VAL B O 1
ATOM 5686 N N . ILE B 1 280 ? 14.023 -31.578 -5.324 1 97.81 280 ILE B N 1
ATOM 5687 C CA . ILE B 1 280 ? 12.945 -31.641 -6.305 1 97.81 280 ILE B CA 1
ATOM 5688 C C . ILE B 1 280 ? 13.273 -32.688 -7.359 1 97.81 280 ILE B C 1
ATOM 5690 O O . ILE B 1 280 ? 12.438 -33.531 -7.684 1 97.81 280 ILE B O 1
ATOM 5694 N N . ASN B 1 281 ? 14.469 -32.656 -7.871 1 98.25 281 ASN B N 1
ATOM 5695 C CA . ASN B 1 281 ? 14.805 -33.531 -8.992 1 98.25 281 ASN B CA 1
ATOM 5696 C C . ASN B 1 281 ? 14.664 -35 -8.625 1 98.25 281 ASN B C 1
ATOM 5698 O O . ASN B 1 281 ? 13.969 -35.75 -9.305 1 98.25 281 ASN B O 1
ATOM 5702 N N . PRO B 1 282 ? 15.227 -35.438 -7.48 1 98.06 282 PRO B N 1
ATOM 5703 C CA . PRO B 1 282 ? 15.023 -36.844 -7.113 1 98.06 282 PRO B CA 1
ATOM 5704 C C . PRO B 1 282 ? 13.562 -37.156 -6.824 1 98.06 282 PRO B C 1
ATOM 5706 O O . PRO B 1 282 ? 13.102 -38.25 -7.121 1 98.06 282 PRO B O 1
ATOM 5709 N N . ALA B 1 283 ? 12.883 -36.281 -6.215 1 98 283 ALA B N 1
ATOM 5710 C CA . ALA B 1 283 ? 11.469 -36.531 -5.926 1 98 283 ALA B CA 1
ATOM 5711 C C . ALA B 1 283 ? 10.664 -36.656 -7.215 1 98 283 ALA B C 1
ATOM 5713 O O . ALA B 1 283 ? 9.75 -37.469 -7.293 1 98 283 ALA B O 1
ATOM 5714 N N . LEU B 1 284 ? 10.969 -35.844 -8.203 1 98.56 284 LEU B N 1
ATOM 5715 C CA . LEU B 1 284 ? 10.32 -35.969 -9.5 1 98.56 284 LEU B CA 1
ATOM 5716 C C . LEU B 1 284 ? 10.641 -37.312 -10.148 1 98.56 284 LEU B C 1
ATOM 5718 O O . LEU B 1 284 ? 9.758 -37.938 -10.734 1 98.56 284 LEU B O 1
ATOM 5722 N N . ASP B 1 285 ? 11.867 -37.719 -10.047 1 98.25 285 ASP B N 1
ATOM 5723 C CA . ASP B 1 285 ? 12.25 -39.031 -10.594 1 98.25 285 ASP B CA 1
ATOM 5724 C C . ASP B 1 285 ? 11.469 -40.156 -9.93 1 98.25 285 ASP B C 1
ATOM 5726 O O . ASP B 1 285 ? 11.086 -41.125 -10.586 1 98.25 285 ASP B O 1
ATOM 5730 N N . GLU B 1 286 ? 11.273 -39.938 -8.719 1 98.12 286 GLU B N 1
ATOM 5731 C CA . GLU B 1 286 ? 10.602 -41 -7.934 1 98.12 286 GLU B CA 1
ATOM 5732 C C . GLU B 1 286 ? 9.102 -41 -8.211 1 98.12 286 GLU B C 1
ATOM 5734 O O . GLU B 1 286 ? 8.523 -42.062 -8.445 1 98.12 286 GLU B O 1
ATOM 5739 N N . HIS B 1 287 ? 8.477 -39.906 -8.242 1 98.38 287 HIS B N 1
ATOM 5740 C CA . HIS B 1 287 ? 7.016 -39.844 -8.227 1 98.38 287 HIS B CA 1
ATOM 5741 C C . HIS B 1 287 ? 6.469 -39.531 -9.617 1 98.38 287 HIS B C 1
ATOM 5743 O O . HIS B 1 287 ? 5.348 -39.938 -9.953 1 98.38 287 HIS B O 1
ATOM 5749 N N . PHE B 1 288 ? 7.246 -38.844 -10.375 1 98.62 288 PHE B N 1
ATOM 5750 C CA . PHE B 1 288 ? 6.84 -38.438 -11.719 1 98.62 288 PHE B CA 1
ATOM 5751 C C . PHE B 1 288 ? 7.965 -38.656 -12.711 1 98.62 288 PHE B C 1
ATOM 5753 O O . PHE B 1 288 ? 8.414 -37.719 -13.383 1 98.62 288 PHE B O 1
ATOM 5760 N N . PRO B 1 289 ? 8.344 -39.812 -12.844 1 97.94 289 PRO B N 1
ATOM 5761 C CA . PRO B 1 289 ? 9.406 -40.062 -13.805 1 97.94 289 PRO B CA 1
ATOM 5762 C C . PRO B 1 289 ? 9.055 -39.594 -15.219 1 97.94 289 PRO B C 1
ATOM 5764 O O . PRO B 1 289 ? 7.871 -39.5 -15.555 1 97.94 289 PRO B O 1
ATOM 5767 N N . ALA B 1 290 ? 10.031 -39.406 -16.062 1 96.69 290 ALA B N 1
ATOM 5768 C CA . ALA B 1 290 ? 9.852 -38.875 -17.406 1 96.69 290 ALA B CA 1
ATOM 5769 C C . ALA B 1 290 ? 8.945 -39.781 -18.234 1 96.69 290 ALA B C 1
ATOM 5771 O O . ALA B 1 290 ? 8.227 -39.281 -19.125 1 96.69 290 ALA B O 1
ATOM 5772 N N . SER B 1 291 ? 8.883 -40.969 -17.938 1 96.31 291 SER B N 1
ATOM 5773 C CA . SER B 1 291 ? 8.133 -41.938 -18.703 1 96.31 291 SER B CA 1
ATOM 5774 C C . SER B 1 291 ? 6.629 -41.719 -18.578 1 96.31 291 SER B C 1
ATOM 5776 O O . SER B 1 291 ? 5.855 -42.156 -19.422 1 96.31 291 SER B O 1
ATOM 5778 N N . LEU B 1 292 ? 6.199 -41 -17.578 1 96.31 292 LEU B N 1
ATOM 5779 C CA . LEU B 1 292 ? 4.777 -40.719 -17.391 1 96.31 292 LEU B CA 1
ATOM 5780 C C . LEU B 1 292 ? 4.309 -39.625 -18.328 1 96.31 292 LEU B C 1
ATOM 5782 O O . LEU B 1 292 ? 3.105 -39.406 -18.5 1 96.31 292 LEU B O 1
ATOM 5786 N N . ASN B 1 293 ? 5.266 -38.844 -18.922 1 96.38 293 ASN B N 1
ATOM 5787 C CA . ASN B 1 293 ? 4.973 -37.781 -19.891 1 96.38 293 ASN B CA 1
ATOM 5788 C C . ASN B 1 293 ? 4.07 -36.719 -19.281 1 96.38 293 ASN B C 1
ATOM 5790 O O . ASN B 1 293 ? 3.098 -36.281 -19.906 1 96.38 293 ASN B O 1
ATOM 5794 N N . VAL B 1 294 ? 4.293 -36.438 -18.047 1 98.38 294 VAL B N 1
ATOM 5795 C CA . VAL B 1 294 ? 3.584 -35.375 -17.359 1 98.38 294 VAL B CA 1
ATOM 5796 C C . VAL B 1 294 ? 4.285 -34.031 -17.594 1 98.38 294 VAL B C 1
ATOM 5798 O O . VAL B 1 294 ? 5.512 -33.938 -17.5 1 98.38 294 VAL B O 1
ATOM 5801 N N . LYS B 1 295 ? 3.521 -33.031 -18.062 1 98.56 295 LYS B N 1
ATOM 5802 C CA . LYS B 1 295 ? 4.051 -31.672 -18.141 1 98.56 295 LYS B CA 1
ATOM 5803 C C . LYS B 1 295 ? 4.223 -31.078 -16.734 1 98.56 295 LYS B C 1
ATOM 5805 O O . LYS B 1 295 ? 3.254 -30.953 -15.992 1 98.56 295 LYS B O 1
ATOM 5810 N N . ILE B 1 296 ? 5.434 -30.719 -16.406 1 98.81 296 ILE B N 1
ATOM 5811 C CA . ILE B 1 296 ? 5.707 -30.156 -15.078 1 98.81 296 ILE B CA 1
ATOM 5812 C C . ILE B 1 296 ? 5.992 -28.656 -15.203 1 98.81 296 ILE B C 1
ATOM 5814 O O . ILE B 1 296 ? 6.82 -28.234 -16.016 1 98.81 296 ILE B O 1
ATOM 5818 N N . ILE B 1 297 ? 5.262 -27.812 -14.438 1 98.81 297 ILE B N 1
ATOM 5819 C CA . ILE B 1 297 ? 5.465 -26.375 -14.438 1 98.81 297 ILE B CA 1
ATOM 5820 C C . ILE B 1 297 ? 5.711 -25.891 -13.016 1 98.81 297 ILE B C 1
ATOM 5822 O O . ILE B 1 297 ? 5.477 -26.625 -12.055 1 98.81 297 ILE B O 1
ATOM 5826 N N . ALA B 1 298 ? 6.293 -24.703 -12.852 1 98.69 298 ALA B N 1
ATOM 5827 C CA . ALA B 1 298 ? 6.516 -24.016 -11.578 1 98.69 298 ALA B CA 1
ATOM 5828 C C . ALA B 1 298 ? 6.152 -22.547 -11.688 1 98.69 298 ALA B C 1
ATOM 5830 O O . ALA B 1 298 ? 5.844 -22.047 -12.773 1 98.69 298 ALA B O 1
ATOM 5831 N N . GLU B 1 299 ? 6.125 -21.891 -10.516 1 98.06 299 GLU B N 1
ATOM 5832 C CA . GLU B 1 299 ? 5.746 -20.484 -10.461 1 98.06 299 GLU B CA 1
ATOM 5833 C C . GLU B 1 299 ? 6.863 -19.641 -9.859 1 98.06 299 GLU B C 1
ATOM 5835 O O . GLU B 1 299 ? 6.648 -18.922 -8.883 1 98.06 299 GLU B O 1
ATOM 5840 N N . PRO B 1 300 ? 8.039 -19.625 -10.469 1 98.31 300 PRO B N 1
ATOM 5841 C CA . PRO B 1 300 ? 9.172 -18.906 -9.883 1 98.31 300 PRO B CA 1
ATOM 5842 C C . PRO B 1 300 ? 9.047 -17.391 -10.016 1 98.31 300 PRO B C 1
ATOM 5844 O O . PRO B 1 300 ? 9.469 -16.828 -11.031 1 98.31 300 PRO B O 1
ATOM 5847 N N . GLY B 1 301 ? 8.562 -16.734 -8.992 1 97.56 301 GLY B N 1
ATOM 5848 C CA . GLY B 1 301 ? 8.516 -15.289 -8.938 1 97.56 301 GLY B CA 1
ATOM 5849 C C . GLY B 1 301 ? 9.812 -14.664 -8.453 1 97.56 301 GLY B C 1
ATOM 5850 O O . GLY B 1 301 ? 10.641 -14.227 -9.258 1 97.56 301 GLY B O 1
ATOM 5851 N N . ARG B 1 302 ? 10.117 -14.898 -7.121 1 97.06 302 ARG B N 1
ATOM 5852 C CA . ARG B 1 302 ? 11.305 -14.32 -6.488 1 97.06 302 ARG B CA 1
ATOM 5853 C C . ARG B 1 302 ? 12.57 -14.727 -7.234 1 97.06 302 ARG B C 1
ATOM 5855 O O . ARG B 1 302 ? 13.5 -13.93 -7.363 1 97.06 302 ARG B O 1
ATOM 5862 N N . PHE B 1 303 ? 12.602 -15.961 -7.699 1 97.69 303 PHE B N 1
ATOM 5863 C CA . PHE B 1 303 ? 13.805 -16.469 -8.352 1 97.69 303 PHE B CA 1
ATOM 5864 C C . PHE B 1 303 ? 14.211 -15.57 -9.516 1 97.69 303 PHE B C 1
ATOM 5866 O O . PHE B 1 303 ? 15.383 -15.234 -9.664 1 97.69 303 PHE B O 1
ATOM 5873 N N . PHE B 1 304 ? 13.227 -15.133 -10.25 1 98.56 304 PHE B N 1
ATOM 5874 C CA . PHE B 1 304 ? 13.523 -14.375 -11.461 1 98.56 304 PHE B CA 1
ATOM 5875 C C . PHE B 1 304 ? 13.633 -12.883 -11.148 1 98.56 304 PHE B C 1
ATOM 5877 O O . PHE B 1 304 ? 14.5 -12.195 -11.68 1 98.56 304 PHE B O 1
ATOM 5884 N N . ALA B 1 305 ? 12.812 -12.406 -10.289 1 98.06 305 ALA B N 1
ATOM 5885 C CA . ALA B 1 305 ? 12.57 -10.961 -10.242 1 98.06 305 ALA B CA 1
ATOM 5886 C C . ALA B 1 305 ? 13.5 -10.289 -9.234 1 98.06 305 ALA B C 1
ATOM 5888 O O . ALA B 1 305 ? 13.812 -9.102 -9.367 1 98.06 305 ALA B O 1
ATOM 5889 N N . THR B 1 306 ? 13.992 -10.938 -8.227 1 97.69 306 THR B N 1
ATOM 5890 C CA . THR B 1 306 ? 14.617 -10.297 -7.074 1 97.69 306 THR B CA 1
ATOM 5891 C C . THR B 1 306 ? 15.945 -9.648 -7.469 1 97.69 306 THR B C 1
ATOM 5893 O O . THR B 1 306 ? 16.062 -8.422 -7.492 1 97.69 306 THR B O 1
ATOM 5896 N N . HIS B 1 307 ? 16.844 -10.406 -7.945 1 97.06 307 HIS B N 1
ATOM 5897 C CA . HIS B 1 307 ? 18.25 -10.023 -8.07 1 97.06 307 HIS B CA 1
ATOM 5898 C C . HIS B 1 307 ? 18.453 -9.031 -9.219 1 97.06 307 HIS B C 1
ATOM 5900 O O . HIS B 1 307 ? 19.234 -8.086 -9.094 1 97.06 307 HIS B O 1
ATOM 5906 N N . PRO B 1 308 ? 17.703 -9.133 -10.305 1 98.06 308 PRO B N 1
ATOM 5907 C CA . PRO B 1 308 ? 17.984 -8.281 -11.461 1 98.06 308 PRO B CA 1
ATOM 5908 C C . PRO B 1 308 ? 17.594 -6.824 -11.227 1 98.06 308 PRO B C 1
ATOM 5910 O O . PRO B 1 308 ? 17.922 -5.953 -12.039 1 98.06 308 PRO B O 1
ATOM 5913 N N . VAL B 1 309 ? 16.922 -6.562 -10.219 1 98.44 309 VAL B N 1
ATOM 5914 C CA . VAL B 1 309 ? 16.375 -5.227 -10.008 1 98.44 309 VAL B CA 1
ATOM 5915 C C . VAL B 1 309 ? 16.984 -4.613 -8.75 1 98.44 309 VAL B C 1
ATOM 5917 O O . VAL B 1 309 ? 16.984 -5.238 -7.688 1 98.44 309 VAL B O 1
ATOM 5920 N N . SER B 1 310 ? 17.484 -3.414 -8.859 1 98.69 310 SER B N 1
ATOM 5921 C CA . SER B 1 310 ? 17.984 -2.627 -7.734 1 98.69 310 SER B CA 1
ATOM 5922 C C . SER B 1 310 ? 17.297 -1.267 -7.672 1 98.69 310 SER B C 1
ATOM 5924 O O . SER B 1 310 ? 16.797 -0.769 -8.68 1 98.69 310 SER B O 1
ATOM 5926 N N . LEU B 1 311 ? 17.219 -0.752 -6.484 1 98.88 311 LEU B N 1
ATOM 5927 C CA . LEU B 1 311 ? 16.609 0.552 -6.242 1 98.88 311 LEU B CA 1
ATOM 5928 C C . LEU B 1 311 ? 17.656 1.559 -5.766 1 98.88 311 LEU B C 1
ATOM 5930 O O . LEU B 1 311 ? 18.5 1.235 -4.926 1 98.88 311 LEU B O 1
ATOM 5934 N N . VAL B 1 312 ? 17.594 2.748 -6.348 1 98.81 312 VAL B N 1
ATOM 5935 C CA . VAL B 1 312 ? 18.469 3.846 -5.953 1 98.81 312 VAL B CA 1
ATOM 5936 C C . VAL B 1 312 ? 17.641 5.023 -5.457 1 98.81 312 VAL B C 1
ATOM 5938 O O . VAL B 1 312 ? 16.703 5.449 -6.133 1 98.81 312 VAL B O 1
ATOM 5941 N N . THR B 1 313 ? 17.938 5.477 -4.277 1 98.62 313 THR B N 1
ATOM 5942 C CA . THR B 1 313 ? 17.203 6.594 -3.678 1 98.62 313 THR B CA 1
ATOM 5943 C C . THR B 1 313 ? 18.156 7.742 -3.359 1 98.62 313 THR B C 1
ATOM 5945 O O . THR B 1 313 ? 19.391 7.57 -3.4 1 98.62 313 THR B O 1
ATOM 5948 N N . ASN B 1 314 ? 17.562 8.875 -3.102 1 97.69 314 ASN B N 1
ATOM 5949 C CA . ASN B 1 314 ? 18.328 10.094 -2.83 1 97.69 314 ASN B CA 1
ATOM 5950 C C . ASN B 1 314 ? 18.016 10.648 -1.442 1 97.69 314 ASN B C 1
ATOM 5952 O O . ASN B 1 314 ? 16.859 10.68 -1.026 1 97.69 314 ASN B O 1
ATOM 5956 N N . ILE B 1 315 ? 19.094 11.078 -0.743 1 97.62 315 ILE B N 1
ATOM 5957 C CA . ILE B 1 315 ? 18.906 11.68 0.571 1 97.62 315 ILE B CA 1
ATOM 5958 C C . ILE B 1 315 ? 18.375 13.109 0.413 1 97.62 315 ILE B C 1
ATOM 5960 O O . ILE B 1 315 ? 19.047 13.953 -0.196 1 97.62 315 ILE B O 1
ATOM 5964 N N . THR B 1 316 ? 17.219 13.344 0.987 1 96 316 THR B N 1
ATOM 5965 C CA . THR B 1 316 ? 16.594 14.656 0.857 1 96 316 THR B CA 1
ATOM 5966 C C . THR B 1 316 ? 16.859 15.516 2.09 1 96 316 THR B C 1
ATOM 5968 O O . THR B 1 316 ? 16.766 16.734 2.033 1 96 316 THR B O 1
ATOM 5971 N N . SER B 1 317 ? 17.125 14.859 3.201 1 96.94 317 SER B N 1
ATOM 5972 C CA . SER B 1 317 ? 17.453 15.555 4.438 1 96.94 317 SER B CA 1
ATOM 5973 C C . SER B 1 317 ? 18.391 14.719 5.309 1 96.94 317 SER B C 1
ATOM 5975 O O . SER B 1 317 ? 18.328 13.492 5.293 1 96.94 317 SER B O 1
ATOM 5977 N N . ALA B 1 318 ? 19.25 15.367 6 1 96.62 318 ALA B N 1
ATOM 5978 C CA . ALA B 1 318 ? 20.188 14.781 6.957 1 96.62 318 ALA B CA 1
ATOM 5979 C C . ALA B 1 318 ? 20.234 15.594 8.25 1 96.62 318 ALA B C 1
ATOM 5981 O O . ALA B 1 318 ? 20.656 16.75 8.258 1 96.62 318 ALA B O 1
ATOM 5982 N N . VAL B 1 319 ? 19.797 14.938 9.336 1 95.31 319 VAL B N 1
ATOM 5983 C CA . VAL B 1 319 ? 19.672 15.656 10.594 1 95.31 319 VAL B CA 1
ATOM 5984 C C . VAL B 1 319 ? 20.516 14.977 11.672 1 95.31 319 VAL B C 1
ATOM 5986 O O . VAL B 1 319 ? 20.375 13.773 11.914 1 95.31 319 VAL B O 1
ATOM 5989 N N . GLU B 1 320 ? 21.359 15.742 12.312 1 93.69 320 GLU B N 1
ATOM 5990 C CA . GLU B 1 320 ? 22.156 15.211 13.422 1 93.69 320 GLU B CA 1
ATOM 5991 C C . GLU B 1 320 ? 21.344 15.18 14.719 1 93.69 320 GLU B C 1
ATOM 5993 O O . GLU B 1 320 ? 20.656 16.156 15.047 1 93.69 320 GLU B O 1
ATOM 5998 N N . VAL B 1 321 ? 21.359 14.031 15.336 1 92.81 321 VAL B N 1
ATOM 5999 C CA . VAL B 1 321 ? 20.688 13.828 16.609 1 92.81 321 VAL B CA 1
ATOM 6000 C C . VAL B 1 321 ? 21.609 13.07 17.562 1 92.81 321 VAL B C 1
ATOM 6002 O O . VAL B 1 321 ? 22.719 12.68 17.188 1 92.81 321 VAL B O 1
ATOM 6005 N N . SER B 1 322 ? 21.109 12.961 18.828 1 92.75 322 SER B N 1
ATOM 6006 C CA . SER B 1 322 ? 21.812 12.062 19.734 1 92.75 322 SER B CA 1
ATOM 6007 C C . SER B 1 322 ? 21.688 10.609 19.281 1 92.75 322 SER B C 1
ATOM 6009 O O . SER B 1 322 ? 20.609 10.188 18.859 1 92.75 322 SER B O 1
ATOM 6011 N N . ALA B 1 323 ? 22.766 9.891 19.438 1 95.69 323 ALA B N 1
ATOM 6012 C CA . ALA B 1 323 ? 22.719 8.477 19.062 1 95.69 323 ALA B CA 1
ATOM 6013 C C . ALA B 1 323 ? 21.719 7.719 19.922 1 95.69 323 ALA B C 1
ATOM 6015 O O . ALA B 1 323 ? 21.203 6.672 19.516 1 95.69 323 ALA B O 1
ATOM 6016 N N . GLU B 1 324 ? 21.406 8.258 21.031 1 93.62 324 GLU B N 1
ATOM 6017 C CA . GLU B 1 324 ? 20.422 7.656 21.922 1 93.62 324 GLU B CA 1
ATOM 6018 C C . GLU B 1 324 ? 19.062 7.543 21.219 1 93.62 324 GLU B C 1
ATOM 6020 O O . GLU B 1 324 ? 18.328 6.582 21.438 1 93.62 324 GLU B O 1
ATOM 6025 N N . ARG B 1 325 ? 18.781 8.461 20.406 1 91 325 ARG B N 1
ATOM 6026 C CA . ARG B 1 325 ? 17.516 8.484 19.672 1 91 325 ARG B CA 1
ATOM 6027 C C . ARG B 1 325 ? 17.422 7.316 18.703 1 91 325 ARG B C 1
ATOM 6029 O O . ARG B 1 325 ? 16.328 6.883 18.344 1 91 325 ARG B O 1
ATOM 6036 N N . ILE B 1 326 ? 18.516 6.812 18.312 1 94.75 326 ILE B N 1
ATOM 6037 C CA . ILE B 1 326 ? 18.562 5.754 17.312 1 94.75 326 ILE B CA 1
ATOM 6038 C C . ILE B 1 326 ? 18.703 4.398 18 1 94.75 326 ILE B C 1
ATOM 6040 O O . ILE B 1 326 ? 17.953 3.465 17.703 1 94.75 326 ILE B O 1
ATOM 6044 N N . THR B 1 327 ? 19.547 4.328 19.031 1 95.31 327 THR B N 1
ATOM 6045 C CA . THR B 1 327 ? 19.906 3.051 19.656 1 95.31 327 THR B CA 1
ATOM 6046 C C . THR B 1 327 ? 18.969 2.736 20.828 1 95.31 327 THR B C 1
ATOM 6048 O O . THR B 1 327 ? 18.891 1.587 21.266 1 95.31 327 THR B O 1
ATOM 6051 N N . GLY B 1 328 ? 18.391 3.736 21.391 1 91.38 328 GLY B N 1
ATOM 6052 C CA . GLY B 1 328 ? 17.578 3.561 22.578 1 91.38 328 GLY B CA 1
ATOM 6053 C C . GLY B 1 328 ? 18.391 3.373 23.844 1 91.38 328 GLY B C 1
ATOM 6054 O O . GLY B 1 328 ? 17.844 3.047 24.891 1 91.38 328 GLY B O 1
ATOM 6055 N N . LYS B 1 329 ? 19.734 3.564 23.734 1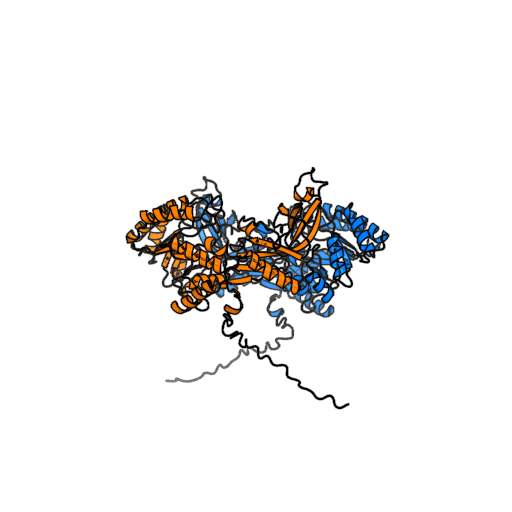 94.12 329 LYS B N 1
ATOM 6056 C CA . LYS B 1 329 ? 20.625 3.336 24.875 1 94.12 329 LYS B CA 1
ATOM 6057 C C . LYS B 1 329 ? 21.078 4.656 25.5 1 94.12 329 LYS B C 1
ATOM 6059 O O . LYS B 1 329 ? 21.672 5.496 24.812 1 94.12 329 LYS B O 1
ATOM 6064 N N . ALA B 1 330 ? 20.906 4.848 26.719 1 93 330 ALA B N 1
ATOM 6065 C CA . ALA B 1 330 ? 21.25 6.066 27.453 1 93 330 ALA B CA 1
ATOM 6066 C C . ALA B 1 330 ? 22.734 6.375 27.328 1 93 330 ALA B C 1
ATOM 6068 O O . ALA B 1 330 ? 23.125 7.543 27.297 1 93 330 ALA B O 1
ATOM 6069 N N . GLU B 1 331 ? 23.547 5.395 27.234 1 95.06 331 GLU B N 1
ATOM 6070 C CA . GLU B 1 331 ? 24.984 5.559 27.172 1 95.06 331 GLU B CA 1
ATOM 6071 C C . GLU B 1 331 ? 25.422 6.266 25.891 1 95.06 331 GLU B C 1
ATOM 6073 O O . GLU B 1 331 ? 26.531 6.766 25.781 1 95.06 331 GLU B O 1
ATOM 6078 N N . ASP B 1 332 ? 24.469 6.289 24.938 1 95.19 332 ASP B N 1
ATOM 6079 C CA . ASP B 1 332 ? 24.797 6.879 23.641 1 95.19 332 ASP B CA 1
ATOM 6080 C C . ASP B 1 332 ? 24.328 8.328 23.562 1 95.19 332 ASP B C 1
ATOM 6082 O O . ASP B 1 332 ? 24.359 8.945 22.5 1 95.19 332 ASP B O 1
ATOM 6086 N N . ALA B 1 333 ? 23.953 8.914 24.625 1 92.25 333 ALA B N 1
ATOM 6087 C CA . ALA B 1 333 ? 23.344 10.242 24.672 1 92.25 333 ALA B CA 1
ATOM 6088 C C . ALA B 1 333 ? 24.328 11.305 24.172 1 92.25 333 ALA B C 1
ATOM 6090 O O . ALA B 1 333 ? 23.906 12.297 23.562 1 92.25 333 ALA B O 1
ATOM 6091 N N . GLU B 1 334 ? 25.609 11.102 24.375 1 92.94 334 GLU B N 1
ATOM 6092 C CA . GLU B 1 334 ? 26.578 12.133 24.016 1 92.94 334 GLU B CA 1
ATOM 6093 C C . GLU B 1 334 ? 27.234 11.836 22.672 1 92.94 334 GLU B C 1
ATOM 6095 O O . GLU B 1 334 ? 28.062 12.617 22.188 1 92.94 334 GLU B O 1
ATOM 6100 N N . LYS B 1 335 ? 26.859 10.734 22.078 1 94.94 335 LYS B N 1
ATOM 6101 C CA . LYS B 1 335 ? 27.391 10.383 20.766 1 94.94 335 LYS B CA 1
ATOM 6102 C C . LYS B 1 335 ? 26.469 10.898 19.656 1 94.94 335 LYS B C 1
ATOM 6104 O O . LYS B 1 335 ? 25.25 10.93 19.812 1 94.94 335 LYS B O 1
ATOM 6109 N N . PRO B 1 336 ? 27.141 11.242 18.609 1 94.62 336 PRO B N 1
ATOM 6110 C CA . PRO B 1 336 ? 26.312 11.734 17.5 1 94.62 336 PRO B CA 1
ATOM 6111 C C . PRO B 1 336 ? 25.625 10.609 16.734 1 94.62 336 PRO B C 1
ATOM 6113 O O . PRO B 1 336 ? 26.203 9.523 16.562 1 94.62 336 PRO B O 1
ATOM 6116 N N . GLY B 1 337 ? 24.422 10.875 16.391 1 96.44 337 GLY B N 1
ATOM 6117 C CA . GLY B 1 337 ? 23.656 10.055 15.461 1 96.44 337 GLY B CA 1
ATOM 6118 C C . GLY B 1 337 ? 23.094 10.844 14.297 1 96.44 337 GLY B C 1
ATOM 6119 O O . GLY B 1 337 ? 23.156 12.078 14.281 1 96.44 337 GLY B O 1
ATOM 6120 N N . MET B 1 338 ? 22.672 10.07 13.266 1 97 338 MET B N 1
ATOM 6121 C CA . MET B 1 338 ? 22.125 10.742 12.086 1 97 338 MET B CA 1
ATOM 6122 C C . MET B 1 338 ? 20.75 10.172 11.727 1 97 338 MET B C 1
ATOM 6124 O O . MET B 1 338 ? 20.547 8.961 11.773 1 97 338 MET B O 1
ATOM 6128 N N . MET B 1 339 ? 19.828 11.062 11.461 1 97.44 339 MET B N 1
ATOM 6129 C CA . MET B 1 339 ? 18.578 10.719 10.789 1 97.44 339 MET B CA 1
ATOM 6130 C C . MET B 1 339 ? 18.594 11.156 9.336 1 97.44 339 MET B C 1
ATOM 6132 O O . MET B 1 339 ? 18.734 12.352 9.039 1 97.44 339 MET B O 1
ATOM 6136 N N . TYR B 1 340 ? 18.5 10.18 8.469 1 98.06 340 TYR B N 1
ATOM 6137 C CA . TYR B 1 340 ? 18.438 10.477 7.039 1 98.06 340 TYR B CA 1
ATOM 6138 C C . TYR B 1 340 ? 17.016 10.273 6.504 1 98.06 340 TYR B C 1
ATOM 6140 O O . TYR B 1 340 ? 16.328 9.328 6.887 1 98.06 340 TYR B O 1
ATOM 6148 N N . TYR B 1 341 ? 16.625 11.195 5.719 1 98.06 341 TYR B N 1
ATOM 6149 C CA . TYR B 1 341 ? 15.367 11.117 4.984 1 98.06 341 TYR B CA 1
ATOM 6150 C C . TYR B 1 341 ? 15.617 10.945 3.49 1 98.06 341 TYR B C 1
ATOM 6152 O O . TYR B 1 341 ? 16.438 11.672 2.91 1 98.06 341 TYR B O 1
ATOM 6160 N N . MET B 1 342 ? 14.898 9.984 2.938 1 97.81 342 MET B N 1
ATOM 6161 C CA . MET B 1 342 ? 15.07 9.758 1.505 1 97.81 342 MET B CA 1
ATOM 6162 C C . MET B 1 342 ? 13.727 9.789 0.782 1 97.81 342 MET B C 1
ATOM 6164 O O . MET B 1 342 ? 12.688 9.992 1.408 1 97.81 342 MET B O 1
ATOM 6168 N N . ASN B 1 343 ? 13.773 9.688 -0.519 1 97.25 343 ASN B N 1
ATOM 6169 C CA . ASN B 1 343 ? 12.609 10.039 -1.328 1 97.25 343 ASN B CA 1
ATOM 6170 C C . ASN B 1 343 ? 11.859 8.797 -1.801 1 97.25 343 ASN B C 1
ATOM 6172 O O . ASN B 1 343 ? 11.195 8.828 -2.838 1 97.25 343 ASN B O 1
ATOM 6176 N N . ASP B 1 344 ? 11.969 7.664 -1.203 1 98.06 344 ASP B N 1
ATOM 6177 C CA . ASP B 1 344 ? 11.117 6.473 -1.271 1 98.06 344 ASP B CA 1
ATOM 6178 C C . ASP B 1 344 ? 11.023 5.789 0.091 1 98.06 344 ASP B C 1
ATOM 6180 O O . ASP B 1 344 ? 11.922 5.934 0.927 1 98.06 344 ASP B O 1
ATOM 6184 N N . GLY B 1 345 ? 9.891 5.109 0.347 1 98.19 345 GLY B N 1
ATOM 6185 C CA . GLY B 1 345 ? 9.688 4.566 1.682 1 98.19 345 GLY B CA 1
ATOM 6186 C C . GLY B 1 345 ? 8.734 3.387 1.709 1 98.19 345 GLY B C 1
ATOM 6187 O O . GLY B 1 345 ? 8.562 2.703 0.699 1 98.19 345 GLY B O 1
ATOM 6188 N N . VAL B 1 346 ? 8.156 3.145 2.883 1 97.69 346 VAL B N 1
ATOM 6189 C CA . VAL B 1 346 ? 7.406 1.916 3.131 1 97.69 346 VAL B CA 1
ATOM 6190 C C . VAL B 1 346 ? 6.055 1.983 2.428 1 97.69 346 VAL B C 1
ATOM 6192 O O . VAL B 1 346 ? 5.395 0.959 2.242 1 97.69 346 VAL B O 1
ATOM 6195 N N . TYR B 1 347 ? 5.609 3.178 2.023 1 97.44 347 TYR B N 1
ATOM 6196 C CA . TYR B 1 347 ? 4.379 3.295 1.245 1 97.44 347 TYR B CA 1
ATOM 6197 C C . TYR B 1 347 ? 4.66 3.141 -0.245 1 97.44 347 TYR B C 1
ATOM 6199 O O . TYR B 1 347 ? 3.732 3.004 -1.047 1 97.44 347 TYR B O 1
ATOM 6207 N N . GLY B 1 348 ? 5.922 3.238 -0.628 1 97.81 348 GLY B N 1
ATOM 6208 C CA . GLY B 1 348 ? 6.375 3 -1.989 1 97.81 348 GLY B CA 1
ATOM 6209 C C . GLY B 1 348 ? 7.031 1.645 -2.17 1 97.81 348 GLY B C 1
ATOM 6210 O O . GLY B 1 348 ? 6.438 0.613 -1.851 1 97.81 348 GLY B O 1
ATOM 6211 N N . SER B 1 349 ? 8.328 1.691 -2.576 1 98.44 349 SER B N 1
ATOM 6212 C CA . SER B 1 349 ? 9.039 0.474 -2.955 1 98.44 349 SER B CA 1
ATOM 6213 C C . SER B 1 349 ? 9.367 -0.375 -1.731 1 98.44 349 SER B C 1
ATOM 6215 O O . SER B 1 349 ? 9.633 -1.571 -1.854 1 98.44 349 SER B O 1
ATOM 6217 N N . PHE B 1 350 ? 9.391 0.181 -0.562 1 98.44 350 PHE B N 1
ATOM 6218 C CA . PHE B 1 350 ? 9.805 -0.541 0.635 1 98.44 350 PHE B CA 1
ATOM 6219 C C . PHE B 1 350 ? 8.602 -1.117 1.368 1 98.44 350 PHE B C 1
ATOM 6221 O O . PHE B 1 350 ? 8.688 -1.448 2.553 1 98.44 350 PHE B O 1
ATOM 6228 N N . ASN B 1 351 ? 7.488 -1.214 0.675 1 97.31 351 ASN B N 1
ATOM 6229 C CA . ASN B 1 351 ? 6.305 -1.857 1.237 1 97.31 351 ASN B CA 1
ATOM 6230 C C . ASN B 1 351 ? 6.59 -3.301 1.64 1 97.31 351 ASN B C 1
ATOM 6232 O O . ASN B 1 351 ? 5.883 -3.869 2.475 1 97.31 351 ASN B O 1
ATOM 6236 N N . CYS B 1 352 ? 7.602 -3.922 1.092 1 95.69 352 CYS B N 1
ATOM 6237 C CA . CYS B 1 352 ? 8 -5.297 1.359 1 95.69 352 CYS B CA 1
ATOM 6238 C C . CYS B 1 352 ? 8.352 -5.488 2.83 1 95.69 352 CYS B C 1
ATOM 6240 O O . CYS B 1 352 ? 8.289 -6.602 3.35 1 95.69 352 CYS B O 1
ATOM 6242 N N . ILE B 1 353 ? 8.68 -4.43 3.508 1 95.75 353 ILE B N 1
ATOM 6243 C CA . ILE B 1 353 ? 9 -4.504 4.93 1 95.75 353 ILE B CA 1
ATOM 6244 C C . ILE B 1 353 ? 7.762 -4.949 5.711 1 95.75 353 ILE B C 1
ATOM 6246 O O . ILE B 1 353 ? 7.855 -5.793 6.605 1 95.75 353 ILE B O 1
ATOM 6250 N N . PHE B 1 354 ? 6.602 -4.465 5.285 1 91.81 354 PHE B N 1
ATOM 6251 C CA . PHE B 1 354 ? 5.371 -4.785 6 1 91.81 354 PHE B CA 1
ATOM 6252 C C . PHE B 1 354 ? 4.703 -6.016 5.398 1 91.81 354 PHE B C 1
ATOM 6254 O O . PHE B 1 354 ? 4.242 -6.895 6.129 1 91.81 354 PHE B O 1
ATOM 6261 N N . PHE B 1 355 ? 4.719 -6.098 4.094 1 91.38 355 PHE B N 1
ATOM 6262 C CA . PHE B 1 355 ? 3.916 -7.125 3.439 1 91.38 355 PHE B CA 1
ATOM 6263 C C . PHE B 1 355 ? 4.707 -8.422 3.297 1 91.38 355 PHE B C 1
ATOM 6265 O O . PHE B 1 355 ? 4.129 -9.508 3.309 1 91.38 355 PHE B O 1
ATOM 6272 N N . ASP B 1 356 ? 6.051 -8.305 3.182 1 90.56 356 ASP B N 1
ATOM 6273 C CA . ASP B 1 356 ? 6.859 -9.492 2.914 1 90.56 356 ASP B CA 1
ATOM 6274 C C . ASP B 1 356 ? 7.844 -9.75 4.055 1 90.56 356 ASP B C 1
ATOM 6276 O O . ASP B 1 356 ? 8.562 -10.758 4.043 1 90.56 356 ASP B O 1
ATOM 6280 N N . HIS B 1 357 ? 7.945 -8.867 4.996 1 89.56 357 HIS B N 1
ATOM 6281 C CA . HIS B 1 357 ? 8.891 -8.961 6.102 1 89.56 357 HIS B CA 1
ATOM 6282 C C . HIS B 1 357 ? 10.328 -9.031 5.59 1 89.56 357 HIS B C 1
ATOM 6284 O O . HIS B 1 357 ? 11.148 -9.766 6.141 1 89.56 357 HIS B O 1
ATOM 6290 N N . TYR B 1 358 ? 10.492 -8.438 4.469 1 92.31 358 TYR B N 1
ATOM 6291 C CA . TYR B 1 358 ? 11.82 -8.266 3.885 1 92.31 358 TYR B CA 1
ATOM 6292 C C . TYR B 1 358 ? 12.43 -6.934 4.297 1 92.31 358 TYR B C 1
ATOM 6294 O O . TYR B 1 358 ? 11.805 -5.883 4.137 1 92.31 358 TYR B O 1
ATOM 6302 N N . HIS B 1 359 ? 13.641 -6.902 4.855 1 95.19 359 HIS B N 1
ATOM 6303 C CA . HIS B 1 359 ? 14.297 -5.699 5.355 1 95.19 359 HIS B CA 1
ATOM 6304 C C . HIS B 1 359 ? 15.562 -5.391 4.559 1 95.19 359 HIS B C 1
ATOM 6306 O O . HIS B 1 359 ? 16.656 -5.777 4.957 1 95.19 359 HIS B O 1
ATOM 6312 N N . PRO B 1 360 ? 15.406 -4.633 3.475 1 96.5 360 PRO B N 1
ATOM 6313 C CA . PRO B 1 360 ? 16.578 -4.305 2.66 1 96.5 360 PRO B CA 1
ATOM 6314 C C . PRO B 1 360 ? 17.578 -3.42 3.396 1 96.5 360 PRO B C 1
ATOM 6316 O O . PRO B 1 360 ? 17.188 -2.607 4.238 1 96.5 360 PRO B O 1
ATOM 6319 N N . LYS B 1 361 ? 18.797 -3.607 3.08 1 96.94 361 LYS B N 1
ATOM 6320 C CA . LYS B 1 361 ? 19.875 -2.768 3.613 1 96.94 361 LYS B CA 1
ATOM 6321 C C . LYS B 1 361 ? 20.547 -1.963 2.506 1 96.94 361 LYS B C 1
ATOM 6323 O O . LYS B 1 361 ? 20.984 -2.527 1.504 1 96.94 361 LYS B O 1
ATOM 6328 N N . GLY B 1 362 ? 20.562 -0.711 2.729 1 97.12 362 GLY B N 1
ATOM 6329 C CA . GLY B 1 362 ? 21.172 0.18 1.75 1 97.12 362 GLY B CA 1
ATOM 6330 C C . GLY B 1 362 ? 22.641 0.462 2.02 1 97.12 362 GLY B C 1
ATOM 6331 O O . GLY B 1 362 ? 23.141 0.174 3.109 1 97.12 362 GLY B O 1
ATOM 6332 N N . ALA B 1 363 ? 23.328 0.927 0.99 1 97.69 363 ALA B N 1
ATOM 6333 C CA . ALA B 1 363 ? 24.688 1.417 1.059 1 97.69 363 ALA B CA 1
ATOM 6334 C C . ALA B 1 363 ? 24.891 2.641 0.168 1 97.69 363 ALA B C 1
ATOM 6336 O O . ALA B 1 363 ? 24.109 2.865 -0.766 1 97.69 363 ALA B O 1
ATOM 6337 N N . PRO B 1 364 ? 25.922 3.473 0.554 1 98.5 364 PRO B N 1
ATOM 6338 C CA . PRO B 1 364 ? 26.203 4.578 -0.365 1 98.5 364 PRO B CA 1
ATOM 6339 C C . PRO B 1 364 ? 26.484 4.105 -1.79 1 98.5 364 PRO B C 1
ATOM 6341 O O . PRO B 1 364 ? 27.25 3.16 -1.991 1 98.5 364 PRO B O 1
ATOM 6344 N N . LEU B 1 365 ? 25.812 4.719 -2.73 1 98.62 365 LEU B N 1
ATOM 6345 C CA . LEU B 1 365 ? 26.047 4.352 -4.125 1 98.62 365 LEU B CA 1
ATOM 6346 C C . LEU B 1 365 ? 27.5 4.625 -4.527 1 98.62 365 LEU B C 1
ATOM 6348 O O . LEU B 1 365 ? 28.109 3.836 -5.254 1 98.62 365 LEU B O 1
ATOM 6352 N N . PHE B 1 366 ? 27.938 5.785 -4.113 1 98 366 PHE B N 1
ATOM 6353 C CA . PHE B 1 366 ? 29.328 6.164 -4.32 1 98 366 PHE B CA 1
ATOM 6354 C C . PHE B 1 366 ? 30.125 5.988 -3.039 1 98 366 PHE B C 1
ATOM 6356 O O . PHE B 1 366 ? 29.688 6.375 -1.959 1 98 366 PHE B O 1
ATOM 6363 N N . GLU B 1 367 ? 31.266 5.461 -3.16 1 93.81 367 GLU B N 1
ATOM 6364 C CA . GLU B 1 367 ? 32.094 5.188 -1.991 1 93.81 367 GLU B CA 1
ATOM 6365 C C . GLU B 1 367 ? 32.344 6.457 -1.179 1 93.81 367 GLU B C 1
ATOM 6367 O O . GLU B 1 367 ? 32.625 7.516 -1.742 1 93.81 367 GLU B O 1
ATOM 6372 N N . LYS B 1 368 ? 32.062 6.281 0.1 1 92.56 368 LYS B N 1
ATOM 6373 C CA . LYS B 1 368 ? 32.344 7.363 1.044 1 92.56 368 LYS B CA 1
ATOM 6374 C C . LYS B 1 368 ? 33.25 6.906 2.16 1 92.56 368 LYS B C 1
ATOM 6376 O O . LYS B 1 368 ? 33.125 5.809 2.695 1 92.56 368 LYS B O 1
ATOM 6381 N N . LYS B 1 369 ? 34.25 7.688 2.406 1 88.12 369 LYS B N 1
ATOM 6382 C CA . LYS B 1 369 ? 35.188 7.387 3.479 1 88.12 369 LYS B CA 1
ATOM 6383 C C . LYS B 1 369 ? 34.75 8.031 4.793 1 88.12 369 LYS B C 1
ATOM 6385 O O . LYS B 1 369 ? 34 8.992 4.793 1 88.12 369 LYS B O 1
ATOM 6390 N N . GLY B 1 370 ? 35.125 7.387 5.891 1 88.31 370 GLY B N 1
ATOM 6391 C CA . GLY B 1 370 ? 34.875 7.977 7.191 1 88.31 370 GLY B CA 1
ATOM 6392 C C . GLY B 1 370 ? 34.312 6.988 8.195 1 88.31 370 GLY B C 1
ATOM 6393 O O . GLY B 1 370 ? 34 5.848 7.844 1 88.31 370 GLY B O 1
ATOM 6394 N N . GLU B 1 371 ? 34.219 7.488 9.391 1 92.31 371 GLU B N 1
ATOM 6395 C CA . GLU B 1 371 ? 33.688 6.68 10.477 1 92.31 371 GLU B CA 1
ATOM 6396 C C . GLU B 1 371 ? 32.188 6.461 10.32 1 92.31 371 GLU B C 1
ATOM 6398 O O . GLU B 1 371 ? 31.469 7.359 9.875 1 92.31 371 GLU B O 1
ATOM 6403 N N . LEU B 1 372 ? 31.828 5.27 10.656 1 96.06 372 LEU B N 1
ATOM 6404 C CA . LEU B 1 372 ? 30.406 4.945 10.609 1 96.06 372 LEU B CA 1
ATOM 6405 C C . LEU B 1 372 ? 29.672 5.539 11.805 1 96.06 372 LEU B C 1
ATOM 6407 O O . LEU B 1 372 ? 30.203 5.555 12.922 1 96.06 372 LEU B O 1
ATOM 6411 N N . VAL B 1 373 ? 28.594 6.027 11.523 1 96.62 373 VAL B N 1
ATOM 6412 C CA . VAL B 1 373 ? 27.766 6.645 12.555 1 96.62 373 VAL B CA 1
ATOM 6413 C C . VAL B 1 373 ? 26.422 5.926 12.648 1 96.62 373 VAL B C 1
ATOM 6415 O O . VAL B 1 373 ? 25.875 5.492 11.625 1 96.62 373 VAL B O 1
ATOM 6418 N N . ASP B 1 374 ? 25.891 5.801 13.914 1 97.75 374 ASP B N 1
ATOM 6419 C CA . ASP B 1 374 ? 24.562 5.246 14.094 1 97.75 374 ASP B CA 1
ATOM 6420 C C . ASP B 1 374 ? 23.516 6.098 13.383 1 97.75 374 ASP B C 1
ATOM 6422 O O . ASP B 1 374 ? 23.453 7.312 13.578 1 97.75 374 ASP B O 1
ATOM 6426 N N . SER B 1 375 ? 22.719 5.41 12.539 1 98 375 SER B N 1
ATOM 6427 C CA . SER B 1 375 ? 21.812 6.16 11.68 1 98 375 SER B CA 1
ATOM 6428 C C . SER B 1 375 ? 20.453 5.461 11.562 1 98 375 SER B C 1
ATOM 6430 O O . SER B 1 375 ? 20.359 4.246 11.75 1 98 375 SER B O 1
ATOM 6432 N N . THR B 1 376 ? 19.438 6.219 11.391 1 97.94 376 THR B N 1
ATOM 6433 C CA . THR B 1 376 ? 18.141 5.742 10.953 1 97.94 376 THR B CA 1
ATOM 6434 C C . THR B 1 376 ? 17.766 6.336 9.602 1 97.94 376 THR B C 1
ATOM 6436 O O . THR B 1 376 ? 18.172 7.453 9.273 1 97.94 376 THR B O 1
ATOM 6439 N N . ILE B 1 377 ? 17.078 5.578 8.758 1 98.56 377 ILE B N 1
ATOM 6440 C CA . ILE B 1 377 ? 16.672 6.051 7.438 1 98.56 377 ILE B CA 1
ATOM 6441 C C . ILE B 1 377 ? 15.148 6.105 7.359 1 98.56 377 ILE B C 1
ATOM 6443 O O . ILE B 1 377 ? 14.477 5.094 7.559 1 98.56 377 ILE B O 1
ATOM 6447 N N . TRP B 1 378 ? 14.672 7.266 7.07 1 98.12 378 TRP B N 1
ATOM 6448 C CA . TRP B 1 378 ? 13.234 7.523 6.953 1 98.12 378 TRP B CA 1
ATOM 6449 C C . TRP B 1 378 ? 12.836 7.676 5.492 1 98.12 378 TRP B C 1
ATOM 6451 O O . TRP B 1 378 ? 13.625 8.133 4.664 1 98.12 378 TRP B O 1
ATOM 6461 N N . GLY B 1 379 ? 11.523 7.266 5.195 1 97.94 379 GLY B N 1
ATOM 6462 C CA . GLY B 1 379 ? 10.93 7.598 3.91 1 97.94 379 GLY B CA 1
ATOM 6463 C C . GLY B 1 379 ? 10.406 9.023 3.848 1 97.94 379 GLY B C 1
ATOM 6464 O O . GLY B 1 379 ? 10.555 9.781 4.805 1 97.94 379 GLY B O 1
ATOM 6465 N N . PRO B 1 380 ? 9.766 9.352 2.76 1 97.12 380 PRO B N 1
ATOM 6466 C CA . PRO B 1 380 ? 9.477 10.758 2.48 1 97.12 380 PRO B CA 1
ATOM 6467 C C . PRO B 1 380 ? 8.141 11.219 3.066 1 97.12 380 PRO B C 1
ATOM 6469 O O . PRO B 1 380 ? 7.863 12.422 3.109 1 97.12 380 PRO B O 1
ATOM 6472 N N . THR B 1 381 ? 7.293 10.305 3.488 1 96.12 381 THR B N 1
ATOM 6473 C CA . THR B 1 381 ? 5.949 10.711 3.889 1 96.12 381 THR B CA 1
ATOM 6474 C C . THR B 1 381 ? 5.965 11.344 5.273 1 96.12 381 THR B C 1
ATOM 6476 O O . THR B 1 381 ? 6.992 11.328 5.961 1 96.12 381 THR B O 1
ATOM 6479 N N . CYS B 1 382 ? 4.852 11.906 5.688 1 92.94 382 CYS B N 1
ATOM 6480 C CA . CYS B 1 382 ? 4.742 12.547 6.992 1 92.94 382 CYS B CA 1
ATOM 6481 C C . CYS B 1 382 ? 4.375 11.531 8.07 1 92.94 382 CYS B C 1
ATOM 6483 O O . CYS B 1 382 ? 4.246 11.883 9.242 1 92.94 382 CYS B O 1
ATOM 6485 N N . ASP B 1 383 ? 4.289 10.289 7.656 1 93.12 383 ASP B N 1
ATOM 6486 C CA . ASP B 1 383 ? 3.861 9.266 8.609 1 93.12 383 ASP B CA 1
ATOM 6487 C C . ASP B 1 383 ? 5.055 8.688 9.359 1 93.12 383 ASP B C 1
ATOM 6489 O O . ASP B 1 383 ? 6.078 8.359 8.758 1 93.12 383 ASP B O 1
ATOM 6493 N N . GLY B 1 384 ? 4.852 8.508 10.625 1 91.56 384 GLY B N 1
ATOM 6494 C CA . GLY B 1 384 ? 5.902 7.961 11.469 1 91.56 384 GLY B CA 1
ATOM 6495 C C . GLY B 1 384 ? 6.195 6.5 11.188 1 91.56 384 GLY B C 1
ATOM 6496 O O . GLY B 1 384 ? 7.23 5.977 11.602 1 91.56 384 GLY B O 1
ATOM 6497 N N . LEU B 1 385 ? 5.359 5.828 10.484 1 93.38 385 LEU B N 1
ATOM 6498 C CA . LEU B 1 385 ? 5.562 4.434 10.109 1 93.38 385 LEU B CA 1
ATOM 6499 C C . LEU B 1 385 ? 6.57 4.32 8.969 1 93.38 385 LEU B C 1
ATOM 6501 O O . LEU B 1 385 ? 7.086 3.234 8.695 1 93.38 385 LEU B O 1
ATOM 6505 N N . ASP B 1 386 ? 6.797 5.395 8.312 1 96.25 386 ASP B N 1
ATOM 6506 C CA . ASP B 1 386 ? 7.637 5.379 7.121 1 96.25 386 ASP B CA 1
ATOM 6507 C C . ASP B 1 386 ? 9.117 5.363 7.488 1 96.25 386 ASP B C 1
ATOM 6509 O O . ASP B 1 386 ? 9.859 6.281 7.137 1 96.25 386 ASP B O 1
ATOM 6513 N N . GLN B 1 387 ? 9.516 4.328 8.133 1 97.19 387 GLN B N 1
ATOM 6514 C CA . GLN B 1 387 ? 10.891 4.07 8.539 1 97.19 387 GLN B CA 1
ATOM 6515 C C . GLN B 1 387 ? 11.469 2.865 7.801 1 97.19 387 GLN B C 1
ATOM 6517 O O . GLN B 1 387 ? 11 1.74 7.98 1 97.19 387 GLN B O 1
ATOM 6522 N N . VAL B 1 388 ? 12.477 3.09 7.027 1 98.38 388 VAL B N 1
ATOM 6523 C CA . VAL B 1 388 ? 13.008 2.055 6.145 1 98.38 388 VAL B CA 1
ATOM 6524 C C . VAL B 1 388 ? 14.055 1.232 6.887 1 98.38 388 VAL B C 1
ATOM 6526 O O . VAL B 1 388 ? 14.031 0 6.848 1 98.38 388 VAL B O 1
ATOM 6529 N N . GLU B 1 389 ? 14.992 1.894 7.477 1 98.44 389 GLU B N 1
ATOM 6530 C CA . GLU B 1 389 ? 15.977 1.245 8.344 1 98.44 389 GLU B CA 1
ATOM 6531 C C . GLU B 1 389 ? 15.945 1.833 9.75 1 98.44 389 GLU B C 1
ATOM 6533 O O . GLU B 1 389 ? 16.344 2.98 9.961 1 98.44 389 GLU B O 1
ATOM 6538 N N . VAL B 1 390 ? 15.57 1.037 10.688 1 96.75 390 VAL B N 1
ATOM 6539 C CA . VAL B 1 390 ? 15.398 1.488 12.062 1 96.75 390 VAL B CA 1
ATOM 6540 C C . VAL B 1 390 ? 16.75 1.844 12.664 1 96.75 390 VAL B C 1
ATOM 6542 O O . VAL B 1 390 ? 16.906 2.887 13.305 1 96.75 390 VAL B O 1
ATOM 6545 N N . GLN B 1 391 ? 17.641 1.022 12.5 1 97.25 391 GLN B N 1
ATOM 6546 C CA . GLN B 1 391 ? 19.016 1.224 12.961 1 97.25 391 GLN B CA 1
ATOM 6547 C C . GLN B 1 391 ? 20.016 0.664 11.961 1 97.25 391 GLN B C 1
ATOM 6549 O O . GLN B 1 391 ? 19.891 -0.48 11.523 1 97.25 391 GLN B O 1
ATOM 6554 N N . THR B 1 392 ? 20.891 1.464 11.57 1 97.69 392 THR B N 1
ATOM 6555 C CA . THR B 1 392 ? 22 1.087 10.695 1 97.69 392 THR B CA 1
ATOM 6556 C C . THR B 1 392 ? 23.234 1.941 10.984 1 97.69 392 THR B C 1
ATOM 6558 O O . THR B 1 392 ? 23.234 2.744 11.914 1 97.69 392 THR B O 1
ATOM 6561 N N . ARG B 1 393 ? 24.328 1.633 10.352 1 97.12 393 ARG B N 1
ATOM 6562 C CA . ARG B 1 393 ? 25.547 2.426 10.43 1 97.12 393 ARG B CA 1
ATOM 6563 C C . ARG B 1 393 ? 26.031 2.812 9.039 1 97.12 393 ARG B C 1
ATOM 6565 O O . ARG B 1 393 ? 26.172 1.957 8.156 1 97.12 393 ARG B O 1
ATOM 6572 N N . LEU B 1 394 ? 26.188 4.066 8.875 1 97.38 394 LEU B N 1
ATOM 6573 C CA . LEU B 1 394 ? 26.641 4.633 7.609 1 97.38 394 LEU B CA 1
ATOM 6574 C C . LEU B 1 394 ? 27.734 5.68 7.844 1 97.38 394 LEU B C 1
ATOM 6576 O O . LEU B 1 394 ? 27.812 6.266 8.93 1 97.38 394 LEU B O 1
ATOM 6580 N N . PRO B 1 395 ? 28.594 5.836 6.77 1 97 395 PRO B N 1
ATOM 6581 C CA . PRO B 1 395 ? 29.359 7.086 6.824 1 97 395 PRO B CA 1
ATOM 6582 C C . PRO B 1 395 ? 28.469 8.32 6.809 1 97 395 PRO B C 1
ATOM 6584 O O . PRO B 1 395 ? 27.281 8.234 6.441 1 97 395 PRO B O 1
ATOM 6587 N N . ARG B 1 396 ? 28.984 9.344 7.254 1 95.94 396 ARG B N 1
ATOM 6588 C CA . ARG B 1 396 ? 28.172 10.562 7.207 1 95.94 396 ARG B CA 1
ATOM 6589 C C . ARG B 1 396 ? 27.797 10.914 5.773 1 95.94 396 ARG B C 1
ATOM 6591 O O . ARG B 1 396 ? 28.656 11.148 4.93 1 95.94 396 ARG B O 1
ATOM 6598 N N . MET B 1 397 ? 26.531 10.906 5.582 1 96.44 397 MET B N 1
ATOM 6599 C CA . MET B 1 397 ? 25.969 11.227 4.277 1 96.44 397 MET B CA 1
ATOM 6600 C C . MET B 1 397 ? 25.453 12.664 4.242 1 96.44 397 MET B C 1
ATOM 6602 O O . MET B 1 397 ? 25.234 13.273 5.289 1 96.44 397 MET B O 1
ATOM 6606 N N . ALA B 1 398 ? 25.328 13.164 3.021 1 94.12 398 ALA B N 1
ATOM 6607 C CA . ALA B 1 398 ? 24.844 14.523 2.83 1 94.12 398 ALA B CA 1
ATOM 6608 C C . ALA B 1 398 ? 23.594 14.539 1.953 1 94.12 398 ALA B C 1
ATOM 6610 O O . ALA B 1 398 ? 23.312 13.57 1.237 1 94.12 398 ALA B O 1
ATOM 6611 N N . VAL B 1 399 ? 22.859 15.609 2.055 1 94.44 399 VAL B N 1
ATOM 6612 C CA . VAL B 1 399 ? 21.734 15.82 1.149 1 94.44 399 VAL B CA 1
ATOM 6613 C C . VAL B 1 399 ? 22.203 15.727 -0.298 1 94.44 399 VAL B C 1
ATOM 6615 O O . VAL B 1 399 ? 23.234 16.312 -0.663 1 94.44 399 VAL B O 1
ATOM 6618 N N . GLY B 1 400 ? 21.469 14.914 -1.066 1 93.81 400 GLY B N 1
ATOM 6619 C CA . GLY B 1 400 ? 21.844 14.742 -2.461 1 93.81 400 GLY B CA 1
ATOM 6620 C C . GLY B 1 400 ? 22.594 13.453 -2.721 1 93.81 400 GLY B C 1
ATOM 6621 O O . GLY B 1 400 ? 22.703 13.008 -3.867 1 93.81 400 GLY B O 1
ATOM 6622 N N . ASP B 1 401 ? 23.156 12.875 -1.64 1 96.88 401 ASP B N 1
ATOM 6623 C CA . ASP B 1 401 ? 23.828 11.586 -1.807 1 96.88 401 ASP B CA 1
ATOM 6624 C C . ASP B 1 401 ? 22.828 10.492 -2.174 1 96.88 401 ASP B C 1
ATOM 6626 O O . ASP B 1 401 ? 21.656 10.586 -1.848 1 96.88 401 ASP B O 1
ATOM 6630 N N . TRP B 1 402 ? 23.406 9.539 -2.877 1 98.38 402 TRP B N 1
ATOM 6631 C CA . TRP B 1 402 ? 22.578 8.438 -3.359 1 98.38 402 TRP B CA 1
ATOM 6632 C C . TRP B 1 402 ? 22.797 7.176 -2.533 1 98.38 402 TRP B C 1
ATOM 6634 O O . TRP B 1 402 ? 23.938 6.887 -2.131 1 98.38 402 TRP B O 1
ATOM 6644 N N . LEU B 1 403 ? 21.734 6.434 -2.303 1 98.75 403 LEU B N 1
ATOM 6645 C CA . LEU B 1 403 ? 21.781 5.117 -1.673 1 98.75 403 LEU B CA 1
ATOM 6646 C C . LEU B 1 403 ? 21.375 4.027 -2.662 1 98.75 403 LEU B C 1
ATOM 6648 O O . LEU B 1 403 ? 20.484 4.227 -3.48 1 98.75 403 LEU B O 1
ATOM 6652 N N . LEU B 1 404 ? 22.062 2.9 -2.543 1 98.81 404 LEU B N 1
ATOM 6653 C CA . LEU B 1 404 ? 21.781 1.747 -3.393 1 98.81 404 LEU B CA 1
ATOM 6654 C C . LEU B 1 404 ? 21.219 0.59 -2.574 1 98.81 404 LEU B C 1
ATOM 6656 O O . LEU B 1 404 ? 21.797 0.224 -1.54 1 98.81 404 LEU B O 1
ATOM 6660 N N . TYR B 1 405 ? 20.109 0.064 -3 1 98.75 405 TYR B N 1
ATOM 6661 C CA . TYR B 1 405 ? 19.516 -1.149 -2.457 1 98.75 405 TYR B CA 1
ATOM 6662 C C . TYR B 1 405 ? 19.469 -2.254 -3.506 1 98.75 405 TYR B C 1
ATOM 6664 O O . TYR B 1 405 ? 18.734 -2.148 -4.496 1 98.75 405 TYR B O 1
ATOM 6672 N N . HIS B 1 406 ? 20.156 -3.334 -3.268 1 98 406 HIS B N 1
ATOM 6673 C CA . HIS B 1 406 ? 20.141 -4.484 -4.16 1 98 406 HIS B CA 1
ATOM 6674 C C . HIS B 1 406 ? 18.922 -5.359 -3.912 1 98 406 HIS B C 1
ATOM 6676 O O . HIS B 1 406 ? 18.25 -5.211 -2.891 1 98 406 HIS B O 1
ATOM 6682 N N . ASP B 1 407 ? 18.547 -6.203 -4.871 1 97.69 407 ASP B N 1
ATOM 6683 C CA . ASP B 1 407 ? 17.562 -7.262 -4.742 1 97.69 407 ASP B CA 1
ATOM 6684 C C . ASP B 1 407 ? 16.188 -6.688 -4.406 1 97.69 407 ASP B C 1
ATOM 6686 O O . ASP B 1 407 ? 15.516 -7.156 -3.479 1 97.69 407 ASP B O 1
ATOM 6690 N N . MET B 1 408 ? 15.797 -5.676 -5.156 1 98.38 408 MET B N 1
ATOM 6691 C CA . MET B 1 408 ? 14.562 -4.945 -4.875 1 98.38 408 MET B CA 1
ATOM 6692 C C . MET B 1 408 ? 13.516 -5.211 -5.953 1 98.38 408 MET B C 1
ATOM 6694 O O . MET B 1 408 ? 12.656 -4.367 -6.207 1 98.38 408 MET B O 1
ATOM 6698 N N . GLY B 1 409 ? 13.562 -6.375 -6.539 1 98.19 409 GLY B N 1
ATOM 6699 C CA . GLY B 1 409 ? 12.641 -6.602 -7.641 1 98.19 409 GLY B CA 1
ATOM 6700 C C . GLY B 1 409 ? 11.367 -7.301 -7.211 1 98.19 409 GLY B C 1
ATOM 6701 O O . GLY B 1 409 ? 10.305 -7.094 -7.809 1 98.19 409 GLY B O 1
ATOM 6702 N N . ALA B 1 410 ? 11.422 -8.18 -6.266 1 97.44 410 ALA B N 1
ATOM 6703 C CA . ALA B 1 410 ? 10.281 -9 -5.867 1 97.44 410 ALA B CA 1
ATOM 6704 C C . ALA B 1 410 ? 9.43 -8.281 -4.828 1 97.44 410 ALA B C 1
ATOM 6706 O O . ALA B 1 410 ? 9.906 -7.945 -3.744 1 97.44 410 ALA B O 1
ATOM 6707 N N . TYR B 1 411 ? 8.117 -8.07 -5.18 1 96.31 411 TYR B N 1
ATOM 6708 C CA . TYR B 1 411 ? 7.098 -7.582 -4.254 1 96.31 411 TYR B CA 1
ATOM 6709 C C . TYR B 1 411 ? 7.488 -6.227 -3.672 1 96.31 411 TYR B C 1
ATOM 6711 O O . TYR B 1 411 ? 7.402 -6.02 -2.459 1 96.31 411 TYR B O 1
ATOM 6719 N N . THR B 1 412 ? 8.016 -5.379 -4.457 1 97.31 412 THR B N 1
ATOM 6720 C CA . THR B 1 412 ? 8.344 -4.012 -4.078 1 97.31 412 THR B CA 1
ATOM 6721 C C . THR B 1 412 ? 7.461 -3.014 -4.82 1 97.31 412 THR B C 1
ATOM 6723 O O . THR B 1 412 ? 6.359 -2.691 -4.363 1 97.31 412 THR B O 1
ATOM 6726 N N . ASN B 1 413 ? 7.789 -2.779 -6.105 1 95.56 413 ASN B N 1
ATOM 6727 C CA . ASN B 1 413 ? 7.047 -1.799 -6.891 1 95.56 413 ASN B CA 1
ATOM 6728 C C . ASN B 1 413 ? 5.609 -2.248 -7.137 1 95.56 413 ASN B C 1
ATOM 6730 O O . ASN B 1 413 ? 4.707 -1.417 -7.246 1 95.56 413 ASN B O 1
ATOM 6734 N N . VAL B 1 414 ? 5.367 -3.484 -7.18 1 96.44 414 VAL B N 1
ATOM 6735 C CA . VAL B 1 414 ? 4.082 -4.043 -7.582 1 96.44 414 VAL B CA 1
ATOM 6736 C C . VAL B 1 414 ? 3.021 -3.709 -6.535 1 96.44 414 VAL B C 1
ATOM 6738 O O . VAL B 1 414 ? 1.828 -3.67 -6.844 1 96.44 414 VAL B O 1
ATOM 6741 N N . ALA B 1 415 ? 3.418 -3.455 -5.312 1 96.5 415 ALA B N 1
ATOM 6742 C CA . ALA B 1 415 ? 2.484 -3.146 -4.234 1 96.5 415 ALA B CA 1
ATOM 6743 C C . ALA B 1 415 ? 2.682 -1.721 -3.73 1 96.5 415 ALA B C 1
ATOM 6745 O O . ALA B 1 415 ? 2.234 -1.376 -2.633 1 96.5 415 ALA B O 1
ATOM 6746 N N . ALA B 1 416 ? 3.346 -0.872 -4.484 1 97.38 416 ALA B N 1
ATOM 6747 C CA . ALA B 1 416 ? 3.607 0.51 -4.09 1 97.38 416 ALA B CA 1
ATOM 6748 C C . ALA B 1 416 ? 2.344 1.357 -4.191 1 97.38 416 ALA B C 1
ATOM 6750 O O . ALA B 1 416 ? 1.564 1.212 -5.137 1 97.38 416 ALA B O 1
ATOM 6751 N N . SER B 1 417 ? 2.127 2.191 -3.217 1 96.75 417 SER B N 1
ATOM 6752 C CA . SER B 1 417 ? 1.064 3.189 -3.254 1 96.75 417 SER B CA 1
ATOM 6753 C C . SER B 1 417 ? 1.619 4.574 -3.564 1 96.75 417 SER B C 1
ATOM 6755 O O . SER B 1 417 ? 2.826 4.738 -3.752 1 96.75 417 SER B O 1
ATOM 6757 N N . LYS B 1 418 ? 0.696 5.551 -3.672 1 95.5 418 LYS B N 1
ATOM 6758 C CA . LYS B 1 418 ? 1.059 6.945 -3.902 1 95.5 418 LYS B CA 1
ATOM 6759 C C . LYS B 1 418 ? 0.712 7.812 -2.693 1 95.5 418 LYS B C 1
ATOM 6761 O O . LYS B 1 418 ? 0.373 8.984 -2.84 1 95.5 418 LYS B O 1
ATOM 6766 N N . PHE B 1 419 ? 0.797 7.238 -1.566 1 96.31 419 PHE B N 1
ATOM 6767 C CA . PHE B 1 419 ? 0.448 7.926 -0.329 1 96.31 419 PHE B CA 1
ATOM 6768 C C . PHE B 1 419 ? 1.217 9.234 -0.202 1 96.31 419 PHE B C 1
ATOM 6770 O O . PHE B 1 419 ? 2.402 9.305 -0.535 1 96.31 419 PHE B O 1
ATOM 6777 N N . ASN B 1 420 ? 0.592 10.344 0.263 1 95.19 420 ASN B N 1
ATOM 6778 C CA . ASN B 1 420 ? 1.125 11.688 0.448 1 95.19 420 ASN B CA 1
ATOM 6779 C C . ASN B 1 420 ? 1.521 12.32 -0.882 1 95.19 420 ASN B C 1
ATOM 6781 O O . ASN B 1 420 ? 2.178 13.359 -0.906 1 95.19 420 ASN B O 1
ATOM 6785 N N . GLY B 1 421 ? 1.148 11.641 -1.972 1 93.19 421 GLY B N 1
ATOM 6786 C CA . GLY B 1 421 ? 1.418 12.219 -3.281 1 93.19 421 GLY B CA 1
ATOM 6787 C C . GLY B 1 421 ? 2.771 11.82 -3.84 1 93.19 421 GLY B C 1
ATOM 6788 O O . GLY B 1 421 ? 3.234 12.391 -4.824 1 93.19 421 GLY B O 1
ATOM 6789 N N . PHE B 1 422 ? 3.375 10.844 -3.25 1 94.44 422 PHE B N 1
ATOM 6790 C CA . PHE B 1 422 ? 4.68 10.398 -3.719 1 94.44 422 PHE B CA 1
ATOM 6791 C C . PHE B 1 422 ? 4.535 9.273 -4.742 1 94.44 422 PHE B C 1
ATOM 6793 O O . PHE B 1 422 ? 3.918 8.25 -4.461 1 94.44 422 PHE B O 1
ATOM 6800 N N . GLU B 1 423 ? 5.164 9.453 -5.859 1 93.25 423 GLU B N 1
ATOM 6801 C CA . GLU B 1 423 ? 5.062 8.492 -6.957 1 93.25 423 GLU B CA 1
ATOM 6802 C C . GLU B 1 423 ? 6.137 7.41 -6.844 1 93.25 423 GLU B C 1
ATOM 6804 O O . GLU B 1 423 ? 7.242 7.676 -6.371 1 93.25 423 GLU B O 1
ATOM 6809 N N . PRO B 1 424 ? 5.805 6.211 -7.324 1 95.19 424 PRO B N 1
ATOM 6810 C CA . PRO B 1 424 ? 6.859 5.199 -7.41 1 95.19 424 PRO B CA 1
ATOM 6811 C C . PRO B 1 424 ? 7.988 5.602 -8.352 1 95.19 424 PRO B C 1
ATOM 6813 O O . PRO B 1 424 ? 7.773 6.375 -9.289 1 95.19 424 PRO B O 1
ATOM 6816 N N . PRO B 1 425 ? 9.172 5.051 -8.156 1 97.44 425 PRO B N 1
ATOM 6817 C CA . PRO B 1 425 ? 10.336 5.402 -8.977 1 97.44 425 PRO B CA 1
ATOM 6818 C C . PRO B 1 425 ? 10.188 4.93 -10.422 1 97.44 425 PRO B C 1
ATOM 6820 O O . PRO B 1 425 ? 9.531 3.92 -10.688 1 97.44 425 PRO B O 1
ATOM 6823 N N . LYS B 1 426 ? 10.852 5.672 -11.289 1 95.81 426 LYS B N 1
ATOM 6824 C CA . LYS B 1 426 ? 10.977 5.23 -12.672 1 95.81 426 LYS B CA 1
ATOM 6825 C C . LYS B 1 426 ? 11.953 4.066 -12.797 1 95.81 426 LYS B C 1
ATOM 6827 O O . LYS B 1 426 ? 12.891 3.949 -12 1 95.81 426 LYS B O 1
ATOM 6832 N N . THR B 1 427 ? 11.742 3.277 -13.812 1 97.06 427 THR B N 1
ATOM 6833 C CA . THR B 1 427 ? 12.602 2.123 -14.039 1 97.06 427 THR B CA 1
ATOM 6834 C C . THR B 1 427 ? 13.453 2.312 -15.297 1 97.06 427 THR B C 1
ATOM 6836 O O . THR B 1 427 ? 12.945 2.75 -16.328 1 97.06 427 THR B O 1
ATOM 6839 N N . TYR B 1 428 ? 14.727 2.049 -15.164 1 96.75 428 TYR B N 1
ATOM 6840 C CA . TYR B 1 428 ? 15.648 2.059 -16.297 1 96.75 428 TYR B CA 1
ATOM 6841 C C . TYR B 1 428 ? 16.172 0.659 -16.578 1 96.75 428 TYR B C 1
ATOM 6843 O O . TYR B 1 428 ? 16.484 -0.097 -15.648 1 96.75 428 TYR B O 1
ATOM 6851 N N . TYR B 1 429 ? 16.297 0.302 -17.859 1 97.06 429 TYR B N 1
ATOM 6852 C CA . TYR B 1 429 ? 16.594 -1.063 -18.266 1 97.06 429 TYR B CA 1
ATOM 6853 C C . TYR B 1 429 ? 17.922 -1.124 -19.031 1 97.06 429 TYR B C 1
ATOM 6855 O O . TYR B 1 429 ? 18.156 -0.306 -19.922 1 97.06 429 TYR B O 1
ATOM 6863 N N . PHE B 1 430 ? 18.719 -2.186 -18.688 1 95.69 430 PHE B N 1
ATOM 6864 C CA . PHE B 1 430 ? 20.031 -2.338 -19.328 1 95.69 430 PHE B CA 1
ATOM 6865 C C . PHE B 1 430 ? 20.266 -3.791 -19.719 1 95.69 430 PHE B C 1
ATOM 6867 O O . PHE B 1 430 ? 19.875 -4.707 -18.984 1 95.69 430 PHE B O 1
ATOM 6874 N N . VAL B 1 431 ? 20.922 -3.982 -20.844 1 95.88 431 VAL B N 1
ATOM 6875 C CA . VAL B 1 431 ? 21.328 -5.305 -21.297 1 95.88 431 VAL B CA 1
ATOM 6876 C C . VAL B 1 431 ? 22.609 -5.199 -22.125 1 95.88 431 VAL B C 1
ATOM 6878 O O . VAL B 1 431 ? 22.844 -4.191 -22.812 1 95.88 431 VAL B O 1
ATOM 6881 N N . ASP B 1 432 ? 23.453 -6.18 -22.031 1 94.88 432 ASP B N 1
ATOM 6882 C CA . ASP B 1 432 ? 24.625 -6.152 -22.875 1 94.88 432 ASP B CA 1
ATOM 6883 C C . ASP B 1 432 ? 24.312 -6.648 -24.281 1 94.88 432 ASP B C 1
ATOM 6885 O O . ASP B 1 432 ? 23.375 -7.438 -24.469 1 94.88 432 ASP B O 1
ATOM 6889 N N . LYS B 1 433 ? 25.094 -6.285 -25.203 1 92.25 433 LYS B N 1
ATOM 6890 C CA . LYS B 1 433 ? 24.875 -6.52 -26.625 1 92.25 433 LYS B CA 1
ATOM 6891 C C . LYS B 1 433 ? 24.766 -8.008 -26.922 1 92.25 433 LYS B C 1
ATOM 6893 O O . LYS B 1 433 ? 23.938 -8.43 -27.734 1 92.25 433 LYS B O 1
ATOM 6898 N N . THR B 1 434 ? 25.562 -8.766 -26.359 1 93.12 434 THR B N 1
ATOM 6899 C CA . THR B 1 434 ? 25.594 -10.203 -26.609 1 93.12 434 THR B CA 1
ATOM 6900 C C . THR B 1 434 ? 24.266 -10.844 -26.234 1 93.12 434 THR B C 1
ATOM 6902 O O . THR B 1 434 ? 23.672 -11.594 -27.016 1 93.12 434 THR B O 1
ATOM 6905 N N . LYS B 1 435 ? 23.781 -10.547 -25.156 1 92.44 435 LYS B N 1
ATOM 6906 C CA . LYS B 1 435 ? 22.531 -11.133 -24.672 1 92.44 435 LYS B CA 1
ATOM 6907 C C . LYS B 1 435 ? 21.328 -10.516 -25.375 1 92.44 435 LYS B C 1
ATOM 6909 O O . LYS B 1 435 ? 20.328 -11.195 -25.609 1 92.44 435 LYS B O 1
ATOM 6914 N N . TRP B 1 436 ? 21.484 -9.32 -25.734 1 88.44 436 TRP B N 1
ATOM 6915 C CA . TRP B 1 436 ? 20.438 -8.672 -26.516 1 88.44 436 TRP B CA 1
ATOM 6916 C C . TRP B 1 436 ? 20.219 -9.391 -27.844 1 88.44 436 TRP B C 1
ATOM 6918 O O . TRP B 1 436 ? 19.078 -9.57 -28.281 1 88.44 436 TRP B O 1
ATOM 6928 N N . ALA B 1 437 ? 21.203 -9.766 -28.391 1 86 437 ALA B N 1
ATOM 6929 C CA . ALA B 1 437 ? 21.156 -10.461 -29.672 1 86 437 ALA B CA 1
ATOM 6930 C C . ALA B 1 437 ? 20.438 -11.805 -29.531 1 86 437 ALA B C 1
ATOM 6932 O O . ALA B 1 437 ? 19.766 -12.258 -30.469 1 86 437 ALA B O 1
ATOM 6933 N N . LEU B 1 438 ? 20.594 -12.344 -28.422 1 82.75 438 LEU B N 1
ATOM 6934 C CA . LEU B 1 438 ? 19.938 -13.625 -28.172 1 82.75 438 LEU B CA 1
ATOM 6935 C C . LEU B 1 438 ? 18.422 -13.453 -28.109 1 82.75 438 LEU B C 1
ATOM 6937 O O . LEU B 1 438 ? 17.672 -14.344 -28.516 1 82.75 438 LEU B O 1
ATOM 6941 N N . LEU B 1 439 ? 17.984 -12.375 -27.578 1 81.94 439 LEU B N 1
ATOM 6942 C CA . LEU B 1 439 ? 16.547 -12.109 -27.438 1 81.94 439 LEU B CA 1
ATOM 6943 C C . LEU B 1 439 ? 15.945 -11.758 -28.797 1 81.94 439 LEU B C 1
ATOM 6945 O O . LEU B 1 439 ? 14.797 -12.125 -29.078 1 81.94 439 LEU B O 1
ATOM 6949 N N . SER B 1 440 ? 16.656 -10.938 -29.578 1 66.56 440 SER B N 1
ATOM 6950 C CA . SER B 1 440 ? 16.172 -10.531 -30.891 1 66.56 440 SER B CA 1
ATOM 6951 C C . SER B 1 440 ? 16.047 -11.734 -31.828 1 66.56 440 SER B C 1
ATOM 6953 O O . SER B 1 440 ? 15.109 -11.812 -32.625 1 66.56 440 SER B O 1
ATOM 6955 N N . ASP B 1 441 ? 16.953 -12.578 -31.656 1 56.88 441 ASP B N 1
ATOM 6956 C CA . ASP B 1 441 ? 16.938 -13.781 -32.5 1 56.88 441 ASP B CA 1
ATOM 6957 C C . ASP B 1 441 ? 15.812 -14.719 -32.062 1 56.88 441 ASP B C 1
ATOM 6959 O O . ASP B 1 441 ? 15.172 -15.352 -32.906 1 56.88 441 ASP B O 1
ATOM 6963 N N . ASN B 1 442 ? 15.719 -14.734 -30.828 1 49.19 442 ASN B N 1
ATOM 6964 C CA . ASN B 1 442 ? 14.633 -15.578 -30.328 1 49.19 442 ASN B CA 1
ATOM 6965 C C . ASN B 1 442 ? 13.266 -14.953 -30.609 1 49.19 442 ASN B C 1
ATOM 6967 O O . ASN B 1 442 ? 12.281 -15.672 -30.797 1 49.19 442 ASN B O 1
ATOM 6971 N N . ALA B 1 443 ? 13.219 -13.672 -30.391 1 46.91 443 ALA B N 1
ATOM 6972 C CA . ALA B 1 443 ? 11.977 -12.992 -30.766 1 46.91 443 ALA B CA 1
ATOM 6973 C C . ALA B 1 443 ? 11.656 -13.219 -32.219 1 46.91 443 ALA B C 1
ATOM 6975 O O . ALA B 1 443 ? 10.484 -13.273 -32.625 1 46.91 443 ALA B O 1
ATOM 6976 N N . ARG B 1 444 ? 12.633 -13.422 -33.062 1 39.09 444 ARG B N 1
ATOM 6977 C CA . ARG B 1 444 ? 12.453 -13.789 -34.469 1 39.09 444 ARG B CA 1
ATOM 6978 C C . ARG B 1 444 ? 12.023 -15.242 -34.594 1 39.09 444 ARG B C 1
ATOM 6980 O O . ARG B 1 444 ? 11.258 -15.594 -35.5 1 39.09 444 ARG B O 1
ATOM 6987 N N . PHE B 1 445 ? 12.578 -16.078 -33.844 1 34.69 445 PHE B N 1
ATOM 6988 C CA . PHE B 1 445 ? 12.242 -17.484 -34.031 1 34.69 445 PHE B CA 1
ATOM 6989 C C . PHE B 1 445 ? 10.867 -17.797 -33.438 1 34.69 445 PHE B C 1
ATOM 6991 O O . PHE B 1 445 ? 10.203 -18.734 -33.875 1 34.69 445 PHE B O 1
ATOM 6998 N N . GLY B 1 446 ? 10.562 -17.203 -32.344 1 34.09 446 GLY B N 1
ATOM 6999 C CA . GLY B 1 446 ? 9.211 -17.547 -31.906 1 34.09 446 GLY B CA 1
ATOM 7000 C C . GLY B 1 446 ? 8.133 -16.891 -32.75 1 34.09 446 GLY B C 1
ATOM 7001 O O . GLY B 1 446 ? 6.945 -17.016 -32.438 1 34.09 446 GLY B O 1
ATOM 7002 N N . ALA B 1 447 ? 8.492 -15.883 -33.531 1 27.86 447 ALA B N 1
ATOM 7003 C CA . ALA B 1 447 ? 7.449 -15.531 -34.5 1 27.86 447 ALA B CA 1
ATOM 7004 C C . ALA B 1 447 ? 7.406 -16.531 -35.625 1 27.86 447 ALA B C 1
ATOM 7006 O O . ALA B 1 447 ? 8.445 -17.047 -36.062 1 27.86 447 ALA B O 1
#

pLDDT: mean 89.23, std 19.95, range [16.69, 98.88]

Solvent-accessible surface area (backbone atoms only — not comparable to full-atom values): 46015 Å² total; per-residue (Å²): 125,102,74,88,76,91,75,65,86,77,72,74,84,67,78,66,67,93,69,81,83,56,92,68,28,52,51,41,79,67,20,69,56,48,44,73,34,84,54,83,72,58,65,67,58,53,48,48,52,50,50,50,55,26,55,76,66,75,44,69,72,34,32,32,43,35,34,49,49,53,37,54,50,43,52,53,49,45,47,70,70,38,68,72,46,47,47,17,34,28,40,60,26,45,65,50,66,65,60,52,49,52,42,32,57,74,64,37,31,33,31,22,65,33,55,51,41,46,47,64,49,41,46,93,63,56,43,57,37,86,42,31,34,42,56,33,47,68,51,46,66,70,41,45,42,46,30,46,74,69,52,37,31,37,30,34,28,48,49,71,60,44,50,52,53,45,63,73,58,33,88,69,55,36,29,24,44,28,32,40,38,84,33,90,62,16,70,43,46,34,45,83,72,41,41,23,48,59,79,74,42,38,60,54,51,50,50,48,33,47,77,70,70,45,48,41,28,28,40,28,36,44,47,14,44,55,41,59,51,53,64,49,53,43,54,45,47,52,55,41,42,54,51,47,53,51,35,43,72,68,66,32,68,59,39,38,37,33,63,25,39,28,49,51,36,59,76,50,95,76,41,39,58,64,59,39,43,67,39,47,55,57,42,36,54,69,61,56,34,76,87,71,65,57,48,35,31,28,25,44,24,34,40,50,35,10,56,29,16,28,37,36,36,24,26,48,33,56,43,81,42,43,21,22,79,54,70,72,37,76,89,30,51,86,36,69,13,37,43,34,27,22,64,55,18,36,54,17,51,43,25,19,43,77,79,59,68,44,79,75,67,72,42,66,59,59,91,70,81,70,68,68,32,48,25,26,34,29,15,57,54,86,50,51,78,27,53,60,35,68,67,48,71,38,45,85,72,51,64,69,40,44,34,35,28,69,55,48,24,43,44,9,65,43,51,27,14,42,42,49,50,43,72,67,61,52,77,42,37,37,31,20,43,69,60,46,50,53,50,58,50,36,52,54,60,75,94,133,84,85,73,86,81,83,60,91,75,86,71,87,70,97,76,67,90,82,80,88,74,67,92,50,35,69,11,82,81,18,66,60,46,45,75,33,85,55,82,70,57,65,69,58,54,48,48,53,50,49,52,54,26,55,75,65,75,44,69,72,33,32,32,41,34,33,48,50,53,37,54,50,43,51,53,48,44,48,70,70,37,70,72,47,46,48,18,35,26,41,61,28,47,66,50,66,65,62,51,49,52,41,33,56,74,64,39,30,33,30,24,65,34,56,51,40,46,48,62,48,42,45,94,63,56,44,59,38,86,43,33,34,42,57,34,48,68,53,47,66,71,41,46,43,46,30,45,74,68,51,38,30,37,29,34,28,47,49,71,58,42,49,55,51,45,62,73,59,33,88,69,57,35,29,24,45,28,30,40,37,84,35,91,63,17,70,43,48,35,44,85,72,42,40,23,49,61,80,76,42,40,59,55,51,50,51,50,34,47,75,70,71,45,47,40,28,28,38,28,38,46,45,13,44,54,39,58,53,51,63,50,53,43,56,46,48,52,52,39,40,54,48,46,54,50,34,43,73,69,66,32,68,58,40,38,39,32,62,24,37,29,49,49,36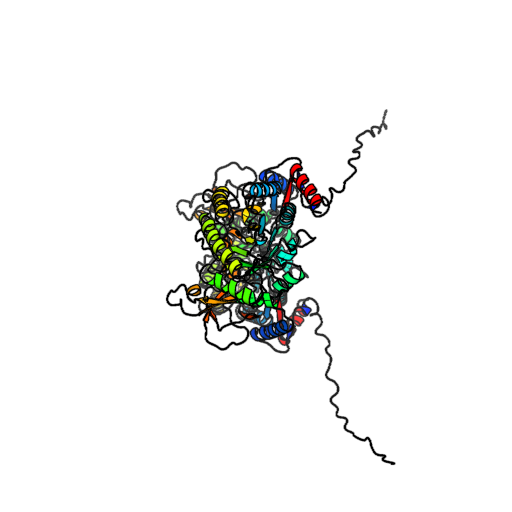,59,75,49,94,75,43,40,57,64,59,38,42,67,38,47,55,58,41,36,54,69,62,56,34,77,89,72,66,56,49,35,33,28,25,42,23,33,39,51,36,10,56,27,17,28,38,36,37,22,28,48,32,56,44,82,41,44,22,20,79,55,70,72,39,76,89,30,51,86,37,68,15,38,42,34,27,23,64,56,18,37,53,16,52,44,25,19,44,76,78,60,67,42,78,76,69,70,41,66,60,58,91,70,81,69,67,68,32,49,24,26,35,28,16,58,54,88,50,50,76,27,52,60,35,68,67,48,70,39,44,84,73,51,64,71,40,45,34,33,28,69,54,46,24,42,44,8,65,43,48,28,16,42,42,48,49,43,72,70,61,53,76,41,36,34,31,20,44,71,58,47,51,53,50,57,51,35,51,53,62,76,92

Radius of gyration: 31.46 Å; Cα contacts (8 Å, |Δi|>4): 1959; chains: 2; bounding box: 127×88×81 Å

InterPro domains:
  IPR000183 Ornithine/DAP/Arg decarboxylase [PR01179] (89-107)
  IPR000183 Ornithine/DAP/Arg decarboxylase [PR01179] (109-121)
  IPR000183 Ornithine/DAP/Arg decarboxylase [PR01179] (213-226)
  IPR000183 Ornithine/DAP/Arg decarboxylase [PR01179] (296-315)
  IPR000183 Ornithine/DAP/Arg decarboxylase [PR01179] (409-422)
  IPR002433 Ornithine decarboxylase [PR01182] (61-85)
  IPR002433 Ornithine decarboxylase [PR01182] (87-114)
  IPR002433 Ornithine decarboxylase [PR01182] (132-156)
  IPR002433 Ornithine decarboxylase [PR01182] (162-184)
  IPR002433 Ornithine decarboxylase [PR01182] (344-357)
  IPR002433 Ornithine decarboxylase [PR01182] (376-386)
  IPR002433 Ornithine decarboxylase [PR01182] (396-409)
  IPR002433 Ornithine decarboxylase [PTHR11482] (34-431)
  IPR009006 Alanine racemase/group IV decarboxylase, C-terminal [G3DSA:2.40.37.10] (58-433)
  IPR009006 Alanine racemase/group IV decarboxylase, C-terminal [SSF50621] (307-439)
  IPR022643 Orn/DAP/Arg decarboxylase 2, C-terminal [PF00278] (318-409)
  IPR022644 Orn/DAP/Arg decarboxylase 2, N-terminal [PF02784] (70-305)
  IPR022653 Orn/DAP/Arg decarboxylase 2, pyridoxal-phosphate binding site [PS00878] (89-107)
  IPR029066 PLP-binding barrel [G3DSA:3.20.20.10] (71-304)
  IPR029066 PLP-binding barrel [SSF51419] (60-306)